Protein 7X2U (pdb70)

B-factor: mean 47.55, std 25.53, range [16.91, 123.84]

CATH classification: 1.20.1530.20

Foldseek 3Di:
DPDDPDDDDCVVVPVVVVLVVLLVVLVVLVVVQPPDPVRVLFAQVLLVLLVVLQVVLVVCVVVPNLVVDADACCCCLQALPLLQLLLLLQPQPLQLCQQCVVLLCCCAQVVLCLQLVQQLVVLVVVVVVQLLHDDPFDSLLSSLLSLLLSLFQLQSLQSHQLVQDFFVNLNNSNSSNNNRNLLLSVLSNVLSLVVLVCNPPSQDPVSVVVSVVSSVCQLVVLLVLLLVLLLVLLQVLQPCPPVQPCNLVSLSVSLSVSLVVSVVVVHRSSNSSSSSNNSNNPRSVVSHDPVSVVVNNVVSLVSLVSSQSVLSSNLSNLQPPPVLDDDRPCSQVVSLVSSLVSQLVSLVVSLVVVQVQAPDRCDVLSSLSRSLRRLSGRSSLSSLSNRDCVSGVSSSNSNNSSSVNNCCSNPVSSNCVNVVSNVVPDVCVPVVVVQVVLQVVLVVCPVVPSSGVRVVVVVVVVCCLPPVCVRSHHPVSNVVVVVVCVVCVLLVNVVSVVPDQHHPRRFSDHDRSNDDDPRPSVVVVVVVVVVVVVVSCVVVD/DPDDPDDDDCVVVPVVVVLVVLLVVLVVLVVVQPPDPVRVLFAQVLLVLLVVLQVVLVVCVVVPNLVVDADACCCCLQQLPLLQLLLLLQPQPLQLCQQCVVLLCCCAQVVLCLQLVQQLVVLVVVVVVQLLHDDPFDSLLSSLLSLLLSLFQLQSLQSHQLVQDFFVNLNNSNSSNNNRNLLLSVLSNVLSLVVLVCNPPSQDPVSVVVSVVSSVCQLVVLLVLLLVLLLVLLQVLQPCPPVQPCNLVSLSVSLSVSLVVSVVVVHRSSNSSSSSNNSNNPRSVVSHDPVSVVVNNVVSLVSLVSSQSVLSSSLSSLQPPPVLQDDRPCSQVVSLVSSLVSQLVSLVVSLVVVQVQAPDRCDVLSSLSRSLRRLSGRSSLSSLSNRDCVSGVSSSNSNNSSSVNNCCSNPVSSSCVNVVSNVVPDVQVPVVVVQVVLQVVLVVCPVVPSSGVRVVVVVVVVCCLPPVCVRSHHPVSNVVVVVVCVVPVLWNVVSVVPDQHHPRRFSDHDRSNDDDPRPSVVVVVVVVVVVVVVTCVVVD/DVVLVVLCVLQVDDSVLLVVVVVVQCVLCVVRPQWHFLVSQVVPPCLVVDLLSSLLSVLLDDPPDGIGHSSSNSLSVSLQAFDDPVVCVPDPDDPNHCVDLLNLLVSVVCSLVVVVPLKHALVSQLVSLCSHDDPVDDSVVSSVVSQVVLVVQCPDDPRINGSVSSCVVCVPPPSSPVRHDDRDD/DVVLVVLCVLQVDDSVLLVVVVVVQCVLCVVRPQWHFLVSQVVPPCLVVDLLSSLLSVLLDDPPDGIGHSSSNSLSVSLQAFDDPVVCVPDPDDPNHCVDLLNLLVSVVCSLVVVVPLKHALVSQLVSLCSHDDPVDDSVVSSVVSQVVLVVQCPDDPRINGSVSSCVVCVPPPSSPVRHDDRDD

Organism: Homo sapiens (NCBI:txid9606)

InterPro domains:
  IPR004709 Na+/H+ exchanger [PR01084] (114-125)
  IPR004709 Na+/H+ exchanger [PR01084] (128-142)
  IPR004709 Na+/H+ exchanger [PR01084] (143-151)
  IPR004709 Na+/H+ exchanger [PR01084] (185-195)
  IPR004709 Na+/H+ exchanger [TIGR00840] (48-646)
  IPR006153 Cation/H+ exchanger, transmembrane domain [PF00999] (62-462)
  IPR018410 Na+/H+ exchanger, isoforms 3/5 [PR01087] (53-59)
  IPR018410 Na+/H+ exchanger, isoforms 3/5 [PR01087] (74-81)
  IPR018410 Na+/H+ exchanger, isoforms 3/5 [PR01087] (106-112)
  IPR018410 Na+/H+ exchanger, isoforms 3/5 [PR01087] (164-174)
  IPR018410 Na+/H+ exchanger, isoforms 3/5 [PR01087] (240-249)
  IPR018410 Na+/H+ exchanger, isoforms 3/5 [PR01087] (268-275)
  IPR018410 Na+/H+ exchanger, isoforms 3/5 [PR01087] (309-321)
  IPR018410 Na+/H+ exchanger, isoforms 3/5 [PR01087] (469-479)
  IPR018410 Na+/H+ exchanger, isoforms 3/5 [PR01087] (481-490)
  IPR018410 Na+/H+ exchanger, isoforms 3/5 [PR01087] (523-538)
  IPR018410 Na+/H+ exchanger, isoforms 3/5 [PR01087] (539-557)
  IPR018410 Na+/H+ exchanger, isoforms 3/5 [PR01087] (559-572)
  IPR018410 Na+/H+ exchanger, isoforms 3/5 [PR01087] (617-638)
  IPR018422 Cation/H+ exchanger, CPA1 family [PTHR10110] (48-657)

GO terms:
  GO:0015385 sodium:proton antiporter activity (F, IDA)
  GO:0055038 recycling endosome membrane (C, IDA)
  GO:0005769 early endosome (C, IDA)
  GO:0005886 plasma membrane (C, IDA)
  GO:0035091 phosphatidylinositol binding (F, IDA)
  GO:0042802 identical protein binding (F, IDA)
  GO:0051453 regulation of intracellular pH (P, IDA)
  GO:0098719 sodium ion import across plasma membrane (P, IDA)
  GO:0031901 early endosome membrane (C, EXP)
  GO:0005886 plasma membrane (C, EXP)
  GO:0016324 apical plasma membrane (C, EXP)
  GO:0005515 protein binding (F, IPI)
  GO:0015385 sodium:proton antiporter activity (F, TAS)
  GO:0035725 sodium ion transmembrane transport (P, TAS)
  GO:0005886 plasma membrane (C, TAS)
  GO:0006883 intracellular sodium ion homeostasis (P, IDA)
  GO:0070062 extracellular exosome (C, IDA)
  GO:0070062 extracellular exosome (C, HDA)

Secondary structure (DSSP, 8-state):
----S----TTTSSHHHHHHHHHHHHHHHHHHHTT-HHHHTTS-HHHHHHHHHHHHHHHHHHTT-GGG----HHHIIIIIHHHHHHHHHHSS-HHHHHHTHHHHHIIIIIHHHHHHHHHHHHHHHHHHTTSS-S----HHHHHHHHHHHT---GGGGHHHHTTT---HHHHHHHHHHHHHHHHHHHHHHHHHHHHHHH-TTT--HHHHHHHHHHHHHHHHHHHHHHHHHHHHHHHHGGG-SS--TTHHHHHHHHHHHHHHHHHHTTS-HHHHHHHHHHTTTTTTTTSS-HHHHHHHHHHHHHHHHHHHHHHHHHHHHHHH-TTT----HHHHHHHHHHHHHHHHHHHHHHHHHHHTT-SS---HHHHHHHHS-----HHHHHHHHTS-TTTSTTHHHHHHHHHHHHHIIIIIIHHHHHHHHHHHT--HHHHHHHHHHHHHHHHHHHHTT-SS-HHHHHHHHHHIIIIIHHHHS-HHHHHHHHHHHHHHHTT--HHHHHHBPPPGGG------SSS----TTHHHHHHHHHHHHHHHTTTT-/----S----TTTSSHHHHHHHHHHHHHHHHHHHTT-HHHHTTS-HHHHHHHHHHHHHHHHHHTT-GGG----HHHIIIIIHHHHHHHHHHSS-HHHHHHTHHHHHIIIIIHHHHHHHHHHHHHHHHHHTTSS-S----HHHHHHHHHHHT---GGGGHHHHTTT---HHHHHHHHHHHHHHHHHHHHHHHHHHHHHHH-TTT--HHHHHHHHHHHHHHHHHHHHHHHHHHHHHHHHGGG-SS--TTHHHHHHHHHHHHHHHHHHTTS-HHHHHHHHHHTTTTTTTTSS-HHHHHHHHHHHHHHHHHHHHHHHHHHHHHHS-TTT----HHHHHHHHHHHHHHHHHHHHHHHHHHHTT-SS---HHHHHHHHT-----HHHHHHHHTS-TTTSTTHHHHHHHHHHHHHIIIIIIHHHHHHHHHHHT--HHHHHHHHHHHHHHHHHHHHTT-SS-HHHHHHHHHHIIIIIHHHHS-HHHHHHHHHHHHHHH---HHHHHHBPPPGGG------SSS----TTHHHHHHHHHHHHHHHTTTT-/--HHHHHHHHH---HHHHHHHHHHHHHH-TT--SSB-HHHHHTSTTTSSSTTHHHHHHHHSPSS-S-B-HHHHHHHHGGGSPPPHHHHTTS-S-S--TTSHHHHHHHHHHHH-TT--SEE-HHHHHHHHHHTB-TTS-HHHHHHHHHHHHHHH--SSSSSEEHHHHHHHGGGS-HHHHT------/--HHHHHHHHH---HHHHHHHHHHHHHH-TT--SSB-HHHHHTSTTTSSSTTHHHHHHHHSPSS-S-B-HHHHHHHHGGGSPPPHHHHTTS-S-S--TTSHHHHHHHHHHHH-TT--SEE-HHHHHHHHHHTB-TTS-HHHHHHHHHHHHHHH--SSSSSEEHHHHHHHGGGS-HHHHT------

Sequence (1451 aa):
GGFQVVTFEWAHVQDPYVIALWILVASLAKIGFHLSHKVTSVVPESALLIVLGLVLGGIVWAADHIASFTLTPTVFFFYLLPPIVLDAGYFMPNRLFFGNLGTILLYAVVGTVWNAATTGLSLYGVFLSGLMGDLQIGLLDFLLFGSLMAAVDPVAVLAVFEEVHVNEVLFIIVFGESLLNDAVTVVLYNVFESFVALGGDNVTGVDCVKGIVSFFVVSLGGTLVGVVFAFLLSLVTRFTKHVRIIEPGFVFIISYLSYLTSEMLSLSAILAITFCGICCQKYVKANISEQSATTVRYTMKMLASSAETIIFMFLGISAVNPFIWTWNTAFVLLTLVFISVYRAIGVVLQTWLLNRYRMVQLEPIDQVVLSYGGLRGAVAFALVVLLDGDKVKEKNLFVSTTIIVVFFTVIFQGLTIKPLVQWLKVRLNEKLHGRAFDHILSAIEDISGQIGHNYLRDKWSHFDRKFLSRVLMRRSAQKSRDRILNVFHELNHHTLQQYLYKPRQEYKHLYSRHELTPTEDEKQDREIFHRTMRKRLESFKGGFQVVTFEWAHVQDPYVIALWILVASLAKIGFHLSHKVTSVVPESALLIVLGLVLGGIVWAADHIASFTLTPTVFFFYLLPPIVLDAGYFMPNRLFFGNLGTILLYAVVGTVWNAATTGLSLYGVFLSGLMGDLQIGLLDFLLFGSLMAAVDPVAVLAVFEEVHVNEVLFIIVFGESLLNDAVTVVLYNVFESFVALGGDNVTGVDCVKGIVSFFVVSLGGTLVGVVFAFLLSLVTRFTKHVRIIEPGFVFIISYLSYLTSEMLSLSAILAITFCGICCQKYVKANISEQSATTVRYTMKMLASSAETIIFMFLGISAVNPFIWTWNTAFVLLTLVFISVYRAIGVVLQTWLLNRYRMVQLEPIDQVVLSYGGLRGAVAFALVVLLDGDKVKEKNLFVSTTIIVVFFTVIFQGLTIKPLVQWLKVRLNEKLHGRAFDHILSAIEDISGQIGHNYLRDKWSHFDRKFLSRVLMRRSAQKSRDRILNVFHELHHTLQQYLYKPRQEYKHLYSRHELTPTEDEKQDREIFHRTMRKRLESFKDEELEEIKKETGFSHSQITRLYSRFTSLDKGENGTLSREDFQRIPELAINPLGDRIINAFFPEGEDQVNFRGFMRTLAHFRPIEDNEKSKDVNGPEPLNSRSNKLHFAFRLYDLDKDEKISRDELLQVLRMMVGVNISDEQLGSIADRTIQEADQDGDSIASFTEFVKVLEKVDVEQKMSIRFLHDEELEEIKKETGFSHSQITRLYSRFTSLDKGENGTLSREDFQRIPELAINPLGDRIINAFFPEGEDQVNFRGFMRTLAHFRPIEDNEKSKDVNGPEPLNSRSNKLHFAFRLYDLDKDEKISRDELLQVLRMMVGVNISDEQLGSIADRTIQEADQDGDSIASFTEFVKVLEKVDVEQKMSIRFLH

Structure (mmCIF, N/CA/C/O backbone):
data_7X2U
#
_entry.id   7X2U
#
_cell.length_a   1.00
_cell.length_b   1.00
_cell.length_c   1.00
_cell.angle_alpha   90.00
_cell.angle_beta   90.00
_cell.angle_gamma   90.00
#
_symmetry.space_group_name_H-M   'P 1'
#
loop_
_entity.id
_entity.type
_entity.pdbx_description
1 polymer 'Sodium/hydrogen exchanger 3'
2 polymer 'Calcineurin B homologous protein 1'
3 non-polymer '[(2~{R})-2-hexadecanoyloxy-3-[oxidanyl-[(2~{S},3~{S},5~{R},6~{S})-2,3,4,5,6-pentakis(oxidanyl)cyclohexyl]oxy-phosphoryl]oxy-propyl] hexadecanoate'
4 non-polymer '(1S)-2-{[{[(2R)-2,3-DIHYDROXYPROPYL]OXY}(HYDROXY)PHOSPHORYL]OXY}-1-[(PALMITOYLOXY)METHYL]ETHYL STEARATE'
#
loop_
_atom_site.group_PDB
_atom_site.id
_atom_site.type_symbol
_atom_site.label_atom_id
_atom_site.label_alt_id
_atom_site.label_comp_id
_atom_site.label_asym_id
_atom_site.label_entity_id
_atom_site.label_seq_id
_atom_site.pdbx_PDB_ins_code
_atom_site.Cartn_x
_atom_site.Cartn_y
_atom_site.Cartn_z
_atom_site.occupancy
_atom_site.B_iso_or_equiv
_atom_site.auth_seq_id
_atom_site.auth_comp_id
_atom_site.auth_asym_id
_atom_site.auth_atom_id
_atom_site.pdbx_PDB_model_num
ATOM 1 N N . GLY A 1 1 ? 107.506 105.710 101.543 1.00 55.91 40 GLY A N 1
ATOM 2 C CA . GLY A 1 1 ? 107.649 106.872 100.685 1.00 55.91 40 GLY A CA 1
ATOM 3 C C . GLY A 1 1 ? 106.701 107.999 101.040 1.00 55.91 40 GLY A C 1
ATOM 4 O O . GLY A 1 1 ? 106.754 109.074 100.446 1.00 55.91 40 GLY A O 1
ATOM 5 N N . GLY A 1 2 ? 105.832 107.751 102.017 1.00 52.90 41 GLY A N 1
ATOM 6 C CA . GLY A 1 2 ? 104.867 108.745 102.444 1.00 52.90 41 GLY A CA 1
ATOM 7 C C . GLY A 1 2 ? 105.300 109.500 103.681 1.00 52.90 41 GLY A C 1
ATOM 8 O O . GLY A 1 2 ? 106.297 110.226 103.655 1.00 52.90 41 GLY A O 1
ATOM 9 N N . PHE A 1 3 ? 104.554 109.341 104.770 1.00 44.42 42 PHE A N 1
ATOM 10 C CA . PHE A 1 3 ? 104.886 109.954 106.048 1.00 44.42 42 PHE A CA 1
ATOM 11 C C . PHE A 1 3 ? 105.525 108.896 106.931 1.00 44.42 42 PHE A C 1
ATOM 12 O O . PHE A 1 3 ? 104.935 107.837 107.156 1.00 44.42 42 PHE A O 1
ATOM 20 N N . GLN A 1 4 ? 106.721 109.183 107.428 1.00 45.50 43 GLN A N 1
ATOM 21 C CA . GLN A 1 4 ? 107.479 108.235 108.228 1.00 45.50 43 GLN A CA 1
ATOM 22 C C . GLN A 1 4 ? 107.236 108.503 109.703 1.00 45.50 43 GLN A C 1
ATOM 23 O O . GLN A 1 4 ? 107.369 109.640 110.162 1.00 45.50 43 GLN A O 1
ATOM 29 N N . VAL A 1 5 ? 106.882 107.452 110.440 1.00 38.29 44 VAL A N 1
ATOM 30 C CA . VAL A 1 5 ? 106.624 107.597 111.868 1.00 38.29 44 VAL A CA 1
ATOM 31 C C . VAL A 1 5 ? 107.885 108.049 112.593 1.00 38.29 44 VAL A C 1
ATOM 32 O O . VAL A 1 5 ? 107.870 109.024 113.353 1.00 38.29 44 VAL A O 1
ATOM 36 N N . VAL A 1 6 ? 108.994 107.354 112.366 1.00 35.76 45 VAL A N 1
ATOM 37 C CA . VAL A 1 6 ? 110.281 107.695 112.959 1.00 35.76 45 VAL A CA 1
ATOM 38 C C . VAL A 1 6 ? 111.366 107.523 111.910 1.00 35.76 45 VAL A C 1
ATOM 39 O O . VAL A 1 6 ? 111.340 106.574 111.122 1.00 35.76 45 VAL A O 1
ATOM 43 N N . THR A 1 7 ? 112.317 108.451 111.893 1.00 32.09 46 THR A N 1
ATOM 44 C CA . THR A 1 7 ? 113.432 108.416 110.959 1.00 32.09 46 THR A CA 1
ATOM 45 C C . THR A 1 7 ? 114.720 108.603 111.736 1.00 32.09 46 THR A C 1
ATOM 46 O O . THR A 1 7 ? 114.897 109.626 112.399 1.00 32.09 46 THR A O 1
ATOM 50 N N . PHE A 1 8 ? 115.621 107.637 111.649 1.00 29.49 47 PHE A N 1
ATOM 51 C CA . PHE A 1 8 ? 116.931 107.817 112.252 1.00 29.49 47 PHE A CA 1
ATOM 52 C C . PHE A 1 8 ? 117.691 108.868 111.464 1.00 29.49 47 PHE A C 1
ATOM 53 O O . PHE A 1 8 ? 117.996 108.669 110.286 1.00 29.49 47 PHE A O 1
ATOM 61 N N . GLU A 1 9 ? 117.992 109.988 112.106 1.00 30.27 48 GLU A N 1
ATOM 62 C CA . GLU A 1 9 ? 118.592 111.140 111.442 1.00 30.27 48 GLU A CA 1
ATOM 63 C C . GLU A 1 9 ? 119.842 111.531 112.217 1.00 30.27 48 GLU A C 1
ATOM 64 O O . GLU A 1 9 ? 119.810 112.414 113.072 1.00 30.27 48 GLU A O 1
ATOM 70 N N . TRP A 1 10 ? 120.953 110.873 111.901 1.00 25.92 49 TRP A N 1
ATOM 71 C CA . TRP A 1 10 ? 122.217 111.163 112.557 1.00 25.92 49 TRP A CA 1
ATOM 72 C C . TRP A 1 10 ? 122.958 112.319 111.915 1.00 25.92 49 TRP A C 1
ATOM 73 O O . TRP A 1 10 ? 123.702 113.017 112.603 1.00 25.92 49 TRP A O 1
ATOM 84 N N . ALA A 1 11 ? 122.785 112.543 110.615 1.00 26.19 50 ALA A N 1
ATOM 85 C CA . ALA A 1 11 ? 123.469 113.661 109.984 1.00 26.19 50 ALA A CA 1
ATOM 86 C C . ALA A 1 11 ? 122.982 114.986 110.540 1.00 26.19 50 ALA A C 1
ATOM 87 O O . ALA A 1 11 ? 123.724 115.972 110.538 1.00 26.19 50 ALA A O 1
ATOM 89 N N . HIS A 1 12 ? 121.742 115.027 111.013 1.00 27.52 51 HIS A N 1
ATOM 90 C CA . HIS A 1 12 ? 121.168 116.200 111.653 1.00 27.52 51 HIS A CA 1
ATOM 91 C C . HIS A 1 12 ? 121.925 116.563 112.921 1.00 27.52 51 HIS A C 1
ATOM 92 O O . HIS A 1 12 ? 122.552 117.622 113.000 1.00 27.52 51 HIS A O 1
ATOM 99 N N . VAL A 1 13 ? 121.867 115.685 113.917 1.00 24.15 52 VAL A N 1
ATOM 100 C CA . VAL A 1 13 ? 122.561 115.908 115.191 1.00 24.15 52 VAL A CA 1
ATOM 101 C C . VAL A 1 13 ? 123.925 115.249 115.047 1.00 24.15 52 VAL A C 1
ATOM 102 O O . VAL A 1 13 ? 124.176 114.137 115.507 1.00 24.15 52 VAL A O 1
ATOM 106 N N . GLN A 1 14 ? 124.816 115.942 114.423 1.00 25.59 53 GLN A N 1
ATOM 107 C CA . GLN A 1 14 ? 126.106 115.308 114.203 1.00 25.59 53 GLN A CA 1
ATOM 108 C C . GLN A 1 14 ? 127.261 116.173 114.652 1.00 25.59 53 GLN A C 1
ATOM 109 O O . GLN A 1 14 ? 128.226 115.655 115.208 1.00 25.59 53 GLN A O 1
ATOM 115 N N . ASP A 1 15 ? 127.187 117.467 114.434 1.00 25.44 54 ASP A N 1
ATOM 116 C CA . ASP A 1 15 ? 128.224 118.342 114.943 1.00 25.44 54 ASP A CA 1
ATOM 117 C C . ASP A 1 15 ? 128.042 118.509 116.446 1.00 25.44 54 ASP A C 1
ATOM 118 O O . ASP A 1 15 ? 128.967 118.186 117.203 1.00 25.44 54 ASP A O 1
ATOM 123 N N . PRO A 1 16 ? 126.891 118.990 116.934 1.00 21.59 55 PRO A N 1
ATOM 124 C CA . PRO A 1 16 ? 126.749 119.127 118.384 1.00 21.59 55 PRO A CA 1
ATOM 125 C C . PRO A 1 16 ? 126.850 117.811 119.108 1.00 21.59 55 PRO A C 1
ATOM 126 O O . PRO A 1 16 ? 127.365 117.770 120.227 1.00 21.59 55 PRO A O 1
ATOM 130 N N . TYR A 1 17 ? 126.393 116.723 118.497 1.00 20.87 56 TYR A N 1
ATOM 131 C CA . TYR A 1 17 ? 126.459 115.432 119.160 1.00 20.87 56 TYR A CA 1
ATOM 132 C C . TYR A 1 17 ? 127.897 115.003 119.376 1.00 20.87 56 TYR A C 1
ATOM 133 O O . TYR A 1 17 ? 128.258 114.539 120.457 1.00 20.87 56 TYR A O 1
ATOM 142 N N . VAL A 1 18 ? 128.738 115.152 118.360 1.00 20.99 57 VAL A N 1
ATOM 143 C CA . VAL A 1 18 ? 130.123 114.730 118.505 1.00 20.99 57 VAL A CA 1
ATOM 144 C C . VAL A 1 18 ? 130.876 115.666 119.435 1.00 20.99 57 VAL A C 1
ATOM 145 O O . VAL A 1 18 ? 131.730 115.228 120.204 1.00 20.99 57 VAL A O 1
ATOM 149 N N . ILE A 1 19 ? 130.574 116.962 119.399 1.00 19.98 58 ILE A N 1
ATOM 150 C CA . ILE A 1 19 ? 131.239 117.883 120.318 1.00 19.98 58 ILE A CA 1
ATOM 151 C C . ILE A 1 19 ? 130.870 117.558 121.760 1.00 19.98 58 ILE A C 1
ATOM 152 O O . ILE A 1 19 ? 131.730 117.503 122.649 1.00 19.98 58 ILE A O 1
ATOM 157 N N . ALA A 1 20 ? 129.584 117.328 122.015 1.00 18.88 59 ALA A N 1
ATOM 158 C CA . ALA A 1 20 ? 129.156 116.955 123.353 1.00 18.88 59 ALA A CA 1
ATOM 159 C C . ALA A 1 20 ? 129.713 115.604 123.765 1.00 18.88 59 ALA A C 1
ATOM 160 O O . ALA A 1 20 ? 130.023 115.403 124.937 1.00 18.88 59 ALA A O 1
ATOM 162 N N . LEU A 1 21 ? 129.849 114.666 122.830 1.00 19.49 60 LEU A N 1
ATOM 163 C CA . LEU A 1 21 ? 130.482 113.394 123.150 1.00 19.49 60 LEU A CA 1
ATOM 164 C C . LEU A 1 21 ? 131.941 113.582 123.516 1.00 19.49 60 LEU A C 1
ATOM 165 O O . LEU A 1 21 ? 132.446 112.922 124.422 1.00 19.49 60 LEU A O 1
ATOM 170 N N . TRP A 1 22 ? 132.643 114.457 122.801 1.00 20.27 61 TRP A N 1
ATOM 171 C CA . TRP A 1 22 ? 134.014 114.785 123.164 1.00 20.27 61 TRP A CA 1
ATOM 172 C C . TRP A 1 22 ? 134.090 115.264 124.598 1.00 20.27 61 TRP A C 1
ATOM 173 O O . TRP A 1 22 ? 134.887 114.760 125.394 1.00 20.27 61 TRP A O 1
ATOM 184 N N . ILE A 1 23 ? 133.264 116.248 124.940 1.00 17.57 62 ILE A N 1
ATOM 185 C CA . ILE A 1 23 ? 133.314 116.808 126.284 1.00 17.57 62 ILE A CA 1
ATOM 186 C C . ILE A 1 23 ? 132.947 115.757 127.323 1.00 17.57 62 ILE A C 1
ATOM 187 O O . ILE A 1 23 ? 133.586 115.655 128.375 1.00 17.57 62 ILE A O 1
ATOM 192 N N . LEU A 1 24 ? 131.927 114.948 127.046 1.00 18.16 63 LEU A N 1
ATOM 193 C CA . LEU A 1 24 ? 131.510 113.934 128.005 1.00 18.16 63 LEU A CA 1
ATOM 194 C C . LEU A 1 24 ? 132.589 112.887 128.215 1.00 18.16 63 LEU A C 1
ATOM 195 O O . LEU A 1 24 ? 132.864 112.487 129.347 1.00 18.16 63 LEU A O 1
ATOM 200 N N . VAL A 1 25 ? 133.199 112.414 127.132 1.00 18.84 64 VAL A N 1
ATOM 201 C CA . VAL A 1 25 ? 134.216 111.381 127.248 1.00 18.84 64 VAL A CA 1
ATOM 202 C C . VAL A 1 25 ? 135.437 111.925 127.961 1.00 18.84 64 VAL A C 1
ATOM 203 O O . VAL A 1 25 ? 136.069 111.224 128.754 1.00 18.84 64 VAL A O 1
ATOM 207 N N . ALA A 1 26 ? 135.781 113.187 127.717 1.00 18.70 65 ALA A N 1
ATOM 208 C CA . ALA A 1 26 ? 136.880 113.782 128.462 1.00 18.70 65 ALA A CA 1
ATOM 209 C C . ALA A 1 26 ? 136.550 113.890 129.941 1.00 18.70 65 ALA A C 1
ATOM 210 O O . ALA A 1 26 ? 137.416 113.670 130.790 1.00 18.70 65 ALA A O 1
ATOM 212 N N . SER A 1 27 ? 135.306 114.224 130.275 1.00 18.77 66 SER A N 1
ATOM 213 C CA . SER A 1 27 ? 134.921 114.302 131.679 1.00 18.77 66 SER A CA 1
ATOM 214 C C . SER A 1 27 ? 134.958 112.933 132.349 1.00 18.77 66 SER A C 1
ATOM 215 O O . SER A 1 27 ? 135.376 112.812 133.504 1.00 18.77 66 SER A O 1
ATOM 218 N N . LEU A 1 28 ? 134.524 111.889 131.649 1.00 18.37 67 LEU A N 1
ATOM 219 C CA . LEU A 1 28 ? 134.625 110.541 132.203 1.00 18.37 67 LEU A CA 1
ATOM 220 C C . LEU A 1 28 ? 136.080 110.128 132.382 1.00 18.37 67 LEU A C 1
ATOM 221 O O . LEU A 1 28 ? 136.447 109.497 133.383 1.00 18.37 67 LEU A O 1
ATOM 226 N N . ALA A 1 29 ? 136.927 110.464 131.414 1.00 20.27 68 ALA A N 1
ATOM 227 C CA . ALA A 1 29 ? 138.343 110.184 131.567 1.00 20.27 68 ALA A CA 1
ATOM 228 C C . ALA A 1 29 ? 138.944 110.978 132.711 1.00 20.27 68 ALA A C 1
ATOM 229 O O . ALA A 1 29 ? 139.944 110.559 133.287 1.00 20.27 68 ALA A O 1
ATOM 231 N N . LYS A 1 30 ? 138.367 112.130 133.043 1.00 21.30 69 LYS A N 1
ATOM 232 C CA . LYS A 1 30 ? 138.812 112.856 134.226 1.00 21.30 69 LYS A CA 1
ATOM 233 C C . LYS A 1 30 ? 138.324 112.193 135.499 1.00 21.30 69 LYS A C 1
ATOM 234 O O . LYS A 1 30 ? 138.976 112.297 136.538 1.00 21.30 69 LYS A O 1
ATOM 240 N N . ILE A 1 31 ? 137.162 111.547 135.449 1.00 22.00 70 ILE A N 1
ATOM 241 C CA . ILE A 1 31 ? 136.711 110.750 136.587 1.00 22.00 70 ILE A CA 1
ATOM 242 C C . ILE A 1 31 ? 137.713 109.645 136.867 1.00 22.00 70 ILE A C 1
ATOM 243 O O . ILE A 1 31 ? 138.088 109.389 138.015 1.00 22.00 70 ILE A O 1
ATOM 248 N N . GLY A 1 32 ? 138.155 108.969 135.810 1.00 23.93 71 GLY A N 1
ATOM 249 C CA . GLY A 1 32 ? 139.174 107.942 135.973 1.00 23.93 71 GLY A CA 1
ATOM 250 C C . GLY A 1 32 ? 140.527 108.502 136.368 1.00 23.93 71 GLY A C 1
ATOM 251 O O . GLY A 1 32 ? 141.221 107.934 137.210 1.00 23.93 71 GLY A O 1
ATOM 252 N N . PHE A 1 33 ? 140.913 109.627 135.773 1.00 24.85 72 PHE A N 1
ATOM 253 C CA . PHE A 1 33 ? 142.251 110.176 135.955 1.00 24.85 72 PHE A CA 1
ATOM 254 C C . PHE A 1 33 ? 142.497 110.584 137.397 1.00 24.85 72 PHE A C 1
ATOM 255 O O . PHE A 1 33 ? 143.478 110.162 138.014 1.00 24.85 72 PHE A O 1
ATOM 263 N N . HIS A 1 34 ? 141.609 111.396 137.957 1.00 26.91 73 HIS A N 1
ATOM 264 C CA . HIS A 1 34 ? 141.790 111.943 139.293 1.00 26.91 73 HIS A CA 1
ATOM 265 C C . HIS A 1 34 ? 141.441 110.963 140.385 1.00 26.91 73 HIS A C 1
ATOM 266 O O . HIS A 1 34 ? 141.458 111.339 141.558 1.00 26.91 73 HIS A O 1
ATOM 273 N N . LEU A 1 35 ? 141.126 109.723 140.026 1.00 28.84 74 LEU A N 1
ATOM 274 C CA . LEU A 1 35 ? 140.746 108.738 141.026 1.00 28.84 74 LEU A CA 1
ATOM 275 C C . LEU A 1 35 ? 141.885 108.464 141.990 1.00 28.84 74 LEU A C 1
ATOM 276 O O . LEU A 1 35 ? 141.672 108.378 143.202 1.00 28.84 74 LEU A O 1
ATOM 281 N N . SER A 1 36 ? 143.101 108.338 141.477 1.00 33.40 75 SER A N 1
ATOM 282 C CA . SER A 1 36 ? 144.257 107.992 142.286 1.00 33.40 75 SER A CA 1
ATOM 283 C C . SER A 1 36 ? 145.279 109.112 142.232 1.00 33.40 75 SER A C 1
ATOM 284 O O . SER A 1 36 ? 145.657 109.564 141.149 1.00 33.40 75 SER A O 1
ATOM 287 N N . HIS A 1 37 ? 145.731 109.549 143.404 1.00 37.39 76 HIS A N 1
ATOM 288 C CA . HIS A 1 37 ? 146.784 110.551 143.477 1.00 37.39 76 HIS A CA 1
ATOM 289 C C . HIS A 1 37 ? 148.097 110.026 142.911 1.00 37.39 76 HIS A C 1
ATOM 290 O O . HIS A 1 37 ? 148.949 110.821 142.512 1.00 37.39 76 HIS A O 1
ATOM 297 N N . LYS A 1 38 ? 148.264 108.706 142.826 1.00 36.30 77 LYS A N 1
ATOM 298 C CA . LYS A 1 38 ? 149.458 108.143 142.211 1.00 36.30 77 LYS A CA 1
ATOM 299 C C . LYS A 1 38 ? 149.550 108.443 140.723 1.00 36.30 77 LYS A C 1
ATOM 300 O O . LYS A 1 38 ? 150.613 108.231 140.137 1.00 36.30 77 LYS A O 1
ATOM 306 N N . VAL A 1 39 ? 148.475 108.912 140.102 1.00 32.27 78 VAL A N 1
ATOM 307 C CA . VAL A 1 39 ? 148.474 109.267 138.689 1.00 32.27 78 VAL A CA 1
ATOM 308 C C . VAL A 1 39 ? 148.564 110.769 138.492 1.00 32.27 78 VAL A C 1
ATOM 309 O O . VAL A 1 39 ? 149.411 111.254 137.747 1.00 32.27 78 VAL A O 1
ATOM 313 N N . THR A 1 40 ? 147.696 111.525 139.162 1.00 31.87 79 THR A N 1
ATOM 314 C CA . THR A 1 40 ? 147.666 112.967 138.973 1.00 31.87 79 THR A CA 1
ATOM 315 C C . THR A 1 40 ? 148.930 113.644 139.473 1.00 31.87 79 THR A C 1
ATOM 316 O O . THR A 1 40 ? 149.193 114.789 139.099 1.00 31.87 79 THR A O 1
ATOM 320 N N . SER A 1 41 ? 149.711 112.972 140.310 1.00 33.72 80 SER A N 1
ATOM 321 C CA . SER A 1 41 ? 150.997 113.489 140.743 1.00 33.72 80 SER A CA 1
ATOM 322 C C . SER A 1 41 ? 152.129 113.135 139.796 1.00 33.72 80 SER A C 1
ATOM 323 O O . SER A 1 41 ? 153.260 113.562 140.027 1.00 33.72 80 SER A O 1
ATOM 326 N N . VAL A 1 42 ? 151.858 112.359 138.749 1.00 29.94 81 VAL A N 1
ATOM 327 C CA . VAL A 1 42 ? 152.880 111.895 137.825 1.00 29.94 81 VAL A CA 1
ATOM 328 C C . VAL A 1 42 ? 152.592 112.340 136.395 1.00 29.94 81 VAL A C 1
ATOM 329 O O . VAL A 1 42 ? 153.503 112.768 135.682 1.00 29.94 81 VAL A O 1
ATOM 333 N N . VAL A 1 43 ? 151.346 112.254 135.970 1.00 27.81 82 VAL A N 1
ATOM 334 C CA . VAL A 1 43 ? 150.947 112.573 134.600 1.00 27.81 82 VAL A CA 1
ATOM 335 C C . VAL A 1 43 ? 150.334 113.965 134.590 1.00 27.81 82 VAL A C 1
ATOM 336 O O . VAL A 1 43 ? 149.392 114.218 135.351 1.00 27.81 82 VAL A O 1
ATOM 340 N N . PRO A 1 44 ? 150.843 114.896 133.781 1.00 27.55 83 PRO A N 1
ATOM 341 C CA . PRO A 1 44 ? 150.112 116.144 133.559 1.00 27.55 83 PRO A CA 1
ATOM 342 C C . PRO A 1 44 ? 148.798 115.865 132.853 1.00 27.55 83 PRO A C 1
ATOM 343 O O . PRO A 1 44 ? 148.717 115.004 131.977 1.00 27.55 83 PRO A O 1
ATOM 347 N N . GLU A 1 45 ? 147.764 116.611 133.230 1.00 27.60 84 GLU A N 1
ATOM 348 C CA . GLU A 1 45 ? 146.442 116.328 132.691 1.00 27.60 84 GLU A CA 1
ATOM 349 C C . GLU A 1 45 ? 146.368 116.636 131.203 1.00 27.60 84 GLU A C 1
ATOM 350 O O . GLU A 1 45 ? 145.553 116.048 130.478 1.00 27.60 84 GLU A O 1
ATOM 356 N N . SER A 1 46 ? 147.228 117.534 130.727 1.00 25.41 85 SER A N 1
ATOM 357 C CA . SER A 1 46 ? 147.336 117.764 129.295 1.00 25.41 85 SER A CA 1
ATOM 358 C C . SER A 1 46 ? 147.700 116.483 128.563 1.00 25.41 85 SER A C 1
ATOM 359 O O . SER A 1 46 ? 147.228 116.243 127.449 1.00 25.41 85 SER A O 1
ATOM 362 N N . ALA A 1 47 ? 148.541 115.648 129.174 1.00 24.63 86 ALA A N 1
ATOM 363 C CA . ALA A 1 47 ? 148.877 114.366 128.569 1.00 24.63 86 ALA A CA 1
ATOM 364 C C . ALA A 1 47 ? 147.658 113.465 128.480 1.00 24.63 86 ALA A C 1
ATOM 365 O O . ALA A 1 47 ? 147.473 112.756 127.487 1.00 24.63 86 ALA A O 1
ATOM 367 N N . LEU A 1 48 ? 146.822 113.463 129.515 1.00 23.67 87 LEU A N 1
ATOM 368 C CA . LEU A 1 48 ? 145.579 112.710 129.435 1.00 23.67 87 LEU A CA 1
ATOM 369 C C . LEU A 1 48 ? 144.736 113.180 128.268 1.00 23.67 87 LEU A C 1
ATOM 370 O O . LEU A 1 48 ? 144.216 112.365 127.504 1.00 23.67 87 LEU A O 1
ATOM 375 N N . LEU A 1 49 ? 144.577 114.491 128.120 1.00 24.31 88 LEU A N 1
ATOM 376 C CA . LEU A 1 49 ? 143.735 114.989 127.041 1.00 24.31 88 LEU A CA 1
ATOM 377 C C . LEU A 1 49 ? 144.321 114.662 125.679 1.00 24.31 88 LEU A C 1
ATOM 378 O O . LEU A 1 49 ? 143.582 114.371 124.741 1.00 24.31 88 LEU A O 1
ATOM 383 N N . ILE A 1 50 ? 145.642 114.710 125.544 1.00 24.16 89 ILE A N 1
ATOM 384 C CA . ILE A 1 50 ? 146.258 114.398 124.260 1.00 24.16 89 ILE A CA 1
ATOM 385 C C . ILE A 1 50 ? 146.125 112.919 123.919 1.00 24.16 89 ILE A C 1
ATOM 386 O O . ILE A 1 50 ? 145.804 112.563 122.780 1.00 24.16 89 ILE A O 1
ATOM 391 N N . VAL A 1 51 ? 146.347 112.033 124.888 1.00 24.46 90 VAL A N 1
ATOM 392 C CA . VAL A 1 51 ? 146.153 110.608 124.632 1.00 24.46 90 VAL A CA 1
ATOM 393 C C . VAL A 1 51 ? 144.695 110.314 124.307 1.00 24.46 90 VAL A C 1
ATOM 394 O O . VAL A 1 51 ? 144.387 109.523 123.406 1.00 24.46 90 VAL A O 1
ATOM 398 N N . LEU A 1 52 ? 143.775 110.932 125.039 1.00 23.50 91 LEU A N 1
ATOM 399 C CA . LEU A 1 52 ? 142.360 110.718 124.779 1.00 23.50 91 LEU A CA 1
ATOM 400 C C . LEU A 1 52 ? 141.962 111.251 123.416 1.00 23.50 91 LEU A C 1
ATOM 401 O O . LEU A 1 52 ? 141.142 110.644 122.724 1.00 23.50 91 LEU A O 1
ATOM 406 N N . GLY A 1 53 ? 142.513 112.392 123.020 1.00 23.93 92 GLY A N 1
ATOM 407 C CA . GLY A 1 53 ? 142.261 112.894 121.687 1.00 23.93 92 GLY A CA 1
ATOM 408 C C . GLY A 1 53 ? 142.789 111.962 120.622 1.00 23.93 92 GLY A C 1
ATOM 409 O O . GLY A 1 53 ? 142.166 111.790 119.581 1.00 23.93 92 GLY A O 1
ATOM 410 N N . LEU A 1 54 ? 143.940 111.343 120.873 1.00 23.81 93 LEU A N 1
ATOM 411 C CA . LEU A 1 54 ? 144.448 110.334 119.952 1.00 23.81 93 LEU A CA 1
ATOM 412 C C . LEU A 1 54 ? 143.485 109.167 119.830 1.00 23.81 93 LEU A C 1
ATOM 413 O O . LEU A 1 54 ? 143.213 108.689 118.729 1.00 23.81 93 LEU A O 1
ATOM 418 N N . VAL A 1 55 ? 142.977 108.677 120.958 1.00 25.04 94 VAL A N 1
ATOM 419 C CA . VAL A 1 55 ? 142.091 107.515 120.925 1.00 25.04 94 VAL A CA 1
ATOM 420 C C . VAL A 1 55 ? 140.798 107.849 120.188 1.00 25.04 94 VAL A C 1
ATOM 421 O O . VAL A 1 55 ? 140.328 107.087 119.333 1.00 25.04 94 VAL A O 1
ATOM 425 N N . LEU A 1 56 ? 140.210 109.004 120.495 1.00 25.74 95 LEU A N 1
ATOM 426 C CA . LEU A 1 56 ? 138.979 109.401 119.821 1.00 25.74 95 LEU A CA 1
ATOM 427 C C . LEU A 1 56 ? 139.217 109.718 118.351 1.00 25.74 95 LEU A C 1
ATOM 428 O O . LEU A 1 56 ? 138.340 109.475 117.518 1.00 25.74 95 LEU A O 1
ATOM 433 N N . GLY A 1 57 ? 140.388 110.247 118.003 1.00 26.48 96 GLY A N 1
ATOM 434 C CA . GLY A 1 57 ? 140.734 110.398 116.606 1.00 26.48 96 GLY A CA 1
ATOM 435 C C . GLY A 1 57 ? 140.928 109.074 115.910 1.00 26.48 96 GLY A C 1
ATOM 436 O O . GLY A 1 57 ? 140.648 108.951 114.721 1.00 26.48 96 GLY A O 1
ATOM 437 N N . GLY A 1 58 ? 141.423 108.071 116.627 1.00 27.26 97 GLY A N 1
ATOM 438 C CA . GLY A 1 58 ? 141.487 106.739 116.057 1.00 27.26 97 GLY A CA 1
ATOM 439 C C . GLY A 1 58 ? 140.107 106.196 115.772 1.00 27.26 97 GLY A C 1
ATOM 440 O O . GLY A 1 58 ? 139.883 105.539 114.756 1.00 27.26 97 GLY A O 1
ATOM 441 N N . ILE A 1 59 ? 139.159 106.478 116.659 1.00 26.37 98 ILE A N 1
ATOM 442 C CA . ILE A 1 59 ? 137.773 106.104 116.395 1.00 26.37 98 ILE A CA 1
ATOM 443 C C . ILE A 1 59 ? 137.244 106.839 115.170 1.00 26.37 98 ILE A C 1
ATOM 444 O O . ILE A 1 59 ? 136.564 106.253 114.322 1.00 26.37 98 ILE A O 1
ATOM 449 N N . VAL A 1 60 ? 137.548 108.132 115.057 1.00 28.33 99 VAL A N 1
ATOM 450 C CA . VAL A 1 60 ? 137.089 108.919 113.912 1.00 28.33 99 VAL A CA 1
ATOM 451 C C . VAL A 1 60 ? 137.680 108.383 112.616 1.00 28.33 99 VAL A C 1
ATOM 452 O O . VAL A 1 60 ? 136.999 108.308 111.589 1.00 28.33 99 VAL A O 1
ATOM 456 N N . TRP A 1 61 ? 138.960 108.026 112.637 1.00 29.15 100 TRP A N 1
ATOM 457 C CA . TRP A 1 61 ? 139.601 107.451 111.464 1.00 29.15 100 TRP A CA 1
ATOM 458 C C . TRP A 1 61 ? 138.996 106.100 111.112 1.00 29.15 100 TRP A C 1
ATOM 459 O O . TRP A 1 61 ? 138.804 105.790 109.932 1.00 29.15 100 TRP A O 1
ATOM 470 N N . ALA A 1 62 ? 138.687 105.282 112.119 1.00 29.12 101 ALA A N 1
ATOM 471 C CA . ALA A 1 62 ? 138.017 104.013 111.859 1.00 29.12 101 ALA A CA 1
ATOM 472 C C . ALA A 1 62 ? 136.660 104.233 111.210 1.00 29.12 101 ALA A C 1
ATOM 473 O O . ALA A 1 62 ? 136.299 103.535 110.258 1.00 29.12 101 ALA A O 1
ATOM 475 N N . ALA A 1 63 ? 135.897 105.205 111.704 1.00 30.65 102 ALA A N 1
ATOM 476 C CA . ALA A 1 63 ? 134.625 105.554 111.094 1.00 30.65 102 ALA A CA 1
ATOM 477 C C . ALA A 1 63 ? 134.795 106.290 109.775 1.00 30.65 102 ALA A C 1
ATOM 478 O O . ALA A 1 63 ? 133.796 106.542 109.095 1.00 30.65 102 ALA A O 1
ATOM 480 N N . ASP A 1 64 ? 136.026 106.649 109.412 1.00 33.88 103 ASP A N 1
ATOM 481 C CA . ASP A 1 64 ? 136.327 107.326 108.153 1.00 33.88 103 ASP A CA 1
ATOM 482 C C . ASP A 1 64 ? 135.605 108.665 108.056 1.00 33.88 103 ASP A C 1
ATOM 483 O O . ASP A 1 64 ? 134.940 108.971 107.067 1.00 33.88 103 ASP A O 1
ATOM 488 N N . HIS A 1 65 ? 135.750 109.474 109.095 1.00 33.75 104 HIS A N 1
ATOM 489 C CA . HIS A 1 65 ? 135.165 110.802 109.133 1.00 33.75 104 HIS A CA 1
ATOM 490 C C . HIS A 1 65 ? 136.216 111.840 109.472 1.00 33.75 104 HIS A C 1
ATOM 491 O O . HIS A 1 65 ? 135.949 112.803 110.190 1.00 33.75 104 HIS A O 1
ATOM 498 N N . ILE A 1 66 ? 137.434 111.659 108.969 1.00 31.10 105 ILE A N 1
ATOM 499 C CA . ILE A 1 66 ? 138.489 112.622 109.254 1.00 31.10 105 ILE A CA 1
ATOM 500 C C . ILE A 1 66 ? 138.196 113.951 108.576 1.00 31.10 105 ILE A C 1
ATOM 501 O O . ILE A 1 66 ? 138.422 115.020 109.151 1.00 31.10 105 ILE A O 1
ATOM 506 N N . ALA A 1 67 ? 137.693 113.911 107.344 1.00 32.05 106 ALA A N 1
ATOM 507 C CA . ALA A 1 67 ? 137.463 115.140 106.602 1.00 32.05 106 ALA A CA 1
ATOM 508 C C . ALA A 1 67 ? 136.267 115.921 107.116 1.00 32.05 106 ALA A C 1
ATOM 509 O O . ALA A 1 67 ? 136.065 117.062 106.693 1.00 32.05 106 ALA A O 1
ATOM 511 N N . SER A 1 68 ? 135.469 115.337 108.003 1.00 31.24 107 SER A N 1
ATOM 512 C CA . SER A 1 68 ? 134.352 116.044 108.603 1.00 31.24 107 SER A CA 1
ATOM 513 C C . SER A 1 68 ? 134.790 117.027 109.671 1.00 31.24 107 SER A C 1
ATOM 514 O O . SER A 1 68 ? 134.001 117.898 110.042 1.00 31.24 107 SER A O 1
ATOM 517 N N . PHE A 1 69 ? 136.013 116.908 110.175 1.00 28.74 108 PHE A N 1
ATOM 518 C CA . PHE A 1 69 ? 136.508 117.726 111.274 1.00 28.74 108 PHE A CA 1
ATOM 519 C C . PHE A 1 69 ? 137.528 118.712 110.738 1.00 28.74 108 PHE A C 1
ATOM 520 O O . PHE A 1 69 ? 138.595 118.313 110.266 1.00 28.74 108 PHE A O 1
ATOM 528 N N . THR A 1 70 ? 137.216 119.991 110.834 1.00 28.44 109 THR A N 1
ATOM 529 C CA . THR A 1 70 ? 138.174 121.041 110.548 1.00 28.44 109 THR A CA 1
ATOM 530 C C . THR A 1 70 ? 138.061 122.103 111.625 1.00 28.44 109 THR A C 1
ATOM 531 O O . THR A 1 70 ? 136.957 122.477 112.023 1.00 28.44 109 THR A O 1
ATOM 535 N N . LEU A 1 71 ? 139.201 122.562 112.121 1.00 24.87 110 LEU A N 1
ATOM 536 C CA . LEU A 1 71 ? 139.235 123.655 113.081 1.00 24.87 110 LEU A CA 1
ATOM 537 C C . LEU A 1 71 ? 139.341 124.955 112.300 1.00 24.87 110 LEU A C 1
ATOM 538 O O . LEU A 1 71 ? 140.321 125.174 111.583 1.00 24.87 110 LEU A O 1
ATOM 543 N N . THR A 1 72 ? 138.366 125.759 112.402 1.00 23.81 111 THR A N 1
ATOM 544 C CA . THR A 1 72 ? 138.413 126.949 111.579 1.00 23.81 111 THR A CA 1
ATOM 545 C C . THR A 1 72 ? 138.812 128.160 112.410 1.00 23.81 111 THR A C 1
ATOM 546 O O . THR A 1 72 ? 138.558 128.202 113.614 1.00 23.81 111 THR A O 1
ATOM 550 N N . PRO A 1 73 ? 139.459 129.154 111.800 1.00 22.96 112 PRO A N 1
ATOM 551 C CA . PRO A 1 73 ? 139.931 130.299 112.591 1.00 22.96 112 PRO A CA 1
ATOM 552 C C . PRO A 1 73 ? 138.832 131.024 113.339 1.00 22.96 112 PRO A C 1
ATOM 553 O O . PRO A 1 73 ? 139.062 131.484 114.460 1.00 22.96 112 PRO A O 1
ATOM 557 N N . THR A 1 74 ? 137.640 131.149 112.761 1.00 22.59 113 THR A N 1
ATOM 558 C CA . THR A 1 74 ? 136.575 131.838 113.471 1.00 22.59 113 THR A CA 1
ATOM 559 C C . THR A 1 74 ? 136.076 131.045 114.658 1.00 22.59 113 THR A C 1
ATOM 560 O O . THR A 1 74 ? 135.389 131.607 115.510 1.00 22.59 113 THR A O 1
ATOM 564 N N . VAL A 1 75 ? 136.385 129.759 114.735 1.00 21.94 114 VAL A N 1
ATOM 565 C CA . VAL A 1 75 ? 135.965 128.964 115.878 1.00 21.94 114 VAL A CA 1
ATOM 566 C C . VAL A 1 75 ? 137.013 128.983 116.970 1.00 21.94 114 VAL A C 1
ATOM 567 O O . VAL A 1 75 ? 136.698 129.176 118.143 1.00 21.94 114 VAL A O 1
ATOM 571 N N . PHE A 1 76 ? 138.277 128.779 116.616 1.00 19.65 115 PHE A N 1
ATOM 572 C CA . PHE A 1 76 ? 139.316 128.829 117.630 1.00 19.65 115 PHE A CA 1
ATOM 573 C C . PHE A 1 76 ? 139.435 130.227 118.214 1.00 19.65 115 PHE A C 1
ATOM 574 O O . PHE A 1 76 ? 139.466 130.404 119.433 1.00 19.65 115 PHE A O 1
ATOM 582 N N . PHE A 1 77 ? 139.468 131.236 117.361 1.00 20.16 116 PHE A N 1
ATOM 583 C CA . PHE A 1 77 ? 139.772 132.572 117.838 1.00 20.16 116 PHE A CA 1
ATOM 584 C C . PHE A 1 77 ? 138.596 133.261 118.500 1.00 20.16 116 PHE A C 1
ATOM 585 O O . PHE A 1 77 ? 138.801 134.282 119.152 1.00 20.16 116 PHE A O 1
ATOM 593 N N . PHE A 1 78 ? 137.382 132.745 118.360 1.00 20.59 117 PHE A N 1
ATOM 594 C CA . PHE A 1 78 ? 136.221 133.388 118.945 1.00 20.59 117 PHE A CA 1
ATOM 595 C C . PHE A 1 78 ? 135.520 132.565 120.003 1.00 20.59 117 PHE A C 1
ATOM 596 O O . PHE A 1 78 ? 134.797 133.141 120.813 1.00 20.59 117 PHE A O 1
ATOM 604 N N . TYR A 1 79 ? 135.681 131.249 120.010 1.00 20.23 118 TYR A N 1
ATOM 605 C CA . TYR A 1 79 ? 134.915 130.427 120.930 1.00 20.23 118 TYR A CA 1
ATOM 606 C C . TYR A 1 79 ? 135.802 129.488 121.727 1.00 20.23 118 TYR A C 1
ATOM 607 O O . TYR A 1 79 ? 135.480 129.154 122.866 1.00 20.23 118 TYR A O 1
ATOM 616 N N . LEU A 1 80 ? 136.916 129.056 121.158 1.00 17.49 119 LEU A N 1
ATOM 617 C CA . LEU A 1 80 ? 137.769 128.108 121.856 1.00 17.49 119 LEU A CA 1
ATOM 618 C C . LEU A 1 80 ? 138.886 128.778 122.632 1.00 17.49 119 LEU A C 1
ATOM 619 O O . LEU A 1 80 ? 139.290 128.271 123.678 1.00 17.49 119 LEU A O 1
ATOM 624 N N . LEU A 1 81 ? 139.408 129.878 122.145 1.00 17.69 120 LEU A N 1
ATOM 625 C CA . LEU A 1 81 ? 140.490 130.558 122.837 1.00 17.69 120 LEU A CA 1
ATOM 626 C C . LEU A 1 81 ? 140.026 131.469 123.971 1.00 17.69 120 LEU A C 1
ATOM 627 O O . LEU A 1 81 ? 140.690 131.503 125.010 1.00 17.69 120 LEU A O 1
ATOM 632 N N . PRO A 1 82 ? 138.956 132.248 123.826 1.00 17.74 121 PRO A N 1
ATOM 633 C CA . PRO A 1 82 ? 138.569 133.162 124.896 1.00 17.74 121 PRO A CA 1
ATOM 634 C C . PRO A 1 82 ? 138.360 132.469 126.232 1.00 17.74 121 PRO A C 1
ATOM 635 O O . PRO A 1 82 ? 138.823 132.991 127.250 1.00 17.74 121 PRO A O 1
ATOM 639 N N . PRO A 1 83 ? 137.657 131.329 126.308 1.00 18.51 122 PRO A N 1
ATOM 640 C CA . PRO A 1 83 ? 137.484 130.711 127.630 1.00 18.51 122 PRO A CA 1
ATOM 641 C C . PRO A 1 83 ? 138.786 130.333 128.300 1.00 18.51 122 PRO A C 1
ATOM 642 O O . PRO A 1 83 ? 138.933 130.541 129.507 1.00 18.51 122 PRO A O 1
ATOM 646 N N . ILE A 1 84 ? 139.744 129.799 127.544 1.00 18.89 123 ILE A N 1
ATOM 647 C CA . ILE A 1 84 ? 141.018 129.381 128.119 1.00 18.89 123 ILE A CA 1
ATOM 648 C C . ILE A 1 84 ? 141.752 130.574 128.710 1.00 18.89 123 ILE A C 1
ATOM 649 O O . ILE A 1 84 ? 142.240 130.537 129.847 1.00 18.89 123 ILE A O 1
ATOM 654 N N . VAL A 1 85 ? 141.828 131.657 127.946 1.00 18.38 124 VAL A N 1
ATOM 655 C CA . VAL A 1 85 ? 142.563 132.831 128.386 1.00 18.38 124 VAL A CA 1
ATOM 656 C C . VAL A 1 85 ? 141.847 133.517 129.536 1.00 18.38 124 VAL A C 1
ATOM 657 O O . VAL A 1 85 ? 142.482 134.016 130.466 1.00 18.38 124 VAL A O 1
ATOM 661 N N . LEU A 1 86 ? 140.520 133.573 129.492 1.00 19.00 125 LEU A N 1
ATOM 662 C CA . LEU A 1 86 ? 139.786 134.185 130.589 1.00 19.00 125 LEU A CA 1
ATOM 663 C C . LEU A 1 86 ? 139.955 133.389 131.869 1.00 19.00 125 LEU A C 1
ATOM 664 O O . LEU A 1 86 ? 140.104 133.964 132.949 1.00 19.00 125 LEU A O 1
ATOM 669 N N . ASP A 1 87 ? 139.934 132.065 131.773 1.00 21.43 126 ASP A N 1
ATOM 670 C CA . ASP A 1 87 ? 140.175 131.240 132.943 1.00 21.43 126 ASP A CA 1
ATOM 671 C C . ASP A 1 87 ? 141.559 131.488 133.510 1.00 21.43 126 ASP A C 1
ATOM 672 O O . ASP A 1 87 ? 141.728 131.626 134.724 1.00 21.43 126 ASP A O 1
ATOM 677 N N . ALA A 1 88 ? 142.570 131.539 132.646 1.00 22.05 127 ALA A N 1
ATOM 678 C CA . ALA A 1 88 ? 143.921 131.777 133.136 1.00 22.05 127 ALA A CA 1
ATOM 679 C C . ALA A 1 88 ? 144.036 133.140 133.793 1.00 22.05 127 ALA A C 1
ATOM 680 O O . ALA A 1 88 ? 144.620 133.269 134.871 1.00 22.05 127 ALA A O 1
ATOM 682 N N . GLY A 1 89 ? 143.472 134.171 133.169 1.00 20.86 128 GLY A N 1
ATOM 683 C CA . GLY A 1 89 ? 143.597 135.512 133.698 1.00 20.86 128 GLY A CA 1
ATOM 684 C C . GLY A 1 89 ? 142.744 135.798 134.906 1.00 20.86 128 GLY A C 1
ATOM 685 O O . GLY A 1 89 ? 143.039 136.739 135.644 1.00 20.86 128 GLY A O 1
ATOM 686 N N . TYR A 1 90 ? 141.694 135.024 135.128 1.00 21.34 129 TYR A N 1
ATOM 687 C CA . TYR A 1 90 ? 140.816 135.252 136.264 1.00 21.34 129 TYR A CA 1
ATOM 688 C C . TYR A 1 90 ? 141.285 134.558 137.526 1.00 21.34 129 TYR A C 1
ATOM 689 O O . TYR A 1 90 ? 140.865 134.945 138.615 1.00 21.34 129 TYR A O 1
ATOM 698 N N . PHE A 1 91 ? 142.136 133.546 137.410 1.00 22.65 130 PHE A N 1
ATOM 699 C CA . PHE A 1 91 ? 142.704 132.872 138.565 1.00 22.65 130 PHE A CA 1
ATOM 700 C C . PHE A 1 91 ? 144.149 133.264 138.805 1.00 22.65 130 PHE A C 1
ATOM 701 O O . PHE A 1 91 ? 144.844 132.598 139.573 1.00 22.65 130 PHE A O 1
ATOM 709 N N . MET A 1 92 ? 144.610 134.321 138.174 1.00 26.51 131 MET A N 1
ATOM 710 C CA . MET A 1 92 ? 145.961 134.803 138.376 1.00 26.51 131 MET A CA 1
ATOM 711 C C . MET A 1 92 ? 146.070 135.473 139.734 1.00 26.51 131 MET A C 1
ATOM 712 O O . MET A 1 92 ? 145.341 136.436 139.992 1.00 26.51 131 MET A O 1
ATOM 717 N N . PRO A 1 93 ? 146.943 135.014 140.624 1.00 26.99 132 PRO A N 1
ATOM 718 C CA . PRO A 1 93 ? 147.148 135.739 141.880 1.00 26.99 132 PRO A CA 1
ATOM 719 C C . PRO A 1 93 ? 147.680 137.128 141.604 1.00 26.99 132 PRO A C 1
ATOM 720 O O . PRO A 1 93 ? 148.811 137.279 141.143 1.00 26.99 132 PRO A O 1
ATOM 724 N N . ASN A 1 94 ? 146.871 138.148 141.875 1.00 26.38 133 ASN A N 1
ATOM 725 C CA . ASN A 1 94 ? 147.205 139.487 141.409 1.00 26.38 133 ASN A CA 1
ATOM 726 C C . ASN A 1 94 ? 148.464 140.015 142.070 1.00 26.38 133 ASN A C 1
ATOM 727 O O . ASN A 1 94 ? 149.284 140.663 141.415 1.00 26.38 133 ASN A O 1
ATOM 732 N N . ARG A 1 95 ? 148.633 139.765 143.366 1.00 30.17 134 ARG A N 1
ATOM 733 C CA . ARG A 1 95 ? 149.795 140.300 144.062 1.00 30.17 134 ARG A CA 1
ATOM 734 C C . ARG A 1 95 ? 151.083 139.727 143.502 1.00 30.17 134 ARG A C 1
ATOM 735 O O . ARG A 1 95 ? 152.056 140.457 143.295 1.00 30.17 134 ARG A O 1
ATOM 743 N N . LEU A 1 96 ? 151.111 138.421 143.250 1.00 28.51 135 LEU A N 1
ATOM 744 C CA . LEU A 1 96 ? 152.297 137.812 142.665 1.00 28.51 135 LEU A CA 1
ATOM 745 C C . LEU A 1 96 ? 152.488 138.250 141.223 1.00 28.51 135 LEU A C 1
ATOM 746 O O . LEU A 1 96 ? 153.618 138.470 140.783 1.00 28.51 135 LEU A O 1
ATOM 751 N N . PHE A 1 97 ? 151.399 138.364 140.468 1.00 26.04 136 PHE A N 1
ATOM 752 C CA . PHE A 1 97 ? 151.518 138.735 139.066 1.00 26.04 136 PHE A CA 1
ATOM 753 C C . PHE A 1 97 ? 152.099 140.126 138.919 1.00 26.04 136 PHE A C 1
ATOM 754 O O . PHE A 1 97 ? 152.989 140.356 138.099 1.00 26.04 136 PHE A O 1
ATOM 762 N N . PHE A 1 98 ? 151.613 141.070 139.710 1.00 25.81 137 PHE A N 1
ATOM 763 C CA . PHE A 1 98 ? 152.056 142.444 139.572 1.00 25.81 137 PHE A CA 1
ATOM 764 C C . PHE A 1 98 ? 153.331 142.732 140.336 1.00 25.81 137 PHE A C 1
ATOM 765 O O . PHE A 1 98 ? 154.068 143.646 139.964 1.00 25.81 137 PHE A O 1
ATOM 773 N N . GLY A 1 99 ? 153.621 141.978 141.388 1.00 33.32 138 GLY A N 1
ATOM 774 C CA . GLY A 1 99 ? 154.916 142.113 142.003 1.00 33.32 138 GLY A CA 1
ATOM 775 C C . GLY A 1 99 ? 156.036 141.518 141.196 1.00 33.32 138 GLY A C 1
ATOM 776 O O . GLY A 1 99 ? 157.202 141.789 141.492 1.00 33.32 138 GLY A O 1
ATOM 777 N N . ASN A 1 100 ? 155.713 140.716 140.189 1.00 32.15 139 ASN A N 1
ATOM 778 C CA . ASN A 1 100 ? 156.694 140.124 139.295 1.00 32.15 139 ASN A CA 1
ATOM 779 C C . ASN A 1 100 ? 156.339 140.412 137.850 1.00 32.15 139 ASN A C 1
ATOM 780 O O . ASN A 1 100 ? 156.578 139.587 136.975 1.00 32.15 139 ASN A O 1
ATOM 785 N N . LEU A 1 101 ? 155.749 141.573 137.588 1.00 28.04 140 LEU A N 1
ATOM 786 C CA . LEU A 1 101 ? 155.287 141.870 136.241 1.00 28.04 140 LEU A CA 1
ATOM 787 C C . LEU A 1 101 ? 156.441 141.910 135.257 1.00 28.04 140 LEU A C 1
ATOM 788 O O . LEU A 1 101 ? 156.336 141.377 134.153 1.00 28.04 140 LEU A O 1
ATOM 793 N N . GLY A 1 102 ? 157.550 142.536 135.632 1.00 31.18 141 GLY A N 1
ATOM 794 C CA . GLY A 1 102 ? 158.664 142.641 134.708 1.00 31.18 141 GLY A CA 1
ATOM 795 C C . GLY A 1 102 ? 159.297 141.302 134.391 1.00 31.18 141 GLY A C 1
ATOM 796 O O . GLY A 1 102 ? 159.668 141.040 133.249 1.00 31.18 141 GLY A O 1
ATOM 797 N N . THR A 1 103 ? 159.443 140.442 135.398 1.00 29.99 142 THR A N 1
ATOM 798 C CA . THR A 1 103 ? 160.012 139.120 135.167 1.00 29.99 142 THR A CA 1
ATOM 799 C C . THR A 1 103 ? 159.122 138.292 134.254 1.00 29.99 142 THR A C 1
ATOM 800 O O . THR A 1 103 ? 159.605 137.629 133.329 1.00 29.99 142 THR A O 1
ATOM 804 N N . ILE A 1 104 ? 157.813 138.331 134.491 1.00 27.41 143 ILE A N 1
ATOM 805 C CA . ILE A 1 104 ? 156.874 137.623 133.632 1.00 27.41 143 ILE A CA 1
ATOM 806 C C . ILE A 1 104 ? 156.927 138.174 132.217 1.00 27.41 143 ILE A C 1
ATOM 807 O O . ILE A 1 104 ? 156.914 137.417 131.245 1.00 27.41 143 ILE A O 1
ATOM 812 N N . LEU A 1 105 ? 156.980 139.497 132.075 1.00 27.39 144 LEU A N 1
ATOM 813 C CA . LEU A 1 105 ? 157.055 140.097 130.750 1.00 27.39 144 LEU A CA 1
ATOM 814 C C . LEU A 1 105 ? 158.330 139.690 130.031 1.00 27.39 144 LEU A C 1
ATOM 815 O O . LEU A 1 105 ? 158.309 139.412 128.831 1.00 27.39 144 LEU A O 1
ATOM 820 N N . LEU A 1 106 ? 159.452 139.656 130.741 1.00 28.54 145 LEU A N 1
ATOM 821 C CA . LEU A 1 106 ? 160.700 139.261 130.104 1.00 28.54 145 LEU A CA 1
ATOM 822 C C . LEU A 1 106 ? 160.659 137.808 129.660 1.00 28.54 145 LEU A C 1
ATOM 823 O O . LEU A 1 106 ? 161.109 137.479 128.560 1.00 28.54 145 LEU A O 1
ATOM 828 N N . TYR A 1 107 ? 160.124 136.923 130.495 1.00 27.65 146 TYR A N 1
ATOM 829 C CA . TYR A 1 107 ? 160.034 135.524 130.104 1.00 27.65 146 TYR A CA 1
ATOM 830 C C . TYR A 1 107 ? 158.964 135.274 129.056 1.00 27.65 146 TYR A C 1
ATOM 831 O O . TYR A 1 107 ? 159.005 134.242 128.385 1.00 27.65 146 TYR A O 1
ATOM 840 N N . ALA A 1 108 ? 158.009 136.183 128.903 1.00 26.05 147 ALA A N 1
ATOM 841 C CA . ALA A 1 108 ? 156.846 135.943 128.068 1.00 26.05 147 ALA A CA 1
ATOM 842 C C . ALA A 1 108 ? 156.864 136.717 126.768 1.00 26.05 147 ALA A C 1
ATOM 843 O O . ALA A 1 108 ? 156.275 136.261 125.790 1.00 26.05 147 ALA A O 1
ATOM 845 N N . VAL A 1 109 ? 157.511 137.873 126.728 1.00 27.49 148 VAL A N 1
ATOM 846 C CA . VAL A 1 109 ? 157.614 138.663 125.515 1.00 27.49 148 VAL A CA 1
ATOM 847 C C . VAL A 1 109 ? 158.982 138.520 124.879 1.00 27.49 148 VAL A C 1
ATOM 848 O O . VAL A 1 109 ? 159.094 138.173 123.706 1.00 27.49 148 VAL A O 1
ATOM 852 N N . VAL A 1 110 ? 160.040 138.790 125.637 1.00 29.20 149 VAL A N 1
ATOM 853 C CA . VAL A 1 110 ? 161.380 138.557 125.119 1.00 29.20 149 VAL A CA 1
ATOM 854 C C . VAL A 1 110 ? 161.636 137.067 124.982 1.00 29.20 149 VAL A C 1
ATOM 855 O O . VAL A 1 110 ? 162.253 136.618 124.015 1.00 29.20 149 VAL A O 1
ATOM 859 N N . GLY A 1 111 ? 161.164 136.276 125.937 1.00 28.29 150 GLY A N 1
ATOM 860 C CA . GLY A 1 111 ? 161.328 134.839 125.832 1.00 28.29 150 GLY A CA 1
ATOM 861 C C . GLY A 1 111 ? 160.612 134.256 124.633 1.00 28.29 150 GLY A C 1
ATOM 862 O O . GLY A 1 111 ? 161.105 133.323 124.000 1.00 28.29 150 GLY A O 1
ATOM 863 N N . THR A 1 112 ? 159.431 134.779 124.317 1.00 27.73 151 THR A N 1
ATOM 864 C CA . THR A 1 112 ? 158.721 134.313 123.134 1.00 27.73 151 THR A CA 1
ATOM 865 C C . THR A 1 112 ? 159.369 134.825 121.862 1.00 27.73 151 THR A C 1
ATOM 866 O O . THR A 1 112 ? 159.546 134.069 120.905 1.00 27.73 151 THR A O 1
ATOM 870 N N . VAL A 1 113 ? 159.724 136.106 121.824 1.00 27.32 152 VAL A N 1
ATOM 871 C CA . VAL A 1 113 ? 160.372 136.645 120.638 1.00 27.32 152 VAL A CA 1
ATOM 872 C C . VAL A 1 113 ? 161.734 136.002 120.444 1.00 27.32 152 VAL A C 1
ATOM 873 O O . VAL A 1 113 ? 162.147 135.725 119.316 1.00 27.32 152 VAL A O 1
ATOM 877 N N . TRP A 1 114 ? 162.450 135.735 121.533 1.00 27.97 153 TRP A N 1
ATOM 878 C CA . TRP A 1 114 ? 163.707 135.013 121.401 1.00 27.97 153 TRP A CA 1
ATOM 879 C C . TRP A 1 114 ? 163.473 133.624 120.835 1.00 27.97 153 TRP A C 1
ATOM 880 O O . TRP A 1 114 ? 164.095 133.238 119.846 1.00 27.97 153 TRP A O 1
ATOM 891 N N . ASN A 1 115 ? 162.567 132.860 121.446 1.00 28.16 154 ASN A N 1
ATOM 892 C CA . ASN A 1 115 ? 162.305 131.507 120.972 1.00 28.16 154 ASN A CA 1
ATOM 893 C C . ASN A 1 115 ? 161.831 131.520 119.531 1.00 28.16 154 ASN A C 1
ATOM 894 O O . ASN A 1 115 ? 162.333 130.764 118.696 1.00 28.16 154 ASN A O 1
ATOM 899 N N . ALA A 1 116 ? 160.875 132.390 119.217 1.00 28.81 155 ALA A N 1
ATOM 900 C CA . ALA A 1 116 ? 160.326 132.436 117.870 1.00 28.81 155 ALA A CA 1
ATOM 901 C C . ALA A 1 116 ? 161.393 132.805 116.856 1.00 28.81 155 ALA A C 1
ATOM 902 O O . ALA A 1 116 ? 161.594 132.097 115.867 1.00 28.81 155 ALA A O 1
ATOM 904 N N . ALA A 1 117 ? 162.101 133.906 117.094 1.00 28.38 156 ALA A N 1
ATOM 905 C CA . ALA A 1 117 ? 163.103 134.362 116.142 1.00 28.38 156 ALA A CA 1
ATOM 906 C C . ALA A 1 117 ? 164.217 133.347 115.981 1.00 28.38 156 ALA A C 1
ATOM 907 O O . ALA A 1 117 ? 164.636 133.066 114.859 1.00 28.38 156 ALA A O 1
ATOM 909 N N . THR A 1 118 ? 164.708 132.775 117.081 1.00 29.09 157 THR A N 1
ATOM 910 C CA . THR A 1 118 ? 165.825 131.847 116.982 1.00 29.09 157 THR A CA 1
ATOM 911 C C . THR A 1 118 ? 165.414 130.554 116.301 1.00 29.09 157 THR A C 1
ATOM 912 O O . THR A 1 118 ? 166.129 130.059 115.434 1.00 29.09 157 THR A O 1
ATOM 916 N N . THR A 1 119 ? 164.273 129.979 116.678 1.00 29.86 158 THR A N 1
ATOM 917 C CA . THR A 1 119 ? 163.847 128.753 116.019 1.00 29.86 158 THR A CA 1
ATOM 918 C C . THR A 1 119 ? 163.570 128.994 114.545 1.00 29.86 158 THR A C 1
ATOM 919 O O . THR A 1 119 ? 164.011 128.216 113.695 1.00 29.86 158 THR A O 1
ATOM 923 N N . GLY A 1 120 ? 162.870 130.078 114.214 1.00 29.67 159 GLY A N 1
ATOM 924 C CA . GLY A 1 120 ? 162.590 130.355 112.818 1.00 29.67 159 GLY A CA 1
ATOM 925 C C . GLY A 1 120 ? 163.848 130.583 112.011 1.00 29.67 159 GLY A C 1
ATOM 926 O O . GLY A 1 120 ? 164.031 129.996 110.947 1.00 29.67 159 GLY A O 1
ATOM 927 N N . LEU A 1 121 ? 164.753 131.411 112.523 1.00 29.94 160 LEU A N 1
ATOM 928 C CA . LEU A 1 121 ? 165.969 131.715 111.787 1.00 29.94 160 LEU A CA 1
ATOM 929 C C . LEU A 1 121 ? 166.906 130.523 111.722 1.00 29.94 160 LEU A C 1
ATOM 930 O O . LEU A 1 121 ? 167.596 130.345 110.720 1.00 29.94 160 LEU A O 1
ATOM 935 N N . SER A 1 122 ? 166.954 129.698 112.764 1.00 31.16 161 SER A N 1
ATOM 936 C CA . SER A 1 122 ? 167.822 128.533 112.736 1.00 31.16 161 SER A CA 1
ATOM 937 C C . SER A 1 122 ? 167.296 127.484 111.776 1.00 31.16 161 SER A C 1
ATOM 938 O O . SER A 1 122 ? 168.071 126.858 111.050 1.00 31.16 161 SER A O 1
ATOM 941 N N . LEU A 1 123 ? 165.980 127.281 111.750 1.00 32.65 162 LEU A N 1
ATOM 942 C CA . LEU A 1 123 ? 165.400 126.396 110.754 1.00 32.65 162 LEU A CA 1
ATOM 943 C C . LEU A 1 123 ? 165.635 126.931 109.355 1.00 32.65 162 LEU A C 1
ATOM 944 O O . LEU A 1 123 ? 165.929 126.166 108.437 1.00 32.65 162 LEU A O 1
ATOM 949 N N . TYR A 1 124 ? 165.519 128.245 109.169 1.00 34.29 163 TYR A N 1
ATOM 950 C CA . TYR A 1 124 ? 165.769 128.825 107.854 1.00 34.29 163 TYR A CA 1
ATOM 951 C C . TYR A 1 124 ? 167.222 128.662 107.443 1.00 34.29 163 TYR A C 1
ATOM 952 O O . TYR A 1 124 ? 167.512 128.365 106.282 1.00 34.29 163 TYR A O 1
ATOM 961 N N . GLY A 1 125 ? 168.148 128.860 108.376 1.00 34.67 164 GLY A N 1
ATOM 962 C CA . GLY A 1 125 ? 169.551 128.667 108.064 1.00 34.67 164 GLY A CA 1
ATOM 963 C C . GLY A 1 125 ? 169.873 127.226 107.739 1.00 34.67 164 GLY A C 1
ATOM 964 O O . GLY A 1 125 ? 170.700 126.947 106.872 1.00 34.67 164 GLY A O 1
ATOM 965 N N . VAL A 1 126 ? 169.233 126.291 108.438 1.00 34.92 165 VAL A N 1
ATOM 966 C CA . VAL A 1 126 ? 169.377 124.885 108.089 1.00 34.92 165 VAL A CA 1
ATOM 967 C C . VAL A 1 126 ? 168.833 124.632 106.693 1.00 34.92 165 VAL A C 1
ATOM 968 O O . VAL A 1 126 ? 169.443 123.917 105.891 1.00 34.92 165 VAL A O 1
ATOM 972 N N . PHE A 1 127 ? 167.681 125.224 106.380 1.00 37.25 166 PHE A N 1
ATOM 973 C CA . PHE A 1 127 ? 167.054 125.020 105.080 1.00 37.25 166 PHE A CA 1
ATOM 974 C C . PHE A 1 127 ? 167.932 125.545 103.957 1.00 37.25 166 PHE A C 1
ATOM 975 O O . PHE A 1 127 ? 168.040 124.916 102.901 1.00 37.25 166 PHE A O 1
ATOM 983 N N . LEU A 1 128 ? 168.564 126.698 104.166 1.00 36.84 167 LEU A N 1
ATOM 984 C CA . LEU A 1 128 ? 169.461 127.250 103.160 1.00 36.84 167 LEU A CA 1
ATOM 985 C C . LEU A 1 128 ? 170.659 126.351 102.903 1.00 36.84 167 LEU A C 1
ATOM 986 O O . LEU A 1 128 ? 171.245 126.411 101.818 1.00 36.84 167 LEU A O 1
ATOM 991 N N . SER A 1 129 ? 171.035 125.521 103.867 1.00 39.04 168 SER A N 1
ATOM 992 C CA . SER A 1 129 ? 172.157 124.614 103.697 1.00 39.04 168 SER A CA 1
ATOM 993 C C . SER A 1 129 ? 171.775 123.343 102.962 1.00 39.04 168 SER A C 1
ATOM 994 O O . SER A 1 129 ? 172.642 122.494 102.736 1.00 39.04 168 SER A O 1
ATOM 997 N N . GLY A 1 130 ? 170.508 123.181 102.602 1.00 41.09 169 GLY A N 1
ATOM 998 C CA . GLY A 1 130 ? 170.077 122.036 101.837 1.00 41.09 169 GLY A CA 1
ATOM 999 C C . GLY A 1 130 ? 169.819 120.783 102.637 1.00 41.09 169 GLY A C 1
ATOM 1000 O O . GLY A 1 130 ? 169.482 119.755 102.042 1.00 41.09 169 GLY A O 1
ATOM 1001 N N . LEU A 1 131 ? 169.972 120.823 103.961 1.00 41.26 170 LEU A N 1
ATOM 1002 C CA . LEU A 1 131 ? 169.737 119.622 104.752 1.00 41.26 170 LEU A CA 1
ATOM 1003 C C . LEU A 1 131 ? 168.292 119.168 104.645 1.00 41.26 170 LEU A C 1
ATOM 1004 O O . LEU A 1 131 ? 168.022 117.973 104.491 1.00 41.26 170 LEU A O 1
ATOM 1009 N N . MET A 1 132 ? 167.348 120.101 104.739 1.00 42.36 171 MET A N 1
ATOM 1010 C CA . MET A 1 132 ? 165.946 119.730 104.614 1.00 42.36 171 MET A CA 1
ATOM 1011 C C . MET A 1 132 ? 165.633 119.268 103.200 1.00 42.36 171 MET A C 1
ATOM 1012 O O . MET A 1 132 ? 165.055 118.195 102.998 1.00 42.36 171 MET A O 1
ATOM 1017 N N . GLY A 1 133 ? 166.004 120.067 102.211 1.00 44.50 172 GLY A N 1
ATOM 1018 C CA . GLY A 1 133 ? 165.971 119.625 100.837 1.00 44.50 172 GLY A CA 1
ATOM 1019 C C . GLY A 1 133 ? 164.639 119.810 100.148 1.00 44.50 172 GLY A C 1
ATOM 1020 O O . GLY A 1 133 ? 163.633 119.233 100.565 1.00 44.50 172 GLY A O 1
ATOM 1021 N N . ASP A 1 134 ? 164.639 120.606 99.081 1.00 50.01 173 ASP A N 1
ATOM 1022 C CA . ASP A 1 134 ? 163.521 120.712 98.148 1.00 50.01 173 ASP A CA 1
ATOM 1023 C C . ASP A 1 134 ? 162.203 120.974 98.869 1.00 50.01 173 ASP A C 1
ATOM 1024 O O . ASP A 1 134 ? 161.190 120.315 98.633 1.00 50.01 173 ASP A O 1
ATOM 1029 N N . LEU A 1 135 ? 162.227 121.945 99.769 1.00 45.09 174 LEU A N 1
ATOM 1030 C CA . LEU A 1 135 ? 161.022 122.466 100.392 1.00 45.09 174 LEU A CA 1
ATOM 1031 C C . LEU A 1 135 ? 160.683 123.785 99.723 1.00 45.09 174 LEU A C 1
ATOM 1032 O O . LEU A 1 135 ? 161.537 124.671 99.633 1.00 45.09 174 LEU A O 1
ATOM 1037 N N . GLN A 1 136 ? 159.456 123.910 99.237 1.00 46.62 175 GLN A N 1
ATOM 1038 C CA . GLN A 1 136 ? 159.017 125.185 98.683 1.00 46.62 175 GLN A CA 1
ATOM 1039 C C . GLN A 1 136 ? 158.566 126.032 99.863 1.00 46.62 175 GLN A C 1
ATOM 1040 O O . GLN A 1 136 ? 157.408 126.010 100.275 1.00 46.62 175 GLN A O 1
ATOM 1046 N N . ILE A 1 137 ? 159.516 126.779 100.424 1.00 40.59 176 ILE A N 1
ATOM 1047 C CA . ILE A 1 137 ? 159.331 127.478 101.687 1.00 40.59 176 ILE A CA 1
ATOM 1048 C C . ILE A 1 137 ? 160.193 128.730 101.671 1.00 40.59 176 ILE A C 1
ATOM 1049 O O . ILE A 1 137 ? 161.195 128.809 100.961 1.00 40.59 176 ILE A O 1
ATOM 1054 N N . GLY A 1 138 ? 159.790 129.722 102.454 1.00 38.17 177 GLY A N 1
ATOM 1055 C CA . GLY A 1 138 ? 160.514 130.975 102.493 1.00 38.17 177 GLY A CA 1
ATOM 1056 C C . GLY A 1 138 ? 160.894 131.389 103.894 1.00 38.17 177 GLY A C 1
ATOM 1057 O O . GLY A 1 138 ? 160.718 130.620 104.838 1.00 38.17 177 GLY A O 1
ATOM 1058 N N . LEU A 1 139 ? 161.430 132.597 104.047 1.00 35.70 178 LEU A N 1
ATOM 1059 C CA . LEU A 1 139 ? 161.774 133.074 105.380 1.00 35.70 178 LEU A CA 1
ATOM 1060 C C . LEU A 1 139 ? 160.533 133.345 106.212 1.00 35.70 178 LEU A C 1
ATOM 1061 O O . LEU A 1 139 ? 160.502 133.029 107.403 1.00 35.70 178 LEU A O 1
ATOM 1066 N N . LEU A 1 140 ? 159.506 133.937 105.612 1.00 36.03 179 LEU A N 1
ATOM 1067 C CA . LEU A 1 140 ? 158.330 134.284 106.394 1.00 36.03 179 LEU A CA 1
ATOM 1068 C C . LEU A 1 140 ? 157.591 133.049 106.872 1.00 36.03 179 LEU A C 1
ATOM 1069 O O . LEU A 1 140 ? 157.010 133.068 107.958 1.00 36.03 179 LEU A O 1
ATOM 1074 N N . ASP A 1 141 ? 157.600 131.968 106.091 1.00 36.97 180 ASP A N 1
ATOM 1075 C CA . ASP A 1 141 ? 157.000 130.726 106.563 1.00 36.97 180 ASP A CA 1
ATOM 1076 C C . ASP A 1 141 ? 157.741 130.189 107.777 1.00 36.97 180 ASP A C 1
ATOM 1077 O O . ASP A 1 141 ? 157.123 129.720 108.737 1.00 36.97 180 ASP A O 1
ATOM 1082 N N . PHE A 1 142 ? 159.069 130.252 107.754 1.00 34.20 181 PHE A N 1
ATOM 1083 C CA . PHE A 1 142 ? 159.848 129.794 108.896 1.00 34.20 181 PHE A CA 1
ATOM 1084 C C . PHE A 1 142 ? 159.608 130.668 110.112 1.00 34.20 181 PHE A C 1
ATOM 1085 O O . PHE A 1 142 ? 159.549 130.171 111.236 1.00 34.20 181 PHE A O 1
ATOM 1093 N N . LEU A 1 143 ? 159.489 131.976 109.912 1.00 31.73 182 LEU A N 1
ATOM 1094 C CA . LEU A 1 143 ? 159.220 132.863 111.034 1.00 31.73 182 LEU A CA 1
ATOM 1095 C C . LEU A 1 143 ? 157.831 132.627 111.592 1.00 31.73 182 LEU A C 1
ATOM 1096 O O . LEU A 1 143 ? 157.626 132.702 112.803 1.00 31.73 182 LEU A O 1
ATOM 1101 N N . LEU A 1 144 ? 156.865 132.341 110.724 1.00 30.99 183 LEU A N 1
ATOM 1102 C CA . LEU A 1 144 ? 155.526 131.994 111.179 1.00 30.99 183 LEU A CA 1
ATOM 1103 C C . LEU A 1 144 ? 155.544 130.714 111.996 1.00 30.99 183 LEU A C 1
ATOM 1104 O O . LEU A 1 144 ? 154.908 130.629 113.052 1.00 30.99 183 LEU A O 1
ATOM 1109 N N . PHE A 1 145 ? 156.282 129.709 111.529 1.00 29.56 184 PHE A N 1
ATOM 1110 C CA . PHE A 1 145 ? 156.420 128.478 112.292 1.00 29.56 184 PHE A CA 1
ATOM 1111 C C . PHE A 1 145 ? 157.071 128.740 113.640 1.00 29.56 184 PHE A C 1
ATOM 1112 O O . PHE A 1 145 ? 156.581 128.289 114.676 1.00 29.56 184 PHE A O 1
ATOM 1120 N N . GLY A 1 146 ? 158.172 129.482 113.648 1.00 29.34 185 GLY A N 1
ATOM 1121 C CA . GLY A 1 146 ? 158.826 129.791 114.903 1.00 29.34 185 GLY A CA 1
ATOM 1122 C C . GLY A 1 146 ? 157.916 130.538 115.853 1.00 29.34 185 GLY A C 1
ATOM 1123 O O . GLY A 1 146 ? 157.933 130.301 117.060 1.00 29.34 185 GLY A O 1
ATOM 1124 N N . SER A 1 147 ? 157.101 131.445 115.321 1.00 28.35 186 SER A N 1
ATOM 1125 C CA . SER A 1 147 ? 156.199 132.217 116.161 1.00 28.35 186 SER A CA 1
ATOM 1126 C C . SER A 1 147 ? 155.138 131.331 116.785 1.00 28.35 186 SER A C 1
ATOM 1127 O O . SER A 1 147 ? 154.922 131.371 117.998 1.00 28.35 186 SER A O 1
ATOM 1130 N N . LEU A 1 148 ? 154.465 130.513 115.977 1.00 28.03 187 LEU A N 1
ATOM 1131 C CA . LEU A 1 148 ? 153.482 129.608 116.560 1.00 28.03 187 LEU A CA 1
ATOM 1132 C C . LEU A 1 148 ? 154.131 128.571 117.459 1.00 28.03 187 LEU A C 1
ATOM 1133 O O . LEU A 1 148 ? 153.477 128.049 118.362 1.00 28.03 187 LEU A O 1
ATOM 1138 N N . MET A 1 149 ? 155.405 128.272 117.243 1.00 29.21 188 MET A N 1
ATOM 1139 C CA . MET A 1 149 ? 156.083 127.213 117.969 1.00 29.21 188 MET A CA 1
ATOM 1140 C C . MET A 1 149 ? 156.599 127.689 119.313 1.00 29.21 188 MET A C 1
ATOM 1141 O O . MET A 1 149 ? 157.094 126.883 120.101 1.00 29.21 188 MET A O 1
ATOM 1146 N N . ALA A 1 150 ? 156.513 128.985 119.580 1.00 27.83 189 ALA A N 1
ATOM 1147 C CA . ALA A 1 150 ? 156.925 129.556 120.848 1.00 27.83 189 ALA A CA 1
ATOM 1148 C C . ALA A 1 150 ? 155.789 129.590 121.849 1.00 27.83 189 ALA A C 1
ATOM 1149 O O . ALA A 1 150 ? 155.952 130.145 122.935 1.00 27.83 189 ALA A O 1
ATOM 1151 N N . ALA A 1 151 ? 154.641 129.015 121.504 1.00 26.32 190 ALA A N 1
ATOM 1152 C CA . ALA A 1 151 ? 153.462 129.047 122.359 1.00 26.32 190 ALA A CA 1
ATOM 1153 C C . ALA A 1 151 ? 153.547 127.909 123.368 1.00 26.32 190 ALA A C 1
ATOM 1154 O O . ALA A 1 151 ? 152.768 126.958 123.354 1.00 26.32 190 ALA A O 1
ATOM 1156 N N . VAL A 1 152 ? 154.518 128.028 124.267 1.00 26.16 191 VAL A N 1
ATOM 1157 C CA . VAL A 1 152 ? 154.718 127.027 125.298 1.00 26.16 191 VAL A CA 1
ATOM 1158 C C . VAL A 1 152 ? 153.632 127.157 126.356 1.00 26.16 191 VAL A C 1
ATOM 1159 O O . VAL A 1 152 ? 153.002 128.202 126.519 1.00 26.16 191 VAL A O 1
ATOM 1163 N N . ASP A 1 153 ? 153.403 126.067 127.079 1.00 26.81 192 ASP A N 1
ATOM 1164 C CA . ASP A 1 153 ? 152.413 126.019 128.154 1.00 26.81 192 ASP A CA 1
ATOM 1165 C C . ASP A 1 153 ? 153.029 125.362 129.377 1.00 26.81 192 ASP A C 1
ATOM 1166 O O . ASP A 1 153 ? 152.641 124.255 129.763 1.00 26.81 192 ASP A O 1
ATOM 1171 N N . PRO A 1 154 ? 153.995 126.020 130.020 1.00 25.53 193 PRO A N 1
ATOM 1172 C CA . PRO A 1 154 ? 154.639 125.405 131.181 1.00 25.53 193 PRO A CA 1
ATOM 1173 C C . PRO A 1 154 ? 153.729 125.231 132.375 1.00 25.53 193 PRO A C 1
ATOM 1174 O O . PRO A 1 154 ? 154.074 124.463 133.276 1.00 25.53 193 PRO A O 1
ATOM 1178 N N . VAL A 1 155 ? 152.589 125.919 132.434 1.00 26.04 194 VAL A N 1
ATOM 1179 C CA . VAL A 1 155 ? 151.676 125.724 133.554 1.00 26.04 194 VAL A CA 1
ATOM 1180 C C . VAL A 1 155 ? 150.952 124.396 133.457 1.00 26.04 194 VAL A C 1
ATOM 1181 O O . VAL A 1 155 ? 150.343 123.953 134.435 1.00 26.04 194 VAL A O 1
ATOM 1185 N N . ALA A 1 156 ? 151.000 123.750 132.293 1.00 26.21 195 ALA A N 1
ATOM 1186 C CA . ALA A 1 156 ? 150.396 122.439 132.142 1.00 26.21 195 ALA A CA 1
ATOM 1187 C C . ALA A 1 156 ? 151.133 121.394 132.945 1.00 26.21 195 ALA A C 1
ATOM 1188 O O . ALA A 1 156 ? 150.554 120.365 133.297 1.00 26.21 195 ALA A O 1
ATOM 1190 N N . VAL A 1 157 ? 152.402 121.641 133.246 1.00 27.23 196 VAL A N 1
ATOM 1191 C CA . VAL A 1 157 ? 153.223 120.695 133.972 1.00 27.23 196 VAL A CA 1
ATOM 1192 C C . VAL A 1 157 ? 153.444 121.160 135.402 1.00 27.23 196 VAL A C 1
ATOM 1193 O O . VAL A 1 157 ? 154.280 120.605 136.115 1.00 27.23 196 VAL A O 1
ATOM 1197 N N . LEU A 1 158 ? 152.690 122.167 135.841 1.00 30.34 197 LEU A N 1
ATOM 1198 C CA . LEU A 1 158 ? 152.896 122.776 137.150 1.00 30.34 197 LEU A CA 1
ATOM 1199 C C . LEU A 1 158 ? 152.505 121.835 138.276 1.00 30.34 197 LEU A C 1
ATOM 1200 O O . LEU A 1 158 ? 153.210 121.725 139.281 1.00 30.34 197 LEU A O 1
ATOM 1205 N N . ALA A 1 159 ? 151.373 121.155 138.132 1.00 32.29 198 ALA A N 1
ATOM 1206 C CA . ALA A 1 159 ? 150.875 120.321 139.215 1.00 32.29 198 ALA A CA 1
ATOM 1207 C C . ALA A 1 159 ? 151.786 119.139 139.494 1.00 32.29 198 ALA A C 1
ATOM 1208 O O . ALA A 1 159 ? 151.682 118.515 140.553 1.00 32.29 198 ALA A O 1
ATOM 1210 N N . VAL A 1 160 ? 152.678 118.808 138.564 1.00 31.64 199 VAL A N 1
ATOM 1211 C CA . VAL A 1 160 ? 153.515 117.632 138.747 1.00 31.64 199 VAL A CA 1
ATOM 1212 C C . VAL A 1 160 ? 154.924 118.019 139.182 1.00 31.64 199 VAL A C 1
ATOM 1213 O O . VAL A 1 160 ? 155.525 117.334 140.012 1.00 31.64 199 VAL A O 1
ATOM 1217 N N . PHE A 1 161 ? 155.474 119.122 138.666 1.00 32.89 200 PHE A N 1
ATOM 1218 C CA . PHE A 1 161 ? 156.806 119.472 139.143 1.00 32.89 200 PHE A CA 1
ATOM 1219 C C . PHE A 1 161 ? 156.754 120.149 140.501 1.00 32.89 200 PHE A C 1
ATOM 1220 O O . PHE A 1 161 ? 157.798 120.316 141.134 1.00 32.89 200 PHE A O 1
ATOM 1228 N N . GLU A 1 162 ? 155.578 120.553 140.962 1.00 36.74 201 GLU A N 1
ATOM 1229 C CA . GLU A 1 162 ? 155.457 121.116 142.296 1.00 36.74 201 GLU A CA 1
ATOM 1230 C C . GLU A 1 162 ? 155.221 120.063 143.356 1.00 36.74 201 GLU A C 1
ATOM 1231 O O . GLU A 1 162 ? 155.055 120.409 144.527 1.00 36.74 201 GLU A O 1
ATOM 1237 N N . GLU A 1 163 ? 155.187 118.791 142.979 1.00 38.30 202 GLU A N 1
ATOM 1238 C CA . GLU A 1 163 ? 155.324 117.741 143.972 1.00 38.30 202 GLU A CA 1
ATOM 1239 C C . GLU A 1 163 ? 156.728 117.704 144.547 1.00 38.30 202 GLU A C 1
ATOM 1240 O O . GLU A 1 163 ? 156.908 117.261 145.685 1.00 38.30 202 GLU A O 1
ATOM 1246 N N . VAL A 1 164 ? 157.716 118.183 143.795 1.00 35.86 203 VAL A N 1
ATOM 1247 C CA . VAL A 1 164 ? 159.112 118.071 144.191 1.00 35.86 203 VAL A CA 1
ATOM 1248 C C . VAL A 1 164 ? 159.814 119.412 144.317 1.00 35.86 203 VAL A C 1
ATOM 1249 O O . VAL A 1 164 ? 160.912 119.459 144.891 1.00 35.86 203 VAL A O 1
ATOM 1253 N N . HIS A 1 165 ? 159.248 120.501 143.810 1.00 35.97 204 HIS A N 1
ATOM 1254 C CA . HIS A 1 165 ? 159.896 121.806 143.908 1.00 35.97 204 HIS A CA 1
ATOM 1255 C C . HIS A 1 165 ? 158.829 122.885 143.901 1.00 35.97 204 HIS A C 1
ATOM 1256 O O . HIS A 1 165 ? 158.244 123.165 142.855 1.00 35.97 204 HIS A O 1
ATOM 1263 N N . VAL A 1 166 ? 158.602 123.517 145.046 1.00 39.08 205 VAL A N 1
ATOM 1264 C CA . VAL A 1 166 ? 157.604 124.568 145.179 1.00 39.08 205 VAL A CA 1
ATOM 1265 C C . VAL A 1 166 ? 158.321 125.893 145.371 1.00 39.08 205 VAL A C 1
ATOM 1266 O O . VAL A 1 166 ? 159.216 126.005 146.215 1.00 39.08 205 VAL A O 1
ATOM 1270 N N . ASN A 1 167 ? 157.933 126.888 144.582 1.00 35.80 206 ASN A N 1
ATOM 1271 C CA . ASN A 1 167 ? 158.472 128.238 144.701 1.00 35.80 206 ASN A CA 1
ATOM 1272 C C . ASN A 1 167 ? 157.449 129.181 144.096 1.00 35.80 206 ASN A C 1
ATOM 1273 O O . ASN A 1 167 ? 157.223 129.140 142.887 1.00 35.80 206 ASN A O 1
ATOM 1278 N N . GLU A 1 168 ? 156.839 130.026 144.923 1.00 38.30 207 GLU A N 1
ATOM 1279 C CA . GLU A 1 168 ? 155.681 130.780 144.466 1.00 38.30 207 GLU A CA 1
ATOM 1280 C C . GLU A 1 168 ? 156.035 131.855 143.450 1.00 38.30 207 GLU A C 1
ATOM 1281 O O . GLU A 1 168 ? 155.138 132.356 142.769 1.00 38.30 207 GLU A O 1
ATOM 1287 N N . VAL A 1 169 ? 157.302 132.241 143.334 1.00 31.78 208 VAL A N 1
ATOM 1288 C CA . VAL A 1 169 ? 157.682 133.150 142.260 1.00 31.78 208 VAL A CA 1
ATOM 1289 C C . VAL A 1 169 ? 157.861 132.391 140.960 1.00 31.78 208 VAL A C 1
ATOM 1290 O O . VAL A 1 169 ? 157.446 132.851 139.894 1.00 31.78 208 VAL A O 1
ATOM 1294 N N . LEU A 1 170 ? 158.479 131.220 141.021 1.00 30.42 209 LEU A N 1
ATOM 1295 C CA . LEU A 1 170 ? 158.559 130.381 139.837 1.00 30.42 209 LEU A CA 1
ATOM 1296 C C . LEU A 1 170 ? 157.177 129.966 139.369 1.00 30.42 209 LEU A C 1
ATOM 1297 O O . LEU A 1 170 ? 156.940 129.833 138.166 1.00 30.42 209 LEU A O 1
ATOM 1302 N N . PHE A 1 171 ? 156.244 129.773 140.297 1.00 29.86 210 PHE A N 1
ATOM 1303 C CA . PHE A 1 171 ? 154.878 129.478 139.894 1.00 29.86 210 PHE A CA 1
ATOM 1304 C C . PHE A 1 171 ? 154.290 130.616 139.084 1.00 29.86 210 PHE A C 1
ATOM 1305 O O . PHE A 1 171 ? 153.598 130.385 138.094 1.00 29.86 210 PHE A O 1
ATOM 1313 N N . ILE A 1 172 ? 154.526 131.855 139.501 1.00 27.53 211 ILE A N 1
ATOM 1314 C CA . ILE A 1 172 ? 153.917 132.965 138.785 1.00 27.53 211 ILE A CA 1
ATOM 1315 C C . ILE A 1 172 ? 154.637 133.224 137.477 1.00 27.53 211 ILE A C 1
ATOM 1316 O O . ILE A 1 172 ? 154.039 133.742 136.533 1.00 27.53 211 ILE A O 1
ATOM 1321 N N . ILE A 1 173 ? 155.919 132.880 137.386 1.00 27.45 212 ILE A N 1
ATOM 1322 C CA . ILE A 1 173 ? 156.613 132.973 136.109 1.00 27.45 212 ILE A CA 1
ATOM 1323 C C . ILE A 1 173 ? 156.051 131.954 135.136 1.00 27.45 212 ILE A C 1
ATOM 1324 O O . ILE A 1 173 ? 155.720 132.278 133.994 1.00 27.45 212 ILE A O 1
ATOM 1329 N N . VAL A 1 174 ? 155.921 130.709 135.583 1.00 27.05 213 VAL A N 1
ATOM 1330 C CA . VAL A 1 174 ? 155.378 129.649 134.741 1.00 27.05 213 VAL A CA 1
ATOM 1331 C C . VAL A 1 174 ? 153.942 129.953 134.343 1.00 27.05 213 VAL A C 1
ATOM 1332 O O . VAL A 1 174 ? 153.543 129.761 133.192 1.00 27.05 213 VAL A O 1
ATOM 1336 N N . PHE A 1 175 ? 153.143 130.421 135.293 1.00 26.00 214 PHE A N 1
ATOM 1337 C CA . PHE A 1 175 ? 151.741 130.701 135.026 1.00 26.00 214 PHE A CA 1
ATOM 1338 C C . PHE A 1 175 ? 151.582 131.989 134.238 1.00 26.00 214 PHE A C 1
ATOM 1339 O O . PHE A 1 175 ? 150.739 132.078 133.342 1.00 26.00 214 PHE A O 1
ATOM 1347 N N . GLY A 1 176 ? 152.383 133.001 134.550 1.00 25.53 215 GLY A N 1
ATOM 1348 C CA . GLY A 1 176 ? 152.333 134.223 133.769 1.00 25.53 215 GLY A CA 1
ATOM 1349 C C . GLY A 1 176 ? 152.817 134.018 132.350 1.00 25.53 215 GLY A C 1
ATOM 1350 O O . GLY A 1 176 ? 152.217 134.523 131.404 1.00 25.53 215 GLY A O 1
ATOM 1351 N N . GLU A 1 177 ? 153.907 133.277 132.182 1.00 27.04 216 GLU A N 1
ATOM 1352 C CA . GLU A 1 177 ? 154.445 133.047 130.849 1.00 27.04 216 GLU A CA 1
ATOM 1353 C C . GLU A 1 177 ? 153.510 132.192 130.011 1.00 27.04 216 GLU A C 1
ATOM 1354 O O . GLU A 1 177 ? 153.370 132.418 128.809 1.00 27.04 216 GLU A O 1
ATOM 1360 N N . SER A 1 178 ? 152.878 131.195 130.619 1.00 25.75 217 SER A N 1
ATOM 1361 C CA . SER A 1 178 ? 151.909 130.376 129.910 1.00 25.75 217 SER A CA 1
ATOM 1362 C C . SER A 1 178 ? 150.804 131.217 129.309 1.00 25.75 217 SER A C 1
ATOM 1363 O O . SER A 1 178 ? 150.318 130.918 128.216 1.00 25.75 217 SER A O 1
ATOM 1366 N N . LEU A 1 179 ? 150.402 132.264 130.015 1.00 24.51 218 LEU A N 1
ATOM 1367 C CA . LEU A 1 179 ? 149.249 133.065 129.646 1.00 24.51 218 LEU A CA 1
ATOM 1368 C C . LEU A 1 179 ? 149.636 134.235 128.755 1.00 24.51 218 LEU A C 1
ATOM 1369 O O . LEU A 1 179 ? 148.975 134.500 127.750 1.00 24.51 218 LEU A O 1
ATOM 1374 N N . LEU A 1 180 ? 150.701 134.943 129.110 1.00 24.12 219 LEU A N 1
ATOM 1375 C CA . LEU A 1 180 ? 151.095 136.109 128.342 1.00 24.12 219 LEU A CA 1
ATOM 1376 C C . LEU A 1 180 ? 151.808 135.761 127.050 1.00 24.12 219 LEU A C 1
ATOM 1377 O O . LEU A 1 180 ? 151.907 136.624 126.180 1.00 24.12 219 LEU A O 1
ATOM 1382 N N . ASN A 1 181 ? 152.326 134.548 126.890 1.00 25.18 220 ASN A N 1
ATOM 1383 C CA . ASN A 1 181 ? 152.933 134.254 125.604 1.00 25.18 220 ASN A CA 1
ATOM 1384 C C . ASN A 1 181 ? 151.932 133.684 124.618 1.00 25.18 220 ASN A C 1
ATOM 1385 O O . ASN A 1 181 ? 152.217 133.648 123.422 1.00 25.18 220 ASN A O 1
ATOM 1390 N N . ASP A 1 182 ? 150.778 133.212 125.086 1.00 26.11 221 ASP A N 1
ATOM 1391 C CA . ASP A 1 182 ? 149.679 132.983 124.161 1.00 26.11 221 ASP A CA 1
ATOM 1392 C C . ASP A 1 182 ? 149.336 134.275 123.448 1.00 26.11 221 ASP A C 1
ATOM 1393 O O . ASP A 1 182 ? 149.120 134.293 122.235 1.00 26.11 221 ASP A O 1
ATOM 1398 N N . ALA A 1 183 ? 149.304 135.377 124.192 1.00 23.07 222 ALA A N 1
ATOM 1399 C CA . ALA A 1 183 ? 149.079 136.681 123.591 1.00 23.07 222 ALA A CA 1
ATOM 1400 C C . ALA A 1 183 ? 150.197 137.040 122.629 1.00 23.07 222 ALA A C 1
ATOM 1401 O O . ALA A 1 183 ? 149.948 137.419 121.484 1.00 23.07 222 ALA A O 1
ATOM 1403 N N . VAL A 1 184 ? 151.441 136.927 123.082 1.00 24.17 223 VAL A N 1
ATOM 1404 C CA . VAL A 1 184 ? 152.572 137.355 122.270 1.00 24.17 223 VAL A CA 1
ATOM 1405 C C . VAL A 1 184 ? 152.750 136.442 121.068 1.00 24.17 223 VAL A C 1
ATOM 1406 O O . VAL A 1 184 ? 153.135 136.890 119.985 1.00 24.17 223 VAL A O 1
ATOM 1410 N N . THR A 1 185 ? 152.497 135.148 121.234 1.00 25.37 224 THR A N 1
ATOM 1411 C CA . THR A 1 185 ? 152.563 134.245 120.093 1.00 25.37 224 THR A CA 1
ATOM 1412 C C . THR A 1 185 ? 151.484 134.568 119.075 1.00 25.37 224 THR A C 1
ATOM 1413 O O . THR A 1 185 ? 151.743 134.582 117.870 1.00 25.37 224 THR A O 1
ATOM 1417 N N . VAL A 1 186 ? 150.264 134.831 119.536 1.00 24.05 225 VAL A N 1
ATOM 1418 C CA . VAL A 1 186 ? 149.193 135.155 118.605 1.00 24.05 225 VAL A CA 1
ATOM 1419 C C . VAL A 1 186 ? 149.454 136.498 117.944 1.00 24.05 225 VAL A C 1
ATOM 1420 O O . VAL A 1 186 ? 149.113 136.700 116.776 1.00 24.05 225 VAL A O 1
ATOM 1424 N N . VAL A 1 187 ? 150.078 137.431 118.659 1.00 24.84 226 VAL A N 1
ATOM 1425 C CA . VAL A 1 187 ? 150.465 138.694 118.040 1.00 24.84 226 VAL A CA 1
ATOM 1426 C C . VAL A 1 187 ? 151.487 138.454 116.943 1.00 24.84 226 VAL A C 1
ATOM 1427 O O . VAL A 1 187 ? 151.340 138.936 115.816 1.00 24.84 226 VAL A O 1
ATOM 1431 N N . LEU A 1 188 ? 152.540 137.702 117.258 1.00 26.61 227 LEU A N 1
ATOM 1432 C CA . LEU A 1 188 ? 153.542 137.370 116.254 1.00 26.61 227 LEU A CA 1
ATOM 1433 C C . LEU A 1 188 ? 152.938 136.545 115.134 1.00 26.61 227 LEU A C 1
ATOM 1434 O O . LEU A 1 188 ? 153.299 136.710 113.966 1.00 26.61 227 LEU A O 1
ATOM 1439 N N . TYR A 1 189 ? 152.038 135.630 115.477 1.00 26.60 228 TYR A N 1
ATOM 1440 C CA . TYR A 1 189 ? 151.368 134.828 114.466 1.00 26.60 228 TYR A CA 1
ATOM 1441 C C . TYR A 1 189 ? 150.621 135.712 113.483 1.00 26.60 228 TYR A C 1
ATOM 1442 O O . TYR A 1 189 ? 150.742 135.546 112.269 1.00 26.60 228 TYR A O 1
ATOM 1451 N N . ASN A 1 190 ? 149.858 136.675 113.992 1.00 27.66 229 ASN A N 1
ATOM 1452 C CA . ASN A 1 190 ? 149.108 137.565 113.118 1.00 27.66 229 ASN A CA 1
ATOM 1453 C C . ASN A 1 190 ? 150.034 138.434 112.283 1.00 27.66 229 ASN A C 1
ATOM 1454 O O . ASN A 1 190 ? 149.788 138.648 111.093 1.00 27.66 229 ASN A O 1
ATOM 1459 N N . VAL A 1 191 ? 151.109 138.943 112.882 1.00 30.04 230 VAL A N 1
ATOM 1460 C CA . VAL A 1 191 ? 152.032 139.793 112.135 1.00 30.04 230 VAL A CA 1
ATOM 1461 C C . VAL A 1 191 ? 152.662 139.016 110.989 1.00 30.04 230 VAL A C 1
ATOM 1462 O O . VAL A 1 191 ? 152.641 139.450 109.833 1.00 30.04 230 VAL A O 1
ATOM 1466 N N . PHE A 1 192 ? 153.209 137.845 111.282 1.00 32.07 231 PHE A N 1
ATOM 1467 C CA . PHE A 1 192 ? 153.868 137.089 110.232 1.00 32.07 231 PHE A CA 1
ATOM 1468 C C . PHE A 1 192 ? 152.884 136.471 109.260 1.00 32.07 231 PHE A C 1
ATOM 1469 O O . PHE A 1 192 ? 153.257 136.201 108.122 1.00 32.07 231 PHE A O 1
ATOM 1477 N N . GLU A 1 193 ? 151.629 136.282 109.648 1.00 34.93 232 GLU A N 1
ATOM 1478 C CA . GLU A 1 193 ? 150.652 135.805 108.683 1.00 34.93 232 GLU A CA 1
ATOM 1479 C C . GLU A 1 193 ? 150.216 136.921 107.745 1.00 34.93 232 GLU A C 1
ATOM 1480 O O . GLU A 1 193 ? 149.955 136.672 106.562 1.00 34.93 232 GLU A O 1
ATOM 1486 N N . SER A 1 194 ? 150.152 138.156 108.243 1.00 36.61 233 SER A N 1
ATOM 1487 C CA . SER A 1 194 ? 149.977 139.295 107.356 1.00 36.61 233 SER A CA 1
ATOM 1488 C C . SER A 1 194 ? 151.152 139.429 106.403 1.00 36.61 233 SER A C 1
ATOM 1489 O O . SER A 1 194 ? 150.965 139.747 105.226 1.00 36.61 233 SER A O 1
ATOM 1492 N N . PHE A 1 195 ? 152.369 139.201 106.892 1.00 39.02 234 PHE A N 1
ATOM 1493 C CA . PHE A 1 195 ? 153.527 139.229 106.003 1.00 39.02 234 PHE A CA 1
ATOM 1494 C C . PHE A 1 195 ? 153.443 138.131 104.954 1.00 39.02 234 PHE A C 1
ATOM 1495 O O . PHE A 1 195 ? 153.784 138.352 103.789 1.00 39.02 234 PHE A O 1
ATOM 1503 N N . VAL A 1 196 ? 153.009 136.937 105.351 1.00 39.67 235 VAL A N 1
ATOM 1504 C CA . VAL A 1 196 ? 152.861 135.843 104.399 1.00 39.67 235 VAL A CA 1
ATOM 1505 C C . VAL A 1 196 ? 151.808 136.183 103.357 1.00 39.67 235 VAL A C 1
ATOM 1506 O O . VAL A 1 196 ? 151.908 135.764 102.199 1.00 39.67 235 VAL A O 1
ATOM 1510 N N . ALA A 1 197 ? 150.787 136.949 103.740 1.00 42.99 236 ALA A N 1
ATOM 1511 C CA . ALA A 1 197 ? 149.830 137.433 102.751 1.00 42.99 236 ALA A CA 1
ATOM 1512 C C . ALA A 1 197 ? 150.515 138.306 101.704 1.00 42.99 236 ALA A C 1
ATOM 1513 O O . ALA A 1 197 ? 150.285 138.148 100.500 1.00 42.99 236 ALA A O 1
ATOM 1515 N N . LEU A 1 198 ? 151.371 139.228 102.143 1.00 46.92 237 LEU A N 1
ATOM 1516 C CA . LEU A 1 198 ? 152.070 140.100 101.206 1.00 46.92 237 LEU A CA 1
ATOM 1517 C C . LEU A 1 198 ? 153.093 139.323 100.388 1.00 46.92 237 LEU A C 1
ATOM 1518 O O . LEU A 1 198 ? 153.144 139.443 99.160 1.00 46.92 237 LEU A O 1
ATOM 1523 N N . GLY A 1 199 ? 153.922 138.528 101.050 1.00 50.40 238 GLY A N 1
ATOM 1524 C CA . GLY A 1 199 ? 154.930 137.750 100.363 1.00 50.40 238 GLY A CA 1
ATOM 1525 C C . GLY A 1 199 ? 156.336 138.239 100.660 1.00 50.40 238 GLY A C 1
ATOM 1526 O O . GLY A 1 199 ? 156.554 139.367 101.104 1.00 50.40 238 GLY A O 1
ATOM 1527 N N . GLY A 1 200 ? 157.309 137.369 100.389 1.00 55.50 239 GLY A N 1
ATOM 1528 C CA . GLY A 1 200 ? 158.699 137.657 100.699 1.00 55.50 239 GLY A CA 1
ATOM 1529 C C . GLY A 1 200 ? 159.308 138.778 99.886 1.00 55.50 239 GLY A C 1
ATOM 1530 O O . GLY A 1 200 ? 160.407 139.237 100.211 1.00 55.50 239 GLY A O 1
ATOM 1531 N N . ASP A 1 201 ? 158.632 139.218 98.832 1.00 57.15 240 ASP A N 1
ATOM 1532 C CA . ASP A 1 201 ? 159.077 140.355 98.044 1.00 57.15 240 ASP A CA 1
ATOM 1533 C C . ASP A 1 201 ? 158.261 141.611 98.289 1.00 57.15 240 ASP A C 1
ATOM 1534 O O . ASP A 1 201 ? 158.787 142.716 98.134 1.00 57.15 240 ASP A O 1
ATOM 1539 N N . ASN A 1 202 ? 156.994 141.473 98.672 1.00 55.11 241 ASN A N 1
ATOM 1540 C CA . ASN A 1 202 ? 156.174 142.642 98.945 1.00 55.11 241 ASN A CA 1
ATOM 1541 C C . ASN A 1 202 ? 156.543 143.311 100.259 1.00 55.11 241 ASN A C 1
ATOM 1542 O O . ASN A 1 202 ? 156.292 144.509 100.426 1.00 55.11 241 ASN A O 1
ATOM 1547 N N . VAL A 1 203 ? 157.127 142.571 101.198 1.00 53.67 242 VAL A N 1
ATOM 1548 C CA . VAL A 1 203 ? 157.487 143.160 102.480 1.00 53.67 242 VAL A CA 1
ATOM 1549 C C . VAL A 1 203 ? 158.698 144.060 102.288 1.00 53.67 242 VAL A C 1
ATOM 1550 O O . VAL A 1 203 ? 159.767 143.612 101.861 1.00 53.67 242 VAL A O 1
ATOM 1554 N N . THR A 1 204 ? 158.529 145.340 102.582 1.00 53.50 243 THR A N 1
ATOM 1555 C CA . THR A 1 204 ? 159.597 146.314 102.473 1.00 53.50 243 THR A CA 1
ATOM 1556 C C . THR A 1 204 ? 160.119 146.646 103.866 1.00 53.50 243 THR A C 1
ATOM 1557 O O . THR A 1 204 ? 159.702 146.063 104.867 1.00 53.50 243 THR A O 1
ATOM 1561 N N . GLY A 1 205 ? 161.054 147.590 103.936 1.00 52.45 244 GLY A N 1
ATOM 1562 C CA . GLY A 1 205 ? 161.551 148.012 105.233 1.00 52.45 244 GLY A CA 1
ATOM 1563 C C . GLY A 1 205 ? 160.484 148.688 106.067 1.00 52.45 244 GLY A C 1
ATOM 1564 O O . GLY A 1 205 ? 160.378 148.447 107.272 1.00 52.45 244 GLY A O 1
ATOM 1565 N N . VAL A 1 206 ? 159.675 149.542 105.440 1.00 50.88 245 VAL A N 1
ATOM 1566 C CA . VAL A 1 206 ? 158.611 150.206 106.181 1.00 50.88 245 VAL A CA 1
ATOM 1567 C C . VAL A 1 206 ? 157.549 149.204 106.600 1.00 50.88 245 VAL A C 1
ATOM 1568 O O . VAL A 1 206 ? 156.902 149.379 107.636 1.00 50.88 245 VAL A O 1
ATOM 1572 N N . ASP A 1 207 ? 157.359 148.132 105.829 1.00 51.68 246 ASP A N 1
ATOM 1573 C CA . ASP A 1 207 ? 156.433 147.090 106.255 1.00 51.68 246 ASP A CA 1
ATOM 1574 C C . ASP A 1 207 ? 156.924 146.409 107.523 1.00 51.68 246 ASP A C 1
ATOM 1575 O O . ASP A 1 207 ? 156.135 146.128 108.426 1.00 51.68 246 ASP A O 1
ATOM 1580 N N . CYS A 1 208 ? 158.228 146.154 107.625 1.00 48.57 247 CYS A N 1
ATOM 1581 C CA . CYS A 1 208 ? 158.757 145.539 108.838 1.00 48.57 247 CYS A CA 1
ATOM 1582 C C . CYS A 1 208 ? 158.726 146.507 110.015 1.00 48.57 247 CYS A C 1
ATOM 1583 O O . CYS A 1 208 ? 158.481 146.100 111.157 1.00 48.57 247 CYS A O 1
ATOM 1586 N N . VAL A 1 209 ? 158.987 147.790 109.767 1.00 43.99 248 VAL A N 1
ATOM 1587 C CA . VAL A 1 209 ? 158.897 148.768 110.846 1.00 43.99 248 VAL A CA 1
ATOM 1588 C C . VAL A 1 209 ? 157.465 148.873 111.346 1.00 43.99 248 VAL A C 1
ATOM 1589 O O . VAL A 1 209 ? 157.219 148.980 112.552 1.00 43.99 248 VAL A O 1
ATOM 1593 N N . LYS A 1 210 ? 156.498 148.849 110.432 1.00 43.15 249 LYS A N 1
ATOM 1594 C CA . LYS A 1 210 ? 155.107 148.787 110.847 1.00 43.15 249 LYS A CA 1
ATOM 1595 C C . LYS A 1 210 ? 154.794 147.477 111.540 1.00 43.15 249 LYS A C 1
ATOM 1596 O O . LYS A 1 210 ? 153.913 147.438 112.389 1.00 43.15 249 LYS A O 1
ATOM 1602 N N . GLY A 1 211 ? 155.495 146.400 111.202 1.00 39.69 250 GLY A N 1
ATOM 1603 C CA . GLY A 1 211 ? 155.313 145.164 111.942 1.00 39.69 250 GLY A CA 1
ATOM 1604 C C . GLY A 1 211 ? 155.724 145.301 113.393 1.00 39.69 250 GLY A C 1
ATOM 1605 O O . GLY A 1 211 ? 155.016 144.861 114.299 1.00 39.69 250 GLY A O 1
ATOM 1606 N N . ILE A 1 212 ? 156.875 145.922 113.632 1.00 36.65 251 ILE A N 1
ATOM 1607 C CA . ILE A 1 212 ? 157.333 146.134 115.004 1.00 36.65 251 ILE A CA 1
ATOM 1608 C C . ILE A 1 212 ? 156.392 147.078 115.747 1.00 36.65 251 ILE A C 1
ATOM 1609 O O . ILE A 1 212 ? 155.992 146.822 116.894 1.00 36.65 251 ILE A O 1
ATOM 1614 N N . VAL A 1 213 ? 156.022 148.183 115.101 1.00 35.58 252 VAL A N 1
ATOM 1615 C CA . VAL A 1 213 ? 155.084 149.123 115.704 1.00 35.58 252 VAL A CA 1
ATOM 1616 C C . VAL A 1 213 ? 153.761 148.434 115.993 1.00 35.58 252 VAL A C 1
ATOM 1617 O O . VAL A 1 213 ? 153.123 148.691 117.016 1.00 35.58 252 VAL A O 1
ATOM 1621 N N . SER A 1 214 ? 153.330 147.550 115.094 1.00 34.16 253 SER A N 1
ATOM 1622 C CA . SER A 1 214 ? 152.093 146.810 115.281 1.00 34.16 253 SER A CA 1
ATOM 1623 C C . SER A 1 214 ? 152.184 145.869 116.460 1.00 34.16 253 SER A C 1
ATOM 1624 O O . SER A 1 214 ? 151.220 145.721 117.205 1.00 34.16 253 SER A O 1
ATOM 1627 N N . PHE A 1 215 ? 153.327 145.216 116.642 1.00 31.55 254 PHE A N 1
ATOM 1628 C CA . PHE A 1 215 ? 153.504 144.376 117.817 1.00 31.55 254 PHE A CA 1
ATOM 1629 C C . PHE A 1 215 ? 153.198 145.167 119.079 1.00 31.55 254 PHE A C 1
ATOM 1630 O O . PHE A 1 215 ? 152.343 144.781 119.889 1.00 31.55 254 PHE A O 1
ATOM 1638 N N . PHE A 1 216 ? 153.841 146.322 119.226 1.00 31.82 255 PHE A N 1
ATOM 1639 C CA . PHE A 1 216 ? 153.682 147.074 120.467 1.00 31.82 255 PHE A CA 1
ATOM 1640 C C . PHE A 1 216 ? 152.296 147.695 120.580 1.00 31.82 255 PHE A C 1
ATOM 1641 O O . PHE A 1 216 ? 151.679 147.658 121.650 1.00 31.82 255 PHE A O 1
ATOM 1649 N N . VAL A 1 217 ? 151.788 148.267 119.491 1.00 28.36 256 VAL A N 1
ATOM 1650 C CA . VAL A 1 217 ? 150.473 148.898 119.518 1.00 28.36 256 VAL A CA 1
ATOM 1651 C C . VAL A 1 217 ? 149.402 147.871 119.833 1.00 28.36 256 VAL A C 1
ATOM 1652 O O . VAL A 1 217 ? 148.516 148.110 120.652 1.00 28.36 256 VAL A O 1
ATOM 1656 N N . VAL A 1 218 ? 149.474 146.704 119.196 1.00 26.22 257 VAL A N 1
ATOM 1657 C CA . VAL A 1 218 ? 148.491 145.652 119.416 1.00 26.22 257 VAL A CA 1
ATOM 1658 C C . VAL A 1 218 ? 148.532 145.180 120.861 1.00 26.22 257 VAL A C 1
ATOM 1659 O O . VAL A 1 218 ? 147.499 145.107 121.535 1.00 26.22 257 VAL A O 1
ATOM 1663 N N . SER A 1 219 ? 149.728 144.883 121.373 1.00 26.06 258 SER A N 1
ATOM 1664 C CA . SER A 1 219 ? 149.828 144.395 122.745 1.00 26.06 258 SER A CA 1
ATOM 1665 C C . SER A 1 219 ? 149.294 145.418 123.738 1.00 26.06 258 SER A C 1
ATOM 1666 O O . SER A 1 219 ? 148.441 145.105 124.578 1.00 26.06 258 SER A O 1
ATOM 1669 N N . LEU A 1 220 ? 149.768 146.659 123.644 1.00 25.00 259 LEU A N 1
ATOM 1670 C CA . LEU A 1 220 ? 149.386 147.663 124.627 1.00 25.00 259 LEU A CA 1
ATOM 1671 C C . LEU A 1 220 ? 147.926 148.063 124.486 1.00 25.00 259 LEU A C 1
ATOM 1672 O O . LEU A 1 220 ? 147.246 148.293 125.488 1.00 25.00 259 LEU A O 1
ATOM 1677 N N . GLY A 1 221 ? 147.419 148.153 123.259 1.00 22.44 260 GLY A N 1
ATOM 1678 C CA . GLY A 1 221 ? 146.022 148.487 123.074 1.00 22.44 260 GLY A CA 1
ATOM 1679 C C . GLY A 1 221 ? 145.098 147.402 123.575 1.00 22.44 260 GLY A C 1
ATOM 1680 O O . GLY A 1 221 ? 144.042 147.690 124.136 1.00 22.44 260 GLY A O 1
ATOM 1681 N N . GLY A 1 222 ? 145.472 146.140 123.376 1.00 20.89 261 GLY A N 1
ATOM 1682 C CA . GLY A 1 222 ? 144.690 145.066 123.951 1.00 20.89 261 GLY A CA 1
ATOM 1683 C C . GLY A 1 222 ? 144.686 145.119 125.462 1.00 20.89 261 GLY A C 1
ATOM 1684 O O . GLY A 1 222 ? 143.649 144.934 126.096 1.00 20.89 261 GLY A O 1
ATOM 1685 N N . THR A 1 223 ? 145.844 145.386 126.061 1.00 19.67 262 THR A N 1
ATOM 1686 C CA . THR A 1 223 ? 145.888 145.503 127.513 1.00 19.67 262 THR A CA 1
ATOM 1687 C C . THR A 1 223 ? 145.002 146.642 127.998 1.00 19.67 262 THR A C 1
ATOM 1688 O O . THR A 1 223 ? 144.292 146.512 128.998 1.00 19.67 262 THR A O 1
ATOM 1692 N N . LEU A 1 224 ? 145.029 147.770 127.295 1.00 19.41 263 LEU A N 1
ATOM 1693 C CA . LEU A 1 224 ? 144.238 148.919 127.712 1.00 19.41 263 LEU A CA 1
ATOM 1694 C C . LEU A 1 224 ? 142.747 148.652 127.558 1.00 19.41 263 LEU A C 1
ATOM 1695 O O . LEU A 1 224 ? 141.950 149.042 128.418 1.00 19.41 263 LEU A O 1
ATOM 1700 N N . VAL A 1 225 ? 142.347 147.998 126.467 1.00 18.28 264 VAL A N 1
ATOM 1701 C CA . VAL A 1 225 ? 140.947 147.618 126.304 1.00 18.28 264 VAL A CA 1
ATOM 1702 C C . VAL A 1 225 ? 140.529 146.687 127.425 1.00 18.28 264 VAL A C 1
ATOM 1703 O O . VAL A 1 225 ? 139.426 146.793 127.968 1.00 18.28 264 VAL A O 1
ATOM 1707 N N . GLY A 1 226 ? 141.406 145.756 127.787 1.00 18.87 265 GLY A N 1
ATOM 1708 C CA . GLY A 1 226 ? 141.091 144.854 128.875 1.00 18.87 265 GLY A CA 1
ATOM 1709 C C . GLY A 1 226 ? 140.912 145.576 130.190 1.00 18.87 265 GLY A C 1
ATOM 1710 O O . GLY A 1 226 ? 140.028 145.244 130.972 1.00 18.87 265 GLY A O 1
ATOM 1711 N N . VAL A 1 227 ? 141.754 146.570 130.455 1.00 17.85 266 VAL A N 1
ATOM 1712 C CA . VAL A 1 227 ? 141.634 147.319 131.702 1.00 17.85 266 VAL A CA 1
ATOM 1713 C C . VAL A 1 227 ? 140.350 148.138 131.718 1.00 17.85 266 VAL A C 1
ATOM 1714 O O . VAL A 1 227 ? 139.661 148.218 132.741 1.00 17.85 266 VAL A O 1
ATOM 1718 N N . VAL A 1 228 ? 139.997 148.746 130.586 1.00 17.37 267 VAL A N 1
ATOM 1719 C CA . VAL A 1 228 ? 138.747 149.495 130.502 1.00 17.37 267 VAL A CA 1
ATOM 1720 C C . VAL A 1 228 ? 137.557 148.579 130.751 1.00 17.37 267 VAL A C 1
ATOM 1721 O O . VAL A 1 228 ? 136.631 148.919 131.497 1.00 17.37 267 VAL A O 1
ATOM 1725 N N . PHE A 1 229 ? 137.564 147.398 130.141 1.00 16.92 268 PHE A N 1
ATOM 1726 C CA . PHE A 1 229 ? 136.437 146.496 130.317 1.00 16.92 268 PHE A CA 1
ATOM 1727 C C . PHE A 1 229 ? 136.426 145.843 131.685 1.00 16.92 268 PHE A C 1
ATOM 1728 O O . PHE A 1 229 ? 135.363 145.456 132.161 1.00 16.92 268 PHE A O 1
ATOM 1736 N N . ALA A 1 230 ? 137.577 145.715 132.335 1.00 18.12 269 ALA A N 1
ATOM 1737 C CA . ALA A 1 230 ? 137.580 145.255 133.715 1.00 18.12 269 ALA A CA 1
ATOM 1738 C C . ALA A 1 230 ? 137.024 146.319 134.639 1.00 18.12 269 ALA A C 1
ATOM 1739 O O . ALA A 1 230 ? 136.374 145.999 135.637 1.00 18.12 269 ALA A O 1
ATOM 1741 N N . PHE A 1 231 ? 137.271 147.587 134.328 1.00 19.78 270 PHE A N 1
ATOM 1742 C CA . PHE A 1 231 ? 136.593 148.652 135.051 1.00 19.78 270 PHE A CA 1
ATOM 1743 C C . PHE A 1 231 ? 135.089 148.566 134.858 1.00 19.78 270 PHE A C 1
ATOM 1744 O O . PHE A 1 231 ? 134.323 148.690 135.816 1.00 19.78 270 PHE A O 1
ATOM 1752 N N . LEU A 1 232 ? 134.649 148.365 133.618 1.00 18.48 271 LEU A N 1
ATOM 1753 C CA . LEU A 1 232 ? 133.217 148.307 133.343 1.00 18.48 271 LEU A CA 1
ATOM 1754 C C . LEU A 1 232 ? 132.567 147.098 134.001 1.00 18.48 271 LEU A C 1
ATOM 1755 O O . LEU A 1 232 ? 131.438 147.181 134.489 1.00 18.48 271 LEU A O 1
ATOM 1760 N N . LEU A 1 233 ? 133.256 145.963 134.006 1.00 19.19 272 LEU A N 1
ATOM 1761 C CA . LEU A 1 233 ? 132.729 144.761 134.636 1.00 19.19 272 LEU A CA 1
ATOM 1762 C C . LEU A 1 233 ? 132.693 144.898 136.147 1.00 19.19 272 LEU A C 1
ATOM 1763 O O . LEU A 1 233 ? 131.742 144.454 136.792 1.00 19.19 272 LEU A O 1
ATOM 1768 N N . SER A 1 234 ? 133.733 145.489 136.736 1.00 22.33 273 SER A N 1
ATOM 1769 C CA . SER A 1 234 ? 133.710 145.752 138.169 1.00 22.33 273 SER A CA 1
ATOM 1770 C C . SER A 1 234 ? 132.605 146.726 138.524 1.00 22.33 273 SER A C 1
ATOM 1771 O O . SER A 1 234 ? 132.015 146.638 139.603 1.00 22.33 273 SER A O 1
ATOM 1774 N N . LEU A 1 235 ? 132.323 147.671 137.634 1.00 21.69 274 LEU A N 1
ATOM 1775 C CA . LEU A 1 235 ? 131.299 148.667 137.899 1.00 21.69 274 LEU A CA 1
ATOM 1776 C C . LEU A 1 235 ? 129.902 148.077 137.818 1.00 21.69 274 LEU A C 1
ATOM 1777 O O . LEU A 1 235 ? 129.050 148.390 138.650 1.00 21.69 274 LEU A O 1
ATOM 1782 N N . VAL A 1 236 ? 129.642 147.227 136.827 1.00 21.27 275 VAL A N 1
ATOM 1783 C CA . VAL A 1 236 ? 128.291 146.721 136.638 1.00 21.27 275 VAL A CA 1
ATOM 1784 C C . VAL A 1 236 ? 127.904 145.748 137.742 1.00 21.27 275 VAL A C 1
ATOM 1785 O O . VAL A 1 236 ? 126.727 145.645 138.093 1.00 21.27 275 VAL A O 1
ATOM 1789 N N . THR A 1 237 ? 128.863 145.026 138.315 1.00 23.62 276 THR A N 1
ATOM 1790 C CA . THR A 1 237 ? 128.549 144.147 139.430 1.00 23.62 276 THR A CA 1
ATOM 1791 C C . THR A 1 237 ? 128.291 144.914 140.710 1.00 23.62 276 THR A C 1
ATOM 1792 O O . THR A 1 237 ? 127.783 144.334 141.672 1.00 23.62 276 THR A O 1
ATOM 1796 N N . ARG A 1 238 ? 128.638 146.195 140.748 1.00 30.35 277 ARG A N 1
ATOM 1797 C CA . ARG A 1 238 ? 128.312 147.016 141.900 1.00 30.35 277 ARG A CA 1
ATOM 1798 C C . ARG A 1 238 ? 126.813 147.171 142.056 1.00 30.35 277 ARG A C 1
ATOM 1799 O O . ARG A 1 238 ? 126.318 147.335 143.173 1.00 30.35 277 ARG A O 1
ATOM 1807 N N . PHE A 1 239 ? 126.075 147.089 140.955 1.00 26.56 278 PHE A N 1
ATOM 1808 C CA . PHE A 1 239 ? 124.652 147.380 140.923 1.00 26.56 278 PHE A CA 1
ATOM 1809 C C . PHE A 1 239 ? 123.796 146.125 140.887 1.00 26.56 278 PHE A C 1
ATOM 1810 O O . PHE A 1 239 ? 122.599 146.206 140.617 1.00 26.56 278 PHE A O 1
ATOM 1818 N N . THR A 1 240 ? 124.379 144.970 141.165 1.00 26.26 279 THR A N 1
ATOM 1819 C CA . THR A 1 240 ? 123.655 143.708 141.127 1.00 26.26 279 THR A CA 1
ATOM 1820 C C . THR A 1 240 ? 123.461 143.137 142.522 1.00 26.26 279 THR A C 1
ATOM 1821 O O . THR A 1 240 ? 123.521 141.926 142.714 1.00 26.26 279 THR A O 1
ATOM 1825 N N . LYS A 1 241 ? 123.251 143.990 143.518 1.00 28.60 280 LYS A N 1
ATOM 1826 C CA . LYS A 1 241 ? 122.982 143.473 144.853 1.00 28.60 280 LYS A CA 1
ATOM 1827 C C . LYS A 1 241 ? 121.649 142.750 144.903 1.00 28.60 280 LYS A C 1
ATOM 1828 O O . LYS A 1 241 ? 121.498 141.781 145.651 1.00 28.60 280 LYS A O 1
ATOM 1834 N N . HIS A 1 242 ? 120.679 143.200 144.117 1.00 26.65 281 HIS A N 1
ATOM 1835 C CA . HIS A 1 242 ? 119.355 142.600 144.098 1.00 26.65 281 HIS A CA 1
ATOM 1836 C C . HIS A 1 242 ? 119.256 141.473 143.079 1.00 26.65 281 HIS A C 1
ATOM 1837 O O . HIS A 1 242 ? 118.874 140.353 143.424 1.00 26.65 281 HIS A O 1
ATOM 1844 N N . VAL A 1 243 ? 119.599 141.746 141.827 1.00 25.63 282 VAL A N 1
ATOM 1845 C CA . VAL A 1 243 ? 119.524 140.731 140.781 1.00 25.63 282 VAL A CA 1
ATOM 1846 C C . VAL A 1 243 ? 120.876 140.031 140.755 1.00 25.63 282 VAL A C 1
ATOM 1847 O O . VAL A 1 243 ? 121.766 140.337 139.962 1.00 25.63 282 VAL A O 1
ATOM 1851 N N . ARG A 1 244 ? 121.031 139.060 141.644 1.00 24.86 283 ARG A N 1
ATOM 1852 C CA . ARG A 1 244 ? 122.291 138.362 141.824 1.00 24.86 283 ARG A CA 1
ATOM 1853 C C . ARG A 1 244 ? 122.479 137.217 140.847 1.00 24.86 283 ARG A C 1
ATOM 1854 O O . ARG A 1 244 ? 123.566 136.641 140.791 1.00 24.86 283 ARG A O 1
ATOM 1862 N N . ILE A 1 245 ? 121.453 136.870 140.080 1.00 22.88 284 ILE A N 1
ATOM 1863 C CA . ILE A 1 245 ? 121.545 135.712 139.202 1.00 22.88 284 ILE A CA 1
ATOM 1864 C C . ILE A 1 245 ? 122.332 136.032 137.944 1.00 22.88 284 ILE A C 1
ATOM 1865 O O . ILE A 1 245 ? 122.931 135.138 137.343 1.00 22.88 284 ILE A O 1
ATOM 1870 N N . ILE A 1 246 ? 122.360 137.298 137.528 1.00 21.23 285 ILE A N 1
ATOM 1871 C CA . ILE A 1 246 ? 123.000 137.666 136.274 1.00 21.23 285 ILE A CA 1
ATOM 1872 C C . ILE A 1 246 ? 124.463 138.011 136.445 1.00 21.23 285 ILE A C 1
ATOM 1873 O O . ILE A 1 246 ? 125.119 138.381 135.465 1.00 21.23 285 ILE A O 1
ATOM 1878 N N . GLU A 1 247 ? 124.992 137.921 137.656 1.00 23.16 286 GLU A N 1
ATOM 1879 C CA . GLU A 1 247 ? 126.389 138.273 137.886 1.00 23.16 286 GLU A CA 1
ATOM 1880 C C . GLU A 1 247 ? 127.360 137.342 137.179 1.00 23.16 286 GLU A C 1
ATOM 1881 O O . GLU A 1 247 ? 128.303 137.839 136.549 1.00 23.16 286 GLU A O 1
ATOM 1887 N N . PRO A 1 248 ? 127.230 136.017 137.261 1.00 20.62 287 PRO A N 1
ATOM 1888 C CA . PRO A 1 248 ? 128.121 135.185 136.451 1.00 20.62 287 PRO A CA 1
ATOM 1889 C C . PRO A 1 248 ? 127.956 135.439 134.973 1.00 20.62 287 PRO A C 1
ATOM 1890 O O . PRO A 1 248 ? 128.924 135.323 134.225 1.00 20.62 287 PRO A O 1
ATOM 1894 N N . GLY A 1 249 ? 126.757 135.801 134.525 1.00 19.84 288 GLY A N 1
ATOM 1895 C CA . GLY A 1 249 ? 126.580 136.152 133.130 1.00 19.84 288 GLY A CA 1
ATOM 1896 C C . GLY A 1 249 ? 127.338 137.400 132.738 1.00 19.84 288 GLY A C 1
ATOM 1897 O O . GLY A 1 249 ? 127.794 137.523 131.604 1.00 19.84 288 GLY A O 1
ATOM 1898 N N . PHE A 1 250 ? 127.467 138.349 133.661 1.00 18.68 289 PHE A N 1
ATOM 1899 C CA . PHE A 1 250 ? 128.202 139.573 133.374 1.00 18.68 289 PHE A CA 1
ATOM 1900 C C . PHE A 1 250 ? 129.690 139.310 133.253 1.00 18.68 289 PHE A C 1
ATOM 1901 O O . PHE A 1 250 ? 130.362 139.883 132.394 1.00 18.68 289 PHE A O 1
ATOM 1909 N N . VAL A 1 251 ? 130.228 138.460 134.121 1.00 18.00 290 VAL A N 1
ATOM 1910 C CA . VAL A 1 251 ? 131.663 138.217 134.133 1.00 18.00 290 VAL A CA 1
ATOM 1911 C C . VAL A 1 251 ? 132.109 137.607 132.820 1.00 18.00 290 VAL A C 1
ATOM 1912 O O . VAL A 1 251 ? 133.210 137.884 132.335 1.00 18.00 290 VAL A O 1
ATOM 1916 N N . PHE A 1 252 ? 131.262 136.785 132.213 1.00 19.27 291 PHE A N 1
ATOM 1917 C CA . PHE A 1 252 ? 131.619 136.119 130.972 1.00 19.27 291 PHE A CA 1
ATOM 1918 C C . PHE A 1 252 ? 131.242 136.933 129.752 1.00 19.27 291 PHE A C 1
ATOM 1919 O O . PHE A 1 252 ? 131.960 136.911 128.755 1.00 19.27 291 PHE A O 1
ATOM 1927 N N . ILE A 1 253 ? 130.113 137.633 129.798 1.00 18.10 292 ILE A N 1
ATOM 1928 C CA . ILE A 1 253 ? 129.697 138.423 128.648 1.00 18.10 292 ILE A CA 1
ATOM 1929 C C . ILE A 1 253 ? 130.586 139.644 128.486 1.00 18.10 292 ILE A C 1
ATOM 1930 O O . ILE A 1 253 ? 130.954 140.008 127.370 1.00 18.10 292 ILE A O 1
ATOM 1935 N N . ILE A 1 254 ? 130.949 140.300 129.583 1.00 17.27 293 ILE A N 1
ATOM 1936 C CA . ILE A 1 254 ? 131.741 141.517 129.448 1.00 17.27 293 ILE A CA 1
ATOM 1937 C C . ILE A 1 254 ? 133.202 141.192 129.168 1.00 17.27 293 ILE A C 1
ATOM 1938 O O . ILE A 1 254 ? 133.871 141.910 128.420 1.00 17.27 293 ILE A O 1
ATOM 1943 N N . SER A 1 255 ? 133.718 140.100 129.727 1.00 17.34 294 SER A N 1
ATOM 1944 C CA . SER A 1 255 ? 135.046 139.645 129.338 1.00 17.34 294 SER A CA 1
ATOM 1945 C C . SER A 1 255 ? 135.081 139.274 127.866 1.00 17.34 294 SER A C 1
ATOM 1946 O O . SER A 1 255 ? 136.021 139.624 127.144 1.00 17.34 294 SER A O 1
ATOM 1949 N N . TYR A 1 256 ? 134.049 138.576 127.399 1.00 17.39 295 TYR A N 1
ATOM 1950 C CA . TYR A 1 256 ? 133.957 138.243 125.986 1.00 17.39 295 TYR A CA 1
ATOM 1951 C C . TYR A 1 256 ? 133.867 139.493 125.131 1.00 17.39 295 TYR A C 1
ATOM 1952 O O . TYR A 1 256 ? 134.438 139.550 124.040 1.00 17.39 295 TYR A O 1
ATOM 1961 N N . LEU A 1 257 ? 133.136 140.495 125.596 1.00 17.07 296 LEU A N 1
ATOM 1962 C CA . LEU A 1 257 ? 133.022 141.731 124.844 1.00 17.07 296 LEU A CA 1
ATOM 1963 C C . LEU A 1 257 ? 134.344 142.473 124.787 1.00 17.07 296 LEU A C 1
ATOM 1964 O O . LEU A 1 257 ? 134.633 143.121 123.786 1.00 17.07 296 LEU A O 1
ATOM 1969 N N . SER A 1 258 ? 135.150 142.405 125.844 1.00 17.02 297 SER A N 1
ATOM 1970 C CA . SER A 1 258 ? 136.502 142.949 125.770 1.00 17.02 297 SER A CA 1
ATOM 1971 C C . SER A 1 258 ? 137.327 142.209 124.734 1.00 17.02 297 SER A C 1
ATOM 1972 O O . SER A 1 258 ? 138.050 142.822 123.937 1.00 17.02 297 SER A O 1
ATOM 1975 N N . TYR A 1 259 ? 137.230 140.884 124.733 1.00 17.47 298 TYR A N 1
ATOM 1976 C CA . TYR A 1 259 ? 137.941 140.095 123.739 1.00 17.47 298 TYR A CA 1
ATOM 1977 C C . TYR A 1 259 ? 137.563 140.522 122.332 1.00 17.47 298 TYR A C 1
ATOM 1978 O O . TYR A 1 259 ? 138.428 140.782 121.493 1.00 17.47 298 TYR A O 1
ATOM 1987 N N . LEU A 1 260 ? 136.269 140.611 122.058 1.00 18.47 299 LEU A N 1
ATOM 1988 C CA . LEU A 1 260 ? 135.820 140.922 120.710 1.00 18.47 299 LEU A CA 1
ATOM 1989 C C . LEU A 1 260 ? 136.052 142.378 120.350 1.00 18.47 299 LEU A C 1
ATOM 1990 O O . LEU A 1 260 ? 136.238 142.696 119.176 1.00 18.47 299 LEU A O 1
ATOM 1995 N N . THR A 1 261 ? 136.023 143.276 121.329 1.00 19.57 300 THR A N 1
ATOM 1996 C CA . THR A 1 261 ? 136.315 144.673 121.060 1.00 19.57 300 THR A CA 1
ATOM 1997 C C . THR A 1 261 ? 137.764 144.856 120.658 1.00 19.57 300 THR A C 1
ATOM 1998 O O . THR A 1 261 ? 138.066 145.650 119.766 1.00 19.57 300 THR A O 1
ATOM 2002 N N . SER A 1 262 ? 138.681 144.139 121.303 1.00 19.91 301 SER A N 1
ATOM 2003 C CA . SER A 1 262 ? 140.053 144.163 120.816 1.00 19.91 301 SER A CA 1
ATOM 2004 C C . SER A 1 262 ? 140.171 143.490 119.461 1.00 19.91 301 SER A C 1
ATOM 2005 O O . SER A 1 262 ? 140.872 143.987 118.578 1.00 19.91 301 SER A O 1
ATOM 2008 N N . GLU A 1 263 ? 139.493 142.363 119.268 1.00 22.42 302 GLU A N 1
ATOM 2009 C CA . GLU A 1 263 ? 139.517 141.740 117.951 1.00 22.42 302 GLU A CA 1
ATOM 2010 C C . GLU A 1 263 ? 138.884 142.645 116.905 1.00 22.42 302 GLU A C 1
ATOM 2011 O O . GLU A 1 263 ? 139.215 142.556 115.720 1.00 22.42 302 GLU A O 1
ATOM 2017 N N . MET A 1 264 ? 137.971 143.521 117.324 1.00 24.03 303 MET A N 1
ATOM 2018 C CA . MET A 1 264 ? 137.360 144.476 116.407 1.00 24.03 303 MET A CA 1
ATOM 2019 C C . MET A 1 264 ? 138.325 145.597 116.056 1.00 24.03 303 MET A C 1
ATOM 2020 O O . MET A 1 264 ? 138.430 145.994 114.894 1.00 24.03 303 MET A O 1
ATOM 2025 N N . LEU A 1 265 ? 139.050 146.109 117.043 1.00 22.10 304 LEU A N 1
ATOM 2026 C CA . LEU A 1 265 ? 140.050 147.139 116.818 1.00 22.10 304 LEU A CA 1
ATOM 2027 C C . LEU A 1 265 ? 141.381 146.572 116.355 1.00 22.10 304 LEU A C 1
ATOM 2028 O O . LEU A 1 265 ? 142.360 147.317 116.282 1.00 22.10 304 LEU A O 1
ATOM 2033 N N . SER A 1 266 ? 141.438 145.279 116.054 1.00 23.95 305 SER A N 1
ATOM 2034 C CA . SER A 1 266 ? 142.647 144.602 115.596 1.00 23.95 305 SER A CA 1
ATOM 2035 C C . SER A 1 266 ? 143.747 144.616 116.646 1.00 23.95 305 SER A C 1
ATOM 2036 O O . SER A 1 266 ? 144.925 144.455 116.332 1.00 23.95 305 SER A O 1
ATOM 2039 N N . LEU A 1 267 ? 143.370 144.799 117.898 1.00 21.68 306 LEU A N 1
ATOM 2040 C CA . LEU A 1 267 ? 144.322 144.788 118.993 1.00 21.68 306 LEU A CA 1
ATOM 2041 C C . LEU A 1 267 ? 144.499 143.356 119.475 1.00 21.68 306 LEU A C 1
ATOM 2042 O O . LEU A 1 267 ? 143.957 142.412 118.900 1.00 21.68 306 LEU A O 1
ATOM 2047 N N . SER A 1 268 ? 145.268 143.182 120.540 1.00 20.85 307 SER A N 1
ATOM 2048 C CA . SER A 1 268 ? 145.466 141.859 121.114 1.00 20.85 307 SER A CA 1
ATOM 2049 C C . SER A 1 268 ? 144.206 141.474 121.863 1.00 20.85 307 SER A C 1
ATOM 2050 O O . SER A 1 268 ? 143.951 141.969 122.959 1.00 20.85 307 SER A O 1
ATOM 2053 N N . ALA A 1 269 ? 143.403 140.599 121.271 1.00 19.20 308 ALA A N 1
ATOM 2054 C CA . ALA A 1 269 ? 142.195 140.161 121.946 1.00 19.20 308 ALA A CA 1
ATOM 2055 C C . ALA A 1 269 ? 142.520 139.321 123.166 1.00 19.20 308 ALA A C 1
ATOM 2056 O O . ALA A 1 269 ? 141.786 139.351 124.154 1.00 19.20 308 ALA A O 1
ATOM 2058 N N . ILE A 1 270 ? 143.607 138.558 123.112 1.00 18.55 309 ILE A N 1
ATOM 2059 C CA . ILE A 1 270 ? 143.990 137.717 124.239 1.00 18.55 309 ILE A CA 1
ATOM 2060 C C . ILE A 1 270 ? 144.378 138.569 125.435 1.00 18.55 309 ILE A C 1
ATOM 2061 O O . ILE A 1 270 ? 143.990 138.284 126.570 1.00 18.55 309 ILE A O 1
ATOM 2066 N N . LEU A 1 271 ? 145.153 139.625 125.205 1.00 18.96 310 LEU A N 1
ATOM 2067 C CA . LEU A 1 271 ? 145.551 140.489 126.306 1.00 18.96 310 LEU A CA 1
ATOM 2068 C C . LEU A 1 271 ? 144.369 141.243 126.883 1.00 18.96 310 LEU A C 1
ATOM 2069 O O . LEU A 1 271 ? 144.376 141.585 128.067 1.00 18.96 310 LEU A O 1
ATOM 2074 N N . ALA A 1 272 ? 143.352 141.518 126.074 1.00 17.89 311 ALA A N 1
ATOM 2075 C CA . ALA A 1 272 ? 142.169 142.191 126.587 1.00 17.89 311 ALA A CA 1
ATOM 2076 C C . ALA A 1 272 ? 141.424 141.313 127.574 1.00 17.89 311 ALA A C 1
ATOM 2077 O O . ALA A 1 272 ? 141.096 141.744 128.680 1.00 17.89 311 ALA A O 1
ATOM 2079 N N . ILE A 1 273 ? 141.140 140.072 127.193 1.00 17.62 312 ILE A N 1
ATOM 2080 C CA . ILE A 1 273 ? 140.428 139.190 128.102 1.00 17.62 312 ILE A CA 1
ATOM 2081 C C . ILE A 1 273 ? 141.351 138.641 129.178 1.00 17.62 312 ILE A C 1
ATOM 2082 O O . ILE A 1 273 ? 140.873 138.201 130.226 1.00 17.62 312 ILE A O 1
ATOM 2087 N N . THR A 1 274 ? 142.666 138.664 128.958 1.00 18.88 313 THR A N 1
ATOM 2088 C CA . THR A 1 274 ? 143.596 138.383 130.045 1.00 18.88 313 THR A CA 1
ATOM 2089 C C . THR A 1 274 ? 143.471 139.426 131.136 1.00 18.88 313 THR A C 1
ATOM 2090 O O . THR A 1 274 ? 143.304 139.095 132.310 1.00 18.88 313 THR A O 1
ATOM 2094 N N . PHE A 1 275 ? 143.548 140.699 130.766 1.00 18.80 314 PHE A N 1
ATOM 2095 C CA . PHE A 1 275 ? 143.510 141.757 131.760 1.00 18.80 314 PHE A CA 1
ATOM 2096 C C . PHE A 1 275 ? 142.102 142.141 132.161 1.00 18.80 314 PHE A C 1
ATOM 2097 O O . PHE A 1 275 ? 141.929 142.800 133.186 1.00 18.80 314 PHE A O 1
ATOM 2105 N N . CYS A 1 276 ? 141.092 141.747 131.396 1.00 20.15 315 CYS A N 1
ATOM 2106 C CA . CYS A 1 276 ? 139.740 141.855 131.909 1.00 20.15 315 CYS A CA 1
ATOM 2107 C C . CYS A 1 276 ? 139.499 140.883 133.043 1.00 20.15 315 CYS A C 1
ATOM 2108 O O . CYS A 1 276 ? 138.536 141.055 133.787 1.00 20.15 315 CYS A O 1
ATOM 2111 N N . GLY A 1 277 ? 140.343 139.871 133.190 1.00 20.02 316 GLY A N 1
ATOM 2112 C CA . GLY A 1 277 ? 140.207 138.930 134.275 1.00 20.02 316 GLY A CA 1
ATOM 2113 C C . GLY A 1 277 ? 141.172 139.240 135.390 1.00 20.02 316 GLY A C 1
ATOM 2114 O O . GLY A 1 277 ? 140.836 139.103 136.565 1.00 20.02 316 GLY A O 1
ATOM 2115 N N . ILE A 1 278 ? 142.381 139.659 135.034 1.00 20.64 317 ILE A N 1
ATOM 2116 C CA . ILE A 1 278 ? 143.367 140.022 136.042 1.00 20.64 317 ILE A CA 1
ATOM 2117 C C . ILE A 1 278 ? 142.900 141.235 136.828 1.00 20.64 317 ILE A C 1
ATOM 2118 O O . ILE A 1 278 ? 143.026 141.287 138.054 1.00 20.64 317 ILE A O 1
ATOM 2123 N N . CYS A 1 279 ? 142.350 142.227 136.139 1.00 21.53 318 CYS A N 1
ATOM 2124 C CA . CYS A 1 279 ? 141.990 143.468 136.804 1.00 21.53 318 CYS A CA 1
ATOM 2125 C C . CYS A 1 279 ? 140.604 143.423 137.432 1.00 21.53 318 CYS A C 1
ATOM 2126 O O . CYS A 1 279 ? 140.384 144.065 138.461 1.00 21.53 318 CYS A O 1
ATOM 2129 N N . CYS A 1 280 ? 139.659 142.683 136.851 1.00 23.18 319 CYS A N 1
ATOM 2130 C CA . CYS A 1 280 ? 138.340 142.599 137.463 1.00 23.18 319 CYS A CA 1
ATOM 2131 C C . CYS A 1 280 ? 138.356 141.778 138.732 1.00 23.18 319 CYS A C 1
ATOM 2132 O O . CYS A 1 280 ? 137.354 141.741 139.442 1.00 23.18 319 CYS A O 1
ATOM 2135 N N . GLN A 1 281 ? 139.468 141.116 139.020 1.00 23.73 320 GLN A N 1
ATOM 2136 C CA . GLN A 1 281 ? 139.496 140.091 140.047 1.00 23.73 320 GLN A CA 1
ATOM 2137 C C . GLN A 1 281 ? 139.142 140.645 141.415 1.00 23.73 320 GLN A C 1
ATOM 2138 O O . GLN A 1 281 ? 138.439 139.989 142.184 1.00 23.73 320 GLN A O 1
ATOM 2144 N N . LYS A 1 282 ? 139.625 141.838 141.746 1.00 25.98 321 LYS A N 1
ATOM 2145 C CA . LYS A 1 282 ? 139.439 142.351 143.097 1.00 25.98 321 LYS A CA 1
ATOM 2146 C C . LYS A 1 282 ? 138.002 142.773 143.348 1.00 25.98 321 LYS A C 1
ATOM 2147 O O . LYS A 1 282 ? 137.434 142.472 144.400 1.00 25.98 321 LYS A O 1
ATOM 2153 N N . TYR A 1 283 ? 137.400 143.489 142.403 1.00 28.25 322 TYR A N 1
ATOM 2154 C CA . TYR A 1 283 ? 136.123 144.131 142.673 1.00 28.25 322 TYR A CA 1
ATOM 2155 C C . TYR A 1 283 ? 134.950 143.257 142.268 1.00 28.25 322 TYR A C 1
ATOM 2156 O O . TYR A 1 283 ? 133.986 143.124 143.022 1.00 28.25 322 TYR A O 1
ATOM 2165 N N . VAL A 1 284 ? 135.003 142.656 141.088 1.00 24.36 323 VAL A N 1
ATOM 2166 C CA . VAL A 1 284 ? 134.242 141.439 140.885 1.00 24.36 323 VAL A CA 1
ATOM 2167 C C . VAL A 1 284 ? 134.693 140.484 141.973 1.00 24.36 323 VAL A C 1
ATOM 2168 O O . VAL A 1 284 ? 135.837 140.554 142.425 1.00 24.36 323 VAL A O 1
ATOM 2172 N N . LYS A 1 285 ? 133.786 139.646 142.455 1.00 25.35 324 LYS A N 1
ATOM 2173 C CA . LYS A 1 285 ? 134.019 138.722 143.560 1.00 25.35 324 LYS A CA 1
ATOM 2174 C C . LYS A 1 285 ? 134.215 139.462 144.874 1.00 25.35 324 LYS A C 1
ATOM 2175 O O . LYS A 1 285 ? 134.410 138.832 145.914 1.00 25.35 324 LYS A O 1
ATOM 2181 N N . ALA A 1 286 ? 134.132 140.785 144.862 1.00 26.14 325 ALA A N 1
ATOM 2182 C CA . ALA A 1 286 ? 133.815 141.544 146.061 1.00 26.14 325 ALA A CA 1
ATOM 2183 C C . ALA A 1 286 ? 132.380 142.025 146.046 1.00 26.14 325 ALA A C 1
ATOM 2184 O O . ALA A 1 286 ? 131.725 142.046 147.088 1.00 26.14 325 ALA A O 1
ATOM 2186 N N . ASN A 1 287 ? 131.880 142.402 144.875 1.00 26.36 326 ASN A N 1
ATOM 2187 C CA . ASN A 1 287 ? 130.489 142.772 144.682 1.00 26.36 326 ASN A CA 1
ATOM 2188 C C . ASN A 1 287 ? 129.594 141.569 144.428 1.00 26.36 326 ASN A C 1
ATOM 2189 O O . ASN A 1 287 ? 128.447 141.553 144.881 1.00 26.36 326 ASN A O 1
ATOM 2194 N N . ILE A 1 288 ? 130.089 140.572 143.701 1.00 23.77 327 ILE A N 1
ATOM 2195 C CA . ILE A 1 288 ? 129.368 139.327 143.502 1.00 23.77 327 ILE A CA 1
ATOM 2196 C C . ILE A 1 288 ? 129.158 138.612 144.826 1.00 23.77 327 ILE A C 1
ATOM 2197 O O . ILE A 1 288 ? 129.990 138.686 145.735 1.00 23.77 327 ILE A O 1
ATOM 2202 N N . SER A 1 289 ? 128.029 137.919 144.938 1.00 24.01 328 SER A N 1
ATOM 2203 C CA . SER A 1 289 ? 127.744 137.126 146.117 1.00 24.01 328 SER A CA 1
ATOM 2204 C C . SER A 1 289 ? 128.645 135.906 146.174 1.00 24.01 328 SER A C 1
ATOM 2205 O O . SER A 1 289 ? 129.285 135.527 145.197 1.00 24.01 328 SER A O 1
ATOM 2208 N N . GLU A 1 290 ? 128.690 135.289 147.350 1.00 24.74 329 GLU A N 1
ATOM 2209 C CA . GLU A 1 290 ? 129.446 134.056 147.503 1.00 24.74 329 GLU A CA 1
ATOM 2210 C C . GLU A 1 290 ? 128.893 132.971 146.598 1.00 24.74 329 GLU A C 1
ATOM 2211 O O . GLU A 1 290 ? 129.651 132.240 145.959 1.00 24.74 329 GLU A O 1
ATOM 2217 N N . GLN A 1 291 ? 127.570 132.866 146.512 1.00 23.65 330 GLN A N 1
ATOM 2218 C CA . GLN A 1 291 ? 126.951 131.832 145.692 1.00 23.65 330 GLN A CA 1
ATOM 2219 C C . GLN A 1 291 ? 127.162 132.081 144.213 1.00 23.65 330 GLN A C 1
ATOM 2220 O O . GLN A 1 291 ? 127.249 131.134 143.430 1.00 23.65 330 GLN A O 1
ATOM 2226 N N . SER A 1 292 ? 127.217 133.338 143.810 1.00 21.70 331 SER A N 1
ATOM 2227 C CA . SER A 1 292 ? 127.408 133.679 142.412 1.00 21.70 331 SER A CA 1
ATOM 2228 C C . SER A 1 292 ? 128.869 133.715 142.015 1.00 21.70 331 SER A C 1
ATOM 2229 O O . SER A 1 292 ? 129.172 133.827 140.829 1.00 21.70 331 SER A O 1
ATOM 2232 N N . ALA A 1 293 ? 129.782 133.655 142.980 1.00 20.37 332 ALA A N 1
ATOM 2233 C CA . ALA A 1 293 ? 131.199 133.616 142.661 1.00 20.37 332 ALA A CA 1
ATOM 2234 C C . ALA A 1 293 ? 131.695 132.199 142.464 1.00 20.37 332 ALA A C 1
ATOM 2235 O O . ALA A 1 293 ? 132.696 131.993 141.779 1.00 20.37 332 ALA A O 1
ATOM 2237 N N . THR A 1 294 ? 131.029 131.213 143.065 1.00 20.76 333 THR A N 1
ATOM 2238 C CA . THR A 1 294 ? 131.358 129.827 142.760 1.00 20.76 333 THR A CA 1
ATOM 2239 C C . THR A 1 294 ? 130.888 129.455 141.368 1.00 20.76 333 THR A C 1
ATOM 2240 O O . THR A 1 294 ? 131.521 128.639 140.696 1.00 20.76 333 THR A O 1
ATOM 2244 N N . THR A 1 295 ? 129.775 130.029 140.924 1.00 19.40 334 THR A N 1
ATOM 2245 C CA . THR A 1 295 ? 129.344 129.826 139.551 1.00 19.40 334 THR A CA 1
ATOM 2246 C C . THR A 1 295 ? 130.354 130.395 138.575 1.00 19.40 334 THR A C 1
ATOM 2247 O O . THR A 1 295 ? 130.645 129.785 137.546 1.00 19.40 334 THR A O 1
ATOM 2251 N N . VAL A 1 296 ? 130.902 131.569 138.881 1.00 19.24 335 VAL A N 1
ATOM 2252 C CA . VAL A 1 296 ? 131.851 132.206 137.978 1.00 19.24 335 VAL A CA 1
ATOM 2253 C C . VAL A 1 296 ? 133.094 131.352 137.831 1.00 19.24 335 VAL A C 1
ATOM 2254 O O . VAL A 1 296 ? 133.694 131.290 136.755 1.00 19.24 335 VAL A O 1
ATOM 2258 N N . ARG A 1 297 ? 133.502 130.676 138.900 1.00 19.68 336 ARG A N 1
ATOM 2259 C CA . ARG A 1 297 ? 134.759 129.951 138.844 1.00 19.68 336 ARG A CA 1
ATOM 2260 C C . ARG A 1 297 ? 134.570 128.471 138.564 1.00 19.68 336 ARG A C 1
ATOM 2261 O O . ARG A 1 297 ? 135.510 127.813 138.117 1.00 19.68 336 ARG A O 1
ATOM 2269 N N . TYR A 1 298 ? 133.384 127.921 138.813 1.00 20.76 337 TYR A N 1
ATOM 2270 C CA . TYR A 1 298 ? 133.097 126.592 138.288 1.00 20.76 337 TYR A CA 1
ATOM 2271 C C . TYR A 1 298 ? 132.851 126.639 136.794 1.00 20.76 337 TYR A C 1
ATOM 2272 O O . TYR A 1 298 ? 133.179 125.690 136.083 1.00 20.76 337 TYR A O 1
ATOM 2281 N N . THR A 1 299 ? 132.250 127.719 136.308 1.00 21.20 338 THR A N 1
ATOM 2282 C CA . THR A 1 299 ? 131.989 127.853 134.885 1.00 21.20 338 THR A CA 1
ATOM 2283 C C . THR A 1 299 ? 133.247 128.179 134.106 1.00 21.20 338 THR A C 1
ATOM 2284 O O . THR A 1 299 ? 133.329 127.865 132.920 1.00 21.20 338 THR A O 1
ATOM 2288 N N . MET A 1 300 ? 134.233 128.797 134.741 1.00 21.52 339 MET A N 1
ATOM 2289 C CA . MET A 1 300 ? 135.462 129.109 134.031 1.00 21.52 339 MET A CA 1
ATOM 2290 C C . MET A 1 300 ? 136.302 127.869 133.800 1.00 21.52 339 MET A C 1
ATOM 2291 O O . MET A 1 300 ? 136.898 127.711 132.734 1.00 21.52 339 MET A O 1
ATOM 2296 N N . LYS A 1 301 ? 136.377 126.982 134.787 1.00 21.87 340 LYS A N 1
ATOM 2297 C CA . LYS A 1 301 ? 137.000 125.694 134.538 1.00 21.87 340 LYS A CA 1
ATOM 2298 C C . LYS A 1 301 ? 136.126 124.835 133.644 1.00 21.87 340 LYS A C 1
ATOM 2299 O O . LYS A 1 301 ? 136.632 123.975 132.928 1.00 21.87 340 LYS A O 1
ATOM 2305 N N . MET A 1 302 ? 134.820 125.059 133.668 1.00 23.50 341 MET A N 1
ATOM 2306 C CA . MET A 1 302 ? 133.909 124.361 132.773 1.00 23.50 341 MET A CA 1
ATOM 2307 C C . MET A 1 302 ? 134.148 124.756 131.326 1.00 23.50 341 MET A C 1
ATOM 2308 O O . MET A 1 302 ? 134.143 123.908 130.433 1.00 23.50 341 MET A O 1
ATOM 2313 N N . LEU A 1 303 ? 134.333 126.048 131.071 1.00 20.84 342 LEU A N 1
ATOM 2314 C CA . LEU A 1 303 ? 134.516 126.516 129.706 1.00 20.84 342 LEU A CA 1
ATOM 2315 C C . LEU A 1 303 ? 135.944 126.326 129.231 1.00 20.84 342 LEU A C 1
ATOM 2316 O O . LEU A 1 303 ? 136.171 126.071 128.047 1.00 20.84 342 LEU A O 1
ATOM 2321 N N . ALA A 1 304 ? 136.921 126.473 130.122 1.00 20.59 343 ALA A N 1
ATOM 2322 C CA . ALA A 1 304 ? 138.311 126.316 129.717 1.00 20.59 343 ALA A CA 1
ATOM 2323 C C . ALA A 1 304 ? 138.679 124.857 129.513 1.00 20.59 343 ALA A C 1
ATOM 2324 O O . ALA A 1 304 ? 139.385 124.522 128.561 1.00 20.59 343 ALA A O 1
ATOM 2326 N N . SER A 1 305 ? 138.237 123.979 130.407 1.00 21.08 344 SER A N 1
ATOM 2327 C CA . SER A 1 305 ? 138.531 122.565 130.240 1.00 21.08 344 SER A CA 1
ATOM 2328 C C . SER A 1 305 ? 137.851 122.013 129.002 1.00 21.08 344 SER A C 1
ATOM 2329 O O . SER A 1 305 ? 138.405 121.154 128.311 1.00 21.08 344 SER A O 1
ATOM 2332 N N . SER A 1 306 ? 136.644 122.488 128.706 1.00 20.79 345 SER A N 1
ATOM 2333 C CA . SER A 1 306 ? 135.949 122.033 127.510 1.00 20.79 345 SER A CA 1
ATOM 2334 C C . SER A 1 306 ? 136.614 122.550 126.249 1.00 20.79 345 SER A C 1
ATOM 2335 O O . SER A 1 306 ? 136.746 121.814 125.272 1.00 20.79 345 SER A O 1
ATOM 2338 N N . ALA A 1 307 ? 137.028 123.813 126.238 1.00 19.47 346 ALA A N 1
ATOM 2339 C CA . ALA A 1 307 ? 137.681 124.360 125.056 1.00 19.47 346 ALA A CA 1
ATOM 2340 C C . ALA A 1 307 ? 139.012 123.674 124.797 1.00 19.47 346 ALA A C 1
ATOM 2341 O O . ALA A 1 307 ? 139.345 123.346 123.652 1.00 19.47 346 ALA A O 1
ATOM 2343 N N . GLU A 1 308 ? 139.794 123.452 125.850 1.00 23.37 347 GLU A N 1
ATOM 2344 C CA . GLU A 1 308 ? 141.058 122.750 125.688 1.00 23.37 347 GLU A CA 1
ATOM 2345 C C . GLU A 1 308 ? 140.833 121.311 125.268 1.00 23.37 347 GLU A C 1
ATOM 2346 O O . GLU A 1 308 ? 141.573 120.781 124.435 1.00 23.37 347 GLU A O 1
ATOM 2352 N N . THR A 1 309 ? 139.821 120.662 125.832 1.00 21.18 348 THR A N 1
ATOM 2353 C CA . THR A 1 309 ? 139.430 119.335 125.381 1.00 21.18 348 THR A CA 1
ATOM 2354 C C . THR A 1 309 ? 139.114 119.320 123.897 1.00 21.18 348 THR A C 1
ATOM 2355 O O . THR A 1 309 ? 139.565 118.446 123.156 1.00 21.18 348 THR A O 1
ATOM 2359 N N . ILE A 1 310 ? 138.263 120.276 123.448 1.00 30.00 349 ILE A N 1
ATOM 2360 C CA . ILE A 1 310 ? 137.899 120.315 122.036 1.00 30.00 349 ILE A CA 1
ATOM 2361 C C . ILE A 1 310 ? 139.124 120.549 121.158 1.00 30.00 349 ILE A C 1
ATOM 2362 O O . ILE A 1 310 ? 139.270 120.108 120.077 1.00 30.00 349 ILE A O 1
ATOM 2367 N N . ILE A 1 311 ? 140.184 121.470 121.495 1.00 20.96 350 ILE A N 1
ATOM 2368 C CA . ILE A 1 311 ? 141.401 121.668 120.712 1.00 20.96 350 ILE A CA 1
ATOM 2369 C C . ILE A 1 311 ? 142.230 120.396 120.705 1.00 20.96 350 ILE A C 1
ATOM 2370 O O . ILE A 1 311 ? 142.842 120.042 119.697 1.00 20.96 350 ILE A O 1
ATOM 2375 N N . PHE A 1 312 ? 142.243 119.673 121.818 1.00 22.91 351 PHE A N 1
ATOM 2376 C CA . PHE A 1 312 ? 143.020 118.445 121.870 1.00 22.91 351 PHE A CA 1
ATOM 2377 C C . PHE A 1 312 ? 142.359 117.309 121.106 1.00 22.91 351 PHE A C 1
ATOM 2378 O O . PHE A 1 312 ? 143.054 116.437 120.584 1.00 22.91 351 PHE A O 1
ATOM 2386 N N . MET A 1 313 ? 141.034 117.303 121.010 1.00 22.59 352 MET A N 1
ATOM 2387 C CA . MET A 1 313 ? 140.371 116.339 120.143 1.00 22.59 352 MET A CA 1
ATOM 2388 C C . MET A 1 313 ? 140.691 116.613 118.686 1.00 22.59 352 MET A C 1
ATOM 2389 O O . MET A 1 313 ? 140.853 115.683 117.893 1.00 22.59 352 MET A O 1
ATOM 2394 N N . PHE A 1 314 ? 140.788 117.883 118.317 1.00 22.71 353 PHE A N 1
ATOM 2395 C CA . PHE A 1 314 ? 141.219 118.208 116.966 1.00 22.71 353 PHE A CA 1
ATOM 2396 C C . PHE A 1 314 ? 142.673 117.831 116.740 1.00 22.71 353 PHE A C 1
ATOM 2397 O O . PHE A 1 314 ? 143.040 117.423 115.637 1.00 22.71 353 PHE A O 1
ATOM 2405 N N . LEU A 1 315 ? 143.511 117.960 117.766 1.00 24.14 354 LEU A N 1
ATOM 2406 C CA . LEU A 1 315 ? 144.882 117.473 117.665 1.00 24.14 354 LEU A CA 1
ATOM 2407 C C . LEU A 1 315 ? 144.912 115.979 117.417 1.00 24.14 354 LEU A C 1
ATOM 2408 O O . LEU A 1 315 ? 145.682 115.492 116.586 1.00 24.14 354 LEU A O 1
ATOM 2413 N N . GLY A 1 316 ? 144.082 115.233 118.137 1.00 24.79 355 GLY A N 1
ATOM 2414 C CA . GLY A 1 316 ? 144.015 113.802 117.915 1.00 24.79 355 GLY A CA 1
ATOM 2415 C C . GLY A 1 316 ? 143.545 113.448 116.521 1.00 24.79 355 GLY A C 1
ATOM 2416 O O . GLY A 1 316 ? 144.077 112.536 115.891 1.00 24.79 355 GLY A O 1
ATOM 2417 N N . ILE A 1 317 ? 142.538 114.158 116.022 1.00 25.47 356 ILE A N 1
ATOM 2418 C CA . ILE A 1 317 ? 142.033 113.880 114.682 1.00 25.47 356 ILE A CA 1
ATOM 2419 C C . ILE A 1 317 ? 143.083 114.200 113.631 1.00 25.47 356 ILE A C 1
ATOM 2420 O O . ILE A 1 317 ? 143.284 113.434 112.686 1.00 25.47 356 ILE A O 1
ATOM 2425 N N . SER A 1 318 ? 143.756 115.340 113.762 1.00 25.60 357 SER A N 1
ATOM 2426 C CA . SER A 1 318 ? 144.801 115.680 112.808 1.00 25.60 357 SER A CA 1
ATOM 2427 C C . SER A 1 318 ? 146.006 114.766 112.914 1.00 25.60 357 SER A C 1
ATOM 2428 O O . SER A 1 318 ? 146.733 114.613 111.933 1.00 25.60 357 SER A O 1
ATOM 2431 N N . ALA A 1 319 ? 146.241 114.167 114.074 1.00 26.77 358 ALA A N 1
ATOM 2432 C CA . ALA A 1 319 ? 147.395 113.304 114.255 1.00 26.77 358 ALA A CA 1
ATOM 2433 C C . ALA A 1 319 ? 147.205 111.937 113.636 1.00 26.77 358 ALA A C 1
ATOM 2434 O O . ALA A 1 319 ? 148.190 111.235 113.408 1.00 26.77 358 ALA A O 1
ATOM 2436 N N . VAL A 1 320 ? 145.956 111.561 113.362 1.00 27.53 359 VAL A N 1
ATOM 2437 C CA . VAL A 1 320 ? 145.673 110.229 112.749 1.00 27.53 359 VAL A CA 1
ATOM 2438 C C . VAL A 1 320 ? 145.333 110.427 111.269 1.00 27.53 359 VAL A C 1
ATOM 2439 O O . VAL A 1 320 ? 145.113 109.414 110.585 1.00 27.53 359 VAL A O 1
ATOM 2443 N N . ASN A 1 321 ? 145.296 111.678 110.802 1.00 32.75 360 ASN A N 1
ATOM 2444 C CA . ASN A 1 321 ? 145.031 111.961 109.367 1.00 32.75 360 ASN A CA 1
ATOM 2445 C C . ASN A 1 321 ? 146.270 111.570 108.560 1.00 32.75 360 ASN A C 1
ATOM 2446 O O . ASN A 1 321 ? 147.312 112.225 108.736 1.00 32.75 360 ASN A O 1
ATOM 2451 N N . PRO A 1 322 ? 146.207 110.552 107.674 1.00 36.53 361 PRO A N 1
ATOM 2452 C CA . PRO A 1 322 ? 147.393 110.097 106.944 1.00 36.53 361 PRO A CA 1
ATOM 2453 C C . PRO A 1 322 ? 147.746 110.994 105.749 1.00 36.53 361 PRO A C 1
ATOM 2454 O O . PRO A 1 322 ? 148.755 110.746 105.120 1.00 36.53 361 PRO A O 1
ATOM 2458 N N . PHE A 1 323 ? 146.925 112.010 105.474 1.00 37.60 362 PHE A N 1
ATOM 2459 C CA . PHE A 1 323 ? 147.161 112.896 104.306 1.00 37.60 362 PHE A CA 1
ATOM 2460 C C . PHE A 1 323 ? 147.847 114.179 104.777 1.00 37.60 362 PHE A C 1
ATOM 2461 O O . PHE A 1 323 ? 148.322 114.947 103.922 1.00 37.60 362 PHE A O 1
ATOM 2469 N N . ILE A 1 324 ? 147.899 114.400 106.093 1.00 35.38 363 ILE A N 1
ATOM 2470 C CA . ILE A 1 324 ? 148.625 115.586 106.635 1.00 35.38 363 ILE A CA 1
ATOM 2471 C C . ILE A 1 324 ? 150.036 115.137 107.016 1.00 35.38 363 ILE A C 1
ATOM 2472 O O . ILE A 1 324 ? 150.918 116.009 107.139 1.00 35.38 363 ILE A O 1
ATOM 2477 N N . TRP A 1 325 ? 150.254 113.825 107.133 1.00 34.36 364 TRP A N 1
ATOM 2478 C CA . TRP A 1 325 ? 151.571 113.323 107.603 1.00 34.36 364 TRP A CA 1
ATOM 2479 C C . TRP A 1 325 ? 152.684 113.617 106.598 1.00 34.36 364 TRP A C 1
ATOM 2480 O O . TRP A 1 325 ? 152.716 112.953 105.546 1.00 34.36 364 TRP A O 1
ATOM 2491 N N . THR A 1 326 ? 153.556 114.575 106.916 1.00 35.98 365 THR A N 1
ATOM 2492 C CA . THR A 1 326 ? 154.727 114.875 106.054 1.00 35.98 365 THR A CA 1
ATOM 2493 C C . THR A 1 326 ? 155.954 114.848 106.964 1.00 35.98 365 THR A C 1
ATOM 2494 O O . THR A 1 326 ? 156.062 115.740 107.819 1.00 35.98 365 THR A O 1
ATOM 2498 N N . TRP A 1 327 ? 156.826 113.849 106.814 1.00 38.02 366 TRP A N 1
ATOM 2499 C CA . TRP A 1 327 ? 157.961 113.734 107.766 1.00 38.02 366 TRP A CA 1
ATOM 2500 C C . TRP A 1 327 ? 159.291 114.116 107.116 1.00 38.02 366 TRP A C 1
ATOM 2501 O O . TRP A 1 327 ? 159.856 113.271 106.401 1.00 38.02 366 TRP A O 1
ATOM 2512 N N . ASN A 1 328 ? 159.771 115.335 107.366 1.00 37.07 367 ASN A N 1
ATOM 2513 C CA . ASN A 1 328 ? 161.118 115.727 106.875 1.00 37.07 367 ASN A CA 1
ATOM 2514 C C . ASN A 1 328 ? 162.083 115.481 108.034 1.00 37.07 367 ASN A C 1
ATOM 2515 O O . ASN A 1 328 ? 161.944 116.171 109.054 1.00 37.07 367 ASN A O 1
ATOM 2520 N N . THR A 1 329 ? 162.993 114.518 107.888 1.00 36.91 368 THR A N 1
ATOM 2521 C CA . THR A 1 329 ? 163.932 114.165 108.985 1.00 36.91 368 THR A CA 1
ATOM 2522 C C . THR A 1 329 ? 164.563 115.427 109.571 1.00 36.91 368 THR A C 1
ATOM 2523 O O . THR A 1 329 ? 164.447 115.619 110.792 1.00 36.91 368 THR A O 1
ATOM 2527 N N . ALA A 1 330 ? 165.189 116.258 108.733 1.00 35.41 369 ALA A N 1
ATOM 2528 C CA . ALA A 1 330 ? 165.899 117.419 109.247 1.00 35.41 369 ALA A CA 1
ATOM 2529 C C . ALA A 1 330 ? 164.946 118.374 109.938 1.00 35.41 369 ALA A C 1
ATOM 2530 O O . ALA A 1 330 ? 165.217 118.838 111.046 1.00 35.41 369 ALA A O 1
ATOM 2532 N N . PHE A 1 331 ? 163.802 118.650 109.314 1.00 32.06 370 PHE A N 1
ATOM 2533 C CA . PHE A 1 331 ? 162.876 119.625 109.876 1.00 32.06 370 PHE A CA 1
ATOM 2534 C C . PHE A 1 331 ? 162.392 119.190 111.247 1.00 32.06 370 PHE A C 1
ATOM 2535 O O . PHE A 1 331 ? 162.438 119.962 112.204 1.00 32.06 370 PHE A O 1
ATOM 2543 N N . VAL A 1 332 ? 161.945 117.944 111.369 1.00 32.16 371 VAL A N 1
ATOM 2544 C CA . VAL A 1 332 ? 161.373 117.485 112.630 1.00 32.16 371 VAL A CA 1
ATOM 2545 C C . VAL A 1 332 ? 162.448 117.382 113.703 1.00 32.16 371 VAL A C 1
ATOM 2546 O O . VAL A 1 332 ? 162.297 117.907 114.814 1.00 32.16 371 VAL A O 1
ATOM 2550 N N . LEU A 1 333 ? 163.562 116.721 113.385 1.00 33.50 372 LEU A N 1
ATOM 2551 C CA . LEU A 1 333 ? 164.569 116.487 114.411 1.00 33.50 372 LEU A CA 1
ATOM 2552 C C . LEU A 1 333 ? 165.357 117.740 114.743 1.00 33.50 372 LEU A C 1
ATOM 2553 O O . LEU A 1 333 ? 166.077 117.763 115.744 1.00 33.50 372 LEU A O 1
ATOM 2558 N N . LEU A 1 334 ? 165.247 118.786 113.935 1.00 31.75 373 LEU A N 1
ATOM 2559 C CA . LEU A 1 334 ? 165.883 120.033 114.308 1.00 31.75 373 LEU A CA 1
ATOM 2560 C C . LEU A 1 334 ? 164.907 120.991 114.954 1.00 31.75 373 LEU A C 1
ATOM 2561 O O . LEU A 1 334 ? 165.318 121.823 115.764 1.00 31.75 373 LEU A O 1
ATOM 2566 N N . THR A 1 335 ? 163.621 120.891 114.634 1.00 28.91 374 THR A N 1
ATOM 2567 C CA . THR A 1 335 ? 162.639 121.615 115.416 1.00 28.91 374 THR A CA 1
ATOM 2568 C C . THR A 1 335 ? 162.657 121.134 116.852 1.00 28.91 374 THR A C 1
ATOM 2569 O O . THR A 1 335 ? 162.627 121.939 117.782 1.00 28.91 374 THR A O 1
ATOM 2573 N N . LEU A 1 336 ? 162.749 119.822 117.057 1.00 28.77 375 LEU A N 1
ATOM 2574 C CA . LEU A 1 336 ? 162.837 119.314 118.420 1.00 28.77 375 LEU A CA 1
ATOM 2575 C C . LEU A 1 336 ? 164.099 119.804 119.111 1.00 28.77 375 LEU A C 1
ATOM 2576 O O . LEU A 1 336 ? 164.069 120.162 120.292 1.00 28.77 375 LEU A O 1
ATOM 2581 N N . VAL A 1 337 ? 165.221 119.822 118.396 1.00 28.68 376 VAL A N 1
ATOM 2582 C CA . VAL A 1 337 ? 166.478 120.262 118.993 1.00 28.68 376 VAL A CA 1
ATOM 2583 C C . VAL A 1 337 ? 166.479 121.767 119.220 1.00 28.68 376 VAL A C 1
ATOM 2584 O O . VAL A 1 337 ? 166.892 122.245 120.278 1.00 28.68 376 VAL A O 1
ATOM 2588 N N . PHE A 1 338 ? 166.014 122.537 118.238 1.00 28.54 377 PHE A N 1
ATOM 2589 C CA . PHE A 1 338 ? 166.105 123.990 118.340 1.00 28.54 377 PHE A CA 1
ATOM 2590 C C . PHE A 1 338 ? 165.179 124.535 119.414 1.00 28.54 377 PHE A C 1
ATOM 2591 O O . PHE A 1 338 ? 165.586 125.364 120.230 1.00 28.54 377 PHE A O 1
ATOM 2599 N N . ILE A 1 339 ? 163.924 124.089 119.433 1.00 27.59 378 ILE A N 1
ATOM 2600 C CA . ILE A 1 339 ? 163.003 124.597 120.434 1.00 27.59 378 ILE A CA 1
ATOM 2601 C C . ILE A 1 339 ? 163.421 124.198 121.834 1.00 27.59 378 ILE A C 1
ATOM 2602 O O . ILE A 1 339 ? 162.935 124.775 122.807 1.00 27.59 378 ILE A O 1
ATOM 2607 N N . SER A 1 340 ? 164.291 123.206 121.971 1.00 27.71 379 SER A N 1
ATOM 2608 C CA . SER A 1 340 ? 164.738 122.779 123.285 1.00 27.71 379 SER A CA 1
ATOM 2609 C C . SER A 1 340 ? 166.040 123.442 123.688 1.00 27.71 379 SER A C 1
ATOM 2610 O O . SER A 1 340 ? 166.206 123.823 124.847 1.00 27.71 379 SER A O 1
ATOM 2613 N N . VAL A 1 341 ? 166.970 123.579 122.751 1.00 27.42 380 VAL A N 1
ATOM 2614 C CA . VAL A 1 341 ? 168.228 124.247 123.045 1.00 27.42 380 VAL A CA 1
ATOM 2615 C C . VAL A 1 341 ? 168.012 125.740 123.215 1.00 27.42 380 VAL A C 1
ATOM 2616 O O . VAL A 1 341 ? 168.515 126.351 124.161 1.00 27.42 380 VAL A O 1
ATOM 2620 N N . TYR A 1 342 ? 167.258 126.353 122.306 1.00 28.31 381 TYR A N 1
ATOM 2621 C CA . TYR A 1 342 ? 167.069 127.796 122.369 1.00 28.31 381 TYR A CA 1
ATOM 2622 C C . TYR A 1 342 ? 166.195 128.196 123.543 1.00 28.31 381 TYR A C 1
ATOM 2623 O O . TYR A 1 342 ? 166.379 129.273 124.115 1.00 28.31 381 TYR A O 1
ATOM 2632 N N . ARG A 1 343 ? 165.229 127.357 123.902 1.00 27.46 382 ARG A N 1
ATOM 2633 C CA . ARG A 1 343 ? 164.467 127.586 125.120 1.00 27.46 382 ARG A CA 1
ATOM 2634 C C . ARG A 1 343 ? 165.373 127.537 126.335 1.00 27.46 382 ARG A C 1
ATOM 2635 O O . ARG A 1 343 ? 165.245 128.352 127.251 1.00 27.46 382 ARG A O 1
ATOM 2643 N N . ALA A 1 344 ? 166.301 126.583 126.356 1.00 26.60 383 ALA A N 1
ATOM 2644 C CA . ALA A 1 344 ? 167.195 126.436 127.495 1.00 26.60 383 ALA A CA 1
ATOM 2645 C C . ALA A 1 344 ? 168.116 127.634 127.636 1.00 26.60 383 ALA A C 1
ATOM 2646 O O . ALA A 1 344 ? 168.263 128.183 128.729 1.00 26.60 383 ALA A O 1
ATOM 2648 N N . ILE A 1 345 ? 168.756 128.055 126.547 1.00 27.21 384 ILE A N 1
ATOM 2649 C CA . ILE A 1 345 ? 169.689 129.166 126.667 1.00 27.21 384 ILE A CA 1
ATOM 2650 C C . ILE A 1 345 ? 168.962 130.498 126.671 1.00 27.21 384 ILE A C 1
ATOM 2651 O O . ILE A 1 345 ? 169.518 131.500 127.125 1.00 27.21 384 ILE A O 1
ATOM 2656 N N . GLY A 1 346 ? 167.729 130.546 126.181 1.00 27.07 385 GLY A N 1
ATOM 2657 C CA . GLY A 1 346 ? 166.932 131.744 126.366 1.00 27.07 385 GLY A CA 1
ATOM 2658 C C . GLY A 1 346 ? 166.572 131.971 127.819 1.00 27.07 385 GLY A C 1
ATOM 2659 O O . GLY A 1 346 ? 166.620 133.096 128.314 1.00 27.07 385 GLY A O 1
ATOM 2660 N N . VAL A 1 347 ? 166.199 130.903 128.519 1.00 27.60 386 VAL A N 1
ATOM 2661 C CA . VAL A 1 347 ? 165.909 131.007 129.943 1.00 27.60 386 VAL A CA 1
ATOM 2662 C C . VAL A 1 347 ? 167.177 131.312 130.722 1.00 27.60 386 VAL A C 1
ATOM 2663 O O . VAL A 1 347 ? 167.175 132.138 131.639 1.00 27.60 386 VAL A O 1
ATOM 2667 N N . VAL A 1 348 ? 168.281 130.656 130.368 1.00 27.23 387 VAL A N 1
ATOM 2668 C CA . VAL A 1 348 ? 169.540 130.875 131.073 1.00 27.23 387 VAL A CA 1
ATOM 2669 C C . VAL A 1 348 ? 169.986 132.322 130.931 1.00 27.23 387 VAL A C 1
ATOM 2670 O O . VAL A 1 348 ? 170.476 132.934 131.885 1.00 27.23 387 VAL A O 1
ATOM 2674 N N . LEU A 1 349 ? 169.829 132.892 129.737 1.00 28.04 388 LEU A N 1
ATOM 2675 C CA . LEU A 1 349 ? 170.249 134.271 129.516 1.00 28.04 388 LEU A CA 1
ATOM 2676 C C . LEU A 1 349 ? 169.320 135.256 130.209 1.00 28.04 388 LEU A C 1
ATOM 2677 O O . LEU A 1 349 ? 169.779 136.208 130.844 1.00 28.04 388 LEU A O 1
ATOM 2682 N N . GLN A 1 350 ? 168.009 135.057 130.087 1.00 29.62 389 GLN A N 1
ATOM 2683 C CA . GLN A 1 350 ? 167.069 135.957 130.747 1.00 29.62 389 GLN A CA 1
ATOM 2684 C C . GLN A 1 350 ? 167.177 135.866 132.257 1.00 29.62 389 GLN A C 1
ATOM 2685 O O . GLN A 1 350 ? 167.090 136.883 132.948 1.00 29.62 389 GLN A O 1
ATOM 2691 N N . THR A 1 351 ? 167.339 134.661 132.794 1.00 31.36 390 THR A N 1
ATOM 2692 C CA . THR A 1 351 ? 167.465 134.529 134.237 1.00 31.36 390 THR A CA 1
ATOM 2693 C C . THR A 1 351 ? 168.738 135.187 134.736 1.00 31.36 390 THR A C 1
ATOM 2694 O O . THR A 1 351 ? 168.758 135.774 135.821 1.00 31.36 390 THR A O 1
ATOM 2698 N N . TRP A 1 352 ? 169.817 135.091 133.966 1.00 34.41 391 TRP A N 1
ATOM 2699 C CA . TRP A 1 352 ? 171.037 135.784 134.348 1.00 34.41 391 TRP A CA 1
ATOM 2700 C C . TRP A 1 352 ? 170.811 137.284 134.385 1.00 34.41 391 TRP A C 1
ATOM 2701 O O . TRP A 1 352 ? 171.306 137.977 135.278 1.00 34.41 391 TRP A O 1
ATOM 2712 N N . LEU A 1 353 ? 170.071 137.804 133.412 1.00 34.72 392 LEU A N 1
ATOM 2713 C CA . LEU A 1 353 ? 169.815 139.235 133.365 1.00 34.72 392 LEU A CA 1
ATOM 2714 C C . LEU A 1 353 ? 168.908 139.676 134.500 1.00 34.72 392 LEU A C 1
ATOM 2715 O O . LEU A 1 353 ? 169.118 140.739 135.090 1.00 34.72 392 LEU A O 1
ATOM 2720 N N . LEU A 1 354 ? 167.882 138.887 134.810 1.00 33.97 393 LEU A N 1
ATOM 2721 C CA . LEU A 1 354 ? 166.980 139.248 135.895 1.00 33.97 393 LEU A CA 1
ATOM 2722 C C . LEU A 1 354 ? 167.678 139.155 137.238 1.00 33.97 393 LEU A C 1
ATOM 2723 O O . LEU A 1 354 ? 167.472 140.002 138.109 1.00 33.97 393 LEU A O 1
ATOM 2728 N N . ASN A 1 355 ? 168.514 138.135 137.421 1.00 37.13 394 ASN A N 1
ATOM 2729 C CA . ASN A 1 355 ? 169.174 137.925 138.701 1.00 37.13 394 ASN A CA 1
ATOM 2730 C C . ASN A 1 355 ? 170.108 139.065 139.063 1.00 37.13 394 ASN A C 1
ATOM 2731 O O . ASN A 1 355 ? 170.475 139.210 140.231 1.00 37.13 394 ASN A O 1
ATOM 2736 N N . ARG A 1 356 ? 170.514 139.872 138.088 1.00 40.25 395 ARG A N 1
ATOM 2737 C CA . ARG A 1 356 ? 171.323 141.046 138.375 1.00 40.25 395 ARG A CA 1
ATOM 2738 C C . ARG A 1 356 ? 170.559 142.113 139.137 1.00 40.25 395 ARG A C 1
ATOM 2739 O O . ARG A 1 356 ? 171.186 143.008 139.707 1.00 40.25 395 ARG A O 1
ATOM 2747 N N . TYR A 1 357 ? 169.233 142.049 139.159 1.00 40.71 396 TYR A N 1
ATOM 2748 C CA . TYR A 1 357 ? 168.413 143.102 139.741 1.00 40.71 396 TYR A CA 1
ATOM 2749 C C . TYR A 1 357 ? 167.332 142.510 140.621 1.00 40.71 396 TYR A C 1
ATOM 2750 O O . TYR A 1 357 ? 166.219 143.035 140.699 1.00 40.71 396 TYR A O 1
ATOM 2759 N N . ARG A 1 358 ? 167.637 141.416 141.305 1.00 39.19 397 ARG A N 1
ATOM 2760 C CA . ARG A 1 358 ? 166.658 140.728 142.127 1.00 39.19 397 ARG A CA 1
ATOM 2761 C C . ARG A 1 358 ? 167.183 140.575 143.541 1.00 39.19 397 ARG A C 1
ATOM 2762 O O . ARG A 1 358 ? 168.391 140.527 143.774 1.00 39.19 397 ARG A O 1
ATOM 2770 N N . MET A 1 359 ? 166.255 140.493 144.483 1.00 46.60 398 MET A N 1
ATOM 2771 C CA . MET A 1 359 ? 166.587 140.197 145.865 1.00 46.60 398 MET A CA 1
ATOM 2772 C C . MET A 1 359 ? 166.579 138.700 146.134 1.00 46.60 398 MET A C 1
ATOM 2773 O O . MET A 1 359 ? 167.405 138.209 146.906 1.00 46.60 398 MET A O 1
ATOM 2778 N N . VAL A 1 360 ? 165.649 137.954 145.512 1.00 42.61 399 VAL A N 1
ATOM 2779 C CA . VAL A 1 360 ? 165.691 136.485 145.578 1.00 42.61 399 VAL A CA 1
ATOM 2780 C C . VAL A 1 360 ? 166.094 136.005 144.199 1.00 42.61 399 VAL A C 1
ATOM 2781 O O . VAL A 1 360 ? 165.346 136.177 143.233 1.00 42.61 399 VAL A O 1
ATOM 2785 N N . GLN A 1 361 ? 167.265 135.397 144.097 1.00 40.90 400 GLN A N 1
ATOM 2786 C CA . GLN A 1 361 ? 167.716 134.904 142.812 1.00 40.90 400 GLN A CA 1
ATOM 2787 C C . GLN A 1 361 ? 166.835 133.753 142.350 1.00 40.90 400 GLN A C 1
ATOM 2788 O O . GLN A 1 361 ? 166.243 133.034 143.153 1.00 40.90 400 GLN A O 1
ATOM 2794 N N . LEU A 1 362 ? 166.734 133.595 141.038 1.00 37.50 401 LEU A N 1
ATOM 2795 C CA . LEU A 1 362 ? 166.103 132.415 140.465 1.00 37.50 401 LEU A CA 1
ATOM 2796 C C . LEU A 1 362 ? 167.165 131.332 140.359 1.00 37.50 401 LEU A C 1
ATOM 2797 O O . LEU A 1 362 ? 168.048 131.394 139.502 1.00 37.50 401 LEU A O 1
ATOM 2802 N N . GLU A 1 363 ? 167.086 130.341 141.235 1.00 38.97 402 GLU A N 1
ATOM 2803 C CA . GLU A 1 363 ? 168.123 129.338 141.325 1.00 38.97 402 GLU A CA 1
ATOM 2804 C C . GLU A 1 363 ? 168.130 128.475 140.069 1.00 38.97 402 GLU A C 1
ATOM 2805 O O . GLU A 1 363 ? 167.151 128.447 139.327 1.00 38.97 402 GLU A O 1
ATOM 2811 N N . PRO A 1 364 ? 169.236 127.780 139.796 1.00 35.73 403 PRO A N 1
ATOM 2812 C CA . PRO A 1 364 ? 169.296 126.969 138.572 1.00 35.73 403 PRO A CA 1
ATOM 2813 C C . PRO A 1 364 ? 168.200 125.930 138.476 1.00 35.73 403 PRO A C 1
ATOM 2814 O O . PRO A 1 364 ? 167.803 125.565 137.365 1.00 35.73 403 PRO A O 1
ATOM 2818 N N . ILE A 1 365 ? 167.660 125.504 139.621 1.00 34.98 404 ILE A N 1
ATOM 2819 C CA . ILE A 1 365 ? 166.538 124.516 139.621 1.00 34.98 404 ILE A CA 1
ATOM 2820 C C . ILE A 1 365 ? 165.291 125.172 139.014 1.00 34.98 404 ILE A C 1
ATOM 2821 O O . ILE A 1 365 ? 164.578 124.489 138.263 1.00 34.98 404 ILE A O 1
ATOM 2826 N N . ASP A 1 366 ? 165.070 126.463 139.276 1.00 34.83 405 ASP A N 1
ATOM 2827 C CA . ASP A 1 366 ? 163.909 127.191 138.700 1.00 34.83 405 ASP A CA 1
ATOM 2828 C C . ASP A 1 366 ? 164.090 127.287 137.186 1.00 34.83 405 ASP A C 1
ATOM 2829 O O . ASP A 1 366 ? 163.116 127.021 136.457 1.00 34.83 405 ASP A O 1
ATOM 2834 N N . GLN A 1 367 ? 165.299 127.640 136.740 1.00 32.87 406 GLN A N 1
ATOM 2835 C CA . GLN A 1 367 ? 165.589 127.754 135.287 1.00 32.87 406 GLN A CA 1
ATOM 2836 C C . GLN A 1 367 ? 165.378 126.396 134.616 1.00 32.87 406 GLN A C 1
ATOM 2837 O O . GLN A 1 367 ? 164.940 126.382 133.461 1.00 32.87 406 GLN A O 1
ATOM 2843 N N . VAL A 1 368 ? 165.683 125.304 135.320 1.00 32.17 407 VAL A N 1
ATOM 2844 C CA . VAL A 1 368 ? 165.502 123.935 134.754 1.00 32.17 407 VAL A CA 1
ATOM 2845 C C . VAL A 1 368 ? 164.021 123.715 134.429 1.00 32.17 407 VAL A C 1
ATOM 2846 O O . VAL A 1 368 ? 163.737 123.300 133.296 1.00 32.17 407 VAL A O 1
ATOM 2850 N N . VAL A 1 369 ? 163.109 124.014 135.362 1.00 29.84 408 VAL A N 1
ATOM 2851 C CA . VAL A 1 369 ? 161.668 123.719 135.098 1.00 29.84 408 VAL A CA 1
ATOM 2852 C C . VAL A 1 369 ? 161.148 124.663 134.009 1.00 29.84 408 VAL A C 1
ATOM 2853 O O . VAL A 1 369 ? 160.182 124.287 133.328 1.00 29.84 408 VAL A O 1
ATOM 2857 N N . LEU A 1 370 ? 161.782 125.826 133.830 1.00 27.85 409 LEU A N 1
ATOM 2858 C CA . LEU A 1 370 ? 161.376 126.748 132.738 1.00 27.85 409 LEU A CA 1
ATOM 2859 C C . LEU A 1 370 ? 161.870 126.183 131.402 1.00 27.85 409 LEU A C 1
ATOM 2860 O O . LEU A 1 370 ? 161.067 126.127 130.461 1.00 27.85 409 LEU A O 1
ATOM 2865 N N . SER A 1 371 ? 163.133 125.756 131.339 1.00 28.43 410 SER A N 1
ATOM 2866 C CA . SER A 1 371 ? 163.718 125.203 130.090 1.00 28.43 410 SER A CA 1
ATOM 2867 C C . SER A 1 371 ? 163.018 123.898 129.698 1.00 28.43 410 SER A C 1
ATOM 2868 O O . SER A 1 371 ? 162.763 123.706 128.495 1.00 28.43 410 SER A O 1
ATOM 2871 N N . TYR A 1 372 ? 162.725 123.034 130.673 1.00 27.92 411 TYR A N 1
ATOM 2872 C CA . TYR A 1 372 ? 162.079 121.726 130.392 1.00 27.92 411 TYR A CA 1
ATOM 2873 C C . TYR A 1 372 ? 160.559 121.901 130.365 1.00 27.92 411 TYR A C 1
ATOM 2874 O O . TYR A 1 372 ? 159.844 120.918 130.101 1.00 27.92 411 TYR A O 1
ATOM 2883 N N . GLY A 1 373 ? 160.082 123.117 130.631 1.00 28.19 412 GLY A N 1
ATOM 2884 C CA . GLY A 1 373 ? 158.635 123.391 130.609 1.00 28.19 412 GLY A CA 1
ATOM 2885 C C . GLY A 1 373 ? 158.184 123.907 129.259 1.00 28.19 412 GLY A C 1
ATOM 2886 O O . GLY A 1 373 ? 157.482 124.925 129.226 1.00 28.19 412 GLY A O 1
ATOM 2887 N N . GLY A 1 374 ? 158.612 123.267 128.171 1.00 27.57 413 GLY A N 1
ATOM 2888 C CA . GLY A 1 374 ? 158.083 123.658 126.854 1.00 27.57 413 GLY A CA 1
ATOM 2889 C C . GLY A 1 374 ? 156.612 123.308 126.826 1.00 27.57 413 GLY A C 1
ATOM 2890 O O . GLY A 1 374 ? 155.794 124.227 126.787 1.00 27.57 413 GLY A O 1
ATOM 2891 N N . LEU A 1 375 ? 156.284 122.018 126.874 1.00 26.18 414 LEU A N 1
ATOM 2892 C CA . LEU A 1 375 ? 154.864 121.582 126.958 1.00 26.18 414 LEU A CA 1
ATOM 2893 C C . LEU A 1 375 ? 154.021 122.324 125.916 1.00 26.18 414 LEU A C 1
ATOM 2894 O O . LEU A 1 375 ? 152.913 122.757 126.274 1.00 26.18 414 LEU A O 1
ATOM 2899 N N . ARG A 1 376 ? 154.516 122.461 124.681 1.00 25.62 415 ARG A N 1
ATOM 2900 C CA . ARG A 1 376 ? 153.717 123.091 123.596 1.00 25.62 415 ARG A CA 1
ATOM 2901 C C . ARG A 1 376 ? 152.424 122.288 123.467 1.00 25.62 415 ARG A C 1
ATOM 2902 O O . ARG A 1 376 ? 152.519 121.052 123.408 1.00 25.62 415 ARG A O 1
ATOM 2910 N N . GLY A 1 377 ? 151.264 122.950 123.438 1.00 26.50 416 GLY A N 1
ATOM 2911 C CA . GLY A 1 377 ? 150.008 122.176 123.435 1.00 26.50 416 GLY A CA 1
ATOM 2912 C C . GLY A 1 377 ? 148.895 122.779 122.602 1.00 26.50 416 GLY A C 1
ATOM 2913 O O . GLY A 1 377 ? 149.110 122.953 121.392 1.00 26.50 416 GLY A O 1
ATOM 2914 N N . ALA A 1 378 ? 147.752 123.082 123.224 1.00 25.30 417 ALA A N 1
ATOM 2915 C CA . ALA A 1 378 ? 146.555 123.577 122.499 1.00 25.30 417 ALA A CA 1
ATOM 2916 C C . ALA A 1 378 ? 146.863 124.747 121.562 1.00 25.30 417 ALA A C 1
ATOM 2917 O O . ALA A 1 378 ? 146.743 124.552 120.345 1.00 25.30 417 ALA A O 1
ATOM 2919 N N . VAL A 1 379 ? 147.200 125.919 122.106 1.00 25.00 418 VAL A N 1
ATOM 2920 C CA . VAL A 1 379 ? 147.412 127.136 121.262 1.00 25.00 418 VAL A CA 1
ATOM 2921 C C . VAL A 1 379 ? 148.393 126.830 120.128 1.00 25.00 418 VAL A C 1
ATOM 2922 O O . VAL A 1 379 ? 148.010 127.041 118.971 1.00 25.00 418 VAL A O 1
ATOM 2926 N N . ALA A 1 380 ? 149.596 126.348 120.453 1.00 25.66 419 ALA A N 1
ATOM 2927 C CA . ALA A 1 380 ? 150.611 126.016 119.424 1.00 25.66 419 ALA A CA 1
ATOM 2928 C C . ALA A 1 380 ? 149.961 125.215 118.296 1.00 25.66 419 ALA A C 1
ATOM 2929 O O . ALA A 1 380 ? 149.996 125.688 117.154 1.00 25.66 419 ALA A O 1
ATOM 2931 N N . PHE A 1 381 ? 149.385 124.055 118.621 1.00 25.21 420 PHE A N 1
ATOM 2932 C CA . PHE A 1 381 ? 148.768 123.186 117.588 1.00 25.21 420 PHE A CA 1
ATOM 2933 C C . PHE A 1 381 ? 147.702 123.954 116.810 1.00 25.21 420 PHE A C 1
ATOM 2934 O O . PHE A 1 381 ? 147.723 123.886 115.570 1.00 25.21 420 PHE A O 1
ATOM 2942 N N . ALA A 1 382 ? 146.787 124.635 117.504 1.00 24.95 421 ALA A N 1
ATOM 2943 C CA . ALA A 1 382 ? 145.680 125.255 116.788 1.00 24.95 421 ALA A CA 1
ATOM 2944 C C . ALA A 1 382 ? 146.183 126.265 115.775 1.00 24.95 421 ALA A C 1
ATOM 2945 O O . ALA A 1 382 ? 145.712 126.298 114.634 1.00 24.95 421 ALA A O 1
ATOM 2947 N N . LEU A 1 383 ? 147.166 127.071 116.158 1.00 25.25 422 LEU A N 1
ATOM 2948 C CA . LEU A 1 383 ? 147.716 128.055 115.244 1.00 25.25 422 LEU A CA 1
ATOM 2949 C C . LEU A 1 383 ? 148.332 127.422 114.011 1.00 25.25 422 LEU A C 1
ATOM 2950 O O . LEU A 1 383 ? 148.512 128.113 113.008 1.00 25.25 422 LEU A O 1
ATOM 2955 N N . VAL A 1 384 ? 148.664 126.136 114.049 1.00 26.99 423 VAL A N 1
ATOM 2956 C CA . VAL A 1 384 ? 149.247 125.513 112.869 1.00 26.99 423 VAL A CA 1
ATOM 2957 C C . VAL A 1 384 ? 148.159 125.044 111.923 1.00 26.99 423 VAL A C 1
ATOM 2958 O O . VAL A 1 384 ? 148.233 125.270 110.714 1.00 26.99 423 VAL A O 1
ATOM 2962 N N . VAL A 1 385 ? 147.136 124.370 112.446 1.00 26.67 424 VAL A N 1
ATOM 2963 C CA . VAL A 1 385 ? 146.065 123.937 111.567 1.00 26.67 424 VAL A CA 1
ATOM 2964 C C . VAL A 1 385 ? 145.265 125.115 111.041 1.00 26.67 424 VAL A C 1
ATOM 2965 O O . VAL A 1 385 ? 144.572 124.982 110.030 1.00 26.67 424 VAL A O 1
ATOM 2969 N N . LEU A 1 386 ? 145.336 126.271 111.686 1.00 26.43 425 LEU A N 1
ATOM 2970 C CA . LEU A 1 386 ? 144.647 127.422 111.126 1.00 26.43 425 LEU A CA 1
ATOM 2971 C C . LEU A 1 386 ? 145.447 128.114 110.039 1.00 26.43 425 LEU A C 1
ATOM 2972 O O . LEU A 1 386 ? 144.957 129.089 109.466 1.00 26.43 425 LEU A O 1
ATOM 2977 N N . LEU A 1 387 ? 146.656 127.648 109.747 1.00 30.56 426 LEU A N 1
ATOM 2978 C CA . LEU A 1 387 ? 147.452 128.254 108.694 1.00 30.56 426 LEU A CA 1
ATOM 2979 C C . LEU A 1 387 ? 146.729 128.149 107.362 1.00 30.56 426 LEU A C 1
ATOM 2980 O O . LEU A 1 387 ? 145.945 127.229 107.126 1.00 30.56 426 LEU A O 1
ATOM 2985 N N . ASP A 1 388 ? 146.990 129.108 106.484 1.00 40.13 427 ASP A N 1
ATOM 2986 C CA . ASP A 1 388 ? 146.433 129.040 105.144 1.00 40.13 427 ASP A CA 1
ATOM 2987 C C . ASP A 1 388 ? 147.190 127.996 104.337 1.00 40.13 427 ASP A C 1
ATOM 2988 O O . ASP A 1 388 ? 148.401 128.114 104.138 1.00 40.13 427 ASP A O 1
ATOM 2993 N N . GLY A 1 389 ? 146.473 126.977 103.866 1.00 41.51 428 GLY A N 1
ATOM 2994 C CA . GLY A 1 389 ? 147.114 125.843 103.227 1.00 41.51 428 GLY A CA 1
ATOM 2995 C C . GLY A 1 389 ? 147.774 126.159 101.905 1.00 41.51 428 GLY A C 1
ATOM 2996 O O . GLY A 1 389 ? 148.648 125.405 101.469 1.00 41.51 428 GLY A O 1
ATOM 2997 N N . ASP A 1 390 ? 147.375 127.247 101.254 1.00 45.10 429 ASP A N 1
ATOM 2998 C CA . ASP A 1 390 ? 147.977 127.651 99.993 1.00 45.10 429 ASP A CA 1
ATOM 2999 C C . ASP A 1 390 ? 148.928 128.825 100.121 1.00 45.10 429 ASP A C 1
ATOM 3000 O O . ASP A 1 390 ? 149.845 128.947 99.310 1.00 45.10 429 ASP A O 1
ATOM 3005 N N . LYS A 1 391 ? 148.741 129.689 101.117 1.00 43.57 430 LYS A N 1
ATOM 3006 C CA . LYS A 1 391 ? 149.717 130.745 101.347 1.00 43.57 430 LYS A CA 1
ATOM 3007 C C . LYS A 1 391 ? 150.981 130.201 101.989 1.00 43.57 430 LYS A C 1
ATOM 3008 O O . LYS A 1 391 ? 152.066 130.751 101.780 1.00 43.57 430 LYS A O 1
ATOM 3014 N N . VAL A 1 392 ? 150.868 129.131 102.763 1.00 40.40 431 VAL A N 1
ATOM 3015 C CA . VAL A 1 392 ? 152.013 128.430 103.330 1.00 40.40 431 VAL A CA 1
ATOM 3016 C C . VAL A 1 392 ? 152.104 127.095 102.606 1.00 40.40 431 VAL A C 1
ATOM 3017 O O . VAL A 1 392 ? 151.315 126.184 102.868 1.00 40.40 431 VAL A O 1
ATOM 3021 N N . LYS A 1 393 ? 153.061 126.973 101.685 1.00 43.69 432 LYS A N 1
ATOM 3022 C CA . LYS A 1 393 ? 153.117 125.790 100.832 1.00 43.69 432 LYS A CA 1
ATOM 3023 C C . LYS A 1 393 ? 153.355 124.531 101.649 1.00 43.69 432 LYS A C 1
ATOM 3024 O O . LYS A 1 393 ? 152.679 123.517 101.456 1.00 43.69 432 LYS A O 1
ATOM 3030 N N . GLU A 1 394 ? 154.306 124.576 102.571 1.00 39.91 433 GLU A N 1
ATOM 3031 C CA . GLU A 1 394 ? 154.613 123.409 103.394 1.00 39.91 433 GLU A CA 1
ATOM 3032 C C . GLU A 1 394 ? 153.843 123.430 104.705 1.00 39.91 433 GLU A C 1
ATOM 3033 O O . GLU A 1 394 ? 154.422 123.301 105.775 1.00 39.91 433 GLU A O 1
ATOM 3039 N N . LYS A 1 395 ? 152.521 123.581 104.632 1.00 33.50 434 LYS A N 1
ATOM 3040 C CA . LYS A 1 395 ? 151.728 123.605 105.855 1.00 33.50 434 LYS A CA 1
ATOM 3041 C C . LYS A 1 395 ? 151.609 122.220 106.469 1.00 33.50 434 LYS A C 1
ATOM 3042 O O . LYS A 1 395 ? 151.598 122.086 107.693 1.00 33.50 434 LYS A O 1
ATOM 3048 N N . ASN A 1 396 ? 151.507 121.178 105.645 1.00 32.99 435 ASN A N 1
ATOM 3049 C CA . ASN A 1 396 ? 151.360 119.836 106.195 1.00 32.99 435 ASN A CA 1
ATOM 3050 C C . ASN A 1 396 ? 152.592 119.431 106.984 1.00 32.99 435 ASN A C 1
ATOM 3051 O O . ASN A 1 396 ? 152.487 118.746 108.006 1.00 32.99 435 ASN A O 1
ATOM 3056 N N . LEU A 1 397 ? 153.770 119.840 106.527 1.00 31.81 436 LEU A N 1
ATOM 3057 C CA . LEU A 1 397 ? 154.981 119.572 107.289 1.00 31.81 436 LEU A CA 1
ATOM 3058 C C . LEU A 1 397 ? 154.976 120.330 108.607 1.00 31.81 436 LEU A C 1
ATOM 3059 O O . LEU A 1 397 ? 155.413 119.803 109.633 1.00 31.81 436 LEU A O 1
ATOM 3064 N N . PHE A 1 398 ? 154.479 121.567 108.602 1.00 30.35 437 PHE A N 1
ATOM 3065 C CA . PHE A 1 398 ? 154.355 122.315 109.846 1.00 30.35 437 PHE A CA 1
ATOM 3066 C C . PHE A 1 398 ? 153.406 121.621 110.808 1.00 30.35 437 PHE A C 1
ATOM 3067 O O . PHE A 1 398 ? 153.688 121.525 112.003 1.00 30.35 437 PHE A O 1
ATOM 3075 N N . VAL A 1 399 ? 152.268 121.144 110.308 1.00 28.39 438 VAL A N 1
ATOM 3076 C CA . VAL A 1 399 ? 151.300 120.479 111.169 1.00 28.39 438 VAL A CA 1
ATOM 3077 C C . VAL A 1 399 ? 151.884 119.198 111.730 1.00 28.39 438 VAL A C 1
ATOM 3078 O O . VAL A 1 399 ? 151.700 118.882 112.908 1.00 28.39 438 VAL A O 1
ATOM 3082 N N . SER A 1 400 ? 152.593 118.438 110.900 1.00 29.37 439 SER A N 1
ATOM 3083 C CA . SER A 1 400 ? 153.189 117.195 111.367 1.00 29.37 439 SER A CA 1
ATOM 3084 C C . SER A 1 400 ? 154.250 117.454 112.422 1.00 29.37 439 SER A C 1
ATOM 3085 O O . SER A 1 400 ? 154.286 116.779 113.455 1.00 29.37 439 SER A O 1
ATOM 3088 N N . THR A 1 401 ? 155.121 118.430 112.185 1.00 28.21 440 THR A N 1
ATOM 3089 C CA . THR A 1 401 ? 156.154 118.743 113.158 1.00 28.21 440 THR A CA 1
ATOM 3090 C C . THR A 1 401 ? 155.556 119.284 114.442 1.00 28.21 440 THR A C 1
ATOM 3091 O O . THR A 1 401 ? 156.040 118.974 115.528 1.00 28.21 440 THR A O 1
ATOM 3095 N N . THR A 1 402 ? 154.512 120.102 114.343 1.00 26.92 441 THR A N 1
ATOM 3096 C CA . THR A 1 402 ? 153.878 120.627 115.542 1.00 26.92 441 THR A CA 1
ATOM 3097 C C . THR A 1 402 ? 153.193 119.529 116.331 1.00 26.92 441 THR A C 1
ATOM 3098 O O . THR A 1 402 ? 153.240 119.532 117.559 1.00 26.92 441 THR A O 1
ATOM 3102 N N . ILE A 1 403 ? 152.546 118.585 115.656 1.00 25.84 442 ILE A N 1
ATOM 3103 C CA . ILE A 1 403 ? 151.959 117.455 116.365 1.00 25.84 442 ILE A CA 1
ATOM 3104 C C . ILE A 1 403 ? 153.048 116.650 117.054 1.00 25.84 442 ILE A C 1
ATOM 3105 O O . ILE A 1 403 ? 152.922 116.274 118.223 1.00 25.84 442 ILE A O 1
ATOM 3110 N N . ILE A 1 404 ? 154.144 116.388 116.345 1.00 25.27 443 ILE A N 1
ATOM 3111 C CA . ILE A 1 404 ? 155.239 115.624 116.928 1.00 25.27 443 ILE A CA 1
ATOM 3112 C C . ILE A 1 404 ? 155.810 116.347 118.135 1.00 25.27 443 ILE A C 1
ATOM 3113 O O . ILE A 1 404 ? 156.120 115.728 119.153 1.00 25.27 443 ILE A O 1
ATOM 3118 N N . VAL A 1 405 ? 155.955 117.666 118.046 1.00 25.01 444 VAL A N 1
ATOM 3119 C CA . VAL A 1 405 ? 156.506 118.435 119.155 1.00 25.01 444 VAL A CA 1
ATOM 3120 C C . VAL A 1 405 ? 155.526 118.511 120.313 1.00 25.01 444 VAL A C 1
ATOM 3121 O O . VAL A 1 405 ? 155.926 118.468 121.475 1.00 25.01 444 VAL A O 1
ATOM 3125 N N . VAL A 1 406 ? 154.235 118.649 120.027 1.00 24.70 445 VAL A N 1
ATOM 3126 C CA . VAL A 1 406 ? 153.240 118.635 121.092 1.00 24.70 445 VAL A CA 1
ATOM 3127 C C . VAL A 1 406 ? 153.322 117.326 121.853 1.00 24.70 445 VAL A C 1
ATOM 3128 O O . VAL A 1 406 ? 153.353 117.305 123.086 1.00 24.70 445 VAL A O 1
ATOM 3132 N N . PHE A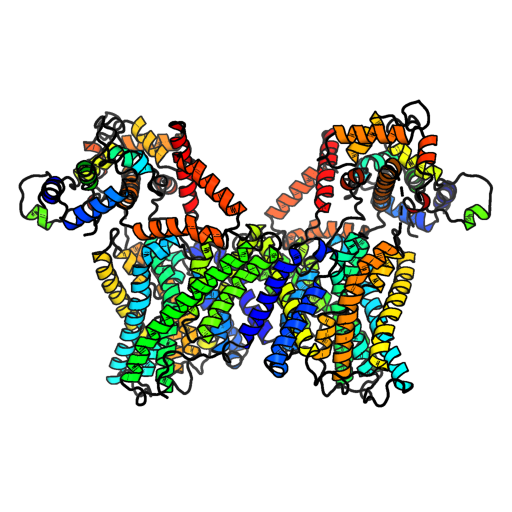 1 407 ? 153.404 116.215 121.129 1.00 24.87 446 PHE A N 1
ATOM 3133 C CA . PHE A 1 407 ? 153.498 114.927 121.799 1.00 24.87 446 PHE A CA 1
ATOM 3134 C C . PHE A 1 407 ? 154.810 114.783 122.548 1.00 24.87 446 PHE A C 1
ATOM 3135 O O . PHE A 1 407 ? 154.818 114.371 123.709 1.00 24.87 446 PHE A O 1
ATOM 3143 N N . PHE A 1 408 ? 155.922 115.163 121.929 1.00 24.99 447 PHE A N 1
ATOM 3144 C CA . PHE A 1 408 ? 157.208 115.031 122.593 1.00 24.99 447 PHE A CA 1
ATOM 3145 C C . PHE A 1 408 ? 157.260 115.864 123.863 1.00 24.99 447 PHE A C 1
ATOM 3146 O O . PHE A 1 408 ? 157.627 115.364 124.926 1.00 24.99 447 PHE A O 1
ATOM 3154 N N . THR A 1 409 ? 156.883 117.135 123.779 1.00 25.71 448 THR A N 1
ATOM 3155 C CA . THR A 1 409 ? 156.933 117.994 124.951 1.00 25.71 448 THR A CA 1
ATOM 3156 C C . THR A 1 409 ? 155.957 117.532 126.021 1.00 25.71 448 THR A C 1
ATOM 3157 O O . THR A 1 409 ? 156.349 117.319 127.170 1.00 25.71 448 THR A O 1
ATOM 3161 N N . VAL A 1 410 ? 154.685 117.341 125.673 1.00 25.99 449 VAL A N 1
ATOM 3162 C CA . VAL A 1 410 ? 153.701 117.073 126.712 1.00 25.99 449 VAL A CA 1
ATOM 3163 C C . VAL A 1 410 ? 153.905 115.695 127.323 1.00 25.99 449 VAL A C 1
ATOM 3164 O O . VAL A 1 410 ? 153.768 115.521 128.537 1.00 25.99 449 VAL A O 1
ATOM 3168 N N . ILE A 1 411 ? 154.230 114.693 126.516 1.00 26.29 450 ILE A N 1
ATOM 3169 C CA . ILE A 1 411 ? 154.323 113.339 127.031 1.00 26.29 450 ILE A CA 1
ATOM 3170 C C . ILE A 1 411 ? 155.726 113.024 127.524 1.00 26.29 450 ILE A C 1
ATOM 3171 O O . ILE A 1 411 ? 155.900 112.500 128.622 1.00 26.29 450 ILE A O 1
ATOM 3176 N N . PHE A 1 412 ? 156.762 113.333 126.753 1.00 25.62 451 PHE A N 1
ATOM 3177 C CA . PHE A 1 412 ? 158.101 113.024 127.230 1.00 25.62 451 PHE A CA 1
ATOM 3178 C C . PHE A 1 412 ? 158.573 114.033 128.266 1.00 25.62 451 PHE A C 1
ATOM 3179 O O . PHE A 1 412 ? 159.021 113.651 129.348 1.00 25.62 451 PHE A O 1
ATOM 3187 N N . GLN A 1 413 ? 158.506 115.322 127.954 1.00 26.22 452 GLN A N 1
ATOM 3188 C CA . GLN A 1 413 ? 158.954 116.306 128.928 1.00 26.22 452 GLN A CA 1
ATOM 3189 C C . GLN A 1 413 ? 157.953 116.490 130.053 1.00 26.22 452 GLN A C 1
ATOM 3190 O O . GLN A 1 413 ? 158.353 116.731 131.192 1.00 26.22 452 GLN A O 1
ATOM 3196 N N . GLY A 1 414 ? 156.661 116.386 129.766 1.00 25.57 453 GLY A N 1
ATOM 3197 C CA . GLY A 1 414 ? 155.676 116.533 130.817 1.00 25.57 453 GLY A CA 1
ATOM 3198 C C . GLY A 1 414 ? 155.721 115.419 131.837 1.00 25.57 453 GLY A C 1
ATOM 3199 O O . GLY A 1 414 ? 155.353 115.622 132.996 1.00 25.57 453 GLY A O 1
ATOM 3200 N N . LEU A 1 415 ? 156.161 114.235 131.433 1.00 26.85 454 LEU A N 1
ATOM 3201 C CA . LEU A 1 415 ? 156.216 113.106 132.348 1.00 26.85 454 LEU A CA 1
ATOM 3202 C C . LEU A 1 415 ? 157.552 112.983 133.051 1.00 26.85 454 LEU A C 1
ATOM 3203 O O . LEU A 1 415 ? 157.601 112.477 134.176 1.00 26.85 454 LEU A O 1
ATOM 3208 N N . THR A 1 416 ? 158.633 113.425 132.420 1.00 26.39 455 THR A N 1
ATOM 3209 C CA . THR A 1 416 ? 159.963 113.285 132.982 1.00 26.39 455 THR A CA 1
ATOM 3210 C C . THR A 1 416 ? 160.484 114.564 133.608 1.00 26.39 455 THR A C 1
ATOM 3211 O O . THR A 1 416 ? 161.667 114.637 133.935 1.00 26.39 455 THR A O 1
ATOM 3215 N N . ILE A 1 417 ? 159.640 115.579 133.780 1.00 28.01 456 ILE A N 1
ATOM 3216 C CA . ILE A 1 417 ? 160.092 116.759 134.499 1.00 28.01 456 ILE A CA 1
ATOM 3217 C C . ILE A 1 417 ? 160.067 116.537 135.998 1.00 28.01 456 ILE A C 1
ATOM 3218 O O . ILE A 1 417 ? 160.801 117.208 136.726 1.00 28.01 456 ILE A O 1
ATOM 3223 N N . LYS A 1 418 ? 159.249 115.620 136.484 1.00 30.24 457 LYS A N 1
ATOM 3224 C CA . LYS A 1 418 ? 159.226 115.347 137.910 1.00 30.24 457 LYS A CA 1
ATOM 3225 C C . LYS A 1 418 ? 160.420 114.482 138.299 1.00 30.24 457 LYS A C 1
ATOM 3226 O O . LYS A 1 418 ? 161.086 114.791 139.290 1.00 30.24 457 LYS A O 1
ATOM 3232 N N . PRO A 1 419 ? 160.722 113.391 137.582 1.00 30.53 458 PRO A N 1
ATOM 3233 C CA . PRO A 1 419 ? 161.971 112.680 137.878 1.00 30.53 458 PRO A CA 1
ATOM 3234 C C . PRO A 1 419 ? 163.204 113.539 137.706 1.00 30.53 458 PRO A C 1
ATOM 3235 O O . PRO A 1 419 ? 164.136 113.441 138.508 1.00 30.53 458 PRO A O 1
ATOM 3239 N N . LEU A 1 420 ? 163.234 114.388 136.681 1.00 31.59 459 LEU A N 1
ATOM 3240 C CA . LEU A 1 420 ? 164.424 115.186 136.418 1.00 31.59 459 LEU A CA 1
ATOM 3241 C C . LEU A 1 420 ? 164.663 116.197 137.525 1.00 31.59 459 LEU A C 1
ATOM 3242 O O . LEU A 1 420 ? 165.766 116.284 138.068 1.00 31.59 459 LEU A O 1
ATOM 3247 N N . VAL A 1 421 ? 163.639 116.969 137.879 1.00 32.62 460 VAL A N 1
ATOM 3248 C CA . VAL A 1 421 ? 163.803 117.962 138.934 1.00 32.62 460 VAL A CA 1
ATOM 3249 C C . VAL A 1 421 ? 164.157 117.279 140.244 1.00 32.62 460 VAL A C 1
ATOM 3250 O O . VAL A 1 421 ? 165.081 117.691 140.950 1.00 32.62 460 VAL A O 1
ATOM 3254 N N . GLN A 1 422 ? 163.445 116.205 140.573 1.00 34.12 461 GLN A N 1
ATOM 3255 C CA . GLN A 1 422 ? 163.741 115.467 141.789 1.00 34.12 461 GLN A CA 1
ATOM 3256 C C . GLN A 1 422 ? 165.128 114.849 141.761 1.00 34.12 461 GLN A C 1
ATOM 3257 O O . GLN A 1 422 ? 165.712 114.617 142.820 1.00 34.12 461 GLN A O 1
ATOM 3263 N N . TRP A 1 423 ? 165.666 114.570 140.578 1.00 35.35 462 TRP A N 1
ATOM 3264 C CA . TRP A 1 423 ? 167.040 114.098 140.490 1.00 35.35 462 TRP A CA 1
ATOM 3265 C C . TRP A 1 423 ? 168.030 115.235 140.679 1.00 35.35 462 TRP A C 1
ATOM 3266 O O . TRP A 1 423 ? 169.094 115.042 141.270 1.00 35.35 462 TRP A O 1
ATOM 3277 N N . LEU A 1 424 ? 167.700 116.426 140.187 1.00 34.28 463 LEU A N 1
ATOM 3278 C CA . LEU A 1 424 ? 168.650 117.526 140.255 1.00 34.28 463 LEU A CA 1
ATOM 3279 C C . LEU A 1 424 ? 168.764 118.090 141.660 1.00 34.28 463 LEU A C 1
ATOM 3280 O O . LEU A 1 424 ? 169.845 118.540 142.052 1.00 34.28 463 LEU A O 1
ATOM 3285 N N . LYS A 1 425 ? 167.678 118.099 142.424 1.00 36.34 464 LYS A N 1
ATOM 3286 C CA . LYS A 1 425 ? 167.765 118.508 143.824 1.00 36.34 464 LYS A CA 1
ATOM 3287 C C . LYS A 1 425 ? 167.953 117.307 144.744 1.00 36.34 464 LYS A C 1
ATOM 3288 O O . LYS A 1 425 ? 167.225 117.107 145.713 1.00 36.34 464 LYS A O 1
ATOM 3294 N N . VAL A 1 426 ? 168.957 116.499 144.428 1.00 38.36 465 VAL A N 1
ATOM 3295 C CA . VAL A 1 426 ? 169.418 115.416 145.283 1.00 38.36 465 VAL A CA 1
ATOM 3296 C C . VAL A 1 426 ? 170.933 115.342 145.200 1.00 38.36 465 VAL A C 1
ATOM 3297 O O . VAL A 1 426 ? 171.506 115.429 144.114 1.00 38.36 465 VAL A O 1
ATOM 3301 N N . ARG A 1 435 ? 169.099 115.439 162.478 1.00 86.24 474 ARG A N 1
ATOM 3302 C CA . ARG A 1 435 ? 168.414 115.978 161.312 1.00 86.24 474 ARG A CA 1
ATOM 3303 C C . ARG A 1 435 ? 167.165 116.739 161.737 1.00 86.24 474 ARG A C 1
ATOM 3304 O O . ARG A 1 435 ? 166.710 117.638 161.033 1.00 86.24 474 ARG A O 1
ATOM 3312 N N . LEU A 1 436 ? 166.611 116.372 162.894 1.00 85.73 475 LEU A N 1
ATOM 3313 C CA . LEU A 1 436 ? 165.462 117.098 163.428 1.00 85.73 475 LEU A CA 1
ATOM 3314 C C . LEU A 1 436 ? 165.814 118.553 163.701 1.00 85.73 475 LEU A C 1
ATOM 3315 O O . LEU A 1 436 ? 165.103 119.472 163.274 1.00 85.73 475 LEU A O 1
ATOM 3320 N N . ASN A 1 437 ? 166.921 118.783 164.403 1.00 84.48 476 ASN A N 1
ATOM 3321 C CA . ASN A 1 437 ? 167.370 120.149 164.633 1.00 84.48 476 ASN A CA 1
ATOM 3322 C C . ASN A 1 437 ? 167.731 120.829 163.324 1.00 84.48 476 ASN A C 1
ATOM 3323 O O . ASN A 1 437 ? 167.479 122.026 163.145 1.00 84.48 476 ASN A O 1
ATOM 3328 N N . GLU A 1 438 ? 168.331 120.080 162.400 1.00 83.36 477 GLU A N 1
ATOM 3329 C CA . GLU A 1 438 ? 168.637 120.620 161.083 1.00 83.36 477 GLU A CA 1
ATOM 3330 C C . GLU A 1 438 ? 167.392 121.208 160.437 1.00 83.36 477 GLU A C 1
ATOM 3331 O O . GLU A 1 438 ? 167.393 122.358 159.991 1.00 83.36 477 GLU A O 1
ATOM 3337 N N . LYS A 1 439 ? 166.300 120.444 160.420 1.00 79.27 478 LYS A N 1
ATOM 3338 C CA . LYS A 1 439 ? 165.099 120.910 159.739 1.00 79.27 478 LYS A CA 1
ATOM 3339 C C . LYS A 1 439 ? 164.422 122.040 160.502 1.00 79.27 478 LYS A C 1
ATOM 3340 O O . LYS A 1 439 ? 163.939 123.000 159.892 1.00 79.27 478 LYS A O 1
ATOM 3346 N N . LEU A 1 440 ? 164.363 121.946 161.832 1.00 77.85 479 LEU A N 1
ATOM 3347 C CA . LEU A 1 440 ? 163.726 123.012 162.603 1.00 77.85 479 LEU A CA 1
ATOM 3348 C C . LEU A 1 440 ? 164.456 124.336 162.414 1.00 77.85 479 LEU A C 1
ATOM 3349 O O . LEU A 1 440 ? 163.835 125.375 162.158 1.00 77.85 479 LEU A O 1
ATOM 3354 N N . HIS A 1 441 ? 165.779 124.321 162.518 1.00 77.96 480 HIS A N 1
ATOM 3355 C CA . HIS A 1 441 ? 166.515 125.561 162.360 1.00 77.96 480 HIS A CA 1
ATOM 3356 C C . HIS A 1 441 ? 166.580 126.015 160.913 1.00 77.96 480 HIS A C 1
ATOM 3357 O O . HIS A 1 441 ? 166.675 127.216 160.669 1.00 77.96 480 HIS A O 1
ATOM 3364 N N . GLY A 1 442 ? 166.497 125.101 159.948 1.00 74.10 481 GLY A N 1
ATOM 3365 C CA . GLY A 1 442 ? 166.371 125.527 158.568 1.00 74.10 481 GLY A CA 1
ATOM 3366 C C . GLY A 1 442 ? 165.066 126.250 158.306 1.00 74.10 481 GLY A C 1
ATOM 3367 O O . GLY A 1 442 ? 165.034 127.261 157.600 1.00 74.10 481 GLY A O 1
ATOM 3368 N N . ARG A 1 443 ? 163.972 125.748 158.874 1.00 69.28 482 ARG A N 1
ATOM 3369 C CA . ARG A 1 443 ? 162.703 126.450 158.734 1.00 69.28 482 ARG A CA 1
ATOM 3370 C C . ARG A 1 443 ? 162.742 127.793 159.444 1.00 69.28 482 ARG A C 1
ATOM 3371 O O . ARG A 1 443 ? 162.174 128.775 158.956 1.00 69.28 482 ARG A O 1
ATOM 3379 N N . ALA A 1 444 ? 163.409 127.860 160.597 1.00 70.44 483 ALA A N 1
ATOM 3380 C CA . ALA A 1 444 ? 163.587 129.149 161.257 1.00 70.44 483 ALA A CA 1
ATOM 3381 C C . ALA A 1 444 ? 164.383 130.110 160.384 1.00 70.44 483 ALA A C 1
ATOM 3382 O O . ALA A 1 444 ? 164.047 131.293 160.294 1.00 70.44 483 ALA A O 1
ATOM 3384 N N . PHE A 1 445 ? 165.443 129.623 159.735 1.00 71.31 484 PHE A N 1
ATOM 3385 C CA . PHE A 1 445 ? 166.214 130.482 158.843 1.00 71.31 484 PHE A CA 1
ATOM 3386 C C . PHE A 1 445 ? 165.345 130.991 157.707 1.00 71.31 484 PHE A C 1
ATOM 3387 O O . PHE A 1 445 ? 165.421 132.165 157.332 1.00 71.31 484 PHE A O 1
ATOM 3395 N N . ASP A 1 446 ? 164.517 130.114 157.141 1.00 67.74 485 ASP A N 1
ATOM 3396 C CA . ASP A 1 446 ? 163.632 130.526 156.060 1.00 67.74 485 ASP A CA 1
ATOM 3397 C C . ASP A 1 446 ? 162.648 131.584 156.528 1.00 67.74 485 ASP A C 1
ATOM 3398 O O . ASP A 1 446 ? 162.373 132.547 155.807 1.00 67.74 485 ASP A O 1
ATOM 3403 N N . HIS A 1 447 ? 162.106 131.425 157.733 1.00 64.04 486 HIS A N 1
ATOM 3404 C CA . HIS A 1 447 ? 161.158 132.408 158.241 1.00 64.04 486 HIS A CA 1
ATOM 3405 C C . HIS A 1 447 ? 161.832 133.731 158.565 1.00 64.04 486 HIS A C 1
ATOM 3406 O O . HIS A 1 447 ? 161.211 134.787 158.432 1.00 64.04 486 HIS A O 1
ATOM 3413 N N . ILE A 1 448 ? 163.084 133.696 159.013 1.00 66.16 487 ILE A N 1
ATOM 3414 C CA . ILE A 1 448 ? 163.825 134.929 159.240 1.00 66.16 487 ILE A CA 1
ATOM 3415 C C . ILE A 1 448 ? 164.037 135.662 157.929 1.00 66.16 487 ILE A C 1
ATOM 3416 O O . ILE A 1 448 ? 163.846 136.878 157.840 1.00 66.16 487 ILE A O 1
ATOM 3421 N N . LEU A 1 449 ? 164.442 134.934 156.892 1.00 62.47 488 LEU A N 1
ATOM 3422 C CA . LEU A 1 449 ? 164.728 135.575 155.618 1.00 62.47 488 LEU A CA 1
ATOM 3423 C C . LEU A 1 449 ? 163.484 136.220 155.034 1.00 62.47 488 LEU A C 1
ATOM 3424 O O . LEU A 1 449 ? 163.524 137.372 154.595 1.00 62.47 488 LEU A O 1
ATOM 3429 N N . SER A 1 450 ? 162.359 135.510 155.046 1.00 60.84 489 SER A N 1
ATOM 3430 C CA . SER A 1 450 ? 161.142 136.073 154.485 1.00 60.84 489 SER A CA 1
ATOM 3431 C C . SER A 1 450 ? 160.633 137.256 155.286 1.00 60.84 489 SER A C 1
ATOM 3432 O O . SER A 1 450 ? 159.712 137.937 154.832 1.00 60.84 489 SER A O 1
ATOM 3435 N N . ALA A 1 451 ? 161.184 137.497 156.470 1.00 60.72 490 ALA A N 1
ATOM 3436 C CA . ALA A 1 451 ? 160.925 138.731 157.190 1.00 60.72 490 ALA A CA 1
ATOM 3437 C C . ALA A 1 451 ? 161.895 139.827 156.785 1.00 60.72 490 ALA A C 1
ATOM 3438 O O . ALA A 1 451 ? 161.489 140.977 156.599 1.00 60.72 490 ALA A O 1
ATOM 3440 N N . ILE A 1 452 ? 163.174 139.489 156.627 1.00 59.68 491 ILE A N 1
ATOM 3441 C CA . ILE A 1 452 ? 164.157 140.481 156.209 1.00 59.68 491 ILE A CA 1
ATOM 3442 C C . ILE A 1 452 ? 163.906 140.911 154.774 1.00 59.68 491 ILE A C 1
ATOM 3443 O O . ILE A 1 452 ? 163.990 142.098 154.444 1.00 59.68 491 ILE A O 1
ATOM 3448 N N . GLU A 1 453 ? 163.603 139.957 153.897 1.00 59.48 492 GLU A N 1
ATOM 3449 C CA . GLU A 1 453 ? 163.183 140.293 152.545 1.00 59.48 492 GLU A CA 1
ATOM 3450 C C . GLU A 1 453 ? 161.935 141.159 152.543 1.00 59.48 492 GLU A C 1
ATOM 3451 O O . GLU A 1 453 ? 161.714 141.906 151.589 1.00 59.48 492 GLU A O 1
ATOM 3457 N N . ASP A 1 454 ? 161.124 141.079 153.592 1.00 62.45 493 ASP A N 1
ATOM 3458 C CA . ASP A 1 454 ? 159.896 141.850 153.727 1.00 62.45 493 ASP A CA 1
ATOM 3459 C C . ASP A 1 454 ? 160.131 143.214 154.366 1.00 62.45 493 ASP A C 1
ATOM 3460 O O . ASP A 1 454 ? 159.577 144.218 153.913 1.00 62.45 493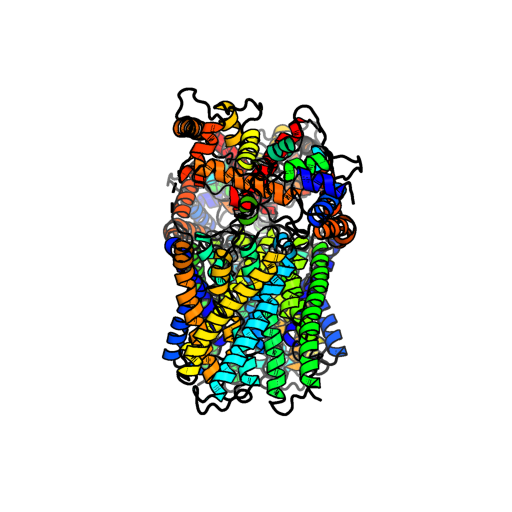 ASP A O 1
ATOM 3465 N N . ILE A 1 455 ? 160.928 143.261 155.433 1.00 61.23 494 ILE A N 1
ATOM 3466 C CA . ILE A 1 455 ? 161.210 144.529 156.096 1.00 61.23 494 ILE A CA 1
ATOM 3467 C C . ILE A 1 455 ? 161.863 145.495 155.126 1.00 61.23 494 ILE A C 1
ATOM 3468 O O . ILE A 1 455 ? 161.449 146.651 154.996 1.00 61.23 494 ILE A O 1
ATOM 3473 N N . SER A 1 456 ? 162.880 145.023 154.411 1.00 57.29 495 SER A N 1
ATOM 3474 C CA . SER A 1 456 ? 163.588 145.861 153.458 1.00 57.29 495 SER A CA 1
ATOM 3475 C C . SER A 1 456 ? 162.725 146.253 152.274 1.00 57.29 495 SER A C 1
ATOM 3476 O O . SER A 1 456 ? 163.076 147.191 151.556 1.00 57.29 495 SER A O 1
ATOM 3479 N N . GLY A 1 457 ? 161.625 145.547 152.044 1.00 56.62 496 GLY A N 1
ATOM 3480 C CA . GLY A 1 457 ? 160.643 145.985 151.067 1.00 56.62 496 GLY A CA 1
ATOM 3481 C C . GLY A 1 457 ? 161.183 146.125 149.665 1.00 56.62 496 GLY A C 1
ATOM 3482 O O . GLY A 1 457 ? 160.810 147.060 148.949 1.00 56.62 496 GLY A O 1
ATOM 3483 N N . GLN A 1 458 ? 162.064 145.219 149.258 1.00 53.01 497 GLN A N 1
ATOM 3484 C CA . GLN A 1 458 ? 162.567 145.198 147.896 1.00 53.01 497 GLN A CA 1
ATOM 3485 C C . GLN A 1 458 ? 162.068 143.995 147.116 1.00 53.01 497 GLN A C 1
ATOM 3486 O O . GLN A 1 458 ? 162.508 143.784 145.985 1.00 53.01 497 GLN A O 1
ATOM 3492 N N . ILE A 1 459 ? 161.167 143.199 147.686 1.00 48.10 498 ILE A N 1
ATOM 3493 C CA . ILE A 1 459 ? 160.705 142.007 146.992 1.00 48.10 498 ILE A CA 1
ATOM 3494 C C . ILE A 1 459 ? 159.627 142.388 145.997 1.00 48.10 498 ILE A C 1
ATOM 3495 O O . ILE A 1 459 ? 159.848 142.351 144.789 1.00 48.10 498 ILE A O 1
ATOM 3500 N N . GLY A 1 460 ? 158.478 142.828 146.478 1.00 47.39 499 GLY A N 1
ATOM 3501 C CA . GLY A 1 460 ? 157.439 143.165 145.540 1.00 47.39 499 GLY A CA 1
ATOM 3502 C C . GLY A 1 460 ? 157.777 144.454 144.826 1.00 47.39 499 GLY A C 1
ATOM 3503 O O . GLY A 1 460 ? 158.897 144.964 144.867 1.00 47.39 499 GLY A O 1
ATOM 3504 N N . HIS A 1 461 ? 156.780 144.980 144.131 1.00 42.21 500 HIS A N 1
ATOM 3505 C CA . HIS A 1 461 ? 156.809 146.385 143.756 1.00 42.21 500 HIS A CA 1
ATOM 3506 C C . HIS A 1 461 ? 156.127 147.164 144.875 1.00 42.21 500 HIS A C 1
ATOM 3507 O O . HIS A 1 461 ? 155.009 147.661 144.754 1.00 42.21 500 HIS A O 1
ATOM 3514 N N . ASN A 1 462 ? 156.835 147.229 146.001 1.00 47.99 501 ASN A N 1
ATOM 3515 C CA . ASN A 1 462 ? 156.227 147.692 147.241 1.00 47.99 501 ASN A CA 1
ATOM 3516 C C . ASN A 1 462 ? 155.808 149.151 147.148 1.00 47.99 501 ASN A C 1
ATOM 3517 O O . ASN A 1 462 ? 154.739 149.526 147.637 1.00 47.99 501 ASN A O 1
ATOM 3522 N N . TYR A 1 463 ? 156.640 149.990 146.535 1.00 48.29 502 TYR A N 1
ATOM 3523 C CA . TYR A 1 463 ? 156.284 151.393 146.384 1.00 48.29 502 TYR A CA 1
ATOM 3524 C C . TYR A 1 463 ? 155.041 151.553 145.523 1.00 48.29 502 TYR A C 1
ATOM 3525 O O . TYR A 1 463 ? 154.167 152.367 145.830 1.00 48.29 502 TYR A O 1
ATOM 3534 N N . LEU A 1 464 ? 154.944 150.786 144.442 1.00 44.10 503 LEU A N 1
ATOM 3535 C CA . LEU A 1 464 ? 153.767 150.858 143.589 1.00 44.10 503 LEU A CA 1
ATOM 3536 C C . LEU A 1 464 ? 152.574 150.129 144.188 1.00 44.10 503 LEU A C 1
ATOM 3537 O O . LEU A 1 464 ? 151.433 150.515 143.933 1.00 44.10 503 LEU A O 1
ATOM 3542 N N . ARG A 1 465 ? 152.806 149.068 144.959 1.00 45.31 504 ARG A N 1
ATOM 3543 C CA . ARG A 1 465 ? 151.718 148.457 145.711 1.00 45.31 504 ARG A CA 1
ATOM 3544 C C . ARG A 1 465 ? 151.155 149.423 146.739 1.00 45.31 504 ARG A C 1
ATOM 3545 O O . ARG A 1 465 ? 149.939 149.496 146.936 1.00 45.31 504 ARG A O 1
ATOM 3553 N N . ASP A 1 466 ? 152.030 150.153 147.425 1.00 47.56 505 ASP A N 1
ATOM 3554 C CA . ASP A 1 466 ? 151.573 151.170 148.361 1.00 47.56 505 ASP A CA 1
ATOM 3555 C C . ASP A 1 466 ? 150.801 152.256 147.624 1.00 47.56 505 ASP A C 1
ATOM 3556 O O . ASP A 1 466 ? 149.701 152.639 148.033 1.00 47.56 505 ASP A O 1
ATOM 3561 N N . LYS A 1 467 ? 151.351 152.745 146.513 1.00 46.08 506 LYS A N 1
ATOM 3562 C CA . LYS A 1 467 ? 150.677 153.800 145.768 1.00 46.08 506 LYS A CA 1
ATOM 3563 C C . LYS A 1 467 ? 149.326 153.331 145.258 1.00 46.08 506 LYS A C 1
ATOM 3564 O O . LYS A 1 467 ? 148.341 154.071 145.321 1.00 46.08 506 LYS A O 1
ATOM 3570 N N . TRP A 1 468 ? 149.256 152.103 144.749 1.00 42.42 507 TRP A N 1
ATOM 3571 C CA . TRP A 1 468 ? 147.983 151.579 144.277 1.00 42.42 507 TRP A CA 1
ATOM 3572 C C . TRP A 1 468 ? 146.992 151.439 145.419 1.00 42.42 507 TRP A C 1
ATOM 3573 O O . TRP A 1 468 ? 145.835 151.849 145.301 1.00 42.42 507 TRP A O 1
ATOM 3584 N N . SER A 1 469 ? 147.432 150.872 146.541 1.00 44.59 508 SER A N 1
ATOM 3585 C CA . SER A 1 469 ? 146.524 150.649 147.659 1.00 44.59 508 SER A CA 1
ATOM 3586 C C . SER A 1 469 ? 145.958 151.960 148.176 1.00 44.59 508 SER A C 1
ATOM 3587 O O . SER A 1 469 ? 144.789 152.027 148.564 1.00 44.59 508 SER A O 1
ATOM 3590 N N . HIS A 1 470 ? 146.775 153.010 148.205 1.00 46.28 509 HIS A N 1
ATOM 3591 C CA . HIS A 1 470 ? 146.250 154.339 148.490 1.00 46.28 509 HIS A CA 1
ATOM 3592 C C . HIS A 1 470 ? 145.218 154.756 147.456 1.00 46.28 509 HIS A C 1
ATOM 3593 O O . HIS A 1 470 ? 144.131 155.224 147.802 1.00 46.28 509 HIS A O 1
ATOM 3600 N N . PHE A 1 471 ? 145.545 154.603 146.176 1.00 41.70 510 PHE A N 1
ATOM 3601 C CA . PHE A 1 471 ? 144.606 155.000 145.139 1.00 41.70 510 PHE A CA 1
ATOM 3602 C C . PHE A 1 471 ? 143.392 154.091 145.108 1.00 41.70 510 PHE A C 1
ATOM 3603 O O . PHE A 1 471 ? 142.285 154.547 144.820 1.00 41.70 510 PHE A O 1
ATOM 3611 N N . ASP A 1 472 ? 143.576 152.807 145.390 1.00 42.51 511 ASP A N 1
ATOM 3612 C CA . ASP A 1 472 ? 142.451 151.886 145.382 1.00 42.51 511 ASP A CA 1
ATOM 3613 C C . ASP A 1 472 ? 141.480 152.194 146.512 1.00 42.51 511 ASP A C 1
ATOM 3614 O O . ASP A 1 472 ? 140.265 152.235 146.303 1.00 42.51 511 ASP A O 1
ATOM 3619 N N . ARG A 1 473 ? 141.994 152.417 147.717 1.00 47.16 512 ARG A N 1
ATOM 3620 C CA . ARG A 1 473 ? 141.121 152.592 148.868 1.00 47.16 512 ARG A CA 1
ATOM 3621 C C . ARG A 1 473 ? 140.447 153.953 148.889 1.00 47.16 512 ARG A C 1
ATOM 3622 O O . ARG A 1 473 ? 139.348 154.084 149.435 1.00 47.16 512 ARG A O 1
ATOM 3630 N N . LYS A 1 474 ? 141.079 154.972 148.325 1.00 43.82 513 LYS A N 1
ATOM 3631 C CA . LYS A 1 474 ? 140.519 156.310 148.417 1.00 43.82 513 LYS A CA 1
ATOM 3632 C C . LYS A 1 474 ? 139.676 156.676 147.208 1.00 43.82 513 LYS A C 1
ATOM 3633 O O . LYS A 1 474 ? 138.650 157.345 147.355 1.00 43.82 513 LYS A O 1
ATOM 3639 N N . PHE A 1 475 ? 140.075 156.252 146.013 1.00 41.80 514 PHE A N 1
ATOM 3640 C CA . PHE A 1 475 ? 139.401 156.666 144.793 1.00 41.80 514 PHE A CA 1
ATOM 3641 C C . PHE A 1 475 ? 138.694 155.516 144.090 1.00 41.80 514 PHE A C 1
ATOM 3642 O O . PHE A 1 475 ? 137.492 155.597 143.840 1.00 41.80 514 PHE A O 1
ATOM 3650 N N . LEU A 1 476 ? 139.407 154.445 143.758 1.00 37.72 515 LEU A N 1
ATOM 3651 C CA . LEU A 1 476 ? 138.805 153.399 142.943 1.00 37.72 515 LEU A CA 1
ATOM 3652 C C . LEU A 1 476 ? 137.685 152.687 143.681 1.00 37.72 515 LEU A C 1
ATOM 3653 O O . LEU A 1 476 ? 136.645 152.387 143.092 1.00 37.72 515 LEU A O 1
ATOM 3658 N N . SER A 1 477 ? 137.873 152.404 144.965 1.00 40.05 516 SER A N 1
ATOM 3659 C CA . SER A 1 477 ? 136.839 151.705 145.711 1.00 40.05 516 SER A CA 1
ATOM 3660 C C . SER A 1 477 ? 135.585 152.543 145.872 1.00 40.05 516 SER A C 1
ATOM 3661 O O . SER A 1 477 ? 134.520 151.990 146.150 1.00 40.05 516 SER A O 1
ATOM 3664 N N . ARG A 1 478 ? 135.684 153.859 145.715 1.00 39.39 517 ARG A N 1
ATOM 3665 C CA . ARG A 1 478 ? 134.505 154.701 145.827 1.00 39.39 517 ARG A CA 1
ATOM 3666 C C . ARG A 1 478 ? 133.558 154.522 144.656 1.00 39.39 517 ARG A C 1
ATOM 3667 O O . ARG A 1 478 ? 132.365 154.799 144.796 1.00 39.39 517 ARG A O 1
ATOM 3675 N N . VAL A 1 479 ? 134.050 154.061 143.513 1.00 32.60 518 VAL A N 1
ATOM 3676 C CA . VAL A 1 479 ? 133.211 153.908 142.336 1.00 32.60 518 VAL A CA 1
ATOM 3677 C C . VAL A 1 479 ? 132.970 152.456 141.961 1.00 32.60 518 VAL A C 1
ATOM 3678 O O . VAL A 1 479 ? 131.984 152.175 141.266 1.00 32.60 518 VAL A O 1
ATOM 3682 N N . LEU A 1 480 ? 133.815 151.528 142.393 1.00 30.29 519 LEU A N 1
ATOM 3683 C CA . LEU A 1 480 ? 133.686 150.138 141.997 1.00 30.29 519 LEU A CA 1
ATOM 3684 C C . LEU A 1 480 ? 133.127 149.249 143.089 1.00 30.29 519 LEU A C 1
ATOM 3685 O O . LEU A 1 480 ? 132.795 148.095 142.811 1.00 30.29 519 LEU A O 1
ATOM 3690 N N . MET A 1 481 ? 132.999 149.749 144.307 1.00 40.43 520 MET A N 1
ATOM 3691 C CA . MET A 1 481 ? 132.473 148.983 145.420 1.00 40.43 520 MET A CA 1
ATOM 3692 C C . MET A 1 481 ? 131.238 149.679 145.968 1.00 40.43 520 MET A C 1
ATOM 3693 O O . MET A 1 481 ? 131.152 150.907 145.960 1.00 40.43 520 MET A O 1
ATOM 3698 N N . ARG A 1 482 ? 130.283 148.889 146.445 1.00 39.22 521 ARG A N 1
ATOM 3699 C CA . ARG A 1 482 ? 129.027 149.445 146.924 1.00 39.22 521 ARG A CA 1
ATOM 3700 C C . ARG A 1 482 ? 129.249 150.316 148.154 1.00 39.22 521 ARG A C 1
ATOM 3701 O O . ARG A 1 482 ? 130.205 150.127 148.908 1.00 39.22 521 ARG A O 1
ATOM 3709 N N . ARG A 1 483 ? 128.349 151.287 148.350 1.00 50.61 522 ARG A N 1
ATOM 3710 C CA . ARG A 1 483 ? 128.502 152.235 149.452 1.00 50.61 522 ARG A CA 1
ATOM 3711 C C . ARG A 1 483 ? 128.588 151.513 150.787 1.00 50.61 522 ARG A C 1
ATOM 3712 O O . ARG A 1 483 ? 129.527 151.723 151.561 1.00 50.61 522 ARG A O 1
ATOM 3720 N N . SER A 1 484 ? 127.613 150.648 151.070 1.00 54.73 523 SER A N 1
ATOM 3721 C CA . SER A 1 484 ? 127.630 149.902 152.321 1.00 54.73 523 SER A CA 1
ATOM 3722 C C . SER A 1 484 ? 128.860 149.021 152.420 1.00 54.73 523 SER A C 1
ATOM 3723 O O . SER A 1 484 ? 129.375 148.796 153.520 1.00 54.73 523 SER A O 1
ATOM 3726 N N . ALA A 1 485 ? 129.341 148.510 151.289 1.00 52.26 524 ALA A N 1
ATOM 3727 C CA . ALA A 1 485 ? 130.600 147.782 151.298 1.00 52.26 524 ALA A CA 1
ATOM 3728 C C . ALA A 1 485 ? 131.760 148.711 151.620 1.00 52.26 524 ALA A C 1
ATOM 3729 O O . ALA A 1 485 ? 132.688 148.320 152.330 1.00 52.26 524 ALA A O 1
ATOM 3731 N N . GLN A 1 486 ? 131.727 149.946 151.113 1.00 52.10 525 GLN A N 1
ATOM 3732 C CA . GLN A 1 486 ? 132.762 150.910 151.477 1.00 52.10 525 GLN A CA 1
ATOM 3733 C C . GLN A 1 486 ? 132.728 151.213 152.967 1.00 52.10 525 GLN A C 1
ATOM 3734 O O . GLN A 1 486 ? 133.777 151.286 153.616 1.00 52.10 525 GLN A O 1
ATOM 3740 N N . LYS A 1 487 ? 131.530 151.403 153.525 1.00 58.69 526 LYS A N 1
ATOM 3741 C CA . LYS A 1 487 ? 131.414 151.673 154.954 1.00 58.69 526 LYS A CA 1
ATOM 3742 C C . LYS A 1 487 ? 131.917 150.498 155.781 1.00 58.69 526 LYS A C 1
ATOM 3743 O O . LYS A 1 487 ? 132.653 150.687 156.756 1.00 58.69 526 LYS A O 1
ATOM 3749 N N . SER A 1 488 ? 131.539 149.274 155.403 1.00 61.83 527 SER A N 1
ATOM 3750 C CA . SER A 1 488 ? 132.021 148.098 156.119 1.00 61.83 527 SER A CA 1
ATOM 3751 C C . SER A 1 488 ? 133.532 147.959 155.999 1.00 61.83 527 SER A C 1
ATOM 3752 O O . SER A 1 488 ? 134.212 147.629 156.976 1.00 61.83 527 SER A O 1
ATOM 3755 N N . ARG A 1 489 ? 134.075 148.206 154.806 1.00 62.20 528 ARG A N 1
ATOM 3756 C CA . ARG A 1 489 ? 135.512 148.096 154.598 1.00 62.20 528 ARG A CA 1
ATOM 3757 C C . ARG A 1 489 ? 136.266 149.109 155.441 1.00 62.20 528 ARG A C 1
ATOM 3758 O O . ARG A 1 489 ? 137.282 148.778 156.060 1.00 62.20 528 ARG A O 1
ATOM 3766 N N . ASP A 1 490 ? 135.781 150.347 155.489 1.00 66.63 529 ASP A N 1
ATOM 3767 C CA . ASP A 1 490 ? 136.463 151.354 156.288 1.00 66.63 529 ASP A CA 1
ATOM 3768 C C . ASP A 1 490 ? 136.298 151.094 157.779 1.00 66.63 529 ASP A C 1
ATOM 3769 O O . ASP A 1 490 ? 137.215 151.376 158.554 1.00 66.63 529 ASP A O 1
ATOM 3774 N N . ARG A 1 491 ? 135.164 150.536 158.205 1.00 70.52 530 ARG A N 1
ATOM 3775 C CA . ARG A 1 491 ? 135.036 150.152 159.607 1.00 70.52 530 ARG A CA 1
ATOM 3776 C C . ARG A 1 491 ? 136.024 149.050 159.968 1.00 70.52 530 ARG A C 1
ATOM 3777 O O . ARG A 1 491 ? 136.643 149.086 161.038 1.00 70.52 530 ARG A O 1
ATOM 3785 N N . ILE A 1 492 ? 136.181 148.058 159.089 1.00 70.09 531 ILE A N 1
ATOM 3786 C CA . ILE A 1 492 ? 137.136 146.982 159.340 1.00 70.09 531 ILE A CA 1
ATOM 3787 C C . ILE A 1 492 ? 138.555 147.530 159.384 1.00 70.09 531 ILE A C 1
ATOM 3788 O O . ILE A 1 492 ? 139.354 147.162 160.253 1.00 70.09 531 ILE A O 1
ATOM 3793 N N . LEU A 1 493 ? 138.890 148.419 158.447 1.00 70.90 532 LEU A N 1
ATOM 3794 C CA . LEU A 1 493 ? 140.216 149.026 158.446 1.00 70.90 532 LEU A CA 1
ATOM 3795 C C . LEU A 1 493 ? 140.449 149.866 159.693 1.00 70.90 532 LEU A C 1
ATOM 3796 O O . LEU A 1 493 ? 141.574 149.920 160.197 1.00 70.90 532 LEU A O 1
ATOM 3801 N N . ASN A 1 494 ? 139.408 150.526 160.203 1.00 75.04 533 ASN A N 1
ATOM 3802 C CA . ASN A 1 494 ? 139.549 151.301 161.431 1.00 75.04 533 ASN A CA 1
ATOM 3803 C C . ASN A 1 494 ? 139.779 150.400 162.636 1.00 75.04 533 ASN A C 1
ATOM 3804 O O . ASN A 1 494 ? 140.645 150.685 163.471 1.00 75.04 533 ASN A O 1
ATOM 3809 N N . VAL A 1 495 ? 139.012 149.314 162.754 1.00 76.74 534 VAL A N 1
ATOM 3810 C CA . VAL A 1 495 ? 139.188 148.432 163.902 1.00 76.74 534 VAL A CA 1
ATOM 3811 C C . VAL A 1 495 ? 140.486 147.647 163.816 1.00 76.74 534 VAL A C 1
ATOM 3812 O O . VAL A 1 495 ? 140.986 147.175 164.842 1.00 76.74 534 VAL A O 1
ATOM 3816 N N . PHE A 1 496 ? 141.045 147.473 162.621 1.00 79.52 535 PHE A N 1
ATOM 3817 C CA . PHE A 1 496 ? 142.334 146.808 162.504 1.00 79.52 535 PHE A CA 1
ATOM 3818 C C . PHE A 1 496 ? 143.497 147.784 162.463 1.00 79.52 535 PHE A C 1
ATOM 3819 O O . PHE A 1 496 ? 144.652 147.348 162.491 1.00 79.52 535 PHE A O 1
ATOM 3827 N N . HIS A 1 497 ? 143.223 149.086 162.398 1.00 81.45 536 HIS A N 1
ATOM 3828 C CA . HIS A 1 497 ? 144.287 150.079 162.423 1.00 81.45 536 HIS A CA 1
ATOM 3829 C C . HIS A 1 497 ? 144.839 150.268 163.826 1.00 81.45 536 HIS A C 1
ATOM 3830 O O . HIS A 1 497 ? 146.036 150.520 163.995 1.00 81.45 536 HIS A O 1
ATOM 3837 N N . GLU A 1 498 ? 143.984 150.164 164.843 1.00 83.68 537 GLU A N 1
ATOM 3838 C CA . GLU A 1 498 ? 144.482 150.215 166.211 1.00 83.68 537 GLU A CA 1
ATOM 3839 C C . GLU A 1 498 ? 145.455 149.076 166.477 1.00 83.68 537 GLU A C 1
ATOM 3840 O O . GLU A 1 498 ? 146.410 149.240 167.244 1.00 83.68 537 GLU A O 1
ATOM 3846 N N . LEU A 1 499 ? 145.237 147.930 165.845 1.00 82.87 538 LEU A N 1
ATOM 3847 C CA . LEU A 1 499 ? 146.151 146.797 165.920 1.00 82.87 538 LEU A CA 1
ATOM 3848 C C . LEU A 1 499 ? 147.117 146.820 164.744 1.00 82.87 538 LEU A C 1
ATOM 3849 O O . LEU A 1 499 ? 147.262 145.828 164.033 1.00 82.87 538 LEU A O 1
ATOM 3854 N N . ASN A 1 500 ? 147.775 147.948 164.503 1.00 82.06 539 ASN A N 1
ATOM 3855 C CA . ASN A 1 500 ? 148.543 148.117 163.272 1.00 82.06 539 ASN A CA 1
ATOM 3856 C C . ASN A 1 500 ? 149.694 147.123 163.178 1.00 82.06 53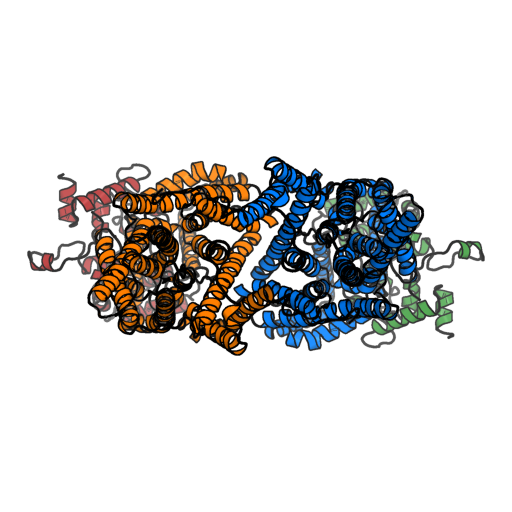9 ASN A C 1
ATOM 3857 O O . ASN A 1 500 ? 150.004 146.429 164.144 1.00 82.06 539 ASN A O 1
ATOM 3862 N N . HIS A 1 578 ? 161.199 112.505 161.662 1.00 90.48 617 HIS A N 1
ATOM 3863 C CA . HIS A 1 578 ? 161.700 113.636 160.888 1.00 90.48 617 HIS A CA 1
ATOM 3864 C C . HIS A 1 578 ? 160.636 114.152 159.928 1.00 90.48 617 HIS A C 1
ATOM 3865 O O . HIS A 1 578 ? 160.331 115.342 159.918 1.00 90.48 617 HIS A O 1
ATOM 3872 N N . HIS A 1 579 ? 160.072 113.254 159.117 1.00 90.79 618 HIS A N 1
ATOM 3873 C CA . HIS A 1 579 ? 159.017 113.667 158.197 1.00 90.79 618 HIS A CA 1
ATOM 3874 C C . HIS A 1 579 ? 157.782 114.152 158.939 1.00 90.79 618 HIS A C 1
ATOM 3875 O O . HIS A 1 579 ? 157.039 114.993 158.420 1.00 90.79 618 HIS A O 1
ATOM 3882 N N . THR A 1 580 ? 157.538 113.632 160.142 1.00 88.68 619 THR A N 1
ATOM 3883 C CA . THR A 1 580 ? 156.456 114.158 160.966 1.00 88.68 619 THR A CA 1
ATOM 3884 C C . THR A 1 580 ? 156.643 115.650 161.207 1.00 88.68 619 THR A C 1
ATOM 3885 O O . THR A 1 580 ? 155.746 116.461 160.936 1.00 88.68 619 THR A O 1
ATOM 3889 N N . LEU A 1 581 ? 157.834 116.028 161.676 1.00 86.55 620 LEU A N 1
ATOM 3890 C CA . LEU A 1 581 ? 158.187 117.434 161.835 1.00 86.55 620 LEU A CA 1
ATOM 3891 C C . LEU A 1 581 ? 157.965 118.209 160.543 1.00 86.55 620 LEU A C 1
ATOM 3892 O O . LEU A 1 581 ? 157.424 119.317 160.556 1.00 86.55 620 LEU A O 1
ATOM 3897 N N . GLN A 1 582 ? 158.368 117.630 159.412 1.00 86.20 621 GLN A N 1
ATOM 3898 C CA . GLN A 1 582 ? 158.164 118.302 158.135 1.00 86.20 621 GLN A CA 1
ATOM 3899 C C . GLN A 1 582 ? 156.693 118.601 157.895 1.00 86.20 621 GLN A C 1
ATOM 3900 O O . GLN A 1 582 ? 156.345 119.706 157.467 1.00 86.20 621 GLN A O 1
ATOM 3906 N N . GLN A 1 583 ? 155.816 117.636 158.156 1.00 85.23 622 GLN A N 1
ATOM 3907 C CA . GLN A 1 583 ? 154.397 117.888 157.960 1.00 85.23 622 GLN A CA 1
ATOM 3908 C C . GLN A 1 583 ? 153.811 118.801 159.028 1.00 85.23 622 GLN A C 1
ATOM 3909 O O . GLN A 1 583 ? 152.677 119.262 158.864 1.00 85.23 622 GLN A O 1
ATOM 3915 N N . TYR A 1 584 ? 154.545 119.072 160.108 1.00 85.60 623 TYR A N 1
ATOM 3916 C CA . TYR A 1 584 ? 154.016 119.943 161.154 1.00 85.60 623 TYR A CA 1
ATOM 3917 C C . TYR A 1 584 ? 154.389 121.414 160.981 1.00 85.60 623 TYR A C 1
ATOM 3918 O O . TYR A 1 584 ? 153.572 122.286 161.296 1.00 85.60 623 TYR A O 1
ATOM 3927 N N . LEU A 1 585 ? 155.590 121.716 160.493 1.00 76.85 624 LEU A N 1
ATOM 3928 C CA . LEU A 1 585 ? 156.060 123.096 160.448 1.00 76.85 624 LEU A CA 1
ATOM 3929 C C . LEU A 1 585 ? 155.248 123.958 159.495 1.00 76.85 624 LEU A C 1
ATOM 3930 O O . LEU A 1 585 ? 154.696 123.486 158.500 1.00 76.85 624 LEU A O 1
ATOM 3935 N N . TYR A 1 586 ? 155.188 125.244 159.823 1.00 68.88 625 TYR A N 1
ATOM 3936 C CA . TYR A 1 586 ? 154.614 126.230 158.924 1.00 68.88 625 TYR A CA 1
ATOM 3937 C C . TYR A 1 586 ? 155.455 126.330 157.663 1.00 68.88 625 TYR A C 1
ATOM 3938 O O . TYR A 1 586 ? 156.680 126.209 157.704 1.00 68.88 625 TYR A O 1
ATOM 3947 N N . LYS A 1 587 ? 154.825 126.540 156.593 1.00 60.40 626 LYS A N 1
ATOM 3948 C CA . LYS A 1 587 ? 155.719 126.700 155.462 1.00 60.40 626 LYS A CA 1
ATOM 3949 C C . LYS A 1 587 ? 156.039 128.172 155.257 1.00 60.40 626 LYS A C 1
ATOM 3950 O O . LYS A 1 587 ? 155.207 129.037 155.538 1.00 60.40 626 LYS A O 1
ATOM 3956 N N . PRO A 1 588 ? 157.240 128.493 154.793 1.00 58.44 627 PRO A N 1
ATOM 3957 C CA . PRO A 1 588 ? 157.559 129.892 154.516 1.00 58.44 627 PRO A CA 1
ATOM 3958 C C . PRO A 1 588 ? 156.726 130.407 153.360 1.00 58.44 627 PRO A C 1
ATOM 3959 O O . PRO A 1 588 ? 156.329 129.655 152.472 1.00 58.44 627 PRO A O 1
ATOM 3963 N N . ARG A 1 589 ? 156.462 131.713 153.385 1.00 55.98 628 ARG A N 1
ATOM 3964 C CA . ARG A 1 589 ? 155.600 132.322 152.380 1.00 55.98 628 ARG A CA 1
ATOM 3965 C C . ARG A 1 589 ? 156.096 132.046 150.971 1.00 55.98 628 ARG A C 1
ATOM 3966 O O . ARG A 1 589 ? 155.298 131.965 150.035 1.00 55.98 628 ARG A O 1
ATOM 3974 N N . GLN A 1 590 ? 157.405 131.879 150.807 1.00 53.78 629 GLN A N 1
ATOM 3975 C CA . GLN A 1 590 ? 157.993 131.651 149.496 1.00 53.78 629 GLN A CA 1
ATOM 3976 C C . GLN A 1 590 ? 157.676 130.273 148.944 1.00 53.78 629 GLN A C 1
ATOM 3977 O O . GLN A 1 590 ? 157.879 130.038 147.752 1.00 53.78 629 GLN A O 1
ATOM 3983 N N . GLU A 1 591 ? 157.199 129.354 149.779 1.00 53.11 630 GLU A N 1
ATOM 3984 C CA . GLU A 1 591 ? 157.053 127.957 149.399 1.00 53.11 630 GLU A CA 1
ATOM 3985 C C . GLU A 1 591 ? 155.606 127.503 149.370 1.00 53.11 630 GLU A C 1
ATOM 3986 O O . GLU A 1 591 ? 155.341 126.305 149.461 1.00 53.11 630 GLU A O 1
ATOM 3992 N N . TYR A 1 592 ? 154.665 128.428 149.252 1.00 54.13 631 TYR A N 1
ATOM 3993 C CA . TYR A 1 592 ? 153.271 128.039 149.141 1.00 54.13 631 TYR A CA 1
ATOM 3994 C C . TYR A 1 592 ? 153.033 127.310 147.829 1.00 54.13 631 TYR A C 1
ATOM 3995 O O . TYR A 1 592 ? 153.531 127.710 146.775 1.00 54.13 631 TYR A O 1
ATOM 4004 N N . LYS A 1 593 ? 152.259 126.233 147.899 1.00 44.04 632 LYS A N 1
ATOM 4005 C CA . LYS A 1 593 ? 152.006 125.382 146.744 1.00 44.04 632 LYS A CA 1
ATOM 4006 C C . LYS A 1 593 ? 150.792 125.925 146.005 1.00 44.04 632 LYS A C 1
ATOM 4007 O O . LYS A 1 593 ? 149.660 125.482 146.186 1.00 44.04 632 LYS A O 1
ATOM 4013 N N . HIS A 1 594 ? 151.042 126.927 145.173 1.00 39.13 633 HIS A N 1
ATOM 4014 C CA . HIS A 1 594 ? 150.017 127.444 144.283 1.00 39.13 633 HIS A CA 1
ATOM 4015 C C . HIS A 1 594 ? 149.826 126.492 143.117 1.00 39.13 633 HIS A C 1
ATOM 4016 O O . HIS A 1 594 ? 150.792 125.948 142.585 1.00 39.13 633 HIS A O 1
ATOM 4023 N N . LEU A 1 595 ? 148.580 126.295 142.710 1.00 33.82 634 LEU A N 1
ATOM 4024 C CA . LEU A 1 595 ? 148.309 125.455 141.557 1.00 33.82 634 LEU A CA 1
ATOM 4025 C C . LEU A 1 595 ? 147.295 126.135 140.660 1.00 33.82 634 LEU A C 1
ATOM 4026 O O . LEU A 1 595 ? 146.362 126.778 141.141 1.00 33.82 634 LEU A O 1
ATOM 4031 N N . TYR A 1 596 ? 147.494 125.993 139.357 1.00 26.15 635 TYR A N 1
ATOM 4032 C CA . TYR A 1 596 ? 146.500 126.338 138.357 1.00 26.15 635 TYR A CA 1
ATOM 4033 C C . TYR A 1 596 ? 146.374 125.151 137.423 1.00 26.15 635 TYR A C 1
ATOM 4034 O O . TYR A 1 596 ? 147.381 124.659 136.910 1.00 26.15 635 TYR A O 1
ATOM 4043 N N . SER A 1 597 ? 145.150 124.685 137.202 1.00 28.77 636 SER A N 1
ATOM 4044 C CA . SER A 1 597 ? 144.962 123.455 136.454 1.00 28.77 636 SER A CA 1
ATOM 4045 C C . SER A 1 597 ? 144.236 123.624 135.136 1.00 28.77 636 SER A C 1
ATOM 4046 O O . SER A 1 597 ? 144.529 122.878 134.204 1.00 28.77 636 SER A O 1
ATOM 4049 N N . ARG A 1 598 ? 143.288 124.554 135.044 1.00 25.65 637 ARG A N 1
ATOM 4050 C CA . ARG A 1 598 ? 142.432 124.742 133.874 1.00 25.65 637 ARG A CA 1
ATOM 4051 C C . ARG A 1 598 ? 141.410 123.621 133.771 1.00 25.65 637 ARG A C 1
ATOM 4052 O O . ARG A 1 598 ? 140.461 123.704 132.992 1.00 25.65 637 ARG A O 1
ATOM 4060 N N . HIS A 1 599 ? 141.563 122.593 134.593 1.00 26.43 638 HIS A N 1
ATOM 4061 C CA . HIS A 1 599 ? 140.666 121.456 134.580 1.00 26.43 638 HIS A CA 1
ATOM 4062 C C . HIS A 1 599 ? 140.076 121.149 135.936 1.00 26.43 638 HIS A C 1
ATOM 4063 O O . HIS A 1 599 ? 139.145 120.344 136.011 1.00 26.43 638 HIS A O 1
ATOM 4070 N N . GLU A 1 600 ? 140.591 121.743 137.003 1.00 29.71 639 GLU A N 1
ATOM 4071 C CA . GLU A 1 600 ? 140.004 121.588 138.316 1.00 29.71 639 GLU A CA 1
ATOM 4072 C C . GLU A 1 600 ? 140.294 122.835 139.124 1.00 29.71 639 GLU A C 1
ATOM 4073 O O . GLU A 1 600 ? 141.229 123.579 138.839 1.00 29.71 639 GLU A O 1
ATOM 4079 N N . LEU A 1 601 ? 139.470 123.060 140.135 1.00 29.49 640 LEU A N 1
ATOM 4080 C CA . LEU A 1 601 ? 139.677 124.178 141.037 1.00 29.49 640 LEU A CA 1
ATOM 4081 C C . LEU A 1 601 ? 140.699 123.771 142.081 1.00 29.49 640 LEU A C 1
ATOM 4082 O O . LEU A 1 601 ? 140.523 122.762 142.770 1.00 29.49 640 LEU A O 1
ATOM 4087 N N . THR A 1 602 ? 141.768 124.548 142.195 1.00 38.36 641 THR A N 1
ATOM 4088 C CA . THR A 1 602 ? 142.879 124.246 143.091 1.00 38.36 641 THR A CA 1
ATOM 4089 C C . THR A 1 602 ? 143.121 125.462 143.964 1.00 38.36 641 THR A C 1
ATOM 4090 O O . THR A 1 602 ? 144.047 126.244 143.717 1.00 38.36 641 THR A O 1
ATOM 4094 N N . PRO A 1 603 ? 142.298 125.667 144.986 1.00 48.51 642 PRO A N 1
ATOM 4095 C CA . PRO A 1 603 ? 142.561 126.765 145.915 1.00 48.51 642 PRO A CA 1
ATOM 4096 C C . PRO A 1 603 ? 143.822 126.485 146.708 1.00 48.51 642 PRO A C 1
ATOM 4097 O O . PRO A 1 603 ? 144.045 125.367 147.177 1.00 48.51 642 PRO A O 1
ATOM 4101 N N . THR A 1 604 ? 144.659 127.512 146.839 1.00 56.24 643 THR A N 1
ATOM 4102 C CA . THR A 1 604 ? 145.894 127.389 147.597 1.00 56.24 643 THR A CA 1
ATOM 4103 C C . THR A 1 604 ? 145.567 126.991 149.026 1.00 56.24 643 THR A C 1
ATOM 4104 O O . THR A 1 604 ? 144.986 127.779 149.774 1.00 56.24 643 THR A O 1
ATOM 4108 N N . GLU A 1 605 ? 145.926 125.773 149.412 1.00 63.27 644 GLU A N 1
ATOM 4109 C CA . GLU A 1 605 ? 145.603 125.298 150.747 1.00 63.27 644 GLU A CA 1
ATOM 4110 C C . GLU A 1 605 ? 146.609 125.753 151.789 1.00 63.27 644 GLU A C 1
ATOM 4111 O O . GLU A 1 605 ? 146.446 125.427 152.968 1.00 63.27 644 GLU A O 1
ATOM 4117 N N . ASP A 1 606 ? 147.644 126.482 151.389 1.00 60.81 645 ASP A N 1
ATOM 4118 C CA . ASP A 1 606 ? 148.582 127.054 152.340 1.00 60.81 645 ASP A CA 1
ATOM 4119 C C . ASP A 1 606 ? 148.196 128.454 152.788 1.00 60.81 645 ASP A C 1
ATOM 4120 O O . ASP A 1 606 ? 148.806 128.977 153.722 1.00 60.81 645 ASP A O 1
ATOM 4125 N N . GLU A 1 607 ? 147.202 129.074 152.157 1.00 63.78 646 GLU A N 1
ATOM 4126 C CA . GLU A 1 607 ? 146.696 130.334 152.677 1.00 63.78 646 GLU A CA 1
ATOM 4127 C C . GLU A 1 607 ? 145.989 130.159 154.009 1.00 63.78 646 GLU A C 1
ATOM 4128 O O . GLU A 1 607 ? 145.738 131.153 154.695 1.00 63.78 646 GLU A O 1
ATOM 4134 N N . LYS A 1 608 ? 145.647 128.925 154.379 1.00 66.37 647 LYS A N 1
ATOM 4135 C CA . LYS A 1 608 ? 145.113 128.673 155.710 1.00 66.37 647 LYS A CA 1
ATOM 4136 C C . LYS A 1 608 ? 146.155 128.974 156.775 1.00 66.37 647 LYS A C 1
ATOM 4137 O O . LYS A 1 608 ? 145.828 129.494 157.849 1.00 66.37 647 LYS A O 1
ATOM 4143 N N . GLN A 1 609 ? 147.415 128.650 156.492 1.00 65.38 648 GLN A N 1
ATOM 4144 C CA . GLN A 1 609 ? 148.510 129.035 157.373 1.00 65.38 648 GLN A CA 1
ATOM 4145 C C . GLN A 1 609 ? 148.544 130.538 157.604 1.00 65.38 648 GLN A C 1
ATOM 4146 O O . GLN A 1 609 ? 148.737 130.995 158.738 1.00 65.38 648 GLN A O 1
ATOM 4152 N N . ASP A 1 610 ? 148.371 131.326 156.541 1.00 65.47 649 ASP A N 1
ATOM 4153 C CA . ASP A 1 610 ? 148.425 132.774 156.692 1.00 65.47 649 ASP A CA 1
ATOM 4154 C C . ASP A 1 610 ? 147.368 133.248 157.673 1.00 65.47 649 ASP A C 1
ATOM 4155 O O . ASP A 1 610 ? 147.654 134.037 158.577 1.00 65.47 649 ASP A O 1
ATOM 4160 N N . ARG A 1 611 ? 146.137 132.763 157.514 1.00 69.71 650 ARG A N 1
ATOM 4161 C CA . ARG A 1 611 ? 145.047 133.211 158.373 1.00 69.71 650 ARG A CA 1
ATOM 4162 C C . ARG A 1 611 ? 145.241 132.733 159.804 1.00 69.71 650 ARG A C 1
ATOM 4163 O O . ARG A 1 611 ? 144.957 133.471 160.754 1.00 69.71 650 ARG A O 1
ATOM 4171 N N . GLU A 1 612 ? 145.736 131.508 159.979 1.00 71.63 651 GLU A N 1
ATOM 4172 C CA . GLU A 1 612 ? 145.995 131.001 161.321 1.00 71.63 651 GLU A CA 1
ATOM 4173 C C . GLU A 1 612 ? 147.012 131.868 162.049 1.00 71.63 651 GLU A C 1
ATOM 4174 O O . GLU A 1 612 ? 146.785 132.296 163.188 1.00 71.63 651 GLU A O 1
ATOM 4180 N N . ILE A 1 613 ? 148.141 132.148 161.398 1.00 68.70 652 ILE A N 1
ATOM 4181 C CA . ILE A 1 613 ? 149.165 132.962 162.043 1.00 68.70 652 ILE A CA 1
ATOM 4182 C C . ILE A 1 613 ? 148.689 134.386 162.239 1.00 68.70 652 ILE A C 1
ATOM 4183 O O . ILE A 1 613 ? 149.047 135.034 163.227 1.00 68.70 652 ILE A O 1
ATOM 4188 N N . PHE A 1 614 ? 147.892 134.912 161.310 1.00 72.58 653 PHE A N 1
ATOM 4189 C CA . PHE A 1 614 ? 147.380 136.260 161.486 1.00 72.58 653 PHE A CA 1
ATOM 4190 C C . PHE A 1 614 ? 146.507 136.319 162.727 1.00 72.58 653 PHE A C 1
ATOM 4191 O O . PHE A 1 614 ? 146.598 137.261 163.518 1.00 72.58 653 PHE A O 1
ATOM 4199 N N . HIS A 1 615 ? 145.668 135.305 162.929 1.00 75.71 654 HIS A N 1
ATOM 4200 C CA . HIS A 1 615 ? 144.848 135.285 164.131 1.00 75.71 654 HIS A CA 1
ATOM 4201 C C . HIS A 1 615 ? 145.712 135.178 165.376 1.00 75.71 654 HIS A C 1
ATOM 4202 O O . HIS A 1 615 ? 145.434 135.830 166.385 1.00 75.71 654 HIS A O 1
ATOM 4209 N N . ARG A 1 616 ? 146.763 134.360 165.327 1.00 75.09 655 ARG A N 1
ATOM 4210 C CA . ARG A 1 616 ? 147.623 134.212 166.497 1.00 75.09 655 ARG A CA 1
ATOM 4211 C C . ARG A 1 616 ? 148.325 135.516 166.846 1.00 75.09 655 ARG A C 1
ATOM 4212 O O . ARG A 1 616 ? 148.438 135.873 168.023 1.00 75.09 655 ARG A O 1
ATOM 4220 N N . THR A 1 617 ? 148.804 136.247 165.840 1.00 76.16 656 THR A N 1
ATOM 4221 C CA . THR A 1 617 ? 149.463 137.514 166.135 1.00 76.16 656 THR A CA 1
ATOM 4222 C C . THR A 1 617 ? 148.462 138.576 166.569 1.00 76.16 656 THR A C 1
ATOM 4223 O O . THR A 1 617 ? 148.775 139.391 167.440 1.00 76.16 656 THR A O 1
ATOM 4227 N N . MET A 1 618 ? 147.254 138.576 166.004 1.00 78.76 657 MET A N 1
ATOM 4228 C CA . MET A 1 618 ? 146.250 139.542 166.428 1.00 78.76 657 MET A CA 1
ATOM 4229 C C . MET A 1 618 ? 145.812 139.276 167.863 1.00 78.76 657 MET A C 1
ATOM 4230 O O . MET A 1 618 ? 145.641 140.214 168.648 1.00 78.76 657 MET A O 1
ATOM 4235 N N . ARG A 1 619 ? 145.642 138.004 168.229 1.00 79.74 658 ARG A N 1
ATOM 4236 C CA . ARG A 1 619 ? 145.453 137.655 169.630 1.00 79.74 658 ARG A CA 1
ATOM 4237 C C . ARG A 1 619 ? 146.650 138.079 170.465 1.00 79.74 658 ARG A C 1
ATOM 4238 O O . ARG A 1 619 ? 146.498 138.408 171.645 1.00 79.74 658 ARG A O 1
ATOM 4246 N N . LYS A 1 620 ? 147.848 138.067 169.878 1.00 81.96 659 LYS A N 1
ATOM 4247 C CA . LYS A 1 620 ? 148.994 138.670 170.545 1.00 81.96 659 LYS A CA 1
ATOM 4248 C C . LYS A 1 620 ? 148.958 140.192 170.465 1.00 81.96 659 LYS A C 1
ATOM 4249 O O . LYS A 1 620 ? 149.538 140.865 171.325 1.00 81.96 659 LYS A O 1
ATOM 4255 N N . ARG A 1 621 ? 148.295 140.753 169.449 1.00 80.72 660 ARG A N 1
ATOM 4256 C CA . ARG A 1 621 ? 148.160 142.204 169.376 1.00 80.72 660 ARG A CA 1
ATOM 4257 C C . ARG A 1 621 ? 147.092 142.724 170.321 1.00 80.72 660 ARG A C 1
ATOM 4258 O O . ARG A 1 621 ? 147.041 143.931 170.574 1.00 80.72 660 ARG A O 1
ATOM 4266 N N . LEU A 1 622 ? 146.221 141.851 170.824 1.00 84.52 661 LEU A N 1
ATOM 4267 C CA . LEU A 1 622 ? 145.299 142.250 171.875 1.00 84.52 661 LEU A CA 1
ATOM 4268 C C . LEU A 1 622 ? 145.960 142.269 173.242 1.00 84.52 661 LEU A C 1
ATOM 4269 O O . LEU A 1 622 ? 145.381 142.807 174.188 1.00 84.52 661 LEU A O 1
ATOM 4274 N N . GLU A 1 623 ? 147.158 141.700 173.365 1.00 87.74 662 GLU A N 1
ATOM 4275 C CA . GLU A 1 623 ? 147.852 141.717 174.646 1.00 87.74 662 GLU A CA 1
ATOM 4276 C C . GLU A 1 623 ? 148.176 143.135 175.086 1.00 87.74 662 GLU A C 1
ATOM 4277 O O . GLU A 1 623 ? 148.173 143.428 176.288 1.00 87.74 662 GLU A O 1
ATOM 4283 N N . SER A 1 624 ? 148.456 144.029 174.137 1.00 89.81 663 SER A N 1
ATOM 4284 C CA . SER A 1 624 ? 148.625 145.433 174.481 1.00 89.81 663 SER A CA 1
ATOM 4285 C C . SER A 1 624 ? 147.317 146.073 174.920 1.00 89.81 663 SER A C 1
ATOM 4286 O O . SER A 1 624 ? 147.347 147.131 175.557 1.00 89.81 663 SER A O 1
ATOM 4289 N N . PHE A 1 625 ? 146.181 145.444 174.605 1.00 91.21 664 PHE A N 1
ATOM 4290 C CA . PHE A 1 625 ? 144.850 145.962 174.927 1.00 91.21 664 PHE A CA 1
ATOM 4291 C C . PHE A 1 625 ? 144.582 147.281 174.203 1.00 91.21 664 PHE A C 1
ATOM 4292 O O . PHE A 1 625 ? 144.077 148.245 174.780 1.00 91.21 664 PHE A O 1
ATOM 4300 N N . LYS A 1 626 ? 144.921 147.317 172.919 1.00 89.13 665 LYS A N 1
ATOM 4301 C CA . LYS A 1 626 ? 144.753 148.534 172.135 1.00 89.13 665 LYS A CA 1
ATOM 4302 C C . LYS A 1 626 ? 143.655 148.371 171.090 1.00 89.13 665 LYS A C 1
ATOM 4303 O O . LYS A 1 626 ? 142.476 148.591 171.370 1.00 89.13 665 LYS A O 1
ATOM 4309 N N . GLY B 1 1 ? 148.406 150.367 101.417 1.00 56.62 40 GLY B N 1
ATOM 4310 C CA . GLY B 1 1 ? 148.262 149.205 100.559 1.00 56.62 40 GLY B CA 1
ATOM 4311 C C . GLY B 1 1 ? 149.212 148.079 100.911 1.00 56.62 40 GLY B C 1
ATOM 4312 O O . GLY B 1 1 ? 149.158 147.004 100.316 1.00 56.62 40 GLY B O 1
ATOM 4313 N N . GLY B 1 2 ? 150.083 148.326 101.886 1.00 53.65 41 GLY B N 1
ATOM 4314 C CA . GLY B 1 2 ? 151.049 147.333 102.309 1.00 53.65 41 GLY B CA 1
ATOM 4315 C C . GLY B 1 2 ? 150.621 146.576 103.547 1.00 53.65 41 GLY B C 1
ATOM 4316 O O . GLY B 1 2 ? 149.624 145.849 103.523 1.00 53.65 41 GLY B O 1
ATOM 4317 N N . PHE B 1 3 ? 151.369 146.735 104.634 1.00 45.41 42 PHE B N 1
ATOM 4318 C CA . PHE B 1 3 ? 151.041 146.120 105.912 1.00 45.41 42 PHE B CA 1
ATOM 4319 C C . PHE B 1 3 ? 150.404 147.176 106.798 1.00 45.41 42 PHE B C 1
ATOM 4320 O O . PHE B 1 3 ? 150.993 148.236 107.023 1.00 45.41 42 PHE B O 1
ATOM 4328 N N . GLN B 1 4 ? 149.209 146.889 107.298 1.00 46.20 43 GLN B N 1
ATOM 4329 C CA . GLN B 1 4 ? 148.452 147.835 108.101 1.00 46.20 43 GLN B CA 1
ATOM 4330 C C . GLN B 1 4 ? 148.699 147.566 109.575 1.00 46.20 43 GLN B C 1
ATOM 4331 O O . GLN B 1 4 ? 148.569 146.429 110.033 1.00 46.20 43 GLN B O 1
ATOM 4337 N N . VAL B 1 5 ? 149.054 148.616 110.312 1.00 38.82 44 VAL B N 1
ATOM 4338 C CA . VAL B 1 5 ? 149.316 148.471 111.739 1.00 38.82 44 VAL B CA 1
ATOM 4339 C C . VAL B 1 5 ? 148.058 148.017 112.467 1.00 38.82 44 VAL B C 1
ATOM 4340 O O . VAL B 1 5 ? 148.075 147.042 113.225 1.00 38.82 44 VAL B O 1
ATOM 4344 N N . VAL B 1 6 ? 146.947 148.712 112.243 1.00 36.98 45 VAL B N 1
ATOM 4345 C CA . VAL B 1 6 ? 145.662 148.369 112.840 1.00 36.98 45 VAL B CA 1
ATOM 4346 C C . VAL B 1 6 ? 144.574 148.541 111.793 1.00 36.98 45 VAL B C 1
ATOM 4347 O O . VAL B 1 6 ? 144.598 149.491 111.005 1.00 36.98 45 VAL B O 1
ATOM 4351 N N . THR B 1 7 ? 143.624 147.613 111.777 1.00 33.63 46 THR B N 1
ATOM 4352 C CA . THR B 1 7 ? 142.506 147.648 110.847 1.00 33.63 46 THR B CA 1
ATOM 4353 C C . THR B 1 7 ? 141.221 147.459 111.627 1.00 33.63 46 THR B C 1
ATOM 4354 O O . THR B 1 7 ? 141.046 146.435 112.289 1.00 33.63 46 THR B O 1
ATOM 4358 N N . PHE B 1 8 ? 140.319 148.425 111.543 1.00 30.84 47 PHE B N 1
ATOM 4359 C CA . PHE B 1 8 ? 139.010 148.243 112.149 1.00 30.84 47 PHE B CA 1
ATOM 4360 C C . PHE B 1 8 ? 138.249 147.193 111.362 1.00 30.84 47 PHE B C 1
ATOM 4361 O O . PHE B 1 8 ? 137.941 147.392 110.185 1.00 30.84 47 PHE B O 1
ATOM 4369 N N . GLU B 1 9 ? 137.950 146.072 112.004 1.00 31.43 48 GLU B N 1
ATOM 4370 C CA . GLU B 1 9 ? 137.349 144.920 111.340 1.00 31.43 48 GLU B CA 1
ATOM 4371 C C . GLU B 1 9 ? 136.102 144.527 112.118 1.00 31.43 48 GLU B C 1
ATOM 4372 O O . GLU B 1 9 ? 136.137 143.643 112.972 1.00 31.43 48 GLU B O 1
ATOM 4378 N N . TRP B 1 10 ? 134.990 145.184 111.806 1.00 26.99 49 TRP B N 1
ATOM 4379 C CA . TRP B 1 10 ? 133.728 144.893 112.465 1.00 26.99 49 TRP B CA 1
ATOM 4380 C C . TRP B 1 10 ? 132.986 143.737 111.823 1.00 26.99 49 TRP B C 1
ATOM 4381 O O . TRP B 1 10 ? 132.243 143.038 112.512 1.00 26.99 49 TRP B O 1
ATOM 4392 N N . ALA B 1 11 ? 133.155 143.515 110.523 1.00 27.64 50 ALA B N 1
ATOM 4393 C CA . ALA B 1 11 ? 132.471 142.396 109.892 1.00 27.64 50 ALA B CA 1
ATOM 4394 C C . ALA B 1 11 ? 132.960 141.071 110.446 1.00 27.64 50 ALA B C 1
ATOM 4395 O O . ALA B 1 11 ? 132.218 140.085 110.445 1.00 27.64 50 ALA B O 1
ATOM 4397 N N . HIS B 1 12 ? 134.201 141.031 110.916 1.00 28.55 51 HIS B N 1
ATOM 4398 C CA . HIS B 1 12 ? 134.777 139.858 111.553 1.00 28.55 51 HIS B CA 1
ATOM 4399 C C . HIS B 1 12 ? 134.024 139.493 112.823 1.00 28.55 51 HIS B C 1
ATOM 4400 O O . HIS B 1 12 ? 133.398 138.433 112.902 1.00 28.55 51 HIS B O 1
ATOM 4407 N N . VAL B 1 13 ? 134.084 140.370 113.819 1.00 25.00 52 VAL B N 1
ATOM 4408 C CA . VAL B 1 13 ? 133.393 140.145 115.095 1.00 25.00 52 VAL B CA 1
ATOM 4409 C C . VAL B 1 13 ? 132.029 140.803 114.955 1.00 25.00 52 VAL B C 1
ATOM 4410 O O . VAL B 1 13 ? 131.778 141.915 115.417 1.00 25.00 52 VAL B O 1
ATOM 4414 N N . GLN B 1 14 ? 131.137 140.111 114.333 1.00 26.28 53 GLN B N 1
ATOM 4415 C CA . GLN B 1 14 ? 129.846 140.744 114.116 1.00 26.28 53 GLN B CA 1
ATOM 4416 C C . GLN B 1 14 ? 128.692 139.878 114.568 1.00 26.28 53 GLN B C 1
ATOM 4417 O O . GLN B 1 14 ? 127.728 140.395 115.126 1.00 26.28 53 GLN B O 1
ATOM 4423 N N . ASP B 1 15 ? 128.766 138.584 114.348 1.00 25.85 54 ASP B N 1
ATOM 4424 C CA . ASP B 1 15 ? 127.732 137.708 114.859 1.00 25.85 54 ASP B CA 1
ATOM 4425 C C . ASP B 1 15 ? 127.917 137.540 116.361 1.00 25.85 54 ASP B C 1
ATOM 4426 O O . ASP B 1 15 ? 126.994 137.861 117.121 1.00 25.85 54 ASP B O 1
ATOM 4431 N N . PRO B 1 16 ? 129.070 137.059 116.846 1.00 22.13 55 PRO B N 1
ATOM 4432 C CA . PRO B 1 16 ? 129.216 136.920 118.296 1.00 22.13 55 PRO B CA 1
ATOM 4433 C C . PRO B 1 16 ? 129.115 138.236 119.021 1.00 22.13 55 PRO B C 1
ATOM 4434 O O . PRO B 1 16 ? 128.603 138.275 120.141 1.00 22.13 55 PRO B O 1
ATOM 4438 N N . TYR B 1 17 ? 129.571 139.325 118.409 1.00 21.08 56 TYR B N 1
ATOM 4439 C CA . TYR B 1 17 ? 129.505 140.615 119.074 1.00 21.08 56 TYR B CA 1
ATOM 4440 C C . TYR B 1 17 ? 128.067 141.043 119.294 1.00 21.08 56 TYR B C 1
ATOM 4441 O O . TYR B 1 17 ? 127.709 141.506 120.376 1.00 21.08 56 TYR B O 1
ATOM 4450 N N . VAL B 1 18 ? 127.224 140.894 118.281 1.00 21.48 57 VAL B N 1
ATOM 4451 C CA . VAL B 1 18 ? 125.839 141.316 118.429 1.00 21.48 57 VAL B CA 1
ATOM 4452 C C . VAL B 1 18 ? 125.089 140.378 119.360 1.00 21.48 57 VAL B C 1
ATOM 4453 O O . VAL B 1 18 ? 124.236 140.814 120.132 1.00 21.48 57 VAL B O 1
ATOM 4457 N N . ILE B 1 19 ? 125.392 139.082 119.322 1.00 20.84 58 ILE B N 1
ATOM 4458 C CA . ILE B 1 19 ? 124.729 138.160 120.242 1.00 20.84 58 ILE B CA 1
ATOM 4459 C C . ILE B 1 19 ? 125.103 138.484 121.683 1.00 20.84 58 ILE B C 1
ATOM 4460 O O . ILE B 1 19 ? 124.244 138.537 122.575 1.00 20.84 58 ILE B O 1
ATOM 4465 N N . ALA B 1 20 ? 126.389 138.715 121.936 1.00 19.26 59 ALA B N 1
ATOM 4466 C CA . ALA B 1 20 ? 126.819 139.086 123.273 1.00 19.26 59 ALA B CA 1
ATOM 4467 C C . ALA B 1 20 ? 126.263 140.437 123.687 1.00 19.26 59 ALA B C 1
ATOM 4468 O O . ALA B 1 20 ? 125.956 140.636 124.860 1.00 19.26 59 ALA B O 1
ATOM 4470 N N . LEU B 1 21 ? 126.124 141.375 122.753 1.00 19.45 60 LEU B N 1
ATOM 4471 C CA . LEU B 1 21 ? 125.491 142.647 123.076 1.00 19.45 60 LEU B CA 1
ATOM 4472 C C . LEU B 1 21 ? 124.033 142.457 123.446 1.00 19.45 60 LEU B C 1
ATOM 4473 O O . LEU B 1 21 ? 123.530 143.117 124.354 1.00 19.45 60 LEU B O 1
ATOM 4478 N N . TRP B 1 22 ? 123.330 141.582 122.732 1.00 20.57 61 TRP B N 1
ATOM 4479 C CA . TRP B 1 22 ? 121.960 141.253 123.098 1.00 20.57 61 TRP B CA 1
ATOM 4480 C C . TRP B 1 22 ? 121.888 140.773 124.531 1.00 20.57 61 TRP B C 1
ATOM 4481 O O . TRP B 1 22 ? 121.093 141.276 125.331 1.00 20.57 61 TRP B O 1
ATOM 4492 N N . ILE B 1 23 ? 122.715 139.789 124.871 1.00 17.86 62 ILE B N 1
ATOM 4493 C CA . ILE B 1 23 ? 122.669 139.228 126.215 1.00 17.86 62 ILE B CA 1
ATOM 4494 C C . ILE B 1 23 ? 123.039 140.278 127.253 1.00 17.86 62 ILE B C 1
ATOM 4495 O O . ILE B 1 23 ? 122.401 140.379 128.307 1.00 17.86 62 ILE B O 1
ATOM 4500 N N . LEU B 1 24 ? 124.057 141.088 126.974 1.00 18.13 63 LEU B N 1
ATOM 4501 C CA . LEU B 1 24 ? 124.476 142.102 127.933 1.00 18.13 63 LEU B CA 1
ATOM 4502 C C . LEU B 1 24 ? 123.396 143.147 128.147 1.00 18.13 63 LEU B C 1
ATOM 4503 O O . LEU B 1 24 ? 123.124 143.547 129.281 1.00 18.13 63 LEU B O 1
ATOM 4508 N N . VAL B 1 25 ? 122.784 143.622 127.066 1.00 18.64 64 VAL B N 1
ATOM 4509 C CA . VAL B 1 25 ? 121.766 144.653 127.186 1.00 18.64 64 VAL B CA 1
ATOM 4510 C C . VAL B 1 25 ? 120.547 144.108 127.902 1.00 18.64 64 VAL B C 1
ATOM 4511 O O . VAL B 1 25 ? 119.916 144.808 128.697 1.00 18.64 64 VAL B O 1
ATOM 4515 N N . ALA B 1 26 ? 120.203 142.846 127.657 1.00 18.58 65 ALA B N 1
ATOM 4516 C CA . ALA B 1 26 ? 119.107 142.250 128.405 1.00 18.58 65 ALA B CA 1
ATOM 4517 C C . ALA B 1 26 ? 119.440 142.140 129.883 1.00 18.58 65 ALA B C 1
ATOM 4518 O O . ALA B 1 26 ? 118.577 142.359 130.734 1.00 18.58 65 ALA B O 1
ATOM 4520 N N . SER B 1 27 ? 120.686 141.807 130.213 1.00 18.72 66 SER B N 1
ATOM 4521 C CA . SER B 1 27 ? 121.075 141.727 131.615 1.00 18.72 66 SER B CA 1
ATOM 4522 C C . SER B 1 27 ? 121.039 143.096 132.288 1.00 18.72 66 SER B C 1
ATOM 4523 O O . SER B 1 27 ? 120.623 143.215 133.443 1.00 18.72 66 SER B O 1
ATOM 4526 N N . LEU B 1 28 ? 121.470 144.141 131.587 1.00 18.29 67 LEU B N 1
ATOM 4527 C CA . LEU B 1 28 ? 121.369 145.488 132.143 1.00 18.29 67 LEU B CA 1
ATOM 4528 C C . LEU B 1 28 ? 119.914 145.900 132.326 1.00 18.29 67 LEU B C 1
ATOM 4529 O O . LEU B 1 28 ? 119.550 146.530 133.328 1.00 18.29 67 LEU B O 1
ATOM 4534 N N . ALA B 1 29 ? 119.065 145.564 131.360 1.00 20.42 68 ALA B N 1
ATOM 4535 C CA . ALA B 1 29 ? 117.649 145.844 131.516 1.00 20.42 68 ALA B CA 1
ATOM 4536 C C . ALA B 1 29 ? 117.052 145.048 132.661 1.00 20.42 68 ALA B C 1
ATOM 4537 O O . ALA B 1 29 ? 116.053 145.466 133.240 1.00 20.42 68 ALA B O 1
ATOM 4539 N N . LYS B 1 30 ? 117.630 143.896 132.991 1.00 21.35 69 LYS B N 1
ATOM 4540 C CA . LYS B 1 30 ? 117.189 143.169 134.174 1.00 21.35 69 LYS B CA 1
ATOM 4541 C C . LYS B 1 30 ? 117.680 143.831 135.447 1.00 21.35 69 LYS B C 1
ATOM 4542 O O . LYS B 1 30 ? 117.030 143.726 136.487 1.00 21.35 69 LYS B O 1
ATOM 4548 N N . ILE B 1 31 ? 118.841 144.478 135.394 1.00 21.91 70 ILE B N 1
ATOM 4549 C CA . ILE B 1 31 ? 119.295 145.274 136.531 1.00 21.91 70 ILE B CA 1
ATOM 4550 C C . ILE B 1 31 ? 118.292 146.378 136.815 1.00 21.91 70 ILE B C 1
ATOM 4551 O O . ILE B 1 31 ? 117.921 146.632 137.965 1.00 21.91 70 ILE B O 1
ATOM 4556 N N . GLY B 1 32 ? 117.847 147.055 135.760 1.00 24.14 71 GLY B N 1
ATOM 4557 C CA . GLY B 1 32 ? 116.828 148.081 135.926 1.00 24.14 71 GLY B CA 1
ATOM 4558 C C . GLY B 1 32 ? 115.477 147.519 136.325 1.00 24.14 71 GLY B C 1
ATOM 4559 O O . GLY B 1 32 ? 114.784 148.086 137.169 1.00 24.14 71 GLY B O 1
ATOM 4560 N N . PHE B 1 33 ? 115.090 146.395 135.729 1.00 24.88 72 PHE B N 1
ATOM 4561 C CA . PHE B 1 33 ? 113.753 145.845 135.914 1.00 24.88 72 PHE B CA 1
ATOM 4562 C C . PHE B 1 33 ? 113.511 145.435 137.357 1.00 24.88 72 PHE B C 1
ATOM 4563 O O . PHE B 1 33 ? 112.531 145.856 137.977 1.00 24.88 72 PHE B O 1
ATOM 4571 N N . HIS B 1 34 ? 114.401 144.624 137.914 1.00 26.93 73 HIS B N 1
ATOM 4572 C CA . HIS B 1 34 ? 114.223 144.075 139.249 1.00 26.93 73 HIS B CA 1
ATOM 4573 C C . HIS B 1 34 ? 114.574 145.054 140.341 1.00 26.93 73 HIS B C 1
ATOM 4574 O O . HIS B 1 34 ? 114.560 144.677 141.514 1.00 26.93 73 HIS B O 1
ATOM 4581 N N . LEU B 1 35 ? 114.888 146.295 139.982 1.00 28.95 74 LEU B N 1
ATOM 4582 C CA . LEU B 1 35 ? 115.269 147.279 140.983 1.00 28.95 74 LEU B CA 1
ATOM 4583 C C . LEU B 1 35 ? 114.133 147.551 141.950 1.00 28.95 74 LEU B C 1
ATOM 4584 O O . LEU B 1 35 ? 114.348 147.637 143.162 1.00 28.95 74 LEU B O 1
ATOM 4589 N N . SER B 1 36 ? 112.916 147.677 141.441 1.00 33.51 75 SER B N 1
ATOM 4590 C CA . SER B 1 36 ? 111.761 148.022 142.252 1.00 33.51 75 SER B CA 1
ATOM 4591 C C . SER B 1 36 ? 110.740 146.900 142.200 1.00 33.51 75 SER B C 1
ATOM 4592 O O . SER B 1 36 ? 110.360 146.450 141.118 1.00 33.51 75 SER B O 1
ATOM 4595 N N . HIS B 1 37 ? 110.291 146.463 143.373 1.00 37.55 76 HIS B N 1
ATOM 4596 C CA . HIS B 1 37 ? 109.239 145.460 143.448 1.00 37.55 76 HIS B CA 1
ATOM 4597 C C . HIS B 1 37 ? 107.925 145.984 142.885 1.00 37.55 76 HIS B C 1
ATOM 4598 O O . HIS B 1 37 ? 107.072 145.189 142.487 1.00 37.55 76 HIS B O 1
ATOM 4605 N N . LYS B 1 38 ? 107.756 147.304 142.802 1.00 36.24 77 LYS B N 1
ATOM 4606 C CA . LYS B 1 38 ? 106.560 147.867 142.190 1.00 36.24 77 LYS B CA 1
ATOM 4607 C C . LYS B 1 38 ? 106.465 147.568 140.703 1.00 36.24 77 LYS B C 1
ATOM 4608 O O . LYS B 1 38 ? 105.400 147.780 140.120 1.00 36.24 77 LYS B O 1
ATOM 4614 N N . VAL B 1 39 ? 107.538 147.101 140.078 1.00 32.32 78 VAL B N 1
ATOM 4615 C CA . VAL B 1 39 ? 107.536 146.747 138.665 1.00 32.32 78 VAL B CA 1
ATOM 4616 C C . VAL B 1 39 ? 107.447 145.245 138.467 1.00 32.32 78 VAL B C 1
ATOM 4617 O O . VAL B 1 39 ? 106.598 144.760 137.724 1.00 32.32 78 VAL B O 1
ATOM 4621 N N . THR B 1 40 ? 108.316 144.489 139.134 1.00 31.91 79 THR B N 1
ATOM 4622 C CA . THR B 1 40 ? 108.347 143.047 138.944 1.00 31.91 79 THR B CA 1
ATOM 4623 C C . THR B 1 40 ? 107.085 142.369 139.446 1.00 31.91 79 THR B C 1
ATOM 4624 O O . THR B 1 40 ? 106.822 141.224 139.071 1.00 31.91 79 THR B O 1
ATOM 4628 N N . SER B 1 41 ? 106.306 143.039 140.285 1.00 33.67 80 SER B N 1
ATOM 4629 C CA . SER B 1 41 ? 105.021 142.521 140.722 1.00 33.67 80 SER B CA 1
ATOM 4630 C C . SER B 1 41 ? 103.886 142.876 139.778 1.00 33.67 80 SER B C 1
ATOM 4631 O O . SER B 1 41 ? 102.757 142.448 140.012 1.00 33.67 80 SER B O 1
ATOM 4634 N N . VAL B 1 42 ? 104.154 143.653 138.730 1.00 30.27 81 VAL B N 1
ATOM 4635 C CA . VAL B 1 42 ? 103.129 144.116 137.810 1.00 30.27 81 VAL B CA 1
ATOM 4636 C C . VAL B 1 42 ? 103.414 143.673 136.378 1.00 30.27 81 VAL B C 1
ATOM 4637 O O . VAL B 1 42 ? 102.502 143.245 135.668 1.00 30.27 81 VAL B O 1
ATOM 4641 N N . VAL B 1 43 ? 104.659 143.760 135.950 1.00 27.86 82 VAL B N 1
ATOM 4642 C CA . VAL B 1 43 ? 105.055 143.443 134.579 1.00 27.86 82 VAL B CA 1
ATOM 4643 C C . VAL B 1 43 ? 105.669 142.051 134.566 1.00 27.86 82 VAL B C 1
ATOM 4644 O O . VAL B 1 43 ? 106.613 141.798 135.325 1.00 27.86 82 VAL B O 1
ATOM 4648 N N . PRO B 1 44 ? 105.158 141.121 133.758 1.00 27.60 83 PRO B N 1
ATOM 4649 C CA . PRO B 1 44 ? 105.890 139.874 133.532 1.00 27.60 83 PRO B CA 1
ATOM 4650 C C . PRO B 1 44 ? 107.201 140.154 132.824 1.00 27.60 83 PRO B C 1
ATOM 4651 O O . PRO B 1 44 ? 107.279 141.016 131.948 1.00 27.60 83 PRO B O 1
ATOM 4655 N N . GLU B 1 45 ? 108.237 139.409 133.197 1.00 27.28 84 GLU B N 1
ATOM 4656 C CA . GLU B 1 45 ? 109.557 139.693 132.656 1.00 27.28 84 GLU B CA 1
ATOM 4657 C C . GLU B 1 45 ? 109.627 139.386 131.167 1.00 27.28 84 GLU B C 1
ATOM 4658 O O . GLU B 1 45 ? 110.440 139.975 130.441 1.00 27.28 84 GLU B O 1
ATOM 4664 N N . SER B 1 46 ? 108.767 138.488 130.692 1.00 25.33 85 SER B N 1
ATOM 4665 C CA . SER B 1 46 ? 108.655 138.260 129.260 1.00 25.33 85 SER B CA 1
ATOM 4666 C C . SER B 1 46 ? 108.289 139.541 128.530 1.00 25.33 85 SER B C 1
ATOM 4667 O O . SER B 1 46 ? 108.758 139.782 127.415 1.00 25.33 85 SER B O 1
ATOM 4670 N N . ALA B 1 47 ? 107.449 140.375 129.144 1.00 24.58 86 ALA B N 1
ATOM 4671 C CA . ALA B 1 47 ? 107.111 141.657 128.541 1.00 24.58 86 ALA B CA 1
ATOM 4672 C C . ALA B 1 47 ? 108.329 142.559 128.450 1.00 24.58 86 ALA B C 1
ATOM 4673 O O . ALA B 1 47 ? 108.511 143.269 127.457 1.00 24.58 86 ALA B O 1
ATOM 4675 N N . LEU B 1 48 ? 109.168 142.561 129.483 1.00 23.73 87 LEU B N 1
ATOM 4676 C CA . LEU B 1 48 ? 110.409 143.315 129.400 1.00 23.73 87 LEU B CA 1
ATOM 4677 C C . LEU B 1 48 ? 111.250 142.846 128.231 1.00 23.73 87 LEU B C 1
ATOM 4678 O O . LEU B 1 48 ? 111.768 143.662 127.466 1.00 23.73 87 LEU B O 1
ATOM 4683 N N . LEU B 1 49 ? 111.409 141.536 128.081 1.00 24.21 88 LEU B N 1
ATOM 4684 C CA . LEU B 1 49 ? 112.249 141.039 127.000 1.00 24.21 88 LEU B CA 1
ATOM 4685 C C . LEU B 1 49 ? 111.659 141.367 125.640 1.00 24.21 88 LEU B C 1
ATOM 4686 O O . LEU B 1 49 ? 112.395 141.660 124.700 1.00 24.21 88 LEU B O 1
ATOM 4691 N N . ILE B 1 50 ? 110.338 141.318 125.508 1.00 24.31 89 ILE B N 1
ATOM 4692 C CA . ILE B 1 50 ? 109.718 141.631 124.226 1.00 24.31 89 ILE B CA 1
ATOM 4693 C C . ILE B 1 50 ? 109.850 143.111 123.885 1.00 24.31 89 ILE B C 1
ATOM 4694 O O . ILE B 1 50 ? 110.168 143.467 122.746 1.00 24.31 89 ILE B O 1
ATOM 4699 N N . VAL B 1 51 ? 109.630 143.996 124.856 1.00 24.65 90 VAL B N 1
ATOM 4700 C CA . VAL B 1 51 ? 109.822 145.421 124.601 1.00 24.65 90 VAL B CA 1
ATOM 4701 C C . VAL B 1 51 ? 111.279 145.716 124.273 1.00 24.65 90 VAL B C 1
ATOM 4702 O O . VAL B 1 51 ? 111.584 146.507 123.372 1.00 24.65 90 VAL B O 1
ATOM 4706 N N . LEU B 1 52 ? 112.201 145.098 125.002 1.00 23.66 91 LEU B N 1
ATOM 4707 C CA . LEU B 1 52 ? 113.615 145.313 124.738 1.00 23.66 91 LEU B CA 1
ATOM 4708 C C . LEU B 1 52 ? 114.010 144.781 123.373 1.00 23.66 91 LEU B C 1
ATOM 4709 O O . LEU B 1 52 ? 114.828 145.390 122.680 1.00 23.66 91 LEU B O 1
ATOM 4714 N N . GLY B 1 53 ? 113.459 143.640 122.978 1.00 24.02 92 GLY B N 1
ATOM 4715 C CA . GLY B 1 53 ? 113.708 143.140 121.644 1.00 24.02 92 GLY B CA 1
ATOM 4716 C C . GLY B 1 53 ? 113.177 144.072 120.581 1.00 24.02 92 GLY B C 1
ATOM 4717 O O . GLY B 1 53 ? 113.796 144.246 119.538 1.00 24.02 92 GLY B O 1
ATOM 4718 N N . LEU B 1 54 ? 112.025 144.691 120.836 1.00 24.12 93 LEU B N 1
ATOM 4719 C CA . LEU B 1 54 ? 111.514 145.701 119.917 1.00 24.12 93 LEU B CA 1
ATOM 4720 C C . LEU B 1 54 ? 112.477 146.867 119.793 1.00 24.12 93 LEU B C 1
ATOM 4721 O O . LEU B 1 54 ? 112.745 147.348 118.693 1.00 24.12 93 LEU B O 1
ATOM 4726 N N . VAL B 1 55 ? 112.987 147.357 120.920 1.00 25.01 94 VAL B N 1
ATOM 4727 C CA . VAL B 1 55 ? 113.872 148.520 120.886 1.00 25.01 94 VAL B CA 1
ATOM 4728 C C . VAL B 1 55 ? 115.164 148.188 120.146 1.00 25.01 94 VAL B C 1
ATOM 4729 O O . VAL B 1 55 ? 115.631 148.950 119.291 1.00 25.01 94 VAL B O 1
ATOM 4733 N N . LEU B 1 56 ? 115.754 147.033 120.450 1.00 25.52 95 LEU B N 1
ATOM 4734 C CA . LEU B 1 56 ? 116.982 146.637 119.773 1.00 25.52 95 LEU B CA 1
ATOM 4735 C C . LEU B 1 56 ? 116.741 146.321 118.303 1.00 25.52 95 LEU B C 1
ATOM 4736 O O . LEU B 1 56 ? 117.616 146.565 117.468 1.00 25.52 95 LEU B O 1
ATOM 4741 N N . GLY B 1 57 ? 115.570 145.791 117.958 1.00 26.44 96 GLY B N 1
ATOM 4742 C CA . GLY B 1 57 ? 115.221 145.642 116.561 1.00 26.44 96 GLY B CA 1
ATOM 4743 C C . GLY B 1 57 ? 115.023 146.966 115.867 1.00 26.44 96 GLY B C 1
ATOM 4744 O O . GLY B 1 57 ? 115.300 147.090 114.678 1.00 26.44 96 GLY B O 1
ATOM 4745 N N . GLY B 1 58 ? 114.530 147.969 116.587 1.00 27.33 97 GLY B N 1
ATOM 4746 C CA . GLY B 1 58 ? 114.463 149.301 116.018 1.00 27.33 97 GLY B CA 1
ATOM 4747 C C . GLY B 1 58 ? 115.842 149.845 115.729 1.00 27.33 97 GLY B C 1
ATOM 4748 O O . GLY B 1 58 ? 116.063 150.503 114.714 1.00 27.33 97 GLY B O 1
ATOM 4749 N N . ILE B 1 59 ? 116.792 149.563 116.614 1.00 25.91 98 ILE B N 1
ATOM 4750 C CA . ILE B 1 59 ? 118.178 149.938 116.347 1.00 25.91 98 ILE B CA 1
ATOM 4751 C C . ILE B 1 59 ? 118.704 149.204 115.119 1.00 25.91 98 ILE B C 1
ATOM 4752 O O . ILE B 1 59 ? 119.381 149.791 114.271 1.00 25.91 98 ILE B O 1
ATOM 4757 N N . VAL B 1 60 ? 118.401 147.911 115.006 1.00 28.01 99 VAL B N 1
ATOM 4758 C CA . VAL B 1 60 ? 118.857 147.126 113.860 1.00 28.01 99 VAL B CA 1
ATOM 4759 C C . VAL B 1 60 ? 118.262 147.662 112.566 1.00 28.01 99 VAL B C 1
ATOM 4760 O O . VAL B 1 60 ? 118.941 147.738 111.537 1.00 28.01 99 VAL B O 1
ATOM 4764 N N . TRP B 1 61 ? 116.983 148.018 112.590 1.00 29.03 100 TRP B N 1
ATOM 4765 C CA . TRP B 1 61 ? 116.338 148.594 111.419 1.00 29.03 100 TRP B CA 1
ATOM 4766 C C . TRP B 1 61 ? 116.941 149.946 111.066 1.00 29.03 100 TRP B C 1
ATOM 4767 O O . TRP B 1 61 ? 117.130 150.257 109.886 1.00 29.03 100 TRP B O 1
ATOM 4778 N N . ALA B 1 62 ? 117.252 150.764 112.074 1.00 28.92 101 ALA B N 1
ATOM 4779 C CA . ALA B 1 62 ? 117.921 152.033 111.814 1.00 28.92 101 ALA B CA 1
ATOM 4780 C C . ALA B 1 62 ? 119.276 151.814 111.161 1.00 28.92 101 ALA B C 1
ATOM 4781 O O . ALA B 1 62 ? 119.635 152.513 110.208 1.00 28.92 101 ALA B O 1
ATOM 4783 N N . ALA B 1 63 ? 120.041 150.842 111.652 1.00 30.46 102 ALA B N 1
ATOM 4784 C CA . ALA B 1 63 ? 121.312 150.495 111.038 1.00 30.46 102 ALA B CA 1
ATOM 4785 C C . ALA B 1 63 ? 121.139 149.760 109.719 1.00 30.46 102 ALA B C 1
ATOM 4786 O O . ALA B 1 63 ? 122.136 149.510 109.036 1.00 30.46 102 ALA B O 1
ATOM 4788 N N . ASP B 1 64 ? 119.907 149.401 109.359 1.00 33.63 103 ASP B N 1
ATOM 4789 C CA . ASP B 1 64 ? 119.604 148.725 108.100 1.00 33.63 103 ASP B CA 1
ATOM 4790 C C . ASP B 1 64 ? 120.326 147.386 108.000 1.00 33.63 103 ASP B C 1
ATOM 4791 O O . ASP B 1 64 ? 120.989 147.082 107.009 1.00 33.63 103 ASP B O 1
ATOM 4796 N N . HIS B 1 65 ? 120.184 146.576 109.039 1.00 33.98 104 HIS B N 1
ATOM 4797 C CA . HIS B 1 65 ? 120.770 145.248 109.074 1.00 33.98 104 HIS B CA 1
ATOM 4798 C C . HIS B 1 65 ? 119.721 144.209 109.414 1.00 33.98 104 HIS B C 1
ATOM 4799 O O . HIS B 1 65 ? 119.990 143.246 110.131 1.00 33.98 104 HIS B O 1
ATOM 4806 N N . ILE B 1 66 ? 118.501 144.390 108.915 1.00 31.41 105 ILE B N 1
ATOM 4807 C CA . ILE B 1 66 ? 117.448 143.426 109.202 1.00 31.41 105 ILE B CA 1
ATOM 4808 C C . ILE B 1 66 ? 117.740 142.098 108.521 1.00 31.41 105 ILE B C 1
ATOM 4809 O O . ILE B 1 66 ? 117.517 141.029 109.096 1.00 31.41 105 ILE B O 1
ATOM 4814 N N . ALA B 1 67 ? 118.240 142.139 107.289 1.00 32.86 106 ALA B N 1
ATOM 4815 C CA . ALA B 1 67 ? 118.469 140.911 106.544 1.00 32.86 106 ALA B CA 1
ATOM 4816 C C . ALA B 1 67 ? 119.667 140.130 107.055 1.00 32.86 106 ALA B C 1
ATOM 4817 O O . ALA B 1 67 ? 119.869 138.990 106.630 1.00 32.86 106 ALA B O 1
ATOM 4819 N N . SER B 1 68 ? 120.466 140.714 107.940 1.00 31.74 107 SER B N 1
ATOM 4820 C CA . SER B 1 68 ? 121.585 140.008 108.537 1.00 31.74 107 SER B CA 1
ATOM 4821 C C . SER B 1 68 ? 121.151 139.023 109.605 1.00 31.74 107 SER B C 1
ATOM 4822 O O . SER B 1 68 ? 121.941 138.152 109.973 1.00 31.74 107 SER B O 1
ATOM 4825 N N . PHE B 1 69 ? 119.930 139.141 110.112 1.00 29.10 108 PHE B N 1
ATOM 4826 C CA . PHE B 1 69 ? 119.437 138.322 111.212 1.00 29.10 108 PHE B CA 1
ATOM 4827 C C . PHE B 1 69 ? 118.417 137.335 110.678 1.00 29.10 108 PHE B C 1
ATOM 4828 O O . PHE B 1 69 ? 117.348 137.734 110.209 1.00 29.10 108 PHE B O 1
ATOM 4836 N N . THR B 1 70 ? 118.730 136.056 110.772 1.00 28.47 109 THR B N 1
ATOM 4837 C CA . THR B 1 70 ? 117.772 135.006 110.487 1.00 28.47 109 THR B CA 1
ATOM 4838 C C . THR B 1 70 ? 117.889 133.943 111.563 1.00 28.47 109 THR B C 1
ATOM 4839 O O . THR B 1 70 ? 118.994 133.569 111.958 1.00 28.47 109 THR B O 1
ATOM 4843 N N . LEU B 1 71 ? 116.750 133.483 112.061 1.00 25.37 110 LEU B N 1
ATOM 4844 C CA . LEU B 1 71 ? 116.719 132.389 113.020 1.00 25.37 110 LEU B CA 1
ATOM 4845 C C . LEU B 1 71 ? 116.612 131.089 112.238 1.00 25.37 110 LEU B C 1
ATOM 4846 O O . LEU B 1 71 ? 115.631 130.871 111.524 1.00 25.37 110 LEU B O 1
ATOM 4851 N N . THR B 1 72 ? 117.588 130.286 112.337 1.00 24.49 111 THR B N 1
ATOM 4852 C CA . THR B 1 72 ? 117.540 129.097 111.513 1.00 24.49 111 THR B CA 1
ATOM 4853 C C . THR B 1 72 ? 117.143 127.885 112.344 1.00 24.49 111 THR B C 1
ATOM 4854 O O . THR B 1 72 ? 117.401 127.842 113.547 1.00 24.49 111 THR B O 1
ATOM 4858 N N . PRO B 1 73 ? 116.496 126.891 111.735 1.00 23.73 112 PRO B N 1
ATOM 4859 C CA . PRO B 1 73 ? 116.027 125.745 112.526 1.00 23.73 112 PRO B CA 1
ATOM 4860 C C . PRO B 1 73 ? 117.128 125.020 113.270 1.00 23.73 112 PRO B C 1
ATOM 4861 O O . PRO B 1 73 ? 116.901 124.559 114.392 1.00 23.73 112 PRO B O 1
ATOM 4865 N N . THR B 1 74 ? 118.318 124.897 112.689 1.00 23.64 113 THR B N 1
ATOM 4866 C CA . THR B 1 74 ? 119.386 124.207 113.395 1.00 23.64 113 THR B CA 1
ATOM 4867 C C . THR B 1 74 ? 119.888 124.999 114.583 1.00 23.64 113 THR B C 1
ATOM 4868 O O . THR B 1 74 ? 120.577 124.438 115.432 1.00 23.64 113 THR B O 1
ATOM 4872 N N . VAL B 1 75 ? 119.578 126.285 114.661 1.00 22.67 114 VAL B N 1
ATOM 4873 C CA . VAL B 1 75 ? 120.000 127.080 115.804 1.00 22.67 114 VAL B CA 1
ATOM 4874 C C . VAL B 1 75 ? 118.954 127.059 116.898 1.00 22.67 114 VAL B C 1
ATOM 4875 O O . VAL B 1 75 ? 119.272 126.865 118.071 1.00 22.67 114 VAL B O 1
ATOM 4879 N N . PHE B 1 76 ? 117.690 127.262 116.548 1.00 20.32 115 PHE B N 1
ATOM 4880 C CA . PHE B 1 76 ? 116.653 127.211 117.565 1.00 20.32 115 PHE B CA 1
ATOM 4881 C C . PHE B 1 76 ? 116.537 125.812 118.147 1.00 20.32 115 PHE B C 1
ATOM 4882 O O . PHE B 1 76 ? 116.509 125.634 119.367 1.00 20.32 115 PHE B O 1
ATOM 4890 N N . PHE B 1 77 ? 116.503 124.804 117.294 1.00 20.82 116 PHE B N 1
ATOM 4891 C CA . PHE B 1 77 ? 116.200 123.468 117.770 1.00 20.82 116 PHE B CA 1
ATOM 4892 C C . PHE B 1 77 ? 117.379 122.779 118.428 1.00 20.82 116 PHE B C 1
ATOM 4893 O O . PHE B 1 77 ? 117.177 121.757 119.080 1.00 20.82 116 PHE B O 1
ATOM 4901 N N . PHE B 1 78 ? 118.592 123.296 118.286 1.00 21.05 117 PHE B N 1
ATOM 4902 C CA . PHE B 1 78 ? 119.755 122.653 118.868 1.00 21.05 117 PHE B CA 1
ATOM 4903 C C . PHE B 1 78 ? 120.458 123.475 119.925 1.00 21.05 117 PHE B C 1
ATOM 4904 O O . PHE B 1 78 ? 121.184 122.899 120.732 1.00 21.05 117 PHE B O 1
ATOM 4912 N N . TYR B 1 79 ? 120.296 124.791 119.934 1.00 21.51 118 TYR B N 1
ATOM 4913 C CA . TYR B 1 79 ? 121.064 125.613 120.852 1.00 21.51 118 TYR B CA 1
ATOM 4914 C C . TYR B 1 79 ? 120.179 126.551 121.652 1.00 21.51 118 TYR B C 1
ATOM 4915 O O . TYR B 1 79 ? 120.503 126.883 122.791 1.00 21.51 118 TYR B O 1
ATOM 4924 N N . LEU B 1 80 ? 119.063 126.982 121.086 1.00 18.73 119 LEU B N 1
ATOM 4925 C CA . LEU B 1 80 ? 118.211 127.928 121.787 1.00 18.73 119 LEU B CA 1
ATOM 4926 C C . LEU B 1 80 ? 117.096 127.257 122.566 1.00 18.73 119 LEU B C 1
ATOM 4927 O O . LEU B 1 80 ? 116.695 127.763 123.613 1.00 18.73 119 LEU B O 1
ATOM 4932 N N . LEU B 1 81 ? 116.574 126.157 122.079 1.00 18.30 120 LEU B N 1
ATOM 4933 C CA . LEU B 1 81 ? 115.494 125.476 122.773 1.00 18.30 120 LEU B CA 1
ATOM 4934 C C . LEU B 1 81 ? 115.961 124.564 123.905 1.00 18.30 120 LEU B C 1
ATOM 4935 O O . LEU B 1 81 ? 115.300 124.529 124.946 1.00 18.30 120 LEU B O 1
ATOM 4940 N N . PRO B 1 82 ? 117.032 123.786 123.757 1.00 18.12 121 PRO B N 1
ATOM 4941 C CA . PRO B 1 82 ? 117.422 122.871 124.825 1.00 18.12 121 PRO B CA 1
ATOM 4942 C C . PRO B 1 82 ? 117.634 123.563 126.161 1.00 18.12 121 PRO B C 1
ATOM 4943 O O . PRO B 1 82 ? 117.173 123.040 127.179 1.00 18.12 121 PRO B O 1
ATOM 4947 N N . PRO B 1 83 ? 118.336 124.704 126.236 1.00 19.11 122 PRO B N 1
ATOM 4948 C CA . PRO B 1 83 ? 118.512 125.321 127.559 1.00 19.11 122 PRO B CA 1
ATOM 4949 C C . PRO B 1 83 ? 117.212 125.697 128.232 1.00 19.11 122 PRO B C 1
ATOM 4950 O O . PRO B 1 83 ? 117.068 125.488 129.439 1.00 19.11 122 PRO B O 1
ATOM 4954 N N . ILE B 1 84 ? 116.251 126.232 127.479 1.00 19.15 123 ILE B N 1
ATOM 4955 C CA . ILE B 1 84 ? 114.978 126.648 128.058 1.00 19.15 123 ILE B CA 1
ATOM 4956 C C . ILE B 1 84 ? 114.247 125.454 128.649 1.00 19.15 123 ILE B C 1
ATOM 4957 O O . ILE B 1 84 ? 113.761 125.489 129.787 1.00 19.15 123 ILE B O 1
ATOM 4962 N N . VAL B 1 85 ? 114.170 124.372 127.884 1.00 18.59 124 VAL B N 1
ATOM 4963 C CA . VAL B 1 85 ? 113.437 123.197 128.325 1.00 18.59 124 VAL B CA 1
ATOM 4964 C C . VAL B 1 85 ? 114.157 122.510 129.473 1.00 18.59 124 VAL B C 1
ATOM 4965 O O . VAL B 1 85 ? 113.524 122.010 130.404 1.00 18.59 124 VAL B O 1
ATOM 4969 N N . LEU B 1 86 ? 115.483 122.455 129.425 1.00 19.07 125 LEU B N 1
ATOM 4970 C CA . LEU B 1 86 ? 116.220 121.843 130.520 1.00 19.07 125 LEU B CA 1
ATOM 4971 C C . LEU B 1 86 ? 116.054 122.637 131.801 1.00 19.07 125 LEU B C 1
ATOM 4972 O O . LEU B 1 86 ? 115.908 122.061 132.881 1.00 19.07 125 LEU B O 1
ATOM 4977 N N . ASP B 1 87 ? 116.074 123.961 131.706 1.00 21.41 126 ASP B N 1
ATOM 4978 C CA . ASP B 1 87 ? 115.836 124.785 132.878 1.00 21.41 126 ASP B CA 1
ATOM 4979 C C . ASP B 1 87 ? 114.453 124.535 133.448 1.00 21.41 126 ASP B C 1
ATOM 4980 O O . ASP B 1 87 ? 114.287 124.397 134.662 1.00 21.41 126 ASP B O 1
ATOM 4985 N N . ALA B 1 88 ? 113.439 124.485 132.586 1.00 21.97 127 ALA B N 1
ATOM 4986 C CA . ALA B 1 88 ? 112.090 124.245 133.080 1.00 21.97 127 ALA B CA 1
ATOM 4987 C C . ALA B 1 88 ? 111.978 122.882 133.736 1.00 21.97 127 ALA B C 1
ATOM 4988 O O . ALA B 1 88 ? 111.396 122.751 134.815 1.00 21.97 127 ALA B O 1
ATOM 4990 N N . GLY B 1 89 ? 112.541 121.852 133.110 1.00 20.93 128 GLY B N 1
ATOM 4991 C CA . GLY B 1 89 ? 112.418 120.510 133.637 1.00 20.93 128 GLY B CA 1
ATOM 4992 C C . GLY B 1 89 ? 113.274 120.223 134.843 1.00 20.93 128 GLY B C 1
ATOM 4993 O O . GLY B 1 89 ? 112.982 119.282 135.581 1.00 20.93 128 GLY B O 1
ATOM 4994 N N . TYR B 1 90 ? 114.325 120.998 135.063 1.00 21.69 129 TYR B N 1
ATOM 4995 C CA . TYR B 1 90 ? 115.205 120.770 136.196 1.00 21.69 129 TYR B CA 1
ATOM 4996 C C . TYR B 1 90 ? 114.739 121.462 137.460 1.00 21.69 129 TYR B C 1
ATOM 4997 O O . TYR B 1 90 ? 115.163 121.074 138.548 1.00 21.69 129 TYR B O 1
ATOM 5006 N N . PHE B 1 91 ? 113.887 122.473 137.347 1.00 22.63 130 PHE B N 1
ATOM 5007 C CA . PHE B 1 91 ? 113.322 123.146 138.504 1.00 22.63 130 PHE B CA 1
ATOM 5008 C C . PHE B 1 91 ? 111.878 122.753 138.748 1.00 22.63 130 PHE B C 1
ATOM 5009 O O . PHE B 1 91 ? 111.185 123.418 139.518 1.00 22.63 130 PHE B O 1
ATOM 5017 N N . MET B 1 92 ? 111.416 121.696 138.117 1.00 26.13 131 MET B N 1
ATOM 5018 C CA . MET B 1 92 ? 110.065 121.213 138.322 1.00 26.13 131 MET B CA 1
ATOM 5019 C C . MET B 1 92 ? 109.960 120.541 139.680 1.00 26.13 131 MET B C 1
ATOM 5020 O O . MET B 1 92 ? 110.691 119.578 139.935 1.00 26.13 131 MET B O 1
ATOM 5025 N N . PRO B 1 93 ? 109.089 120.999 140.573 1.00 27.10 132 PRO B N 1
ATOM 5026 C CA . PRO B 1 93 ? 108.888 120.273 141.828 1.00 27.10 132 PRO B CA 1
ATOM 5027 C C . PRO B 1 93 ? 108.357 118.884 141.552 1.00 27.10 132 PRO B C 1
ATOM 5028 O O . PRO B 1 93 ? 107.225 118.733 141.094 1.00 27.10 132 PRO B O 1
ATOM 5032 N N . ASN B 1 94 ? 109.166 117.864 141.820 1.00 26.73 133 ASN B N 1
ATOM 5033 C CA . ASN B 1 94 ? 108.833 116.525 141.354 1.00 26.73 133 ASN B CA 1
ATOM 5034 C C . ASN B 1 94 ? 107.575 115.996 142.017 1.00 26.73 133 ASN B C 1
ATOM 5035 O O . ASN B 1 94 ? 106.754 115.348 141.364 1.00 26.73 133 ASN B O 1
ATOM 5040 N N . ARG B 1 95 ? 107.409 116.245 143.314 1.00 30.40 134 ARG B N 1
ATOM 5041 C CA . ARG B 1 95 ? 106.250 115.708 144.013 1.00 30.40 134 ARG B CA 1
ATOM 5042 C C . ARG B 1 95 ? 104.960 116.281 143.456 1.00 30.40 134 ARG B C 1
ATOM 5043 O O . ARG B 1 95 ? 103.987 115.551 143.251 1.00 30.40 134 ARG B O 1
ATOM 5051 N N . LEU B 1 96 ? 104.930 117.587 143.206 1.00 28.78 135 LEU B N 1
ATOM 5052 C CA . LEU B 1 96 ? 103.742 118.195 142.624 1.00 28.78 135 LEU B CA 1
ATOM 5053 C C . LEU B 1 96 ? 103.548 117.759 141.183 1.00 28.78 135 LEU B C 1
ATOM 5054 O O . LEU B 1 96 ? 102.417 117.539 140.745 1.00 28.78 135 LEU B O 1
ATOM 5059 N N . PHE B 1 97 ? 104.635 117.646 140.425 1.00 26.28 136 PHE B N 1
ATOM 5060 C CA . PHE B 1 97 ? 104.513 117.277 139.022 1.00 26.28 136 PHE B CA 1
ATOM 5061 C C . PHE B 1 97 ? 103.933 115.885 138.875 1.00 26.28 136 PHE B C 1
ATOM 5062 O O . PHE B 1 97 ? 103.040 115.656 138.058 1.00 26.28 136 PHE B O 1
ATOM 5070 N N . PHE B 1 98 ? 104.422 114.941 139.665 1.00 26.36 137 PHE B N 1
ATOM 5071 C CA . PHE B 1 98 ? 103.979 113.567 139.527 1.00 26.36 137 PHE B CA 1
ATOM 5072 C C . PHE B 1 98 ? 102.706 113.277 140.294 1.00 26.36 137 PHE B C 1
ATOM 5073 O O . PHE B 1 98 ? 101.969 112.363 139.923 1.00 26.36 137 PHE B O 1
ATOM 5081 N N . GLY B 1 99 ? 102.418 114.030 141.347 1.00 33.17 138 GLY B N 1
ATOM 5082 C CA . GLY B 1 99 ? 101.124 113.893 141.965 1.00 33.17 138 GLY B CA 1
ATOM 5083 C C . GLY B 1 99 ? 100.002 114.489 141.161 1.00 33.17 138 GLY B C 1
ATOM 5084 O O . GLY B 1 99 ? 98.838 114.216 141.460 1.00 33.17 138 GLY B O 1
ATOM 5085 N N . ASN B 1 100 ? 100.322 115.292 140.154 1.00 31.95 139 ASN B N 1
ATOM 5086 C CA . ASN B 1 100 ? 99.339 115.884 139.263 1.00 31.95 139 ASN B CA 1
ATOM 5087 C C . ASN B 1 100 ? 99.690 115.597 137.817 1.00 31.95 139 ASN B C 1
ATOM 5088 O O . ASN B 1 100 ? 99.449 116.423 136.944 1.00 31.95 139 ASN B O 1
ATOM 5093 N N . LEU B 1 101 ? 100.280 114.437 137.553 1.00 28.10 140 LEU B N 1
ATOM 5094 C CA . LEU B 1 101 ? 100.739 114.142 136.204 1.00 28.10 140 LEU B CA 1
ATOM 5095 C C . LEU B 1 101 ? 99.582 114.101 135.223 1.00 28.10 140 LEU B C 1
ATOM 5096 O O . LEU B 1 101 ? 99.684 114.636 134.119 1.00 28.10 140 LEU B O 1
ATOM 5101 N N . GLY B 1 102 ? 98.474 113.474 135.600 1.00 31.19 141 GLY B N 1
ATOM 5102 C CA . GLY B 1 102 ? 97.359 113.370 134.679 1.00 31.19 141 GLY B CA 1
ATOM 5103 C C . GLY B 1 102 ? 96.724 114.709 134.365 1.00 31.19 141 GLY B C 1
ATOM 5104 O O . GLY B 1 102 ? 96.349 114.971 133.225 1.00 31.19 141 GLY B O 1
ATOM 5105 N N . THR B 1 103 ? 96.580 115.567 135.373 1.00 30.00 142 THR B N 1
ATOM 5106 C CA . THR B 1 103 ? 96.010 116.889 135.144 1.00 30.00 142 THR B CA 1
ATOM 5107 C C . THR B 1 103 ? 96.897 117.718 134.230 1.00 30.00 142 THR B C 1
ATOM 5108 O O . THR B 1 103 ? 96.411 118.382 133.307 1.00 30.00 142 THR B O 1
ATOM 5112 N N . ILE B 1 104 ? 98.206 117.681 134.464 1.00 27.33 143 ILE B N 1
ATOM 5113 C CA . ILE B 1 104 ? 99.143 118.390 133.603 1.00 27.33 143 ILE B CA 1
ATOM 5114 C C . ILE B 1 104 ? 99.086 117.841 132.188 1.00 27.33 143 ILE B C 1
ATOM 5115 O O . ILE B 1 104 ? 99.096 118.598 131.216 1.00 27.33 143 ILE B O 1
ATOM 5120 N N . LEU B 1 105 ? 99.034 116.518 132.045 1.00 27.40 144 LEU B N 1
ATOM 5121 C CA . LEU B 1 105 ? 98.956 115.918 130.719 1.00 27.40 144 LEU B CA 1
ATOM 5122 C C . LEU B 1 105 ? 97.679 116.325 130.004 1.00 27.40 144 LEU B C 1
ATOM 5123 O O . LEU B 1 105 ? 97.697 116.605 128.804 1.00 27.40 144 LEU B O 1
ATOM 5128 N N . LEU B 1 106 ? 96.558 116.358 130.717 1.00 28.43 145 LEU B N 1
ATOM 5129 C CA . LEU B 1 106 ? 95.309 116.752 130.084 1.00 28.43 145 LEU B CA 1
ATOM 5130 C C . LEU B 1 106 ? 95.347 118.206 129.641 1.00 28.43 145 LEU B C 1
ATOM 5131 O O . LEU B 1 106 ? 94.894 118.535 128.543 1.00 28.43 145 LEU B O 1
ATOM 5136 N N . TYR B 1 107 ? 95.884 119.090 130.475 1.00 27.42 146 TYR B N 1
ATOM 5137 C CA . TYR B 1 107 ? 95.972 120.490 130.085 1.00 27.42 146 TYR B CA 1
ATOM 5138 C C . TYR B 1 107 ? 97.039 120.742 129.034 1.00 27.42 146 TYR B C 1
ATOM 5139 O O . TYR B 1 107 ? 96.996 121.774 128.365 1.00 27.42 146 TYR B O 1
ATOM 5148 N N . ALA B 1 108 ? 97.994 119.834 128.878 1.00 25.90 147 ALA B N 1
ATOM 5149 C CA . ALA B 1 108 ? 99.155 120.075 128.041 1.00 25.90 147 ALA B CA 1
ATOM 5150 C C . ALA B 1 108 ? 99.134 119.302 126.740 1.00 25.90 147 ALA B C 1
ATOM 5151 O O . ALA B 1 108 ? 99.720 119.759 125.761 1.00 25.90 147 ALA B O 1
ATOM 5153 N N . VAL B 1 109 ? 98.488 118.146 126.701 1.00 27.24 148 VAL B N 1
ATOM 5154 C CA . VAL B 1 109 ? 98.382 117.357 125.487 1.00 27.24 148 VAL B CA 1
ATOM 5155 C C . VAL B 1 109 ? 97.013 117.499 124.855 1.00 27.24 148 VAL B C 1
ATOM 5156 O O . VAL B 1 109 ? 96.897 117.847 123.683 1.00 27.24 148 VAL B O 1
ATOM 5160 N N . VAL B 1 110 ? 95.956 117.228 125.615 1.00 28.93 149 VAL B N 1
ATOM 5161 C CA . VAL B 1 110 ? 94.615 117.461 125.101 1.00 28.93 149 VAL B CA 1
ATOM 5162 C C . VAL B 1 110 ? 94.358 118.951 124.966 1.00 28.93 149 VAL B C 1
ATOM 5163 O O . VAL B 1 110 ? 93.738 119.400 124.001 1.00 28.93 149 VAL B O 1
ATOM 5167 N N . GLY B 1 111 ? 94.832 119.741 125.920 1.00 28.11 150 GLY B N 1
ATOM 5168 C CA . GLY B 1 111 ? 94.667 121.178 125.817 1.00 28.11 150 GLY B CA 1
ATOM 5169 C C . GLY B 1 111 ? 95.379 121.763 124.617 1.00 28.11 150 GLY B C 1
ATOM 5170 O O . GLY B 1 111 ? 94.884 122.696 123.986 1.00 28.11 150 GLY B O 1
ATOM 5171 N N . THR B 1 112 ? 96.560 121.241 124.298 1.00 27.71 151 THR B N 1
ATOM 5172 C CA . THR B 1 112 ? 97.266 121.709 123.113 1.00 27.71 151 THR B CA 1
ATOM 5173 C C . THR B 1 112 ? 96.615 121.197 121.842 1.00 27.71 151 THR B C 1
ATOM 5174 O O . THR B 1 112 ? 96.436 121.954 120.886 1.00 27.71 151 THR B O 1
ATOM 5178 N N . VAL B 1 113 ? 96.261 119.915 121.804 1.00 27.22 152 VAL B N 1
ATOM 5179 C CA . VAL B 1 113 ? 95.610 119.378 120.619 1.00 27.22 152 VAL B CA 1
ATOM 5180 C C . VAL B 1 113 ? 94.247 120.020 120.429 1.00 27.22 152 VAL B C 1
ATOM 5181 O O . VAL B 1 113 ? 93.832 120.298 119.303 1.00 27.22 152 VAL B O 1
ATOM 5185 N N . TRP B 1 114 ? 93.534 120.286 121.520 1.00 27.94 153 TRP B N 1
ATOM 5186 C CA . TRP B 1 114 ? 92.276 121.007 121.392 1.00 27.94 153 TRP B CA 1
ATOM 5187 C C . TRP B 1 114 ? 92.508 122.396 120.827 1.00 27.94 153 TRP B C 1
ATOM 5188 O O . TRP B 1 114 ? 91.883 122.783 119.840 1.00 27.94 153 TRP B O 1
ATOM 5199 N N . ASN B 1 115 ? 93.415 123.160 121.436 1.00 28.25 154 ASN B N 1
ATOM 5200 C CA . ASN B 1 115 ? 93.675 124.514 120.963 1.00 28.25 154 ASN B CA 1
ATOM 5201 C C . ASN B 1 115 ? 94.145 124.503 119.521 1.00 28.25 154 ASN B C 1
ATOM 5202 O O . ASN B 1 115 ? 93.641 125.259 118.687 1.00 28.25 154 ASN B O 1
ATOM 5207 N N . ALA B 1 116 ? 95.101 123.633 119.204 1.00 28.75 155 ALA B N 1
ATOM 5208 C CA . ALA B 1 116 ? 95.647 123.589 117.855 1.00 28.75 155 ALA B CA 1
ATOM 5209 C C . ALA B 1 116 ? 94.577 123.220 116.843 1.00 28.75 155 ALA B C 1
ATOM 5210 O O . ALA B 1 116 ? 94.374 123.929 115.855 1.00 28.75 155 ALA B O 1
ATOM 5212 N N . ALA B 1 117 ? 93.870 122.119 117.082 1.00 28.38 156 ALA B N 1
ATOM 5213 C CA . ALA B 1 117 ? 92.866 121.662 116.132 1.00 28.38 156 ALA B CA 1
ATOM 5214 C C . ALA B 1 117 ? 91.751 122.677 115.975 1.00 28.38 156 ALA B C 1
ATOM 5215 O O . ALA B 1 117 ? 91.329 122.959 114.854 1.00 28.38 156 ALA B O 1
ATOM 5217 N N . THR B 1 118 ? 91.263 123.248 117.077 1.00 29.32 157 THR B N 1
ATOM 5218 C CA . THR B 1 118 ? 90.145 124.176 116.982 1.00 29.32 157 THR B CA 1
ATOM 5219 C C . THR B 1 118 ? 90.553 125.469 116.301 1.00 29.32 157 THR B C 1
ATOM 5220 O O . THR B 1 118 ? 89.836 125.964 115.435 1.00 29.32 157 THR B O 1
ATOM 5224 N N . THR B 1 119 ? 91.695 126.044 116.676 1.00 30.22 158 THR B N 1
ATOM 5225 C CA . THR B 1 119 ? 92.119 127.272 116.017 1.00 30.22 158 THR B CA 1
ATOM 5226 C C . THR B 1 119 ? 92.392 127.032 114.541 1.00 30.22 158 THR B C 1
ATOM 5227 O O . THR B 1 119 ? 91.948 127.810 113.693 1.00 30.22 158 THR B O 1
ATOM 5231 N N . GLY B 1 120 ? 93.092 125.948 114.207 1.00 29.70 159 GLY B N 1
ATOM 5232 C CA . GLY B 1 120 ? 93.369 125.674 112.811 1.00 29.70 159 GLY B CA 1
ATOM 5233 C C . GLY B 1 120 ? 92.108 125.445 112.007 1.00 29.70 159 GLY B C 1
ATOM 5234 O O . GLY B 1 120 ? 91.923 126.033 110.944 1.00 29.70 159 GLY B O 1
ATOM 5235 N N . LEU B 1 121 ? 91.205 124.616 112.521 1.00 30.11 160 LEU B N 1
ATOM 5236 C CA . LEU B 1 121 ? 89.988 124.312 111.787 1.00 30.11 160 LEU B CA 1
ATOM 5237 C C . LEU B 1 121 ? 89.049 125.503 111.726 1.00 30.11 160 LEU B C 1
ATOM 5238 O O . LEU B 1 121 ? 88.357 125.682 110.726 1.00 30.11 160 LEU B O 1
ATOM 5243 N N . SER B 1 122 ? 89.004 126.327 112.768 1.00 31.48 161 SER B N 1
ATOM 5244 C CA . SER B 1 122 ? 88.135 127.492 112.744 1.00 31.48 161 SER B CA 1
ATOM 5245 C C . SER B 1 122 ? 88.658 128.542 111.784 1.00 31.48 161 SER B C 1
ATOM 5246 O O . SER B 1 122 ? 87.880 129.168 111.060 1.00 31.48 161 SER B O 1
ATOM 5249 N N . LEU B 1 123 ? 89.974 128.746 111.755 1.00 32.75 162 LEU B N 1
ATOM 5250 C CA . LEU B 1 123 ? 90.550 129.632 110.758 1.00 32.75 162 LEU B CA 1
ATOM 5251 C C . LEU B 1 123 ? 90.312 129.098 109.358 1.00 32.75 162 LEU B C 1
ATOM 5252 O O . LEU B 1 123 ? 90.015 129.864 108.442 1.00 32.75 162 LEU B O 1
ATOM 5257 N N . TYR B 1 124 ? 90.429 127.784 109.171 1.00 34.26 163 TYR B N 1
ATOM 5258 C CA . TYR B 1 124 ? 90.176 127.206 107.856 1.00 34.26 163 TYR B CA 1
ATOM 5259 C C . TYR B 1 124 ? 88.721 127.368 107.449 1.00 34.26 163 TYR B C 1
ATOM 5260 O O . TYR B 1 124 ? 88.428 127.666 106.289 1.00 34.26 163 TYR B O 1
ATOM 5269 N N . GLY B 1 125 ? 87.798 127.168 108.384 1.00 34.74 164 GLY B N 1
ATOM 5270 C CA . GLY B 1 125 ? 86.394 127.361 108.076 1.00 34.74 164 GLY B CA 1
ATOM 5271 C C . GLY B 1 125 ? 86.070 128.802 107.753 1.00 34.74 164 GLY B C 1
ATOM 5272 O O . GLY B 1 125 ? 85.241 129.082 106.889 1.00 34.74 164 GLY B O 1
ATOM 5273 N N . VAL B 1 126 ? 86.711 129.736 108.452 1.00 35.01 165 VAL B N 1
ATOM 5274 C CA . VAL B 1 126 ? 86.565 131.143 108.104 1.00 35.01 165 VAL B CA 1
ATOM 5275 C C . VAL B 1 126 ? 87.106 131.398 106.707 1.00 35.01 165 VAL B C 1
ATOM 5276 O O . VAL B 1 126 ? 86.493 132.113 105.907 1.00 35.01 165 VAL B O 1
ATOM 5280 N N . PHE B 1 127 ? 88.258 130.807 106.390 1.00 37.26 166 PHE B N 1
ATOM 5281 C CA . PHE B 1 127 ? 88.880 131.012 105.089 1.00 37.26 166 PHE B CA 1
ATOM 5282 C C . PHE B 1 127 ? 88.001 130.488 103.968 1.00 37.26 166 PHE B C 1
ATOM 5283 O O . PHE B 1 127 ? 87.889 131.118 102.912 1.00 37.26 166 PHE B O 1
ATOM 5291 N N . LEU B 1 128 ? 87.369 129.334 104.177 1.00 36.57 167 LEU B N 1
ATOM 5292 C CA . LEU B 1 128 ? 86.471 128.782 103.173 1.00 36.57 167 LEU B CA 1
ATOM 5293 C C . LEU B 1 128 ? 85.271 129.681 102.920 1.00 36.57 167 LEU B C 1
ATOM 5294 O O . LEU B 1 128 ? 84.683 129.621 101.836 1.00 36.57 167 LEU B O 1
ATOM 5299 N N . SER B 1 129 ? 84.897 130.510 103.886 1.00 38.85 168 SER B N 1
ATOM 5300 C CA . SER B 1 129 ? 83.774 131.416 103.719 1.00 38.85 168 SER B CA 1
ATOM 5301 C C . SER B 1 129 ? 84.153 132.688 102.985 1.00 38.85 168 SER B C 1
ATOM 5302 O O . SER B 1 129 ? 83.285 133.536 102.762 1.00 38.85 168 SER B O 1
ATOM 5305 N N . GLY B 1 130 ? 85.419 132.852 102.622 1.00 40.91 169 GLY B N 1
ATOM 5306 C CA . GLY B 1 130 ? 85.848 133.998 101.856 1.00 40.91 169 GLY B CA 1
ATOM 5307 C C . GLY B 1 130 ? 86.107 135.250 102.657 1.00 40.91 169 GLY B C 1
ATOM 5308 O O . GLY B 1 130 ? 86.441 136.279 102.062 1.00 40.91 169 GLY B O 1
ATOM 5309 N N . LEU B 1 131 ? 85.957 135.208 103.981 1.00 41.44 170 LEU B N 1
ATOM 5310 C CA . LEU B 1 131 ? 86.193 136.408 104.773 1.00 41.44 170 LEU B CA 1
ATOM 5311 C C . LEU B 1 131 ? 87.637 136.864 104.663 1.00 41.44 170 LEU B C 1
ATOM 5312 O O . LEU B 1 131 ? 87.907 138.059 104.509 1.00 41.44 170 LEU B O 1
ATOM 5317 N N . MET B 1 132 ? 88.583 135.931 104.754 1.00 42.73 171 MET B N 1
ATOM 5318 C CA . MET B 1 132 ? 89.985 136.304 104.625 1.00 42.73 171 MET B CA 1
ATOM 5319 C C . MET B 1 132 ? 90.293 136.767 103.211 1.00 42.73 171 MET B C 1
ATOM 5320 O O . MET B 1 132 ? 90.870 137.841 103.008 1.00 42.73 171 MET B O 1
ATOM 5325 N N . GLY B 1 133 ? 89.920 135.969 102.222 1.00 44.88 172 GLY B N 1
ATOM 5326 C CA . GLY B 1 133 ? 89.949 136.412 100.848 1.00 44.88 172 GLY B CA 1
ATOM 5327 C C . GLY B 1 133 ? 91.279 136.228 100.156 1.00 44.88 172 GLY B C 1
ATOM 5328 O O . GLY B 1 133 ? 92.286 136.806 100.571 1.00 44.88 172 GLY B O 1
ATOM 5329 N N . ASP B 1 134 ? 91.277 135.434 99.088 1.00 49.63 173 ASP B N 1
ATOM 5330 C CA . ASP B 1 134 ? 92.393 135.329 98.152 1.00 49.63 173 ASP B CA 1
ATOM 5331 C C . ASP B 1 134 ? 93.713 135.068 98.869 1.00 49.63 173 ASP B C 1
ATOM 5332 O O . ASP B 1 134 ? 94.725 135.727 98.631 1.00 49.63 173 ASP B O 1
ATOM 5337 N N . LEU B 1 135 ? 93.692 134.096 99.768 1.00 45.24 174 LEU B N 1
ATOM 5338 C CA . LEU B 1 135 ? 94.900 133.575 100.388 1.00 45.24 174 LEU B CA 1
ATOM 5339 C C . LEU B 1 135 ? 95.237 132.257 99.717 1.00 45.24 174 LEU B C 1
ATOM 5340 O O . LEU B 1 135 ? 94.384 131.371 99.628 1.00 45.24 174 LEU B O 1
ATOM 5345 N N . GLN B 1 136 ? 96.463 132.133 99.228 1.00 46.44 175 GLN B N 1
ATOM 5346 C CA . GLN B 1 136 ? 96.902 130.859 98.671 1.00 46.44 175 GLN B CA 1
ATOM 5347 C C . GLN B 1 136 ? 97.356 130.011 99.849 1.00 46.44 175 GLN B C 1
ATOM 5348 O O . GLN B 1 136 ? 98.515 130.033 100.259 1.00 46.44 175 GLN B O 1
ATOM 5354 N N . ILE B 1 137 ? 96.408 129.263 100.412 1.00 40.67 176 ILE B N 1
ATOM 5355 C CA . ILE B 1 137 ? 96.597 128.563 101.674 1.00 40.67 176 ILE B CA 1
ATOM 5356 C C . ILE B 1 137 ? 95.735 127.311 101.659 1.00 40.67 176 ILE B C 1
ATOM 5357 O O . ILE B 1 137 ? 94.732 127.231 100.951 1.00 40.67 176 ILE B O 1
ATOM 5362 N N . GLY B 1 138 ? 96.141 126.318 102.440 1.00 37.70 177 GLY B N 1
ATOM 5363 C CA . GLY B 1 138 ? 95.419 125.065 102.479 1.00 37.70 177 GLY B CA 1
ATOM 5364 C C . GLY B 1 138 ? 95.042 124.649 103.882 1.00 37.70 177 GLY B C 1
ATOM 5365 O O . GLY B 1 138 ? 95.220 125.417 104.826 1.00 37.70 177 GLY B O 1
ATOM 5366 N N . LEU B 1 139 ? 94.507 123.440 104.035 1.00 35.77 178 LEU B N 1
ATOM 5367 C CA . LEU B 1 139 ? 94.167 122.961 105.368 1.00 35.77 178 LEU B CA 1
ATOM 5368 C C . LEU B 1 139 ? 95.410 122.691 106.196 1.00 35.77 178 LEU B C 1
ATOM 5369 O O . LEU B 1 139 ? 95.444 123.005 107.388 1.00 35.77 178 LEU B O 1
ATOM 5374 N N . LEU B 1 140 ? 96.437 122.100 105.593 1.00 35.95 179 LEU B N 1
ATOM 5375 C CA . LEU B 1 140 ? 97.614 121.753 106.373 1.00 35.95 179 LEU B CA 1
ATOM 5376 C C . LEU B 1 140 ? 98.354 122.989 106.850 1.00 35.95 179 LEU B C 1
ATOM 5377 O O . LEU B 1 140 ? 98.938 122.969 107.934 1.00 35.95 179 LEU B O 1
ATOM 5382 N N . ASP B 1 141 ? 98.342 124.070 106.070 1.00 36.55 180 ASP B N 1
ATOM 5383 C CA . ASP B 1 141 ? 98.943 125.312 106.541 1.00 36.55 180 ASP B CA 1
ATOM 5384 C C . ASP B 1 141 ? 98.204 125.847 107.757 1.00 36.55 180 ASP B C 1
ATOM 5385 O O . ASP B 1 141 ? 98.824 126.316 108.716 1.00 36.55 180 ASP B O 1
ATOM 5390 N N . PHE B 1 142 ? 96.876 125.783 107.738 1.00 34.19 181 PHE B N 1
ATOM 5391 C CA . PHE B 1 142 ? 96.100 126.240 108.882 1.00 34.19 181 PHE B CA 1
ATOM 5392 C C . PHE B 1 142 ? 96.344 125.365 110.096 1.00 34.19 181 PHE B C 1
ATOM 5393 O O . PHE B 1 142 ? 96.405 125.861 111.221 1.00 34.19 181 PHE B O 1
ATOM 5401 N N . LEU B 1 143 ? 96.463 124.058 109.895 1.00 31.82 182 LEU B N 1
ATOM 5402 C CA . LEU B 1 143 ? 96.735 123.170 111.015 1.00 31.82 182 LEU B CA 1
ATOM 5403 C C . LEU B 1 143 ? 98.126 123.405 111.570 1.00 31.82 182 LEU B C 1
ATOM 5404 O O . LEU B 1 143 ? 98.334 123.330 112.781 1.00 31.82 182 LEU B O 1
ATOM 5409 N N . LEU B 1 144 ? 99.089 123.693 110.700 1.00 31.06 183 LEU B N 1
ATOM 5410 C CA . LEU B 1 144 ? 100.430 124.041 111.152 1.00 31.06 183 LEU B CA 1
ATOM 5411 C C . LEU B 1 144 ? 100.412 125.320 111.970 1.00 31.06 183 LEU B C 1
ATOM 5412 O O . LEU B 1 144 ? 101.051 125.404 113.024 1.00 31.06 183 LEU B O 1
ATOM 5417 N N . PHE B 1 145 ? 99.673 126.324 111.506 1.00 29.79 184 PHE B N 1
ATOM 5418 C CA . PHE B 1 145 ? 99.536 127.555 112.271 1.00 29.79 184 PHE B CA 1
ATOM 5419 C C . PHE B 1 145 ? 98.888 127.291 113.620 1.00 29.79 184 PHE B C 1
ATOM 5420 O O . PHE B 1 145 ? 99.381 127.742 114.655 1.00 29.79 184 PHE B O 1
ATOM 5428 N N . GLY B 1 146 ? 97.788 126.548 113.630 1.00 29.43 185 GLY B N 1
ATOM 5429 C CA . GLY B 1 146 ? 97.137 126.237 114.887 1.00 29.43 185 GLY B CA 1
ATOM 5430 C C . GLY B 1 146 ? 98.050 125.491 115.834 1.00 29.43 185 GLY B C 1
ATOM 5431 O O . GLY B 1 146 ? 98.036 125.727 117.041 1.00 29.43 185 GLY B O 1
ATOM 5432 N N . SER B 1 147 ? 98.864 124.585 115.299 1.00 28.40 186 SER B N 1
ATOM 5433 C CA . SER B 1 147 ? 99.769 123.812 116.136 1.00 28.40 186 SER B CA 1
ATOM 5434 C C . SER B 1 147 ? 100.831 124.699 116.758 1.00 28.40 186 SER B C 1
ATOM 5435 O O . SER B 1 147 ? 101.050 124.658 117.970 1.00 28.40 186 SER B O 1
ATOM 5438 N N . LEU B 1 148 ? 101.502 125.518 115.948 1.00 28.17 187 LEU B N 1
ATOM 5439 C CA . LEU B 1 148 ? 102.485 126.423 116.530 1.00 28.17 187 LEU B CA 1
ATOM 5440 C C . LEU B 1 148 ? 101.838 127.458 117.431 1.00 28.17 187 LEU B C 1
ATOM 5441 O O . LEU B 1 148 ? 102.494 127.980 118.334 1.00 28.17 187 LEU B O 1
ATOM 5446 N N . MET B 1 149 ? 100.563 127.757 117.219 1.00 29.19 188 MET B N 1
ATOM 5447 C CA . MET B 1 149 ? 99.887 128.815 117.948 1.00 29.19 188 MET B CA 1
ATOM 5448 C C . MET B 1 149 ? 99.374 128.337 119.293 1.00 29.19 188 MET B C 1
ATOM 5449 O O . MET B 1 149 ? 98.881 129.143 120.083 1.00 29.19 188 MET B O 1
ATOM 5454 N N . ALA B 1 150 ? 99.462 127.041 119.559 1.00 27.79 189 ALA B N 1
ATOM 5455 C CA . ALA B 1 150 ? 99.054 126.469 120.827 1.00 27.79 189 ALA B CA 1
ATOM 5456 C C . ALA B 1 150 ? 100.192 126.434 121.825 1.00 27.79 189 ALA B C 1
ATOM 5457 O O . ALA B 1 150 ? 100.032 125.878 122.911 1.00 27.79 189 ALA B O 1
ATOM 5459 N N . ALA B 1 151 ? 101.338 127.010 121.477 1.00 26.43 190 ALA B N 1
ATOM 5460 C CA . ALA B 1 151 ? 102.520 126.979 122.330 1.00 26.43 190 ALA B CA 1
ATOM 5461 C C . ALA B 1 151 ? 102.436 128.116 123.340 1.00 26.43 190 ALA B C 1
ATOM 5462 O O . ALA B 1 151 ? 103.215 129.068 123.325 1.00 26.43 190 ALA B O 1
ATOM 5464 N N . VAL B 1 152 ? 101.468 127.995 124.241 1.00 26.20 191 VAL B N 1
ATOM 5465 C CA . VAL B 1 152 ? 101.270 128.996 125.274 1.00 26.20 191 VAL B CA 1
ATOM 5466 C C . VAL B 1 152 ? 102.359 128.865 126.328 1.00 26.20 191 VAL B C 1
ATOM 5467 O O . VAL B 1 152 ? 102.990 127.820 126.489 1.00 26.20 191 VAL B O 1
ATOM 5471 N N . ASP B 1 153 ? 102.589 129.954 127.052 1.00 26.69 192 ASP B N 1
ATOM 5472 C CA . ASP B 1 153 ? 103.581 130.002 128.125 1.00 26.69 192 ASP B CA 1
ATOM 5473 C C . ASP B 1 153 ? 102.968 130.657 129.350 1.00 26.69 192 ASP B C 1
ATOM 5474 O O . ASP B 1 153 ? 103.356 131.765 129.736 1.00 26.69 192 ASP B O 1
ATOM 5479 N N . PRO B 1 154 ? 102.004 129.998 129.995 1.00 25.39 193 PRO B N 1
ATOM 5480 C CA . PRO B 1 154 ? 101.362 130.612 131.157 1.00 25.39 193 PRO B CA 1
ATOM 5481 C C . PRO B 1 154 ? 102.275 130.785 132.350 1.00 25.39 193 PRO B C 1
ATOM 5482 O O . PRO B 1 154 ? 101.933 131.553 133.252 1.00 25.39 193 PRO B O 1
ATOM 5486 N N . VAL B 1 155 ? 103.417 130.098 132.405 1.00 25.83 194 VAL B N 1
ATOM 5487 C CA . VAL B 1 155 ? 104.332 130.292 133.523 1.00 25.83 194 VAL B CA 1
ATOM 5488 C C . VAL B 1 155 ? 105.055 131.621 133.425 1.00 25.83 194 VAL B C 1
ATOM 5489 O O . VAL B 1 155 ? 105.666 132.064 134.402 1.00 25.83 194 VAL B O 1
ATOM 5493 N N . ALA B 1 156 ? 105.004 132.268 132.262 1.00 26.30 195 ALA B N 1
ATOM 5494 C CA . ALA B 1 156 ? 105.606 133.580 132.111 1.00 26.30 195 ALA B CA 1
ATOM 5495 C C . ALA B 1 156 ? 104.870 134.624 132.917 1.00 26.30 195 ALA B C 1
ATOM 5496 O O . ALA B 1 156 ? 105.450 135.653 133.268 1.00 26.30 195 ALA B O 1
ATOM 5498 N N . VAL B 1 157 ? 103.602 134.376 133.221 1.00 27.09 196 VAL B N 1
ATOM 5499 C CA . VAL B 1 157 ? 102.783 135.320 133.950 1.00 27.09 196 VAL B CA 1
ATOM 5500 C C . VAL B 1 157 ? 102.566 134.854 135.380 1.00 27.09 196 VAL B C 1
ATOM 5501 O O . VAL B 1 157 ? 101.731 135.407 136.095 1.00 27.09 196 VAL B O 1
ATOM 5505 N N . LEU B 1 158 ? 103.321 133.847 135.816 1.00 30.16 197 LEU B N 1
ATOM 5506 C CA . LEU B 1 158 ? 103.119 133.237 137.125 1.00 30.16 197 LEU B CA 1
ATOM 5507 C C . LEU B 1 158 ? 103.512 134.177 138.250 1.00 30.16 197 LEU B C 1
ATOM 5508 O O . LEU B 1 158 ? 102.810 134.285 139.258 1.00 30.16 197 LEU B O 1
ATOM 5513 N N . ALA B 1 159 ? 104.643 134.858 138.104 1.00 32.54 198 ALA B N 1
ATOM 5514 C CA . ALA B 1 159 ? 105.144 135.691 139.186 1.00 32.54 198 ALA B CA 1
ATOM 5515 C C . ALA B 1 159 ? 104.233 136.872 139.469 1.00 32.54 198 ALA B C 1
ATOM 5516 O O . ALA B 1 159 ? 104.339 137.495 140.529 1.00 32.54 198 ALA B O 1
ATOM 5518 N N . VAL B 1 160 ? 103.338 137.203 138.542 1.00 31.64 199 VAL B N 1
ATOM 5519 C CA . VAL B 1 160 ? 102.500 138.379 138.728 1.00 31.64 199 VAL B CA 1
ATOM 5520 C C . VAL B 1 160 ? 101.094 137.990 139.166 1.00 31.64 199 VAL B C 1
ATOM 5521 O O . VAL B 1 160 ? 100.494 138.674 139.998 1.00 31.64 199 VAL B O 1
ATOM 5525 N N . PHE B 1 161 ? 100.543 136.887 138.651 1.00 32.93 200 PHE B N 1
ATOM 5526 C CA . PHE B 1 161 ? 99.212 136.536 139.131 1.00 32.93 200 PHE B CA 1
ATOM 5527 C C . PHE B 1 161 ? 99.268 135.857 140.488 1.00 32.93 200 PHE B C 1
ATOM 5528 O O . PHE B 1 161 ? 98.226 135.690 141.123 1.00 32.93 200 PHE B O 1
ATOM 5536 N N . GLU B 1 162 ? 100.446 135.454 140.945 1.00 36.60 201 GLU B N 1
ATOM 5537 C CA . GLU B 1 162 ? 100.571 134.889 142.279 1.00 36.60 201 GLU B CA 1
ATOM 5538 C C . GLU B 1 162 ? 100.808 135.942 143.340 1.00 36.60 201 GLU B C 1
ATOM 5539 O O . GLU B 1 162 ? 100.978 135.595 144.509 1.00 36.60 201 GLU B O 1
ATOM 5545 N N . GLU B 1 163 ? 100.841 137.214 142.963 1.00 38.53 202 GLU B N 1
ATOM 5546 C CA . GLU B 1 163 ? 100.706 138.263 143.957 1.00 38.53 202 GLU B CA 1
ATOM 5547 C C . GLU B 1 163 ? 99.303 138.299 144.536 1.00 38.53 202 GLU B C 1
ATOM 5548 O O . GLU B 1 163 ? 99.125 138.741 145.675 1.00 38.53 202 GLU B O 1
ATOM 5554 N N . VAL B 1 164 ? 98.313 137.820 143.787 1.00 35.89 203 VAL B N 1
ATOM 5555 C CA . VAL B 1 164 ? 96.918 137.931 144.186 1.00 35.89 203 VAL B CA 1
ATOM 5556 C C . VAL B 1 164 ? 96.217 136.589 144.313 1.00 35.89 203 VAL B C 1
ATOM 5557 O O . VAL B 1 164 ? 95.121 136.540 144.889 1.00 35.89 203 VAL B O 1
ATOM 5561 N N . HIS B 1 165 ? 96.783 135.500 143.803 1.00 35.91 204 HIS B N 1
ATOM 5562 C CA . HIS B 1 165 ? 96.136 134.195 143.902 1.00 35.91 204 HIS B CA 1
ATOM 5563 C C . HIS B 1 165 ? 97.204 133.117 143.891 1.00 35.91 204 HIS B C 1
ATOM 5564 O O . HIS B 1 165 ? 97.786 132.838 142.843 1.00 35.91 204 HIS B O 1
ATOM 5571 N N . VAL B 1 166 ? 97.434 132.484 145.035 1.00 38.70 205 VAL B N 1
ATOM 55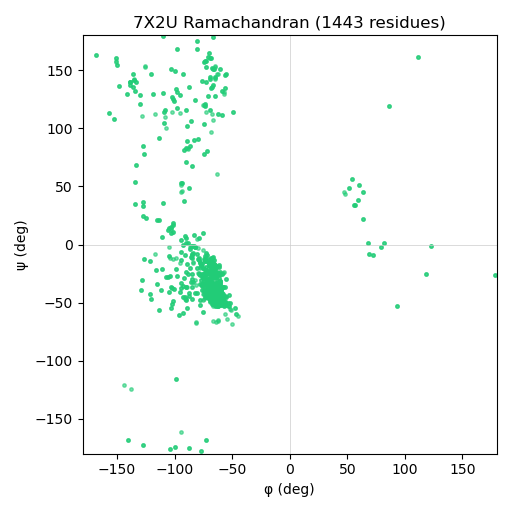72 C CA . VAL B 1 166 ? 98.433 131.434 145.165 1.00 38.70 205 VAL B CA 1
ATOM 5573 C C . VAL B 1 166 ? 97.717 130.108 145.357 1.00 38.70 205 VAL B C 1
ATOM 5574 O O . VAL B 1 166 ? 96.824 129.995 146.203 1.00 38.70 205 VAL B O 1
ATOM 5578 N N . ASN B 1 167 ? 98.104 129.114 144.566 1.00 35.47 206 ASN B N 1
ATOM 5579 C CA . ASN B 1 167 ? 97.566 127.764 144.685 1.00 35.47 206 ASN B CA 1
ATOM 5580 C C . ASN B 1 167 ? 98.588 126.822 144.076 1.00 35.47 206 ASN B C 1
ATOM 5581 O O . ASN B 1 167 ? 98.811 126.865 142.867 1.00 35.47 206 ASN B O 1
ATOM 5586 N N . GLU B 1 168 ? 99.201 125.976 144.901 1.00 38.33 207 GLU B N 1
ATOM 5587 C CA . GLU B 1 168 ? 100.359 125.224 144.440 1.00 38.33 207 GLU B CA 1
ATOM 5588 C C . GLU B 1 168 ? 100.003 124.149 143.424 1.00 38.33 207 GLU B C 1
ATOM 5589 O O . GLU B 1 168 ? 100.898 123.649 142.741 1.00 38.33 207 GLU B O 1
ATOM 5595 N N . VAL B 1 169 ? 98.735 123.763 143.312 1.00 31.74 208 VAL B N 1
ATOM 5596 C CA . VAL B 1 169 ? 98.354 122.854 142.237 1.00 31.74 208 VAL B CA 1
ATOM 5597 C C . VAL B 1 169 ? 98.171 123.615 140.939 1.00 31.74 208 VAL B C 1
ATOM 5598 O O . VAL B 1 169 ? 98.583 123.156 139.871 1.00 31.74 208 VAL B O 1
ATOM 5602 N N . LEU B 1 170 ? 97.552 124.785 141.002 1.00 30.23 209 LEU B N 1
ATOM 5603 C CA . LEU B 1 170 ? 97.468 125.625 139.819 1.00 30.23 209 LEU B CA 1
ATOM 5604 C C . LEU B 1 170 ? 98.849 126.041 139.348 1.00 30.23 209 LEU B C 1
ATOM 5605 O O . LEU B 1 170 ? 99.082 126.175 138.145 1.00 30.23 209 LEU B O 1
ATOM 5610 N N . PHE B 1 171 ? 99.784 126.234 140.273 1.00 29.87 210 PHE B N 1
ATOM 5611 C CA . PHE B 1 171 ? 101.149 126.531 139.868 1.00 29.87 210 PHE B CA 1
ATOM 5612 C C . PHE B 1 171 ? 101.736 125.394 139.055 1.00 29.87 210 PHE B C 1
ATOM 5613 O O . PHE B 1 171 ? 102.425 125.626 138.063 1.00 29.87 210 PHE B O 1
ATOM 5621 N N . ILE B 1 172 ? 101.501 124.154 139.472 1.00 27.70 211 ILE B N 1
ATOM 5622 C CA . ILE B 1 172 ? 102.109 123.046 138.753 1.00 27.70 211 ILE B CA 1
ATOM 5623 C C . ILE B 1 172 ? 101.386 122.786 137.446 1.00 27.70 211 ILE B C 1
ATOM 5624 O O . ILE B 1 172 ? 101.982 122.270 136.500 1.00 27.70 211 ILE B O 1
ATOM 5629 N N . ILE B 1 173 ? 100.104 123.130 137.360 1.00 27.40 212 ILE B N 1
ATOM 5630 C CA . ILE B 1 173 ? 99.407 123.038 136.084 1.00 27.40 212 ILE B CA 1
ATOM 5631 C C . ILE B 1 173 ? 99.965 124.058 135.110 1.00 27.40 212 ILE B C 1
ATOM 5632 O O . ILE B 1 173 ? 100.294 123.736 133.967 1.00 27.40 212 ILE B O 1
ATOM 5637 N N . VAL B 1 174 ? 100.096 125.303 135.558 1.00 26.79 213 VAL B N 1
ATOM 5638 C CA . VAL B 1 174 ? 100.636 126.364 134.715 1.00 26.79 213 VAL B CA 1
ATOM 5639 C C . VAL B 1 174 ? 102.071 126.061 134.314 1.00 26.79 213 VAL B C 1
ATOM 5640 O O . VAL B 1 174 ? 102.467 126.254 133.162 1.00 26.79 213 VAL B O 1
ATOM 5644 N N . PHE B 1 175 ? 102.873 125.593 135.261 1.00 25.78 214 PHE B N 1
ATOM 5645 C CA . PHE B 1 175 ? 104.274 125.314 134.991 1.00 25.78 214 PHE B CA 1
ATOM 5646 C C . PHE B 1 175 ? 104.432 124.027 134.201 1.00 25.78 214 PHE B C 1
ATOM 5647 O O . PHE B 1 175 ? 105.273 123.939 133.303 1.00 25.78 214 PHE B O 1
ATOM 5655 N N . GLY B 1 176 ? 103.633 123.014 134.514 1.00 25.33 215 GLY B N 1
ATOM 5656 C CA . GLY B 1 176 ? 103.681 121.793 133.732 1.00 25.33 215 GLY B CA 1
ATOM 5657 C C . GLY B 1 176 ? 103.194 121.998 132.314 1.00 25.33 215 GLY B C 1
ATOM 5658 O O . GLY B 1 176 ? 103.792 121.495 131.366 1.00 25.33 215 GLY B O 1
ATOM 5659 N N . GLU B 1 177 ? 102.102 122.740 132.150 1.00 26.60 216 GLU B N 1
ATOM 5660 C CA . GLU B 1 177 ? 101.561 122.971 130.818 1.00 26.60 216 GLU B CA 1
ATOM 5661 C C . GLU B 1 177 ? 102.493 123.827 129.978 1.00 26.60 216 GLU B C 1
ATOM 5662 O O . GLU B 1 177 ? 102.631 123.602 128.776 1.00 26.60 216 GLU B O 1
ATOM 5668 N N . SER B 1 178 ? 103.127 124.823 130.586 1.00 25.42 217 SER B N 1
ATOM 5669 C CA . SER B 1 178 ? 104.093 125.644 129.875 1.00 25.42 217 SER B CA 1
ATOM 5670 C C . SER B 1 178 ? 105.197 124.804 129.271 1.00 25.42 217 SER B C 1
ATOM 5671 O O . SER B 1 178 ? 105.680 125.104 128.177 1.00 25.42 217 SER B O 1
ATOM 5674 N N . LEU B 1 179 ? 105.601 123.757 129.975 1.00 24.27 218 LEU B N 1
ATOM 5675 C CA . LEU B 1 179 ? 106.754 122.957 129.602 1.00 24.27 218 LEU B CA 1
ATOM 5676 C C . LEU B 1 179 ? 106.365 121.787 128.711 1.00 24.27 218 LEU B C 1
ATOM 5677 O O . LEU B 1 179 ? 107.024 121.523 127.704 1.00 24.27 218 LEU B O 1
ATOM 5682 N N . LEU B 1 180 ? 105.302 121.078 129.068 1.00 24.32 219 LEU B N 1
ATOM 5683 C CA . LEU B 1 180 ? 104.907 119.912 128.300 1.00 24.32 219 LEU B CA 1
ATOM 5684 C C . LEU B 1 180 ? 104.191 120.261 127.010 1.00 24.32 219 LEU B C 1
ATOM 5685 O O . LEU B 1 180 ? 104.090 119.399 126.139 1.00 24.32 219 LEU B O 1
ATOM 5690 N N . ASN B 1 181 ? 103.671 121.474 126.853 1.00 24.97 220 ASN B N 1
ATOM 5691 C CA . ASN B 1 181 ? 103.061 121.769 125.568 1.00 24.97 220 ASN B CA 1
ATOM 5692 C C . ASN B 1 181 ? 104.058 122.341 124.580 1.00 24.97 220 ASN B C 1
ATOM 5693 O O . ASN B 1 181 ? 103.770 122.378 123.385 1.00 24.97 220 ASN B O 1
ATOM 5698 N N . ASP B 1 182 ? 105.213 122.813 125.045 1.00 25.82 221 ASP B N 1
ATOM 5699 C CA . ASP B 1 182 ? 106.310 123.044 124.118 1.00 25.82 221 ASP B CA 1
ATOM 5700 C C . ASP B 1 182 ? 106.652 121.752 123.403 1.00 25.82 221 ASP B C 1
ATOM 5701 O O . ASP B 1 182 ? 106.865 121.736 122.190 1.00 25.82 221 ASP B O 1
ATOM 5706 N N . ALA B 1 183 ? 106.686 120.650 124.146 1.00 22.74 222 ALA B N 1
ATOM 5707 C CA . ALA B 1 183 ? 106.911 119.347 123.543 1.00 22.74 222 ALA B CA 1
ATOM 5708 C C . ALA B 1 183 ? 105.791 118.988 122.584 1.00 22.74 222 ALA B C 1
ATOM 5709 O O . ALA B 1 183 ? 106.037 118.610 121.437 1.00 22.74 222 ALA B O 1
ATOM 5711 N N . VAL B 1 184 ? 104.548 119.100 123.040 1.00 23.89 223 VAL B N 1
ATOM 5712 C CA . VAL B 1 184 ? 103.415 118.671 122.230 1.00 23.89 223 VAL B CA 1
ATOM 5713 C C . VAL B 1 184 ? 103.234 119.585 121.029 1.00 23.89 223 VAL B C 1
ATOM 5714 O O . VAL B 1 184 ? 102.846 119.138 119.948 1.00 23.89 223 VAL B O 1
ATOM 5718 N N . THR B 1 185 ? 103.486 120.880 121.197 1.00 25.25 224 THR B N 1
ATOM 5719 C CA . THR B 1 185 ? 103.417 121.783 120.056 1.00 25.25 224 THR B CA 1
ATOM 5720 C C . THR B 1 185 ? 104.493 121.462 119.035 1.00 25.25 224 THR B C 1
ATOM 5721 O O . THR B 1 185 ? 104.231 121.449 117.831 1.00 25.25 224 THR B O 1
ATOM 5725 N N . VAL B 1 186 ? 105.715 121.200 119.493 1.00 24.05 225 VAL B N 1
ATOM 5726 C CA . VAL B 1 186 ? 106.783 120.877 118.559 1.00 24.05 225 VAL B CA 1
ATOM 5727 C C . VAL B 1 186 ? 106.521 119.534 117.897 1.00 24.05 225 VAL B C 1
ATOM 5728 O O . VAL B 1 186 ? 106.859 119.334 116.728 1.00 24.05 225 VAL B O 1
ATOM 5732 N N . VAL B 1 187 ? 105.900 118.601 118.613 1.00 24.66 226 VAL B N 1
ATOM 5733 C CA . VAL B 1 187 ? 105.513 117.337 117.994 1.00 24.66 226 VAL B CA 1
ATOM 5734 C C . VAL B 1 187 ? 104.488 117.578 116.900 1.00 24.66 226 VAL B C 1
ATOM 5735 O O . VAL B 1 187 ? 104.632 117.097 115.772 1.00 24.66 226 VAL B O 1
ATOM 5739 N N . LEU B 1 188 ? 103.435 118.329 117.218 1.00 26.48 227 LEU B N 1
ATOM 5740 C CA . LEU B 1 188 ? 102.430 118.661 116.217 1.00 26.48 227 LEU B CA 1
ATOM 5741 C C . LEU B 1 188 ? 103.030 119.488 115.097 1.00 26.48 227 LEU B C 1
ATOM 5742 O O . LEU B 1 188 ? 102.667 119.324 113.929 1.00 26.48 227 LEU B O 1
ATOM 5747 N N . TYR B 1 189 ? 103.931 120.403 115.438 1.00 26.69 228 TYR B N 1
ATOM 5748 C CA . TYR B 1 189 ? 104.597 121.207 114.426 1.00 26.69 228 TYR B CA 1
ATOM 5749 C C . TYR B 1 189 ? 105.343 120.324 113.440 1.00 26.69 228 TYR B C 1
ATOM 5750 O O . TYR B 1 189 ? 105.218 120.491 112.226 1.00 26.69 228 TYR B O 1
ATOM 5759 N N . ASN B 1 190 ? 106.108 119.361 113.946 1.00 27.83 229 ASN B N 1
ATOM 5760 C CA . ASN B 1 190 ? 106.856 118.472 113.069 1.00 27.83 229 ASN B CA 1
ATOM 5761 C C . ASN B 1 190 ? 105.928 117.603 112.236 1.00 27.83 229 ASN B C 1
ATOM 5762 O O . ASN B 1 190 ? 106.172 117.390 111.045 1.00 27.83 229 ASN B O 1
ATOM 5767 N N . VAL B 1 191 ? 104.855 117.093 112.838 1.00 30.00 230 VAL B N 1
ATOM 5768 C CA . VAL B 1 191 ? 103.931 116.243 112.092 1.00 30.00 230 VAL B CA 1
ATOM 5769 C C . VAL B 1 191 ? 103.298 117.020 110.949 1.00 30.00 230 VAL B C 1
ATOM 5770 O O . VAL B 1 191 ? 103.316 116.587 109.791 1.00 30.00 230 VAL B O 1
ATOM 5774 N N . PHE B 1 192 ? 102.751 118.191 111.244 1.00 32.07 231 PHE B N 1
ATOM 5775 C CA . PHE B 1 192 ? 102.089 118.947 110.197 1.00 32.07 231 PHE B CA 1
ATOM 5776 C C . PHE B 1 192 ? 103.069 119.567 109.222 1.00 32.07 231 PHE B C 1
ATOM 5777 O O . PHE B 1 192 ? 102.694 119.838 108.086 1.00 32.07 231 PHE B O 1
ATOM 5785 N N . GLU B 1 193 ? 104.326 119.757 109.607 1.00 35.22 232 GLU B N 1
ATOM 5786 C CA . GLU B 1 193 ? 105.300 120.235 108.640 1.00 35.22 232 GLU B CA 1
ATOM 5787 C C . GLU B 1 193 ? 105.734 119.120 107.699 1.00 35.22 232 GLU B C 1
ATOM 5788 O O . GLU B 1 193 ? 105.992 119.371 106.517 1.00 35.22 232 GLU B O 1
ATOM 5794 N N . SER B 1 194 ? 105.799 117.885 108.197 1.00 36.46 233 SER B N 1
ATOM 5795 C CA . SER B 1 194 ? 105.973 116.747 107.308 1.00 36.46 233 SER B CA 1
ATOM 5796 C C . SER B 1 194 ? 104.796 116.613 106.358 1.00 36.46 233 SER B C 1
ATOM 5797 O O . SER B 1 194 ? 104.980 116.296 105.180 1.00 36.46 233 SER B O 1
ATOM 5800 N N . PHE B 1 195 ? 103.580 116.840 106.851 1.00 38.90 234 PHE B N 1
ATOM 5801 C CA . PHE B 1 195 ? 102.420 116.812 105.965 1.00 38.90 234 PHE B CA 1
ATOM 5802 C C . PHE B 1 195 ? 102.500 117.910 104.916 1.00 38.90 234 PHE B C 1
ATOM 5803 O O . PHE B 1 195 ? 102.157 117.691 103.752 1.00 38.90 234 PHE B O 1
ATOM 5811 N N . VAL B 1 196 ? 102.934 119.104 105.313 1.00 39.63 235 VAL B N 1
ATOM 5812 C CA . VAL B 1 196 ? 103.079 120.200 104.362 1.00 39.63 235 VAL B CA 1
ATOM 5813 C C . VAL B 1 196 ? 104.130 119.862 103.317 1.00 39.63 235 VAL B C 1
ATOM 5814 O O . VAL B 1 196 ? 104.027 120.282 102.159 1.00 39.63 235 VAL B O 1
ATOM 5818 N N . ALA B 1 197 ? 105.152 119.095 103.696 1.00 42.93 236 ALA B N 1
ATOM 5819 C CA . ALA B 1 197 ? 106.107 118.614 102.704 1.00 42.93 236 ALA B CA 1
ATOM 5820 C C . ALA B 1 197 ? 105.421 117.741 101.658 1.00 42.93 236 ALA B C 1
ATOM 5821 O O . ALA B 1 197 ? 105.647 117.900 100.454 1.00 42.93 236 ALA B O 1
ATOM 5823 N N . LEU B 1 198 ? 104.566 116.817 102.099 1.00 47.08 237 LEU B N 1
ATOM 5824 C CA . LEU B 1 198 ? 103.865 115.946 101.162 1.00 47.08 237 LEU B CA 1
ATOM 5825 C C . LEU B 1 198 ? 102.840 116.723 100.348 1.00 47.08 237 LEU B C 1
ATOM 5826 O O . LEU B 1 198 ? 102.786 116.605 99.120 1.00 47.08 237 LEU B O 1
ATOM 5831 N N . GLY B 1 199 ? 102.012 117.517 101.013 1.00 50.84 238 GLY B N 1
ATOM 5832 C CA . GLY B 1 199 ? 101.002 118.295 100.329 1.00 50.84 238 GLY B CA 1
ATOM 5833 C C . GLY B 1 199 ? 99.597 117.805 100.630 1.00 50.84 238 GLY B C 1
ATOM 5834 O O . GLY B 1 199 ? 99.380 116.676 101.073 1.00 50.84 238 GLY B O 1
ATOM 5835 N N . GLY B 1 200 ? 98.622 118.674 100.361 1.00 56.58 239 GLY B N 1
ATOM 5836 C CA . GLY B 1 200 ? 97.233 118.385 100.675 1.00 56.58 239 GLY B CA 1
ATOM 5837 C C . GLY B 1 200 ? 96.623 117.265 99.862 1.00 56.58 239 GLY B C 1
ATOM 5838 O O . GLY B 1 200 ? 95.525 116.805 100.190 1.00 56.58 239 GLY B O 1
ATOM 5839 N N . ASP B 1 201 ? 97.297 116.826 98.806 1.00 58.25 240 ASP B N 1
ATOM 5840 C CA . ASP B 1 201 ? 96.850 115.690 98.019 1.00 58.25 240 ASP B CA 1
ATOM 5841 C C . ASP B 1 201 ? 97.668 114.433 98.260 1.00 58.25 240 ASP B C 1
ATOM 5842 O O . ASP B 1 201 ? 97.142 113.329 98.105 1.00 58.25 240 ASP B O 1
ATOM 5847 N N . ASN B 1 202 ? 98.936 114.572 98.640 1.00 55.76 241 ASN B N 1
ATOM 5848 C CA . ASN B 1 202 ? 99.757 113.403 98.910 1.00 55.76 241 ASN B CA 1
ATOM 5849 C C . ASN B 1 202 ? 99.392 112.733 100.224 1.00 55.76 241 ASN B C 1
ATOM 5850 O O . ASN B 1 202 ? 99.644 111.535 100.390 1.00 55.76 241 ASN B O 1
ATOM 5855 N N . VAL B 1 203 ? 98.810 113.472 101.165 1.00 54.32 242 VAL B N 1
ATOM 5856 C CA . VAL B 1 203 ? 98.454 112.882 102.447 1.00 54.32 242 VAL B CA 1
ATOM 5857 C C . VAL B 1 203 ? 97.242 111.981 102.258 1.00 54.32 242 VAL B C 1
ATOM 5858 O O . VAL B 1 203 ? 96.172 112.428 101.834 1.00 54.32 242 VAL B O 1
ATOM 5862 N N . THR B 1 204 ? 97.413 110.701 102.551 1.00 53.84 243 THR B N 1
ATOM 5863 C CA . THR B 1 204 ? 96.345 109.726 102.443 1.00 53.84 243 THR B CA 1
ATOM 5864 C C . THR B 1 204 ? 95.827 109.392 103.837 1.00 53.84 243 THR B C 1
ATOM 5865 O O . THR B 1 204 ? 96.246 109.975 104.838 1.00 53.84 243 THR B O 1
ATOM 5869 N N . GLY B 1 205 ? 94.894 108.447 103.909 1.00 52.72 244 GLY B N 1
ATOM 5870 C CA . GLY B 1 205 ? 94.400 108.024 105.206 1.00 52.72 244 GLY B CA 1
ATOM 5871 C C . GLY B 1 205 ? 95.470 107.348 106.037 1.00 52.72 244 GLY B C 1
ATOM 5872 O O . GLY B 1 205 ? 95.579 107.588 107.242 1.00 52.72 244 GLY B O 1
ATOM 5873 N N . VAL B 1 206 ? 96.278 106.495 105.407 1.00 50.70 245 VAL B N 1
ATOM 5874 C CA . VAL B 1 206 ? 97.343 105.832 106.145 1.00 50.70 245 VAL B CA 1
ATOM 5875 C C . VAL B 1 206 ? 98.406 106.834 106.562 1.00 50.70 245 VAL B C 1
ATOM 5876 O O . VAL B 1 206 ? 99.056 106.658 107.596 1.00 50.70 245 VAL B O 1
ATOM 5880 N N . ASP B 1 207 ? 98.594 107.906 105.792 1.00 51.40 246 ASP B N 1
ATOM 5881 C CA . ASP B 1 207 ? 99.519 108.949 106.216 1.00 51.40 246 ASP B CA 1
ATOM 5882 C C . ASP B 1 207 ? 99.032 109.628 107.486 1.00 51.40 246 ASP B C 1
ATOM 5883 O O . ASP B 1 207 ? 99.823 109.909 108.387 1.00 51.40 246 ASP B O 1
ATOM 5888 N N . CYS B 1 208 ? 97.728 109.882 107.592 1.00 47.99 247 CYS B N 1
ATOM 5889 C CA . CYS B 1 208 ? 97.202 110.496 108.807 1.00 47.99 247 CYS B CA 1
ATOM 5890 C C . CYS B 1 208 ? 97.236 109.526 109.983 1.00 47.99 247 CYS B C 1
ATOM 5891 O O . CYS B 1 208 ? 97.484 109.933 111.124 1.00 47.99 247 CYS B O 1
ATOM 5894 N N . VAL B 1 209 ? 96.975 108.243 109.734 1.00 43.79 248 VAL B N 1
ATOM 5895 C CA . VAL B 1 209 ? 97.069 107.265 110.813 1.00 43.79 248 VAL B CA 1
ATOM 5896 C C . VAL B 1 209 ? 98.502 107.160 111.309 1.00 43.79 248 VAL B C 1
ATOM 5897 O O . VAL B 1 209 ? 98.751 107.052 112.514 1.00 43.79 248 VAL B O 1
ATOM 5901 N N . LYS B 1 210 ? 99.467 107.186 110.392 1.00 42.88 249 LYS B N 1
ATOM 5902 C CA . LYS B 1 210 ? 100.859 107.248 110.804 1.00 42.88 249 LYS B CA 1
ATOM 5903 C C . LYS B 1 210 ? 101.173 108.558 111.497 1.00 42.88 249 LYS B C 1
ATOM 5904 O O . LYS B 1 210 ? 102.056 108.597 112.344 1.00 42.88 249 LYS B O 1
ATOM 5910 N N . GLY B 1 211 ? 100.470 109.635 111.162 1.00 39.33 250 GLY B N 1
ATOM 5911 C CA . GLY B 1 211 ? 100.653 110.870 111.902 1.00 39.33 250 GLY B CA 1
ATOM 5912 C C . GLY B 1 211 ? 100.245 110.732 113.354 1.00 39.33 250 GLY B C 1
ATOM 5913 O O . GLY B 1 211 ? 100.956 111.171 114.259 1.00 39.33 250 GLY B O 1
ATOM 5914 N N . ILE B 1 212 ? 99.096 110.109 113.596 1.00 36.64 251 ILE B N 1
ATOM 5915 C CA . ILE B 1 212 ? 98.641 109.895 114.968 1.00 36.64 251 ILE B CA 1
ATOM 5916 C C . ILE B 1 212 ? 99.585 108.952 115.708 1.00 36.64 251 ILE B C 1
ATOM 5917 O O . ILE B 1 212 ? 99.987 109.207 116.854 1.00 36.64 251 ILE B O 1
ATOM 5922 N N . VAL B 1 213 ? 99.955 107.847 115.061 1.00 35.59 252 VAL B N 1
ATOM 5923 C CA . VAL B 1 213 ? 100.895 106.908 115.660 1.00 35.59 252 VAL B CA 1
ATOM 5924 C C . VAL B 1 213 ? 102.218 107.598 115.946 1.00 35.59 252 VAL B C 1
ATOM 5925 O O . VAL B 1 213 ? 102.859 107.340 116.967 1.00 35.59 252 VAL B O 1
ATOM 5929 N N . SER B 1 214 ? 102.646 108.483 115.047 1.00 34.19 253 SER B N 1
ATOM 5930 C CA . SER B 1 214 ? 103.883 109.223 115.231 1.00 34.19 253 SER B CA 1
ATOM 5931 C C . SER B 1 214 ? 103.794 110.163 116.412 1.00 34.19 253 SER B C 1
ATOM 5932 O O . SER B 1 214 ? 104.760 110.311 117.155 1.00 34.19 253 SER B O 1
ATOM 5935 N N . PHE B 1 215 ? 102.652 110.815 116.597 1.00 31.50 254 PHE B N 1
ATOM 5936 C CA . PHE B 1 215 ? 102.477 111.654 117.773 1.00 31.50 254 PHE B CA 1
ATOM 5937 C C . PHE B 1 215 ? 102.787 110.862 119.034 1.00 31.50 254 PHE B C 1
ATOM 5938 O O . PHE B 1 215 ? 103.643 111.247 119.842 1.00 31.50 254 PHE B O 1
ATOM 5946 N N . PHE B 1 216 ? 102.145 109.706 119.181 1.00 31.97 255 PHE B N 1
ATOM 5947 C CA . PHE B 1 216 ? 102.307 108.953 120.421 1.00 31.97 255 PHE B CA 1
ATOM 5948 C C . PHE B 1 216 ? 103.694 108.333 120.530 1.00 31.97 255 PHE B C 1
ATOM 5949 O O . PHE B 1 216 ? 104.313 108.370 121.598 1.00 31.97 255 PHE B O 1
ATOM 5957 N N . VAL B 1 217 ? 104.200 107.762 119.440 1.00 28.46 256 VAL B N 1
ATOM 5958 C CA . VAL B 1 217 ? 105.515 107.132 119.463 1.00 28.46 256 VAL B CA 1
ATOM 5959 C C . VAL B 1 217 ? 106.586 108.160 119.776 1.00 28.46 256 VAL B C 1
ATOM 5960 O O . VAL B 1 217 ? 107.474 107.921 120.592 1.00 28.46 256 VAL B O 1
ATOM 5964 N N . VAL B 1 218 ? 106.511 109.327 119.140 1.00 26.12 257 VAL B N 1
ATOM 5965 C CA . VAL B 1 218 ? 107.494 110.380 119.358 1.00 26.12 257 VAL B CA 1
ATOM 5966 C C . VAL B 1 218 ? 107.457 110.850 120.804 1.00 26.12 257 VAL B C 1
ATOM 5967 O O . VAL B 1 218 ? 108.491 110.924 121.475 1.00 26.12 257 VAL B O 1
ATOM 5971 N N . SER B 1 219 ? 106.262 111.146 121.319 1.00 26.08 258 SER B N 1
ATOM 5972 C CA . SER B 1 219 ? 106.165 111.633 122.691 1.00 26.08 258 SER B CA 1
ATOM 5973 C C . SER B 1 219 ? 106.703 110.609 123.683 1.00 26.08 258 SER B C 1
ATOM 5974 O O . SER B 1 219 ? 107.558 110.922 124.521 1.00 26.08 258 SER B O 1
ATOM 5977 N N . LEU B 1 220 ? 106.229 109.368 123.589 1.00 25.23 259 LEU B N 1
ATOM 5978 C CA . LEU B 1 220 ? 106.614 108.363 124.570 1.00 25.23 259 LEU B CA 1
ATOM 5979 C C . LEU B 1 220 ? 108.075 107.964 124.425 1.00 25.23 259 LEU B C 1
ATOM 5980 O O . LEU B 1 220 ? 108.757 107.734 125.425 1.00 25.23 259 LEU B O 1
ATOM 5985 N N . GLY B 1 221 ? 108.578 107.876 123.197 1.00 22.59 260 GLY B N 1
ATOM 5986 C CA . GLY B 1 221 ? 109.975 107.543 123.007 1.00 22.59 260 GLY B CA 1
ATOM 5987 C C . GLY B 1 221 ? 110.900 108.629 123.507 1.00 22.59 260 GLY B C 1
ATOM 5988 O O . GLY B 1 221 ? 111.957 108.341 124.065 1.00 22.59 260 GLY B O 1
ATOM 5989 N N . GLY B 1 222 ? 110.524 109.890 123.310 1.00 21.06 261 GLY B N 1
ATOM 5990 C CA . GLY B 1 222 ? 111.307 110.964 123.885 1.00 21.06 261 GLY B CA 1
ATOM 5991 C C . GLY B 1 222 ? 111.314 110.910 125.395 1.00 21.06 261 GLY B C 1
ATOM 5992 O O . GLY B 1 222 ? 112.353 111.094 126.026 1.00 21.06 261 GLY B O 1
ATOM 5993 N N . THR B 1 223 ? 110.159 110.642 125.997 1.00 19.78 262 THR B N 1
ATOM 5994 C CA . THR B 1 223 ? 110.118 110.523 127.449 1.00 19.78 262 THR B CA 1
ATOM 5995 C C . THR B 1 223 ? 111.006 109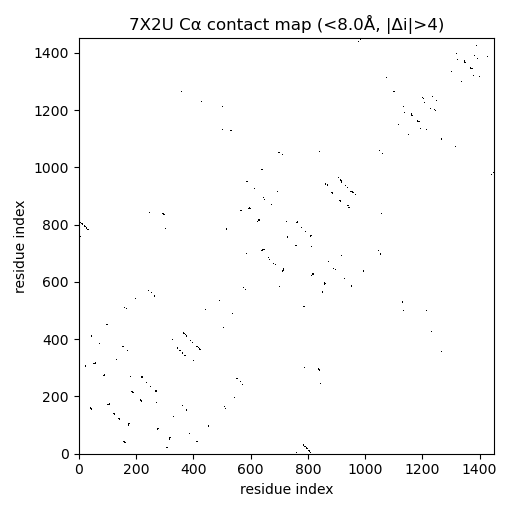.384 127.930 1.00 19.78 262 THR B C 1
ATOM 5996 O O . THR B 1 223 ? 111.719 109.514 128.929 1.00 19.78 262 THR B O 1
ATOM 6000 N N . LEU B 1 224 ? 110.978 108.257 127.227 1.00 19.37 263 LEU B N 1
ATOM 6001 C CA . LEU B 1 224 ? 111.771 107.108 127.640 1.00 19.37 263 LEU B CA 1
ATOM 6002 C C . LEU B 1 224 ? 113.261 107.376 127.483 1.00 19.37 263 LEU B C 1
ATOM 6003 O O . LEU B 1 224 ? 114.061 106.986 128.340 1.00 19.37 263 LEU B O 1
ATOM 6008 N N . VAL B 1 225 ? 113.658 108.031 126.392 1.00 18.27 264 VAL B N 1
ATOM 6009 C CA . VAL B 1 225 ? 115.057 108.413 126.225 1.00 18.27 264 VAL B CA 1
ATOM 6010 C C . VAL B 1 225 ? 115.477 109.343 127.346 1.00 18.27 264 VAL B C 1
ATOM 6011 O O . VAL B 1 225 ? 116.583 109.237 127.886 1.00 18.27 264 VAL B O 1
ATOM 6015 N N . GLY B 1 226 ? 114.601 110.273 127.711 1.00 18.74 265 GLY B N 1
ATOM 6016 C CA . GLY B 1 226 ? 114.918 111.174 128.799 1.00 18.74 265 GLY B CA 1
ATOM 6017 C C . GLY B 1 226 ? 115.101 110.451 130.113 1.00 18.74 265 GLY B C 1
ATOM 6018 O O . GLY B 1 226 ? 115.986 110.783 130.893 1.00 18.74 265 GLY B O 1
ATOM 6019 N N . VAL B 1 227 ? 114.260 109.456 130.379 1.00 17.47 266 VAL B N 1
ATOM 6020 C CA . VAL B 1 227 ? 114.384 108.706 131.625 1.00 17.47 266 VAL B CA 1
ATOM 6021 C C . VAL B 1 227 ? 115.669 107.888 131.638 1.00 17.47 266 VAL B C 1
ATOM 6022 O O . VAL B 1 227 ? 116.361 107.808 132.658 1.00 17.47 266 VAL B O 1
ATOM 6026 N N . VAL B 1 228 ? 116.019 107.281 130.504 1.00 17.07 267 VAL B N 1
ATOM 6027 C CA . VAL B 1 228 ? 117.270 106.533 130.416 1.00 17.07 267 VAL B CA 1
ATOM 6028 C C . VAL B 1 228 ? 118.459 107.449 130.663 1.00 17.07 267 VAL B C 1
ATOM 6029 O O . VAL B 1 228 ? 119.387 107.110 131.406 1.00 17.07 267 VAL B O 1
ATOM 6033 N N . PHE B 1 229 ? 118.450 108.631 130.054 1.00 16.91 268 PHE B N 1
ATOM 6034 C CA . PHE B 1 229 ? 119.577 109.534 130.228 1.00 16.91 268 PHE B CA 1
ATOM 6035 C C . PHE B 1 229 ? 119.591 110.186 131.596 1.00 16.91 268 PHE B C 1
ATOM 6036 O O . PHE B 1 229 ? 120.655 110.573 132.070 1.00 16.91 268 PHE B O 1
ATOM 6044 N N . ALA B 1 230 ? 118.442 110.313 132.250 1.00 18.07 269 ALA B N 1
ATOM 6045 C CA . ALA B 1 230 ? 118.442 110.771 133.630 1.00 18.07 269 ALA B CA 1
ATOM 6046 C C . ALA B 1 230 ? 119.001 109.707 134.551 1.00 18.07 269 ALA B C 1
ATOM 6047 O O . ALA B 1 230 ? 119.653 110.026 135.548 1.00 18.07 269 ALA B O 1
ATOM 6049 N N . PHE B 1 231 ? 118.754 108.438 134.240 1.00 19.47 270 PHE B N 1
ATOM 6050 C CA . PHE B 1 231 ? 119.434 107.373 134.961 1.00 19.47 270 PHE B CA 1
ATOM 6051 C C . PHE B 1 231 ? 120.937 107.461 134.764 1.00 19.47 270 PHE B C 1
ATOM 6052 O O . PHE B 1 231 ? 121.707 107.336 135.719 1.00 19.47 270 PHE B O 1
ATOM 6060 N N . LEU B 1 232 ? 121.375 107.664 133.523 1.00 18.34 271 LEU B N 1
ATOM 6061 C CA . LEU B 1 232 ? 122.806 107.722 133.244 1.00 18.34 271 LEU B CA 1
ATOM 6062 C C . LEU B 1 232 ? 123.457 108.931 133.901 1.00 18.34 271 LEU B C 1
ATOM 6063 O O . LEU B 1 232 ? 124.587 108.848 134.386 1.00 18.34 271 LEU B O 1
ATOM 6068 N N . LEU B 1 233 ? 122.767 110.066 133.909 1.00 19.21 272 LEU B N 1
ATOM 6069 C CA . LEU B 1 233 ? 123.295 111.267 134.539 1.00 19.21 272 LEU B CA 1
ATOM 6070 C C . LEU B 1 233 ? 123.334 111.129 136.050 1.00 19.21 272 LEU B C 1
ATOM 6071 O O . LEU B 1 233 ? 124.287 111.573 136.692 1.00 19.21 272 LEU B O 1
ATOM 6076 N N . SER B 1 234 ? 122.297 110.537 136.641 1.00 22.10 273 SER B N 1
ATOM 6077 C CA . SER B 1 234 ? 122.323 110.272 138.073 1.00 22.10 273 SER B CA 1
ATOM 6078 C C . SER B 1 234 ? 123.430 109.299 138.424 1.00 22.10 273 SER B C 1
ATOM 6079 O O . SER B 1 234 ? 124.023 109.387 139.502 1.00 22.10 273 SER B O 1
ATOM 6082 N N . LEU B 1 235 ? 123.710 108.355 137.533 1.00 21.44 274 LEU B N 1
ATOM 6083 C CA . LEU B 1 235 ? 124.736 107.359 137.795 1.00 21.44 274 LEU B CA 1
ATOM 6084 C C . LEU B 1 235 ? 126.132 107.951 137.710 1.00 21.44 274 LEU B C 1
ATOM 6085 O O . LEU B 1 235 ? 126.986 107.638 138.540 1.00 21.44 274 LEU B O 1
ATOM 6090 N N . VAL B 1 236 ? 126.389 108.801 136.720 1.00 21.14 275 VAL B N 1
ATOM 6091 C CA . VAL B 1 236 ? 127.740 109.309 136.527 1.00 21.14 275 VAL B CA 1
ATOM 6092 C C . VAL B 1 236 ? 128.128 110.281 137.632 1.00 21.14 275 VAL B C 1
ATOM 6093 O O . VAL B 1 236 ? 129.306 110.385 137.979 1.00 21.14 275 VAL B O 1
ATOM 6097 N N . THR B 1 237 ? 127.170 111.002 138.207 1.00 23.58 276 THR B N 1
ATOM 6098 C CA . THR B 1 237 ? 127.487 111.880 139.323 1.00 23.58 276 THR B CA 1
ATOM 6099 C C . THR B 1 237 ? 127.748 111.112 140.602 1.00 23.58 276 THR B C 1
ATOM 6100 O O . THR B 1 237 ? 128.259 111.691 141.563 1.00 23.58 276 THR B O 1
ATOM 6104 N N . ARG B 1 238 ? 127.402 109.831 140.639 1.00 30.13 277 ARG B N 1
ATOM 6105 C CA . ARG B 1 238 ? 127.732 109.009 141.790 1.00 30.13 277 ARG B CA 1
ATOM 6106 C C . ARG B 1 238 ? 129.231 108.855 141.942 1.00 30.13 277 ARG B C 1
ATOM 6107 O O . ARG B 1 238 ? 129.729 108.690 143.057 1.00 30.13 277 ARG B O 1
ATOM 6115 N N . PHE B 1 239 ? 129.966 108.938 140.839 1.00 26.57 278 PHE B N 1
ATOM 6116 C CA . PHE B 1 239 ? 131.389 108.649 140.803 1.00 26.57 278 PHE B CA 1
ATOM 6117 C C . PHE B 1 239 ? 132.244 109.903 140.765 1.00 26.57 278 PHE B C 1
ATOM 6118 O O . PHE B 1 239 ? 133.441 109.824 140.492 1.00 26.57 278 PHE B O 1
ATOM 6126 N N . THR B 1 240 ? 131.662 111.059 141.047 1.00 26.24 279 THR B N 1
ATOM 6127 C CA . THR B 1 240 ? 132.384 112.321 141.008 1.00 26.24 279 THR B CA 1
ATOM 6128 C C . THR B 1 240 ? 132.582 112.891 142.403 1.00 26.24 279 THR B C 1
ATOM 6129 O O . THR B 1 240 ? 132.521 114.102 142.596 1.00 26.24 279 THR B O 1
ATOM 6133 N N . LYS B 1 241 ? 132.795 112.037 143.398 1.00 28.44 280 LYS B N 1
ATOM 6134 C CA . LYS B 1 241 ? 133.067 112.552 144.732 1.00 28.44 280 LYS B CA 1
ATOM 6135 C C . LYS B 1 241 ? 134.399 113.277 144.780 1.00 28.44 280 LYS B C 1
ATOM 6136 O O . LYS B 1 241 ? 134.552 114.245 145.528 1.00 28.44 280 LYS B O 1
ATOM 6142 N N . HIS B 1 242 ? 135.368 112.828 143.990 1.00 26.42 281 HIS B N 1
ATOM 6143 C CA . HIS B 1 242 ? 136.691 113.429 143.968 1.00 26.42 281 HIS B CA 1
ATOM 6144 C C . HIS B 1 242 ? 136.787 114.557 142.951 1.00 26.42 281 HIS B C 1
ATOM 6145 O O . HIS B 1 242 ? 137.169 115.677 143.296 1.00 26.42 281 HIS B O 1
ATOM 6152 N N . VAL B 1 243 ? 136.441 114.285 141.699 1.00 25.50 282 VAL B N 1
ATOM 6153 C CA . VAL B 1 243 ? 136.513 115.300 140.654 1.00 25.50 282 VAL B CA 1
ATOM 6154 C C . VAL B 1 243 ? 135.160 116.000 140.632 1.00 25.50 282 VAL B C 1
ATOM 6155 O O . VAL B 1 243 ? 134.268 115.694 139.841 1.00 25.50 282 VAL B O 1
ATOM 6159 N N . ARG B 1 244 ? 135.006 116.970 141.522 1.00 24.73 283 ARG B N 1
ATOM 6160 C CA . ARG B 1 244 ? 133.746 117.667 141.706 1.00 24.73 283 ARG B CA 1
ATOM 6161 C C . ARG B 1 244 ? 133.556 118.813 140.731 1.00 24.73 283 ARG B C 1
ATOM 6162 O O . ARG B 1 244 ? 132.468 119.388 140.678 1.00 24.73 283 ARG B O 1
ATOM 6170 N N . ILE B 1 245 ? 134.579 119.162 139.961 1.00 23.04 284 ILE B N 1
ATOM 6171 C CA . ILE B 1 245 ? 134.484 120.320 139.085 1.00 23.04 284 ILE B CA 1
ATOM 6172 C C . ILE B 1 245 ? 133.694 120.000 137.829 1.00 23.04 284 ILE B C 1
ATOM 6173 O O . ILE B 1 245 ? 133.093 120.894 137.230 1.00 23.04 284 ILE B O 1
ATOM 6178 N N . ILE B 1 246 ? 133.666 118.734 137.411 1.00 21.41 285 ILE B N 1
ATOM 6179 C CA . ILE B 1 246 ? 133.023 118.368 136.158 1.00 21.41 285 ILE B CA 1
ATOM 6180 C C . ILE B 1 246 ? 131.561 118.021 136.333 1.00 21.41 285 ILE B C 1
ATOM 6181 O O . ILE B 1 246 ? 130.903 117.651 135.354 1.00 21.41 285 ILE B O 1
ATOM 6186 N N . GLU B 1 247 ? 131.034 118.110 137.545 1.00 23.12 286 GLU B N 1
ATOM 6187 C CA . GLU B 1 247 ? 129.639 117.757 137.778 1.00 23.12 286 GLU B CA 1
ATOM 6188 C C . GLU B 1 247 ? 128.665 118.687 137.076 1.00 23.12 286 GLU B C 1
ATOM 6189 O O . GLU B 1 247 ? 127.721 118.191 136.447 1.00 23.12 286 GLU B O 1
ATOM 6195 N N . PRO B 1 248 ? 128.794 120.013 137.158 1.00 20.70 287 PRO B N 1
ATOM 6196 C CA . PRO B 1 248 ? 127.901 120.845 136.351 1.00 20.70 287 PRO B CA 1
ATOM 6197 C C . PRO B 1 248 ? 128.062 120.592 134.872 1.00 20.70 287 PRO B C 1
ATOM 6198 O O . PRO B 1 248 ? 127.092 120.708 134.127 1.00 20.70 287 PRO B O 1
ATOM 6202 N N . GLY B 1 249 ? 129.260 120.232 134.421 1.00 19.61 288 GLY B N 1
ATOM 6203 C CA . GLY B 1 249 ? 129.434 119.882 133.026 1.00 19.61 288 GLY B CA 1
ATOM 6204 C C . GLY B 1 249 ? 128.676 118.634 132.634 1.00 19.61 288 GLY B C 1
ATOM 6205 O O . GLY B 1 249 ? 128.217 118.512 131.501 1.00 19.61 288 GLY B O 1
ATOM 6206 N N . PHE B 1 250 ? 128.550 117.684 133.557 1.00 18.74 289 PHE B N 1
ATOM 6207 C CA . PHE B 1 250 ? 127.815 116.460 133.270 1.00 18.74 289 PHE B CA 1
ATOM 6208 C C . PHE B 1 250 ? 126.326 116.722 133.153 1.00 18.74 289 PHE B C 1
ATOM 6209 O O . PHE B 1 250 ? 125.653 116.149 132.295 1.00 18.74 289 PHE B O 1
ATOM 6217 N N . VAL B 1 251 ? 125.790 117.571 134.023 1.00 18.18 290 VAL B N 1
ATOM 6218 C CA . VAL B 1 251 ? 124.355 117.812 134.039 1.00 18.18 290 VAL B CA 1
ATOM 6219 C C . VAL B 1 251 ? 123.905 118.423 132.728 1.00 18.18 290 VAL B C 1
ATOM 6220 O O . VAL B 1 251 ? 122.803 118.146 132.246 1.00 18.18 290 VAL B O 1
ATOM 6224 N N . PHE B 1 252 ? 124.750 119.247 132.120 1.00 19.35 291 PHE B N 1
ATOM 6225 C CA . PHE B 1 252 ? 124.390 119.914 130.880 1.00 19.35 291 PHE B CA 1
ATOM 6226 C C . PHE B 1 252 ? 124.764 119.101 129.659 1.00 19.35 291 PHE B C 1
ATOM 6227 O O . PHE B 1 252 ? 124.043 119.124 128.663 1.00 19.35 291 PHE B O 1
ATOM 6235 N N . ILE B 1 253 ? 125.893 118.402 129.700 1.00 18.13 292 ILE B N 1
ATOM 6236 C CA . ILE B 1 253 ? 126.307 117.613 128.549 1.00 18.13 292 ILE B CA 1
ATOM 6237 C C . ILE B 1 253 ? 125.419 116.391 128.388 1.00 18.13 292 ILE B C 1
ATOM 6238 O O . ILE B 1 253 ? 125.048 116.028 127.272 1.00 18.13 292 ILE B O 1
ATOM 6243 N N . ILE B 1 254 ? 125.059 115.734 129.486 1.00 17.37 293 ILE B N 1
ATOM 6244 C CA . ILE B 1 254 ? 124.268 114.517 129.351 1.00 17.37 293 ILE B CA 1
ATOM 6245 C C . ILE B 1 254 ? 122.806 114.841 129.075 1.00 17.37 293 ILE B C 1
ATOM 6246 O O . ILE B 1 254 ? 122.135 114.123 128.329 1.00 17.37 293 ILE B O 1
ATOM 6251 N N . SER B 1 255 ? 122.290 115.932 129.637 1.00 17.59 294 SER B N 1
ATOM 6252 C CA . SER B 1 255 ? 120.960 116.387 129.252 1.00 17.59 294 SER B CA 1
ATOM 6253 C C . SER B 1 255 ? 120.922 116.759 127.780 1.00 17.59 294 SER B C 1
ATOM 6254 O O . SER B 1 255 ? 119.980 116.409 127.060 1.00 17.59 294 SER B O 1
ATOM 6257 N N . TYR B 1 256 ? 121.952 117.458 127.311 1.00 17.90 295 TYR B N 1
ATOM 6258 C CA . TYR B 1 256 ? 122.040 117.793 125.898 1.00 17.90 295 TYR B CA 1
ATOM 6259 C C . TYR B 1 256 ? 122.128 116.544 125.041 1.00 17.90 295 TYR B C 1
ATOM 6260 O O . TYR B 1 256 ? 121.555 116.487 123.952 1.00 17.90 295 TYR B O 1
ATOM 6269 N N . LEU B 1 257 ? 122.862 115.541 125.504 1.00 17.19 296 LEU B N 1
ATOM 6270 C CA . LEU B 1 257 ? 122.974 114.306 124.750 1.00 17.19 296 LEU B CA 1
ATOM 6271 C C . LEU B 1 257 ? 121.653 113.564 124.696 1.00 17.19 296 LEU B C 1
ATOM 6272 O O . LEU B 1 257 ? 121.361 112.917 123.695 1.00 17.19 296 LEU B O 1
ATOM 6277 N N . SER B 1 258 ? 120.850 113.630 125.755 1.00 17.24 297 SER B N 1
ATOM 6278 C CA . SER B 1 258 ? 119.497 113.085 125.684 1.00 17.24 297 SER B CA 1
ATOM 6279 C C . SER B 1 258 ? 118.669 113.825 124.651 1.00 17.24 297 SER B C 1
ATOM 6280 O O . SER B 1 258 ? 117.945 113.212 123.855 1.00 17.24 297 SER B O 1
ATOM 6283 N N . TYR B 1 259 ? 118.766 115.151 124.651 1.00 17.62 298 TYR B N 1
ATOM 6284 C CA . TYR B 1 259 ? 118.051 115.940 123.660 1.00 17.62 298 TYR B CA 1
ATOM 6285 C C . TYR B 1 259 ? 118.427 115.515 122.251 1.00 17.62 298 TYR B C 1
ATOM 6286 O O . TYR B 1 259 ? 117.559 115.255 121.415 1.00 17.62 298 TYR B O 1
ATOM 6295 N N . LEU B 1 260 ? 119.720 115.426 121.974 1.00 18.68 299 LEU B N 1
ATOM 6296 C CA . LEU B 1 260 ? 120.166 115.117 120.624 1.00 18.68 299 LEU B CA 1
ATOM 6297 C C . LEU B 1 260 ? 119.934 113.661 120.264 1.00 18.68 299 LEU B C 1
ATOM 6298 O O . LEU B 1 260 ? 119.745 113.344 119.090 1.00 18.68 299 LEU B O 1
ATOM 6303 N N . THR B 1 261 ? 119.966 112.763 121.242 1.00 19.72 300 THR B N 1
ATOM 6304 C CA . THR B 1 261 ? 119.674 111.366 120.972 1.00 19.72 300 THR B CA 1
ATOM 6305 C C . THR B 1 261 ? 118.224 111.182 120.574 1.00 19.72 300 THR B C 1
ATOM 6306 O O . THR B 1 261 ? 117.920 110.389 119.681 1.00 19.72 300 THR B O 1
ATOM 6310 N N . SER B 1 262 ? 117.308 111.898 121.221 1.00 20.01 301 SER B N 1
ATOM 6311 C CA . SER B 1 262 ? 115.935 111.873 120.738 1.00 20.01 301 SER B CA 1
ATOM 6312 C C . SER B 1 262 ? 115.813 112.547 119.384 1.00 20.01 301 SER B C 1
ATOM 6313 O O . SER B 1 262 ? 115.110 112.051 118.502 1.00 20.01 301 SER B O 1
ATOM 6316 N N . GLU B 1 263 ? 116.490 113.675 119.190 1.00 22.79 302 GLU B N 1
ATOM 6317 C CA . GLU B 1 263 ? 116.463 114.300 117.874 1.00 22.79 302 GLU B CA 1
ATOM 6318 C C . GLU B 1 263 ? 117.093 113.395 116.825 1.00 22.79 302 GLU B C 1
ATOM 6319 O O . GLU B 1 263 ? 116.759 113.486 115.642 1.00 22.79 302 GLU B O 1
ATOM 6325 N N . MET B 1 264 ? 118.007 112.520 117.242 1.00 24.01 303 MET B N 1
ATOM 6326 C CA . MET B 1 264 ? 118.617 111.566 116.322 1.00 24.01 303 MET B CA 1
ATOM 6327 C C . MET B 1 264 ? 117.651 110.445 115.973 1.00 24.01 303 MET B C 1
ATOM 6328 O O . MET B 1 264 ? 117.544 110.049 114.810 1.00 24.01 303 MET B O 1
ATOM 6333 N N . LEU B 1 265 ? 116.930 109.932 116.961 1.00 22.40 304 LEU B N 1
ATOM 6334 C CA . LEU B 1 265 ? 115.930 108.901 116.737 1.00 22.40 304 LEU B CA 1
ATOM 6335 C C . LEU B 1 265 ? 114.597 109.467 116.278 1.00 22.40 304 LEU B C 1
ATOM 6336 O O . LEU B 1 265 ? 113.619 108.722 116.207 1.00 22.40 304 LEU B O 1
ATOM 6341 N N . SER B 1 266 ? 114.539 110.761 115.979 1.00 24.14 305 SER B N 1
ATOM 6342 C CA . SER B 1 266 ? 113.328 111.437 115.524 1.00 24.14 305 SER B CA 1
ATOM 6343 C C . SER B 1 266 ? 112.231 111.422 116.577 1.00 24.14 305 SER B C 1
ATOM 6344 O O . SER B 1 266 ? 111.052 111.582 116.266 1.00 24.14 305 SER B O 1
ATOM 6347 N N . LEU B 1 267 ? 112.611 111.238 117.828 1.00 21.71 306 LEU B N 1
ATOM 6348 C CA . LEU B 1 267 ? 111.662 111.247 118.925 1.00 21.71 306 LEU B CA 1
ATOM 6349 C C . LEU B 1 267 ? 111.485 112.678 119.409 1.00 21.71 306 LEU B C 1
ATOM 6350 O O . LEU B 1 267 ? 112.025 113.624 118.834 1.00 21.71 306 LEU B O 1
ATOM 6355 N N . SER B 1 268 ? 110.718 112.851 120.476 1.00 20.79 307 SER B N 1
ATOM 6356 C CA . SER B 1 268 ? 110.522 114.173 121.053 1.00 20.79 307 SER B CA 1
ATOM 6357 C C . SER B 1 268 ? 111.783 114.558 121.798 1.00 20.79 307 SER B C 1
ATOM 6358 O O . SER B 1 268 ? 112.041 114.063 122.893 1.00 20.79 307 SER B O 1
ATOM 6361 N N . ALA B 1 269 ? 112.583 115.434 121.205 1.00 19.31 308 ALA B N 1
ATOM 6362 C CA . ALA B 1 269 ? 113.793 115.873 121.878 1.00 19.31 308 ALA B CA 1
ATOM 6363 C C . ALA B 1 269 ? 113.471 116.711 123.099 1.00 19.31 308 ALA B C 1
ATOM 6364 O O . ALA B 1 269 ? 114.207 116.681 124.085 1.00 19.31 308 ALA B O 1
ATOM 6366 N N . ILE B 1 270 ? 112.383 117.474 123.048 1.00 18.62 309 ILE B N 1
ATOM 6367 C CA . ILE B 1 270 ? 112.003 118.313 124.178 1.00 18.62 309 ILE B CA 1
ATOM 6368 C C . ILE B 1 270 ? 111.618 117.460 125.373 1.00 18.62 309 ILE B C 1
ATOM 6369 O O . ILE B 1 270 ? 112.009 117.744 126.508 1.00 18.62 309 ILE B O 1
ATOM 6374 N N . LEU B 1 271 ? 110.843 116.404 125.145 1.00 19.07 310 LEU B N 1
ATOM 6375 C CA . LEU B 1 271 ? 110.448 115.539 126.246 1.00 19.07 310 LEU B CA 1
ATOM 6376 C C . LEU B 1 271 ? 111.632 114.785 126.819 1.00 19.07 310 LEU B C 1
ATOM 6377 O O . LEU B 1 271 ? 111.629 114.442 128.002 1.00 19.07 310 LEU B O 1
ATOM 6382 N N . ALA B 1 272 ? 112.648 114.512 126.007 1.00 17.80 311 ALA B N 1
ATOM 6383 C CA . ALA B 1 272 ? 113.832 113.838 126.516 1.00 17.80 311 ALA B CA 1
ATOM 6384 C C . ALA B 1 272 ? 114.579 114.716 127.503 1.00 17.80 311 ALA B C 1
ATOM 6385 O O . ALA B 1 272 ? 114.911 114.284 128.607 1.00 17.80 311 ALA B O 1
ATOM 6387 N N . ILE B 1 273 ? 114.862 115.958 127.121 1.00 17.72 312 ILE B N 1
ATOM 6388 C CA . ILE B 1 273 ? 115.576 116.839 128.030 1.00 17.72 312 ILE B CA 1
ATOM 6389 C C . ILE B 1 273 ? 114.655 117.387 129.108 1.00 17.72 312 ILE B C 1
ATOM 6390 O O . ILE B 1 273 ? 115.135 117.826 130.155 1.00 17.72 312 ILE B O 1
ATOM 6395 N N . THR B 1 274 ? 113.339 117.363 128.892 1.00 19.00 313 THR B N 1
ATOM 6396 C CA . THR B 1 274 ? 112.412 117.643 129.982 1.00 19.00 313 THR B CA 1
ATOM 6397 C C . THR B 1 274 ? 112.541 116.598 131.071 1.00 19.00 313 THR B C 1
ATOM 6398 O O . THR B 1 274 ? 112.710 116.929 132.246 1.00 19.00 313 THR B O 1
ATOM 6402 N N . PHE B 1 275 ? 112.464 115.325 130.701 1.00 18.97 314 PHE B N 1
ATOM 6403 C CA . PHE B 1 275 ? 112.504 114.267 131.693 1.00 18.97 314 PHE B CA 1
ATOM 6404 C C . PHE B 1 275 ? 113.914 113.884 132.091 1.00 18.97 314 PHE B C 1
ATOM 6405 O O . PHE B 1 275 ? 114.089 113.223 133.114 1.00 18.97 314 PHE B O 1
ATOM 6413 N N . CYS B 1 276 ? 114.921 114.279 131.323 1.00 20.33 315 CYS B N 1
ATOM 6414 C CA . CYS B 1 276 ? 116.275 114.171 131.833 1.00 20.33 315 CYS B CA 1
ATOM 6415 C C . CYS B 1 276 ? 116.519 115.142 132.967 1.00 20.33 315 CYS B C 1
ATOM 6416 O O . CYS B 1 276 ? 117.483 114.971 133.708 1.00 20.33 315 CYS B O 1
ATOM 6419 N N . GLY B 1 277 ? 115.674 116.154 133.117 1.00 20.12 316 GLY B N 1
ATOM 6420 C CA . GLY B 1 277 ? 115.812 117.094 134.203 1.00 20.12 316 GLY B CA 1
ATOM 6421 C C . GLY B 1 277 ? 114.850 116.782 135.320 1.00 20.12 316 GLY B C 1
ATOM 6422 O O . GLY B 1 277 ? 115.189 116.918 136.494 1.00 20.12 316 GLY B O 1
ATOM 6423 N N . ILE B 1 278 ? 113.641 116.362 134.966 1.00 20.76 317 ILE B N 1
ATOM 6424 C CA . ILE B 1 278 ? 112.657 115.998 135.977 1.00 20.76 317 ILE B CA 1
ATOM 6425 C C . ILE B 1 278 ? 113.127 114.785 136.760 1.00 20.76 317 ILE B C 1
ATOM 6426 O O . ILE B 1 278 ? 113.004 114.731 137.987 1.00 20.76 317 ILE B O 1
ATOM 6431 N N . CYS B 1 279 ? 113.676 113.794 136.069 1.00 21.84 318 CYS B N 1
ATOM 6432 C CA . CYS B 1 279 ? 114.038 112.552 136.732 1.00 21.84 318 CYS B CA 1
ATOM 6433 C C . CYS B 1 279 ? 115.426 112.597 137.356 1.00 21.84 318 CYS B C 1
ATOM 6434 O O . CYS B 1 279 ? 115.649 111.955 138.385 1.00 21.84 318 CYS B O 1
ATOM 6437 N N . CYS B 1 280 ? 116.368 113.338 136.774 1.00 23.24 319 CYS B N 1
ATOM 6438 C CA . CYS B 1 280 ? 117.690 113.423 137.382 1.00 23.24 319 CYS B CA 1
ATOM 6439 C C . CYS B 1 280 ? 117.676 114.243 138.652 1.00 23.24 319 CYS B C 1
ATOM 6440 O O . CYS B 1 280 ? 118.680 114.279 139.359 1.00 23.24 319 CYS B O 1
ATOM 6443 N N . GLN B 1 281 ? 116.564 114.903 138.943 1.00 23.63 320 GLN B N 1
ATOM 6444 C CA . GLN B 1 281 ? 116.538 115.928 139.971 1.00 23.63 320 GLN B CA 1
ATOM 6445 C C . GLN B 1 281 ? 116.896 115.373 141.338 1.00 23.63 320 GLN B C 1
ATOM 6446 O O . GLN B 1 281 ? 117.600 116.028 142.105 1.00 23.63 320 GLN B O 1
ATOM 6452 N N . LYS B 1 282 ? 116.415 114.179 141.669 1.00 25.96 321 LYS B N 1
ATOM 6453 C CA . LYS B 1 282 ? 116.605 113.665 143.020 1.00 25.96 321 LYS B CA 1
ATOM 6454 C C . LYS B 1 282 ? 118.043 113.243 143.266 1.00 25.96 321 LYS B C 1
ATOM 6455 O O . LYS B 1 282 ? 118.613 113.544 144.317 1.00 25.96 321 LYS B O 1
ATOM 6461 N N . TYR B 1 283 ? 118.642 112.529 142.319 1.00 28.11 322 TYR B N 1
ATOM 6462 C CA . TYR B 1 283 ? 119.921 111.888 142.586 1.00 28.11 322 TYR B CA 1
ATOM 6463 C C . TYR B 1 283 ? 121.092 112.763 142.178 1.00 28.11 322 TYR B C 1
ATOM 6464 O O . TYR B 1 283 ? 122.058 112.896 142.930 1.00 28.11 322 TYR B O 1
ATOM 6473 N N . VAL B 1 284 ? 121.036 113.365 140.998 1.00 24.32 323 VAL B N 1
ATOM 6474 C CA . VAL B 1 284 ? 121.796 114.583 140.795 1.00 24.32 323 VAL B CA 1
ATOM 6475 C C . VAL B 1 284 ? 121.347 115.536 141.885 1.00 24.32 323 VAL B C 1
ATOM 6476 O O . VAL B 1 284 ? 120.203 115.465 142.340 1.00 24.32 323 VAL B O 1
ATOM 6480 N N . LYS B 1 285 ? 122.254 116.375 142.365 1.00 25.41 324 LYS B N 1
ATOM 6481 C CA . LYS B 1 285 ? 122.023 117.298 143.471 1.00 25.41 324 LYS B CA 1
ATOM 6482 C C . LYS B 1 285 ? 121.832 116.555 144.786 1.00 25.41 324 LYS B C 1
ATOM 6483 O O . LYS B 1 285 ? 121.639 117.185 145.826 1.00 25.41 324 LYS B O 1
ATOM 6489 N N . ALA B 1 286 ? 121.916 115.233 144.772 1.00 26.25 325 ALA B N 1
ATOM 6490 C CA . ALA B 1 286 ? 122.235 114.473 145.969 1.00 26.25 325 ALA B CA 1
ATOM 6491 C C . ALA B 1 286 ? 123.671 113.993 145.951 1.00 26.25 325 ALA B C 1
ATOM 6492 O O . ALA B 1 286 ? 124.329 113.971 146.990 1.00 26.25 325 ALA B O 1
ATOM 6494 N N . ASN B 1 287 ? 124.169 113.617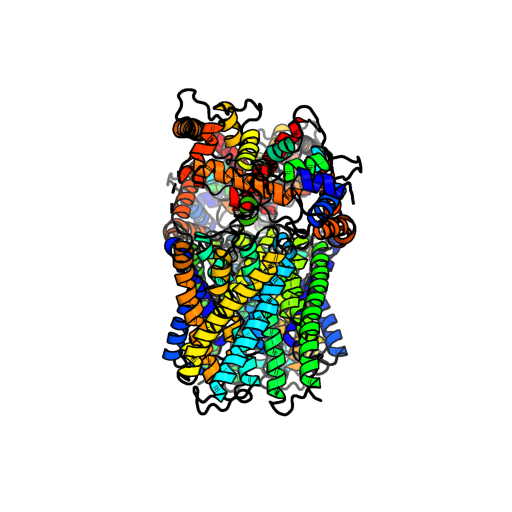 144.777 1.00 26.53 326 ASN B N 1
ATOM 6495 C CA . ASN B 1 287 ? 125.559 113.249 144.581 1.00 26.53 326 ASN B CA 1
ATOM 6496 C C . ASN B 1 287 ? 126.453 114.453 144.325 1.00 26.53 326 ASN B C 1
ATOM 6497 O O . ASN B 1 287 ? 127.600 114.469 144.776 1.00 26.53 326 ASN B O 1
ATOM 6502 N N . ILE B 1 288 ? 125.955 115.449 143.601 1.00 23.93 327 ILE B N 1
ATOM 6503 C CA . ILE B 1 288 ? 126.675 116.695 143.401 1.00 23.93 327 ILE B CA 1
ATOM 6504 C C . ILE B 1 288 ? 126.887 117.410 144.725 1.00 23.93 327 ILE B C 1
ATOM 6505 O O . ILE B 1 288 ? 126.058 117.334 145.637 1.00 23.93 327 ILE B O 1
ATOM 6510 N N . SER B 1 289 ? 128.016 118.103 144.835 1.00 24.32 328 SER B N 1
ATOM 6511 C CA . SER B 1 289 ? 128.303 118.895 146.014 1.00 24.32 328 SER B CA 1
ATOM 6512 C C . SER B 1 289 ? 127.403 120.115 146.075 1.00 24.32 328 SER B C 1
ATOM 6513 O O . SER B 1 289 ? 126.759 120.494 145.100 1.00 24.32 328 SER B O 1
ATOM 6516 N N . GLU B 1 290 ? 127.360 120.730 147.252 1.00 25.12 329 GLU B N 1
ATOM 6517 C CA . GLU B 1 290 ? 126.603 121.962 147.407 1.00 25.12 329 GLU B CA 1
ATOM 6518 C C . GLU B 1 290 ? 127.153 123.049 146.502 1.00 25.12 329 GLU B C 1
ATOM 6519 O O . GLU B 1 290 ? 126.393 123.780 145.865 1.00 25.12 329 GLU B O 1
ATOM 6525 N N . GLN B 1 291 ? 128.476 123.155 146.413 1.00 23.81 330 GLN B N 1
ATOM 6526 C CA . GLN B 1 291 ? 129.092 124.190 145.592 1.00 23.81 330 GLN B CA 1
ATOM 6527 C C . GLN B 1 291 ? 128.877 123.942 144.113 1.00 23.81 330 GLN B C 1
ATOM 6528 O O . GLN B 1 291 ? 128.788 124.890 143.332 1.00 23.81 330 GLN B O 1
ATOM 6534 N N . SER B 1 292 ? 128.823 122.686 143.709 1.00 22.00 331 SER B N 1
ATOM 6535 C CA . SER B 1 292 ? 128.628 122.346 142.311 1.00 22.00 331 SER B CA 1
ATOM 6536 C C . SER B 1 292 ? 127.166 122.309 141.918 1.00 22.00 331 SER B C 1
ATOM 6537 O O . SER B 1 292 ? 126.860 122.199 140.733 1.00 22.00 331 SER B O 1
ATOM 6540 N N . ALA B 1 293 ? 126.256 122.368 142.885 1.00 20.32 332 ALA B N 1
ATOM 6541 C CA . ALA B 1 293 ? 124.838 122.406 142.570 1.00 20.32 332 ALA B CA 1
ATOM 6542 C C . ALA B 1 293 ? 124.341 123.823 142.376 1.00 20.32 332 ALA B C 1
ATOM 6543 O O . ALA B 1 293 ? 123.337 124.029 141.694 1.00 20.32 332 ALA B O 1
ATOM 6545 N N . THR B 1 294 ? 125.007 124.809 142.976 1.00 20.74 333 THR B N 1
ATOM 6546 C CA . THR B 1 294 ? 124.676 126.195 142.673 1.00 20.74 333 THR B CA 1
ATOM 6547 C C . THR B 1 294 ? 125.142 126.568 141.281 1.00 20.74 333 THR B C 1
ATOM 6548 O O . THR B 1 294 ? 124.507 127.385 140.611 1.00 20.74 333 THR B O 1
ATOM 6552 N N . THR B 1 295 ? 126.254 125.996 140.833 1.00 19.33 334 THR B N 1
ATOM 6553 C CA . THR B 1 295 ? 126.682 126.200 139.459 1.00 19.33 334 THR B CA 1
ATOM 6554 C C . THR B 1 295 ? 125.670 125.631 138.485 1.00 19.33 334 THR B C 1
ATOM 6555 O O . THR B 1 295 ? 125.376 126.243 137.458 1.00 19.33 334 THR B O 1
ATOM 6559 N N . VAL B 1 296 ? 125.124 124.457 138.792 1.00 19.38 335 VAL B N 1
ATOM 6560 C CA . VAL B 1 296 ? 124.173 123.820 137.890 1.00 19.38 335 VAL B CA 1
ATOM 6561 C C . VAL B 1 296 ? 122.929 124.673 137.747 1.00 19.38 335 VAL B C 1
ATOM 6562 O O . VAL B 1 296 ? 122.326 124.736 136.673 1.00 19.38 335 VAL B O 1
ATOM 6566 N N . ARG B 1 297 ? 122.523 125.348 138.818 1.00 19.57 336 ARG B N 1
ATOM 6567 C CA . ARG B 1 297 ? 121.265 126.072 138.766 1.00 19.57 336 ARG B CA 1
ATOM 6568 C C . ARG B 1 297 ? 121.453 127.553 138.487 1.00 19.57 336 ARG B C 1
ATOM 6569 O O . ARG B 1 297 ? 120.511 128.210 138.043 1.00 19.57 336 ARG B O 1
ATOM 6577 N N . TYR B 1 298 ? 122.639 128.103 138.733 1.00 20.54 337 TYR B N 1
ATOM 6578 C CA . TYR B 1 298 ? 122.924 129.433 138.208 1.00 20.54 337 TYR B CA 1
ATOM 6579 C C . TYR B 1 298 ? 123.166 129.388 136.714 1.00 20.54 337 TYR B C 1
ATOM 6580 O O . TYR B 1 298 ? 122.835 130.337 136.005 1.00 20.54 337 TYR B O 1
ATOM 6589 N N . THR B 1 299 ? 123.766 128.308 136.226 1.00 20.92 338 THR B N 1
ATOM 6590 C CA . THR B 1 299 ? 124.024 128.176 134.802 1.00 20.92 338 THR B CA 1
ATOM 6591 C C . THR B 1 299 ? 122.764 127.849 134.026 1.00 20.92 338 THR B C 1
ATOM 6592 O O . THR B 1 299 ? 122.679 128.165 132.840 1.00 20.92 338 THR B O 1
ATOM 6596 N N . MET B 1 300 ? 121.780 127.231 134.662 1.00 21.25 339 MET B N 1
ATOM 6597 C CA . MET B 1 300 ? 120.549 126.918 133.955 1.00 21.25 339 MET B CA 1
ATOM 6598 C C . MET B 1 300 ? 119.709 128.158 133.728 1.00 21.25 339 MET B C 1
ATOM 6599 O O . MET B 1 300 ? 119.110 128.317 132.663 1.00 21.25 339 MET B O 1
ATOM 6604 N N . LYS B 1 301 ? 119.635 129.044 134.716 1.00 21.53 340 LYS B N 1
ATOM 6605 C CA . LYS B 1 301 ? 119.010 130.332 134.470 1.00 21.53 340 LYS B CA 1
ATOM 6606 C C . LYS B 1 301 ? 119.882 131.192 133.574 1.00 21.53 340 LYS B C 1
ATOM 6607 O O . LYS B 1 301 ? 119.373 132.052 132.861 1.00 21.53 340 LYS B O 1
ATOM 6613 N N . MET B 1 302 ? 121.199 130.978 133.597 1.00 23.31 341 MET B N 1
ATOM 6614 C CA . MET B 1 302 ? 122.107 131.746 132.700 1.00 23.31 341 MET B CA 1
ATOM 6615 C C . MET B 1 302 ? 121.828 131.342 131.254 1.00 23.31 341 MET B C 1
ATOM 6616 O O . MET B 1 302 ? 121.686 132.238 130.412 1.00 23.31 341 MET B O 1
ATOM 6621 N N . LEU B 1 303 ? 121.752 130.038 130.989 1.00 20.91 342 LEU B N 1
ATOM 6622 C CA . LEU B 1 303 ? 121.567 129.547 129.601 1.00 20.91 342 LEU B CA 1
ATOM 6623 C C . LEU B 1 303 ? 120.146 129.853 129.129 1.00 20.91 342 LEU B C 1
ATOM 6624 O O . LEU B 1 303 ? 120.005 130.315 127.990 1.00 20.91 342 LEU B O 1
ATOM 6629 N N . ALA B 1 304 ? 119.139 129.613 129.972 1.00 20.71 343 ALA B N 1
ATOM 6630 C CA . ALA B 1 304 ? 117.731 129.798 129.547 1.00 20.71 343 ALA B CA 1
ATOM 6631 C C . ALA B 1 304 ? 117.391 131.281 129.385 1.00 20.71 343 ALA B C 1
ATOM 6632 O O . ALA B 1 304 ? 116.705 131.610 128.410 1.00 20.71 343 ALA B O 1
ATOM 6634 N N . SER B 1 305 ? 117.837 132.133 130.311 1.00 21.26 344 SER B N 1
ATOM 6635 C CA . SER B 1 305 ? 117.601 133.590 130.156 1.00 21.26 344 SER B CA 1
ATOM 6636 C C . SER B 1 305 ? 118.219 134.063 128.844 1.00 21.26 344 SER B C 1
ATOM 6637 O O . SER B 1 305 ? 117.519 134.749 128.094 1.00 21.26 344 SER B O 1
ATOM 6640 N N . SER B 1 306 ? 119.474 133.689 128.583 1.00 21.15 345 SER B N 1
ATOM 6641 C CA . SER B 1 306 ? 120.170 134.122 127.347 1.00 21.15 345 SER B CA 1
ATOM 6642 C C . SER B 1 306 ? 119.417 133.597 126.126 1.00 21.15 345 SER B C 1
ATOM 6643 O O . SER B 1 306 ? 119.177 134.386 125.209 1.00 21.15 345 SER B O 1
ATOM 6646 N N . ALA B 1 307 ? 119.048 132.315 126.133 1.00 20.05 346 ALA B N 1
ATOM 6647 C CA . ALA B 1 307 ? 118.342 131.711 124.981 1.00 20.05 346 ALA B CA 1
ATOM 6648 C C . ALA B 1 307 ? 117.031 132.458 124.729 1.00 20.05 346 ALA B C 1
ATOM 6649 O O . ALA B 1 307 ? 116.820 132.893 123.588 1.00 20.05 346 ALA B O 1
ATOM 6651 N N . GLU B 1 308 ? 116.202 132.622 125.764 1.00 23.89 347 GLU B N 1
ATOM 6652 C CA . GLU B 1 308 ? 114.898 133.319 125.611 1.00 23.89 347 GLU B CA 1
ATOM 6653 C C . GLU B 1 308 ? 115.145 134.758 125.159 1.00 23.89 347 GLU B C 1
ATOM 6654 O O . GLU B 1 308 ? 114.401 135.221 124.280 1.00 23.89 347 GLU B O 1
ATOM 6660 N N . THR B 1 309 ? 116.142 135.429 125.740 1.00 21.60 348 THR B N 1
ATOM 6661 C CA . THR B 1 309 ? 116.507 136.805 125.312 1.00 21.60 348 THR B CA 1
ATOM 6662 C C . THR B 1 309 ? 116.748 136.801 123.802 1.00 21.60 348 THR B C 1
ATOM 6663 O O . THR B 1 309 ? 116.090 137.585 123.123 1.00 21.60 348 THR B O 1
ATOM 6667 N N . ILE B 1 310 ? 117.605 135.908 123.301 1.00 20.76 349 ILE B N 1
ATOM 6668 C CA . ILE B 1 310 ? 117.966 135.899 121.852 1.00 20.76 349 ILE B CA 1
ATOM 6669 C C . ILE B 1 310 ? 116.705 135.739 120.992 1.00 20.76 349 ILE B C 1
ATOM 6670 O O . ILE B 1 310 ? 116.567 136.492 120.015 1.00 20.76 349 ILE B O 1
ATOM 6675 N N . ILE B 1 311 ? 115.805 134.820 121.357 1.00 21.53 350 ILE B N 1
ATOM 6676 C CA . ILE B 1 311 ? 114.576 134.579 120.543 1.00 21.53 350 ILE B CA 1
ATOM 6677 C C . ILE B 1 311 ? 113.684 135.824 120.602 1.00 21.53 350 ILE B C 1
ATOM 6678 O O . ILE B 1 311 ? 113.040 136.138 119.589 1.00 21.53 350 ILE B O 1
ATOM 6683 N N . PHE B 1 312 ? 113.669 136.521 121.739 1.00 22.99 351 PHE B N 1
ATOM 6684 C CA . PHE B 1 312 ? 112.831 137.738 121.889 1.00 22.99 351 PHE B CA 1
ATOM 6685 C C . PHE B 1 312 ? 113.480 138.914 121.155 1.00 22.99 351 PHE B C 1
ATOM 6686 O O . PHE B 1 312 ? 112.745 139.824 120.731 1.00 22.99 351 PHE B O 1
ATOM 6694 N N . MET B 1 313 ? 114.805 138.897 121.002 1.00 22.79 352 MET B N 1
ATOM 6695 C CA . MET B 1 313 ? 115.478 139.953 120.204 1.00 22.79 352 MET B CA 1
ATOM 6696 C C . MET B 1 313 ? 115.161 139.676 118.736 1.00 22.79 352 MET B C 1
ATOM 6697 O O . MET B 1 313 ? 114.974 140.643 117.987 1.00 22.79 352 MET B O 1
ATOM 6702 N N . PHE B 1 314 ? 115.071 138.398 118.360 1.00 23.24 353 PHE B N 1
ATOM 6703 C CA . PHE B 1 314 ? 114.699 138.026 116.972 1.00 23.24 353 PHE B CA 1
ATOM 6704 C C . PHE B 1 314 ? 113.230 138.368 116.734 1.00 23.24 353 PHE B C 1
ATOM 6705 O O . PHE B 1 314 ? 112.880 138.719 115.598 1.00 23.24 353 PHE B O 1
ATOM 6713 N N . LEU B 1 315 ? 112.402 138.265 117.775 1.00 24.50 354 LEU B N 1
ATOM 6714 C CA . LEU B 1 315 ? 110.978 138.659 117.639 1.00 24.50 354 LEU B CA 1
ATOM 6715 C C . LEU B 1 315 ? 110.935 140.148 117.312 1.00 24.50 354 LEU B C 1
ATOM 6716 O O . LEU B 1 315 ? 110.213 140.511 116.382 1.00 24.50 354 LEU B O 1
ATOM 6721 N N . GLY B 1 316 ? 111.727 140.954 118.022 1.00 25.07 355 GLY B N 1
ATOM 6722 C CA . GLY B 1 316 ? 111.790 142.396 117.729 1.00 25.07 355 GLY B CA 1
ATOM 6723 C C . GLY B 1 316 ? 112.342 142.669 116.345 1.00 25.07 355 GLY B C 1
ATOM 6724 O O . GLY B 1 316 ? 111.802 143.553 115.678 1.00 25.07 355 GLY B O 1
ATOM 6725 N N . ILE B 1 317 ? 113.364 141.920 115.920 1.00 25.53 356 ILE B N 1
ATOM 6726 C CA . ILE B 1 317 ? 113.996 142.120 114.581 1.00 25.53 356 ILE B CA 1
ATOM 6727 C C . ILE B 1 317 ? 112.964 141.818 113.485 1.00 25.53 356 ILE B C 1
ATOM 6728 O O . ILE B 1 317 ? 112.973 142.518 112.455 1.00 25.53 356 ILE B O 1
ATOM 6733 N N . SER B 1 318 ? 112.076 140.848 113.718 1.00 25.82 357 SER B N 1
ATOM 6734 C CA . SER B 1 318 ? 111.021 140.519 112.727 1.00 25.82 357 SER B CA 1
ATOM 6735 C C . SER B 1 318 ? 109.846 141.489 112.879 1.00 25.82 357 SER B C 1
ATOM 6736 O O . SER B 1 318 ? 109.186 141.776 111.867 1.00 25.82 357 SER B O 1
ATOM 6739 N N . ALA B 1 319 ? 109.600 141.976 114.097 1.00 27.01 358 ALA B N 1
ATOM 6740 C CA . ALA B 1 319 ? 108.449 142.872 114.344 1.00 27.01 358 ALA B CA 1
ATOM 6741 C C . ALA B 1 319 ? 108.751 144.262 113.791 1.00 27.01 358 ALA B C 1
ATOM 6742 O O . ALA B 1 319 ? 107.846 145.113 113.834 1.00 27.01 358 ALA B O 1
ATOM 6744 N N . VAL B 1 320 ? 109.966 144.492 113.287 1.00 27.73 359 VAL B N 1
ATOM 6745 C CA . VAL B 1 320 ? 110.285 145.810 112.662 1.00 27.73 359 VAL B CA 1
ATOM 6746 C C . VAL B 1 320 ? 110.621 145.600 111.184 1.00 27.73 359 VAL B C 1
ATOM 6747 O O . VAL B 1 320 ? 110.756 146.610 110.477 1.00 27.73 359 VAL B O 1
ATOM 6751 N N . ASN B 1 321 ? 110.751 144.344 110.745 1.00 32.77 360 ASN B N 1
ATOM 6752 C CA . ASN B 1 321 ? 111.021 144.041 109.315 1.00 32.77 360 ASN B CA 1
ATOM 6753 C C . ASN B 1 321 ? 109.790 144.438 108.501 1.00 32.77 360 ASN B C 1
ATOM 6754 O O . ASN B 1 321 ? 108.766 143.751 108.630 1.00 32.77 360 ASN B O 1
ATOM 6759 N N . PRO B 1 322 ? 109.848 145.475 107.637 1.00 36.48 361 PRO B N 1
ATOM 6760 C CA . PRO B 1 322 ? 108.659 145.933 106.914 1.00 36.48 361 PRO B CA 1
ATOM 6761 C C . PRO B 1 322 ? 108.343 145.070 105.685 1.00 36.48 361 PRO B C 1
ATOM 6762 O O . PRO B 1 322 ? 107.426 145.407 104.963 1.00 36.48 361 PRO B O 1
ATOM 6766 N N . PHE B 1 323 ? 109.093 143.984 105.483 1.00 37.29 362 PHE B N 1
ATOM 6767 C CA . PHE B 1 323 ? 108.898 143.134 104.283 1.00 37.29 362 PHE B CA 1
ATOM 6768 C C . PHE B 1 323 ? 108.162 141.852 104.676 1.00 37.29 362 PHE B C 1
ATOM 6769 O O . PHE B 1 323 ? 107.715 141.126 103.771 1.00 37.29 362 PHE B O 1
ATOM 6777 N N . ILE B 1 324 ? 108.038 141.582 105.978 1.00 34.86 363 ILE B N 1
ATOM 6778 C CA . ILE B 1 324 ? 107.243 140.396 106.414 1.00 34.86 363 ILE B CA 1
ATOM 6779 C C . ILE B 1 324 ? 105.870 140.866 106.892 1.00 34.86 363 ILE B C 1
ATOM 6780 O O . ILE B 1 324 ? 104.990 140.005 107.061 1.00 34.86 363 ILE B O 1
ATOM 6785 N N . TRP B 1 325 ? 105.693 142.172 107.093 1.00 34.05 364 TRP B N 1
ATOM 6786 C CA . TRP B 1 325 ? 104.414 142.667 107.664 1.00 34.05 364 TRP B CA 1
ATOM 6787 C C . TRP B 1 325 ? 103.251 142.479 106.689 1.00 34.05 364 TRP B C 1
ATOM 6788 O O . TRP B 1 325 ? 103.083 143.335 105.802 1.00 34.05 364 TRP B O 1
ATOM 6799 N N . THR B 1 326 ? 102.485 141.398 106.855 1.00 35.77 365 THR B N 1
ATOM 6800 C CA . THR B 1 326 ? 101.292 141.150 106.007 1.00 35.77 365 THR B CA 1
ATOM 6801 C C . THR B 1 326 ? 100.073 141.160 106.929 1.00 35.77 365 THR B C 1
ATOM 6802 O O . THR B 1 326 ? 99.970 140.251 107.767 1.00 35.77 365 THR B O 1
ATOM 6806 N N . TRP B 1 327 ? 99.199 142.159 106.799 1.00 37.96 366 TRP B N 1
ATOM 6807 C CA . TRP B 1 327 ? 98.065 142.260 107.753 1.00 37.96 366 TRP B CA 1
ATOM 6808 C C . TRP B 1 327 ? 96.738 141.894 107.088 1.00 37.96 366 TRP B C 1
ATOM 6809 O O . TRP B 1 327 ? 96.261 142.687 106.257 1.00 37.96 366 TRP B O 1
ATOM 6820 N N . ASN B 1 328 ? 96.166 140.744 107.449 1.00 37.21 367 ASN B N 1
ATOM 6821 C CA . ASN B 1 328 ? 94.819 140.374 106.940 1.00 37.21 367 ASN B CA 1
ATOM 6822 C C . ASN B 1 328 ? 93.837 140.642 108.079 1.00 37.21 367 ASN B C 1
ATOM 6823 O O . ASN B 1 328 ? 93.955 139.961 109.108 1.00 37.21 367 ASN B O 1
ATOM 6828 N N . THR B 1 329 ? 92.928 141.604 107.902 1.00 37.06 368 THR B N 1
ATOM 6829 C CA . THR B 1 329 ? 91.957 141.974 108.968 1.00 37.06 368 THR B CA 1
ATOM 6830 C C . THR B 1 329 ? 91.351 140.717 109.591 1.00 37.06 368 THR B C 1
ATOM 6831 O O . THR B 1 329 ? 91.536 140.522 110.802 1.00 37.06 368 THR B O 1
ATOM 6835 N N . ALA B 1 330 ? 90.653 139.911 108.789 1.00 35.64 369 ALA B N 1
ATOM 6836 C CA . ALA B 1 330 ? 89.984 138.701 109.316 1.00 35.64 369 ALA B CA 1
ATOM 6837 C C . ALA B 1 330 ? 91.005 137.803 110.014 1.00 35.64 369 ALA B C 1
ATOM 6838 O O . ALA B 1 330 ? 90.836 137.577 111.211 1.00 35.64 369 ALA B O 1
ATOM 6840 N N . PHE B 1 331 ? 92.031 137.339 109.298 1.00 32.47 370 PHE B N 1
ATOM 6841 C CA . PHE B 1 331 ? 93.007 136.385 109.889 1.00 32.47 370 PHE B CA 1
ATOM 6842 C C . PHE B 1 331 ? 93.483 136.860 111.262 1.00 32.47 370 PHE B C 1
ATOM 6843 O O . PHE B 1 331 ? 93.360 136.075 112.207 1.00 32.47 370 PHE B O 1
ATOM 6851 N N . VAL B 1 332 ? 94.001 138.086 111.371 1.00 32.42 371 VAL B N 1
ATOM 6852 C CA . VAL B 1 332 ? 94.576 138.544 112.631 1.00 32.42 371 VAL B CA 1
ATOM 6853 C C . VAL B 1 332 ? 93.503 138.646 113.707 1.00 32.42 371 VAL B C 1
ATOM 6854 O O . VAL B 1 332 ? 93.657 138.120 114.817 1.00 32.42 371 VAL B O 1
ATOM 6858 N N . LEU B 1 333 ? 92.388 139.306 113.393 1.00 33.94 372 LEU B N 1
ATOM 6859 C CA . LEU B 1 333 ? 91.383 139.538 114.422 1.00 33.94 372 LEU B CA 1
ATOM 6860 C C . LEU B 1 333 ? 90.598 138.285 114.755 1.00 33.94 372 LEU B C 1
ATOM 6861 O O . LEU B 1 333 ? 89.880 138.260 115.757 1.00 33.94 372 LEU B O 1
ATOM 6866 N N . LEU B 1 334 ? 90.706 137.240 113.945 1.00 31.96 373 LEU B N 1
ATOM 6867 C CA . LEU B 1 334 ? 90.072 135.992 114.318 1.00 31.96 373 LEU B CA 1
ATOM 6868 C C . LEU B 1 334 ? 91.050 135.034 114.961 1.00 31.96 373 LEU B C 1
ATOM 6869 O O . LEU B 1 334 ? 90.642 134.201 115.771 1.00 31.96 373 LEU B O 1
ATOM 6874 N N . THR B 1 335 ? 92.335 135.135 114.638 1.00 29.12 374 THR B N 1
ATOM 6875 C CA . THR B 1 335 ? 93.320 134.410 115.417 1.00 29.12 374 THR B CA 1
ATOM 6876 C C . THR B 1 335 ? 93.305 134.890 116.854 1.00 29.12 374 THR B C 1
ATOM 6877 O O . THR B 1 335 ? 93.338 134.084 117.783 1.00 29.12 374 THR B O 1
ATOM 6881 N N . LEU B 1 336 ? 93.213 136.202 117.060 1.00 29.29 375 LEU B N 1
ATOM 6882 C CA . LEU B 1 336 ? 93.128 136.709 118.423 1.00 29.29 375 LEU B CA 1
ATOM 6883 C C . LEU B 1 336 ? 91.868 136.217 119.118 1.00 29.29 375 LEU B C 1
ATOM 6884 O O . LEU B 1 336 ? 91.902 135.859 120.298 1.00 29.29 375 LEU B O 1
ATOM 6889 N N . VAL B 1 337 ? 90.745 136.199 118.406 1.00 29.01 376 VAL B N 1
ATOM 6890 C CA . VAL B 1 337 ? 89.489 135.758 119.005 1.00 29.01 376 VAL B CA 1
ATOM 6891 C C . VAL B 1 337 ? 89.490 134.253 119.230 1.00 29.01 376 VAL B C 1
ATOM 6892 O O . VAL B 1 337 ? 89.079 133.773 120.289 1.00 29.01 376 VAL B O 1
ATOM 6896 N N . PHE B 1 338 ? 89.953 133.483 118.246 1.00 28.92 377 PHE B N 1
ATOM 6897 C CA . PHE B 1 338 ? 89.863 132.031 118.348 1.00 28.92 377 PHE B CA 1
ATOM 6898 C C . PHE B 1 338 ? 90.793 131.486 119.419 1.00 28.92 377 PHE B C 1
ATOM 6899 O O . PHE B 1 338 ? 90.388 130.655 120.235 1.00 28.92 377 PHE B O 1
ATOM 6907 N N . ILE B 1 339 ? 92.047 131.932 119.434 1.00 28.00 378 ILE B N 1
ATOM 6908 C CA . ILE B 1 339 ? 92.971 131.424 120.433 1.00 28.00 378 ILE B CA 1
ATOM 6909 C C . ILE B 1 339 ? 92.556 131.821 121.835 1.00 28.00 378 ILE B C 1
ATOM 6910 O O . ILE B 1 339 ? 93.045 131.243 122.806 1.00 28.00 378 ILE B O 1
ATOM 6915 N N . SER B 1 340 ? 91.685 132.812 121.975 1.00 28.36 379 SER B N 1
ATOM 6916 C CA . SER B 1 340 ? 91.242 133.239 123.290 1.00 28.36 379 SER B CA 1
ATOM 6917 C C . SER B 1 340 ? 89.942 132.574 123.696 1.00 28.36 379 SER B C 1
ATOM 6918 O O . SER B 1 340 ? 89.779 132.192 124.855 1.00 28.36 379 SER B O 1
ATOM 6921 N N . VAL B 1 341 ? 89.009 132.437 122.761 1.00 27.91 380 VAL B N 1
ATOM 6922 C CA . VAL B 1 341 ? 87.752 131.768 123.057 1.00 27.91 380 VAL B CA 1
ATOM 6923 C C . VAL B 1 341 ? 87.970 130.274 123.226 1.00 27.91 380 VAL B C 1
ATOM 6924 O O . VAL B 1 341 ? 87.469 129.663 124.172 1.00 27.91 380 VAL B O 1
ATOM 6928 N N . TYR B 1 342 ? 88.722 129.663 122.314 1.00 28.75 381 TYR B N 1
ATOM 6929 C CA . TYR B 1 342 ? 88.912 128.220 122.375 1.00 28.75 381 TYR B CA 1
ATOM 6930 C C . TYR B 1 342 ? 89.789 127.820 123.547 1.00 28.75 381 TYR B C 1
ATOM 6931 O O . TYR B 1 342 ? 89.607 126.743 124.119 1.00 28.75 381 TYR B O 1
ATOM 6940 N N . ARG B 1 343 ? 90.756 128.659 123.904 1.00 27.68 382 ARG B N 1
ATOM 6941 C CA . ARG B 1 343 ? 91.521 128.430 125.120 1.00 27.68 382 ARG B CA 1
ATOM 6942 C C . ARG B 1 343 ? 90.618 128.477 126.337 1.00 27.68 382 ARG B C 1
ATOM 6943 O O . ARG B 1 343 ? 90.749 127.661 127.252 1.00 27.68 382 ARG B O 1
ATOM 6951 N N . ALA B 1 344 ? 89.689 129.430 126.361 1.00 27.04 383 ALA B N 1
ATOM 6952 C CA . ALA B 1 344 ? 88.798 129.576 127.503 1.00 27.04 383 ALA B CA 1
ATOM 6953 C C . ALA B 1 344 ? 87.879 128.377 127.645 1.00 27.04 383 ALA B C 1
ATOM 6954 O O . ALA B 1 344 ? 87.735 127.826 128.738 1.00 27.04 383 ALA B O 1
ATOM 6956 N N . ILE B 1 345 ? 87.236 127.956 126.558 1.00 27.38 384 ILE B N 1
ATOM 6957 C CA . ILE B 1 345 ? 86.304 126.845 126.678 1.00 27.38 384 ILE B CA 1
ATOM 6958 C C . ILE B 1 345 ? 87.032 125.513 126.679 1.00 27.38 384 ILE B C 1
ATOM 6959 O O . ILE B 1 345 ? 86.478 124.510 127.135 1.00 27.38 384 ILE B O 1
ATOM 6964 N N . GLY B 1 346 ? 88.264 125.467 126.187 1.00 27.09 385 GLY B N 1
ATOM 6965 C CA . GLY B 1 346 ? 89.062 124.268 126.368 1.00 27.09 385 GLY B CA 1
ATOM 6966 C C . GLY B 1 346 ? 89.425 124.041 127.820 1.00 27.09 385 GLY B C 1
ATOM 6967 O O . GLY B 1 346 ? 89.380 122.915 128.314 1.00 27.09 385 GLY B O 1
ATOM 6968 N N . VAL B 1 347 ? 89.800 125.108 128.520 1.00 27.65 386 VAL B N 1
ATOM 6969 C CA . VAL B 1 347 ? 90.093 125.003 129.943 1.00 27.65 386 VAL B CA 1
ATOM 6970 C C . VAL B 1 347 ? 88.828 124.696 130.726 1.00 27.65 386 VAL B C 1
ATOM 6971 O O . VAL B 1 347 ? 88.832 123.870 131.641 1.00 27.65 386 VAL B O 1
ATOM 6975 N N . VAL B 1 348 ? 87.722 125.352 130.375 1.00 27.31 387 VAL B N 1
ATOM 6976 C CA . VAL B 1 348 ? 86.465 125.131 131.082 1.00 27.31 387 VAL B CA 1
ATOM 6977 C C . VAL B 1 348 ? 86.020 123.684 130.940 1.00 27.31 387 VAL B C 1
ATOM 6978 O O . VAL B 1 348 ? 85.533 123.071 131.895 1.00 27.31 387 VAL B O 1
ATOM 6982 N N . LEU B 1 349 ? 86.174 123.116 129.746 1.00 28.14 388 LEU B N 1
ATOM 6983 C CA . LEU B 1 349 ? 85.755 121.737 129.524 1.00 28.14 388 LEU B CA 1
ATOM 6984 C C . LEU B 1 349 ? 86.686 120.752 130.214 1.00 28.14 388 LEU B C 1
ATOM 6985 O O . LEU B 1 349 ? 86.229 119.799 130.850 1.00 28.14 388 LEU B O 1
ATOM 6990 N N . GLN B 1 350 ? 87.997 120.952 130.089 1.00 29.62 389 GLN B N 1
ATOM 6991 C CA . GLN B 1 350 ? 88.938 120.052 130.746 1.00 29.62 389 GLN B CA 1
ATOM 6992 C C . GLN B 1 350 ? 88.835 120.141 132.256 1.00 29.62 389 GLN B C 1
ATOM 6993 O O . GLN B 1 350 ? 88.925 119.124 132.946 1.00 29.62 389 GLN B O 1
ATOM 6999 N N . THR B 1 351 ? 88.673 121.346 132.794 1.00 31.48 390 THR B N 1
ATOM 7000 C CA . THR B 1 351 ? 88.551 121.476 134.238 1.00 31.48 390 THR B CA 1
ATOM 7001 C C . THR B 1 351 ? 87.279 120.817 134.740 1.00 31.48 390 THR B C 1
ATOM 7002 O O . THR B 1 351 ? 87.263 120.228 135.824 1.00 31.48 390 THR B O 1
ATOM 7006 N N . TRP B 1 352 ? 86.198 120.913 133.973 1.00 34.79 391 TRP B N 1
ATOM 7007 C CA . TRP B 1 352 ? 84.980 120.219 134.357 1.00 34.79 391 TRP B CA 1
ATOM 7008 C C . TRP B 1 352 ? 85.207 118.719 134.392 1.00 34.79 391 TRP B C 1
ATOM 7009 O O . TRP B 1 352 ? 84.715 118.025 135.286 1.00 34.79 391 TRP B O 1
ATOM 7020 N N . LEU B 1 353 ? 85.945 118.200 133.417 1.00 34.81 392 LEU B N 1
ATOM 7021 C CA . LEU B 1 353 ? 86.201 116.769 133.367 1.00 34.81 392 LEU B CA 1
ATOM 7022 C C . LEU B 1 353 ? 87.112 116.328 134.500 1.00 34.81 392 LEU B C 1
ATOM 7023 O O . LEU B 1 353 ? 86.904 115.264 135.090 1.00 34.81 392 LEU B O 1
ATOM 7028 N N . LEU B 1 354 ? 88.138 117.117 134.808 1.00 34.01 393 LEU B N 1
ATOM 7029 C CA . LEU B 1 354 ? 89.043 116.756 135.891 1.00 34.01 393 LEU B CA 1
ATOM 7030 C C . LEU B 1 354 ? 88.349 116.847 137.235 1.00 34.01 393 LEU B C 1
ATOM 7031 O O . LEU B 1 354 ? 88.557 116.000 138.105 1.00 34.01 393 LEU B O 1
ATOM 7036 N N . ASN B 1 355 ? 87.512 117.867 137.421 1.00 37.02 394 ASN B N 1
ATOM 7037 C CA . ASN B 1 355 ? 86.855 118.075 138.703 1.00 37.02 394 ASN B CA 1
ATOM 7038 C C . ASN B 1 355 ? 85.924 116.934 139.067 1.00 37.02 394 ASN B C 1
ATOM 7039 O O . ASN B 1 355 ? 85.560 116.788 140.236 1.00 37.02 394 ASN B O 1
ATOM 7044 N N . ARG B 1 356 ? 85.515 116.128 138.092 1.00 40.47 395 ARG B N 1
ATOM 7045 C CA . ARG B 1 356 ? 84.707 114.953 138.380 1.00 40.47 395 ARG B CA 1
ATOM 7046 C C . ARG B 1 356 ? 85.475 113.885 139.139 1.00 40.47 395 ARG B C 1
ATOM 7047 O O . ARG B 1 356 ? 84.850 112.989 139.710 1.00 40.47 395 ARG B O 1
ATOM 7055 N N . TYR B 1 357 ? 86.801 113.950 139.158 1.00 40.45 396 TYR B N 1
ATOM 7056 C CA . TYR B 1 357 ? 87.622 112.898 139.736 1.00 40.45 396 TYR B CA 1
ATOM 7057 C C . TYR B 1 357 ? 88.706 113.489 140.615 1.00 40.45 396 TYR B C 1
ATOM 7058 O O . TYR B 1 357 ? 89.819 112.965 140.689 1.00 40.45 396 TYR B O 1
ATOM 7067 N N . ARG B 1 358 ? 88.402 114.583 141.300 1.00 39.22 397 ARG B N 1
ATOM 7068 C CA . ARG B 1 358 ? 89.382 115.270 142.121 1.00 39.22 397 ARG B CA 1
ATOM 7069 C C . ARG B 1 358 ? 88.860 115.422 143.535 1.00 39.22 397 ARG B C 1
ATOM 7070 O O . ARG B 1 358 ? 87.653 115.469 143.772 1.00 39.22 397 ARG B O 1
ATOM 7078 N N . MET B 1 359 ? 89.791 115.504 144.475 1.00 46.81 398 MET B N 1
ATOM 7079 C CA . MET B 1 359 ? 89.462 115.798 145.859 1.00 46.81 398 MET B CA 1
ATOM 7080 C C . MET B 1 359 ? 89.470 117.294 146.129 1.00 46.81 398 MET B C 1
ATOM 7081 O O . MET B 1 359 ? 88.646 117.784 146.904 1.00 46.81 398 MET B O 1
ATOM 7086 N N . VAL B 1 360 ? 90.398 118.042 145.505 1.00 42.69 399 VAL B N 1
ATOM 7087 C CA . VAL B 1 360 ? 90.355 119.511 145.573 1.00 42.69 399 VAL B CA 1
ATOM 7088 C C . VAL B 1 360 ? 89.948 119.992 144.195 1.00 42.69 399 VAL B C 1
ATOM 7089 O O . VAL B 1 360 ? 90.694 119.822 143.228 1.00 42.69 399 VAL B O 1
ATOM 7093 N N . GLN B 1 361 ? 88.776 120.599 144.097 1.00 40.76 400 GLN B N 1
ATOM 7094 C CA . GLN B 1 361 ? 88.322 121.093 142.813 1.00 40.76 400 GLN B CA 1
ATOM 7095 C C . GLN B 1 361 ? 89.201 122.245 142.350 1.00 40.76 400 GLN B C 1
ATOM 7096 O O . GLN B 1 361 ? 89.795 122.964 143.153 1.00 40.76 400 GLN B O 1
ATOM 7102 N N . LEU B 1 362 ? 89.299 122.404 141.038 1.00 37.19 401 LEU B N 1
ATOM 7103 C CA . LEU B 1 362 ? 89.927 123.585 140.465 1.00 37.19 401 LEU B CA 1
ATOM 7104 C C . LEU B 1 362 ? 88.865 124.668 140.363 1.00 37.19 401 LEU B C 1
ATOM 7105 O O . LEU B 1 362 ? 87.979 124.606 139.508 1.00 37.19 401 LEU B O 1
ATOM 7110 N N . GLU B 1 363 ? 88.944 125.658 141.239 1.00 38.93 402 GLU B N 1
ATOM 7111 C CA . GLU B 1 363 ? 87.907 126.660 141.332 1.00 38.93 402 GLU B CA 1
ATOM 7112 C C . GLU B 1 363 ? 87.897 127.524 140.078 1.00 38.93 402 GLU B C 1
ATOM 7113 O O . GLU B 1 363 ? 88.874 127.553 139.332 1.00 38.93 402 GLU B O 1
ATOM 7119 N N . PRO B 1 364 ? 86.798 128.261 139.726 1.00 35.69 403 PRO B N 1
ATOM 7120 C CA . PRO B 1 364 ? 86.775 129.036 138.480 1.00 35.69 403 PRO B CA 1
ATOM 7121 C C . PRO B 1 364 ? 87.927 130.047 138.392 1.00 35.69 403 PRO B C 1
ATOM 7122 O O . PRO B 1 364 ? 88.291 130.404 137.298 1.00 35.69 403 PRO B O 1
ATOM 7126 N N . ILE B 1 365 ? 88.469 130.464 139.538 1.00 34.74 404 ILE B N 1
ATOM 7127 C CA . ILE B 1 365 ? 89.595 131.442 139.547 1.00 34.74 404 ILE B CA 1
ATOM 7128 C C . ILE B 1 365 ? 90.843 130.759 138.975 1.00 34.74 404 ILE B C 1
ATOM 7129 O O . ILE B 1 365 ? 91.577 131.421 138.228 1.00 34.74 404 ILE B O 1
ATOM 7134 N N . ASP B 1 366 ? 91.040 129.468 139.259 1.00 34.93 405 ASP B N 1
ATOM 7135 C CA . ASP B 1 366 ? 92.179 128.717 138.673 1.00 34.93 405 ASP B CA 1
ATOM 7136 C C . ASP B 1 366 ? 91.984 128.655 137.159 1.00 34.93 405 ASP B C 1
ATOM 7137 O O . ASP B 1 366 ? 92.954 128.928 136.426 1.00 34.93 405 ASP B O 1
ATOM 7142 N N . GLN B 1 367 ? 90.766 128.331 136.716 1.00 32.99 406 GLN B N 1
ATOM 7143 C CA . GLN B 1 367 ? 90.464 128.239 135.264 1.00 32.99 406 GLN B CA 1
ATOM 7144 C C . GLN B 1 367 ? 90.674 129.603 134.606 1.00 32.99 406 GLN B C 1
ATOM 7145 O O . GLN B 1 367 ? 91.098 129.628 133.447 1.00 32.99 406 GLN B O 1
ATOM 7151 N N . VAL B 1 368 ? 90.378 130.689 135.323 1.00 32.19 407 VAL B N 1
ATOM 7152 C CA . VAL B 1 368 ? 90.550 132.062 134.765 1.00 32.19 407 VAL B CA 1
ATOM 7153 C C . VAL B 1 368 ? 92.028 132.285 134.432 1.00 32.19 407 VAL B C 1
ATOM 7154 O O . VAL B 1 368 ? 92.303 132.704 133.299 1.00 32.19 407 VAL B O 1
ATOM 7158 N N . VAL B 1 369 ? 92.947 131.980 135.355 1.00 29.64 408 VAL B N 1
ATOM 7159 C CA . VAL B 1 369 ? 94.385 132.279 135.079 1.00 29.64 408 VAL B CA 1
ATOM 7160 C C . VAL B 1 369 ? 94.897 131.333 133.986 1.00 29.64 408 VAL B C 1
ATOM 7161 O O . VAL B 1 369 ? 95.873 131.698 133.314 1.00 29.64 408 VAL B O 1
ATOM 7165 N N . LEU B 1 370 ? 94.247 130.181 133.797 1.00 27.96 409 LEU B N 1
ATOM 7166 C CA . LEU B 1 370 ? 94.645 129.263 132.699 1.00 27.96 409 LEU B CA 1
ATOM 7167 C C . LEU B 1 370 ? 94.142 129.833 131.369 1.00 27.96 409 LEU B C 1
ATOM 7168 O O . LEU B 1 370 ? 94.941 129.901 130.425 1.00 27.96 409 LEU B O 1
ATOM 7173 N N . SER B 1 371 ? 92.876 130.251 131.312 1.00 28.56 410 SER B N 1
ATOM 7174 C CA . SER B 1 371 ? 92.285 130.812 130.070 1.00 28.56 410 SER B CA 1
ATOM 7175 C C . SER B 1 371 ? 92.982 132.120 129.686 1.00 28.56 410 SER B C 1
ATOM 7176 O O . SER B 1 371 ? 93.257 132.312 128.487 1.00 28.56 410 SER B O 1
ATOM 7179 N N . TYR B 1 372 ? 93.255 132.987 130.665 1.00 27.86 411 TYR B N 1
ATOM 7180 C CA . TYR B 1 372 ? 93.900 134.298 130.392 1.00 27.86 411 TYR B CA 1
ATOM 7181 C C . TYR B 1 372 ? 95.420 134.128 130.363 1.00 27.86 411 TYR B C 1
ATOM 7182 O O . TYR B 1 372 ? 96.132 135.118 130.119 1.00 27.86 411 TYR B O 1
ATOM 7191 N N . GLY B 1 373 ? 95.902 132.909 130.606 1.00 28.17 412 GLY B N 1
ATOM 7192 C CA . GLY B 1 373 ? 97.350 132.640 130.581 1.00 28.17 412 GLY B CA 1
ATOM 7193 C C . GLY B 1 373 ? 97.802 132.135 129.228 1.00 28.17 412 GLY B C 1
ATOM 7194 O O . GLY B 1 373 ? 98.530 131.135 129.191 1.00 28.17 412 GLY B O 1
ATOM 7195 N N . GLY B 1 374 ? 97.352 132.766 128.143 1.00 27.47 413 GLY B N 1
ATOM 7196 C CA . GLY B 1 374 ? 97.879 132.387 126.821 1.00 27.47 413 GLY B CA 1
ATOM 7197 C C . GLY B 1 374 ? 99.353 132.725 126.795 1.00 27.47 413 GLY B C 1
ATOM 7198 O O . GLY B 1 374 ? 100.163 131.800 126.742 1.00 27.47 413 GLY B O 1
ATOM 7199 N N . LEU B 1 375 ? 99.693 134.011 126.854 1.00 26.03 414 LEU B N 1
ATOM 7200 C CA . LEU B 1 375 ? 101.118 134.432 126.944 1.00 26.03 414 LEU B CA 1
ATOM 7201 C C . LEU B 1 375 ? 101.959 133.677 125.908 1.00 26.03 414 LEU B C 1
ATOM 7202 O O . LEU B 1 375 ? 103.045 133.207 126.283 1.00 26.03 414 LEU B O 1
ATOM 7207 N N . ARG B 1 376 ? 101.485 133.570 124.661 1.00 25.61 415 ARG B N 1
ATOM 7208 C CA . ARG B 1 376 ? 102.286 132.929 123.583 1.00 25.61 415 ARG B CA 1
ATOM 7209 C C . ARG B 1 376 ? 103.609 133.687 123.492 1.00 25.61 415 ARG B C 1
ATOM 7210 O O . ARG B 1 376 ? 103.559 134.925 123.416 1.00 25.61 415 ARG B O 1
ATOM 7218 N N . GLY B 1 377 ? 104.746 132.985 123.504 1.00 26.12 416 GLY B N 1
ATOM 7219 C CA . GLY B 1 377 ? 106.028 133.714 123.548 1.00 26.12 416 GLY B CA 1
ATOM 7220 C C . GLY B 1 377 ? 107.112 133.169 122.639 1.00 26.12 416 GLY B C 1
ATOM 7221 O O . GLY B 1 377 ? 106.855 133.066 121.428 1.00 26.12 416 GLY B O 1
ATOM 7222 N N . ALA B 1 378 ? 108.281 132.843 123.199 1.00 25.42 417 ALA B N 1
ATOM 7223 C CA . ALA B 1 378 ? 109.453 132.411 122.398 1.00 25.42 417 ALA B CA 1
ATOM 7224 C C . ALA B 1 378 ? 109.132 131.234 121.476 1.00 25.42 417 ALA B C 1
ATOM 7225 O O . ALA B 1 378 ? 109.237 131.420 120.258 1.00 25.42 417 ALA B O 1
ATOM 7227 N N . VAL B 1 379 ? 108.798 130.069 122.036 1.00 24.98 418 VAL B N 1
ATOM 7228 C CA . VAL B 1 379 ? 108.565 128.847 121.208 1.00 24.98 418 VAL B CA 1
ATOM 7229 C C . VAL B 1 379 ? 107.582 129.163 120.079 1.00 24.98 418 VAL B C 1
ATOM 7230 O O . VAL B 1 379 ? 107.960 128.959 118.920 1.00 24.98 418 VAL B O 1
ATOM 7234 N N . ALA B 1 380 ? 106.384 129.655 120.409 1.00 25.62 419 ALA B N 1
ATOM 7235 C CA . ALA B 1 380 ? 105.371 130.006 119.387 1.00 25.62 419 ALA B CA 1
ATOM 7236 C C . ALA B 1 380 ? 106.022 130.815 118.265 1.00 25.62 419 ALA B C 1
ATOM 7237 O O . ALA B 1 380 ? 105.990 130.348 117.119 1.00 25.62 419 ALA B O 1
ATOM 7239 N N . PHE B 1 381 ? 106.594 131.975 118.596 1.00 25.58 420 PHE B N 1
ATOM 7240 C CA . PHE B 1 381 ? 107.204 132.854 117.567 1.00 25.58 420 PHE B CA 1
ATOM 7241 C C . PHE B 1 381 ? 108.267 132.093 116.777 1.00 25.58 420 PHE B C 1
ATOM 7242 O O . PHE B 1 381 ? 108.244 132.174 115.538 1.00 25.58 420 PHE B O 1
ATOM 7250 N N . ALA B 1 382 ? 109.179 131.400 117.462 1.00 25.32 421 ALA B N 1
ATOM 7251 C CA . ALA B 1 382 ? 110.285 130.781 116.742 1.00 25.32 421 ALA B CA 1
ATOM 7252 C C . ALA B 1 382 ? 109.780 129.772 115.729 1.00 25.32 421 ALA B C 1
ATOM 7253 O O . ALA B 1 382 ? 110.248 129.740 114.587 1.00 25.32 421 ALA B O 1
ATOM 7255 N N . LEU B 1 383 ? 108.798 128.965 116.115 1.00 25.45 422 LEU B N 1
ATOM 7256 C CA . LEU B 1 383 ? 108.247 127.981 115.201 1.00 25.45 422 LEU B CA 1
ATOM 7257 C C . LEU B 1 383 ? 107.628 128.615 113.970 1.00 25.45 422 LEU B C 1
ATOM 7258 O O . LEU B 1 383 ? 107.446 127.925 112.967 1.00 25.45 422 LEU B O 1
ATOM 7263 N N . VAL B 1 384 ? 107.294 129.900 114.010 1.00 27.26 423 VAL B N 1
ATOM 7264 C CA . VAL B 1 384 ? 106.709 130.524 112.832 1.00 27.26 423 VAL B CA 1
ATOM 7265 C C . VAL B 1 384 ? 107.793 130.995 111.883 1.00 27.26 423 VAL B C 1
ATOM 7266 O O . VAL B 1 384 ? 107.716 130.770 110.674 1.00 27.26 423 VAL B O 1
ATOM 7270 N N . VAL B 1 385 ? 108.817 131.669 112.404 1.00 27.01 424 VAL B N 1
ATOM 7271 C CA . VAL B 1 385 ? 109.885 132.104 111.524 1.00 27.01 424 VAL B CA 1
ATOM 7272 C C . VAL B 1 385 ? 110.685 130.926 110.995 1.00 27.01 424 VAL B C 1
ATOM 7273 O O . VAL B 1 385 ? 111.375 131.061 109.982 1.00 27.01 424 VAL B O 1
ATOM 7277 N N . LEU B 1 386 ? 110.617 129.770 111.638 1.00 26.47 425 LEU B N 1
ATOM 7278 C CA . LEU B 1 386 ? 111.305 128.621 111.076 1.00 26.47 425 LEU B CA 1
ATOM 7279 C C . LEU B 1 386 ? 110.502 127.929 109.990 1.00 26.47 425 LEU B C 1
ATOM 7280 O O . LEU B 1 386 ? 110.992 126.954 109.415 1.00 26.47 425 LEU B O 1
ATOM 7285 N N . LEU B 1 387 ? 109.293 128.394 109.702 1.00 30.36 426 LEU B N 1
ATOM 7286 C CA . LEU B 1 387 ? 108.494 127.788 108.650 1.00 30.36 426 LEU B CA 1
ATOM 7287 C C . LEU B 1 387 ? 109.214 127.895 107.316 1.00 30.36 426 LEU B C 1
ATOM 7288 O O . LEU B 1 387 ? 109.996 128.816 107.079 1.00 30.36 426 LEU B O 1
ATOM 7293 N N . ASP B 1 388 ? 108.951 126.937 106.438 1.00 39.40 427 ASP B N 1
ATOM 7294 C CA . ASP B 1 388 ? 109.505 127.007 105.097 1.00 39.40 427 ASP B CA 1
ATOM 7295 C C . ASP B 1 388 ? 108.745 128.050 104.293 1.00 39.40 427 ASP B C 1
ATOM 7296 O O . ASP B 1 388 ? 107.534 127.932 104.097 1.00 39.40 427 ASP B O 1
ATOM 7301 N N . GLY B 1 389 ? 109.461 129.071 103.821 1.00 40.72 428 GLY B N 1
ATOM 7302 C CA . GLY B 1 389 ? 108.817 130.204 103.184 1.00 40.72 428 GLY B CA 1
ATOM 7303 C C . GLY B 1 389 ? 108.153 129.889 101.864 1.00 40.72 428 GLY B C 1
ATOM 7304 O O . GLY B 1 389 ? 107.278 130.643 101.431 1.00 40.72 428 GLY B O 1
ATOM 7305 N N . ASP B 1 390 ? 108.551 128.802 101.211 1.00 43.89 429 ASP B N 1
ATOM 7306 C CA . ASP B 1 390 ? 107.947 128.399 99.951 1.00 43.89 429 ASP B CA 1
ATOM 7307 C C . ASP B 1 390 ? 106.997 127.224 100.081 1.00 43.89 429 ASP B C 1
ATOM 7308 O O . ASP B 1 390 ? 106.078 127.102 99.272 1.00 43.89 429 ASP B O 1
ATOM 7313 N N . LYS B 1 391 ? 107.187 126.359 101.075 1.00 42.79 430 LYS B N 1
ATOM 7314 C CA . LYS B 1 391 ? 106.213 125.303 101.306 1.00 42.79 430 LYS B CA 1
ATOM 7315 C C . LYS B 1 391 ? 104.949 125.846 101.952 1.00 42.79 430 LYS B C 1
ATOM 7316 O O . LYS B 1 391 ? 103.864 125.294 101.745 1.00 42.79 430 LYS B O 1
ATOM 7322 N N . VAL B 1 392 ? 105.063 126.915 102.727 1.00 39.97 431 VAL B N 1
ATOM 7323 C CA . VAL B 1 392 ? 103.920 127.614 103.297 1.00 39.97 431 VAL B CA 1
ATOM 7324 C C . VAL B 1 392 ? 103.826 128.949 102.574 1.00 39.97 431 VAL B C 1
ATOM 7325 O O . VAL B 1 392 ? 104.615 129.861 102.836 1.00 39.97 431 VAL B O 1
ATOM 7329 N N . LYS B 1 393 ? 102.866 129.072 101.657 1.00 43.31 432 LYS B N 1
ATOM 7330 C CA . LYS B 1 393 ? 102.808 130.256 100.805 1.00 43.31 432 LYS B CA 1
ATOM 7331 C C . LYS B 1 393 ? 102.571 131.514 101.624 1.00 43.31 432 LYS B C 1
ATOM 7332 O O . LYS B 1 393 ? 103.246 132.529 101.430 1.00 43.31 432 LYS B O 1
ATOM 7338 N N . GLU B 1 394 ? 101.622 131.468 102.548 1.00 39.81 433 GLU B N 1
ATOM 7339 C CA . GLU B 1 394 ? 101.317 132.633 103.372 1.00 39.81 433 GLU B CA 1
ATOM 7340 C C . GLU B 1 394 ? 102.090 132.612 104.681 1.00 39.81 433 GLU B C 1
ATOM 7341 O O . GLU B 1 394 ? 101.514 132.740 105.753 1.00 39.81 433 GLU B O 1
ATOM 7347 N N . LYS B 1 395 ? 103.412 132.462 104.605 1.00 33.36 434 LYS B N 1
ATOM 7348 C CA . LYS B 1 395 ? 104.208 132.438 105.826 1.00 33.36 434 LYS B CA 1
ATOM 7349 C C . LYS B 1 395 ? 104.328 133.822 106.441 1.00 33.36 434 LYS B C 1
ATOM 7350 O O . LYS B 1 395 ? 104.341 133.955 107.665 1.00 33.36 434 LYS B O 1
ATOM 7356 N N . ASN B 1 396 ? 104.426 134.864 105.618 1.00 32.77 435 ASN B N 1
ATOM 7357 C CA . ASN B 1 396 ? 104.574 136.206 106.169 1.00 32.77 435 ASN B CA 1
ATOM 7358 C C . ASN B 1 396 ? 103.344 136.610 106.961 1.00 32.77 435 ASN B C 1
ATOM 7359 O O . ASN B 1 396 ? 103.451 137.293 107.983 1.00 32.77 435 ASN B O 1
ATOM 7364 N N . LEU B 1 397 ? 102.165 136.200 106.507 1.00 32.03 436 LEU B N 1
ATOM 7365 C CA . LEU B 1 397 ? 100.955 136.467 107.273 1.00 32.03 436 LEU B CA 1
ATOM 7366 C C . LEU B 1 397 ? 100.964 135.707 108.590 1.00 32.03 436 LEU B C 1
ATOM 7367 O O . LEU B 1 397 ? 100.530 136.233 109.617 1.00 32.03 436 LEU B O 1
ATOM 7372 N N . PHE B 1 398 ? 101.462 134.471 108.582 1.00 30.31 437 PHE B N 1
ATOM 7373 C CA . PHE B 1 398 ? 101.590 133.722 109.825 1.00 30.31 437 PHE B CA 1
ATOM 7374 C C . PHE B 1 398 ? 102.541 134.416 110.785 1.00 30.31 437 PHE B C 1
ATOM 7375 O O . PHE B 1 398 ? 102.262 134.510 111.981 1.00 30.31 437 PHE B O 1
ATOM 7383 N N . VAL B 1 399 ? 103.677 134.894 110.283 1.00 28.43 438 VAL B N 1
ATOM 7384 C CA . VAL B 1 399 ? 104.647 135.558 111.142 1.00 28.43 438 VAL B CA 1
ATOM 7385 C C . VAL B 1 399 ? 104.064 136.838 111.706 1.00 28.43 438 VAL B C 1
ATOM 7386 O O . VAL B 1 399 ? 104.250 137.154 112.883 1.00 28.43 438 VAL B O 1
ATOM 7390 N N . SER B 1 400 ? 103.352 137.599 110.879 1.00 29.49 439 SER B N 1
ATOM 7391 C CA . SER B 1 400 ? 102.757 138.841 111.348 1.00 29.49 439 SER B CA 1
ATOM 7392 C C . SER B 1 400 ? 101.699 138.580 112.406 1.00 29.49 439 SER B C 1
ATOM 7393 O O . SER B 1 400 ? 101.665 139.254 113.439 1.00 29.49 439 SER B O 1
ATOM 7396 N N . THR B 1 401 ? 100.827 137.604 112.169 1.00 28.54 440 THR B N 1
ATOM 7397 C CA . THR B 1 401 ? 99.797 137.290 113.145 1.00 28.54 440 THR B CA 1
ATOM 7398 C C . THR B 1 401 ? 100.399 136.748 114.427 1.00 28.54 440 THR B C 1
ATOM 7399 O O . THR B 1 401 ? 99.917 137.056 115.515 1.00 28.54 440 THR B O 1
ATOM 7403 N N . THR B 1 402 ? 101.443 135.930 114.325 1.00 26.93 441 THR B N 1
ATOM 7404 C CA . THR B 1 402 ? 102.081 135.405 115.521 1.00 26.93 441 THR B CA 1
ATOM 7405 C C . THR B 1 402 ? 102.767 136.502 116.310 1.00 26.93 441 THR B C 1
ATOM 7406 O O . THR B 1 402 ? 102.723 136.498 117.538 1.00 26.93 441 THR B O 1
ATOM 7410 N N . ILE B 1 403 ? 103.412 137.448 115.634 1.00 25.78 442 ILE B N 1
ATOM 7411 C CA . ILE B 1 403 ? 103.999 138.577 116.342 1.00 25.78 442 ILE B CA 1
ATOM 7412 C C . ILE B 1 403 ? 102.912 139.381 117.035 1.00 25.78 442 ILE B C 1
ATOM 7413 O O . ILE B 1 403 ? 103.041 139.756 118.204 1.00 25.78 442 ILE B O 1
ATOM 7418 N N . ILE B 1 404 ? 101.814 139.643 116.329 1.00 25.44 443 ILE B N 1
ATOM 7419 C CA . ILE B 1 404 ? 100.720 140.406 116.915 1.00 25.44 443 ILE B CA 1
ATOM 7420 C C . ILE B 1 404 ? 100.153 139.681 118.123 1.00 25.44 443 ILE B C 1
ATOM 7421 O O . ILE B 1 404 ? 99.845 140.299 119.142 1.00 25.44 443 ILE B O 1
ATOM 7426 N N . VAL B 1 405 ? 100.008 138.362 118.034 1.00 25.19 444 VAL B N 1
ATOM 7427 C CA . VAL B 1 405 ? 99.461 137.591 119.143 1.00 25.19 444 VAL B CA 1
ATOM 7428 C C . VAL B 1 405 ? 100.444 137.516 120.299 1.00 25.19 444 VAL B C 1
ATOM 7429 O O . VAL B 1 405 ? 100.046 137.557 121.462 1.00 25.19 444 VAL B O 1
ATOM 7433 N N . VAL B 1 406 ? 101.734 137.378 120.009 1.00 24.65 445 VAL B N 1
ATOM 7434 C CA . VAL B 1 406 ? 102.731 137.392 121.071 1.00 24.65 445 VAL B CA 1
ATOM 7435 C C . VAL B 1 406 ? 102.650 138.700 121.834 1.00 24.65 445 VAL B C 1
ATOM 7436 O O . VAL B 1 406 ? 102.622 138.720 123.067 1.00 24.65 445 VAL B O 1
ATOM 7440 N N . PHE B 1 407 ? 102.566 139.811 121.112 1.00 25.02 446 PHE B N 1
ATOM 7441 C CA . PHE B 1 407 ? 102.472 141.099 121.783 1.00 25.02 446 PHE B CA 1
ATOM 7442 C C . PHE B 1 407 ? 101.162 141.241 122.536 1.00 25.02 446 PHE B C 1
ATOM 7443 O O . PHE B 1 407 ? 101.157 141.652 123.697 1.00 25.02 446 PHE B O 1
ATOM 7451 N N . PHE B 1 408 ? 100.049 140.862 121.919 1.00 25.22 447 PHE B N 1
ATOM 7452 C CA . PHE B 1 408 ? 98.765 140.992 122.586 1.00 25.22 447 PHE B CA 1
ATOM 7453 C C . PHE B 1 408 ? 98.716 140.157 123.855 1.00 25.22 447 PHE B C 1
ATOM 7454 O O . PHE B 1 408 ? 98.352 140.656 124.920 1.00 25.22 447 PHE B O 1
ATOM 7462 N N . THR B 1 409 ? 99.094 138.887 123.769 1.00 25.73 448 THR B N 1
ATOM 7463 C CA . THR B 1 409 ? 99.048 138.027 124.940 1.00 25.73 448 THR B CA 1
ATOM 7464 C C . THR B 1 409 ? 100.027 138.489 126.009 1.00 25.73 448 THR B C 1
ATOM 7465 O O . THR B 1 409 ? 99.637 138.700 127.159 1.00 25.73 448 THR B O 1
ATOM 7469 N N . VAL B 1 410 ? 101.297 138.681 125.657 1.00 25.84 449 VAL B N 1
ATOM 7470 C CA . VAL B 1 410 ? 102.284 138.948 126.694 1.00 25.84 449 VAL B CA 1
ATOM 7471 C C . VAL B 1 410 ? 102.080 140.326 127.307 1.00 25.84 449 VAL B C 1
ATOM 7472 O O . VAL B 1 410 ? 102.220 140.499 128.521 1.00 25.84 449 VAL B O 1
ATOM 7476 N N . ILE B 1 411 ? 101.752 141.328 126.502 1.00 26.03 450 ILE B N 1
ATOM 7477 C CA . ILE B 1 411 ? 101.660 142.681 127.019 1.00 26.03 450 ILE B CA 1
ATOM 7478 C C . ILE B 1 411 ? 100.258 142.995 127.515 1.00 26.03 450 ILE B C 1
ATOM 7479 O O . ILE B 1 411 ? 100.087 143.518 128.614 1.00 26.03 450 ILE B O 1
ATOM 7484 N N . PHE B 1 412 ? 99.220 142.686 126.746 1.00 25.78 451 PHE B N 1
ATOM 7485 C CA . PHE B 1 412 ? 97.883 142.994 127.228 1.00 25.78 451 PHE B CA 1
ATOM 7486 C C . PHE B 1 412 ? 97.414 141.984 128.263 1.00 25.78 451 PHE B C 1
ATOM 7487 O O . PHE B 1 412 ? 96.968 142.364 129.346 1.00 25.78 451 PHE B O 1
ATOM 7495 N N . GLN B 1 413 ? 97.480 140.695 127.950 1.00 26.34 452 GLN B N 1
ATOM 7496 C CA . GLN B 1 413 ? 97.036 139.710 128.925 1.00 26.34 452 GLN B CA 1
ATOM 7497 C C . GLN B 1 413 ? 98.039 139.525 130.047 1.00 26.34 452 GLN B C 1
ATOM 7498 O O . GLN B 1 413 ? 97.643 139.283 131.186 1.00 26.34 452 GLN B O 1
ATOM 7504 N N . GLY B 1 414 ? 99.331 139.630 129.756 1.00 25.64 453 GLY B N 1
ATOM 7505 C CA . GLY B 1 414 ? 100.319 139.483 130.804 1.00 25.64 453 GLY B CA 1
ATOM 7506 C C . GLY B 1 414 ? 100.276 140.596 131.826 1.00 25.64 453 GLY B C 1
ATOM 7507 O O . GLY B 1 414 ? 100.646 140.393 132.983 1.00 25.64 453 GLY B O 1
ATOM 7508 N N . LEU B 1 415 ? 99.834 141.781 131.424 1.00 27.03 454 LEU B N 1
ATOM 7509 C CA . LEU B 1 415 ? 99.781 142.908 132.340 1.00 27.03 454 LEU B CA 1
ATOM 7510 C C . LEU B 1 415 ? 98.446 143.030 133.047 1.00 27.03 454 LEU B C 1
ATOM 7511 O O . LEU B 1 415 ? 98.399 143.535 134.172 1.00 27.03 454 LEU B O 1
ATOM 7516 N N . THR B 1 416 ? 97.364 142.588 132.418 1.00 26.43 455 THR B N 1
ATOM 7517 C CA . THR B 1 416 ? 96.035 142.726 132.983 1.00 26.43 455 THR B CA 1
ATOM 7518 C C . THR B 1 416 ? 95.517 141.446 133.610 1.00 26.43 455 THR B C 1
ATOM 7519 O O . THR B 1 416 ? 94.334 141.372 133.940 1.00 26.43 455 THR B O 1
ATOM 7523 N N . ILE B 1 417 ? 96.361 140.432 133.779 1.00 28.00 456 ILE B N 1
ATOM 7524 C CA . ILE B 1 417 ? 95.913 139.250 134.498 1.00 28.00 456 ILE B CA 1
ATOM 7525 C C . ILE B 1 417 ? 95.941 139.471 135.997 1.00 28.00 456 ILE B C 1
ATOM 7526 O O . ILE B 1 417 ? 95.210 138.800 136.726 1.00 28.00 456 ILE B O 1
ATOM 7531 N N . LYS B 1 418 ? 96.760 140.388 136.482 1.00 30.15 457 LYS B N 1
ATOM 7532 C CA . LYS B 1 418 ? 96.786 140.661 137.908 1.00 30.15 457 LYS B CA 1
ATOM 7533 C C . LYS B 1 418 ? 95.593 141.524 138.301 1.00 30.15 457 LYS B C 1
ATOM 7534 O O . LYS B 1 418 ? 94.929 141.214 139.293 1.00 30.15 457 LYS B O 1
ATOM 7540 N N . PRO B 1 419 ? 95.288 142.615 137.585 1.00 30.49 458 PRO B N 1
ATOM 7541 C CA . PRO B 1 419 ? 94.039 143.325 137.886 1.00 30.49 458 PRO B CA 1
ATOM 7542 C C . PRO B 1 419 ? 92.807 142.465 137.716 1.00 30.49 458 PRO B C 1
ATOM 7543 O O . PRO B 1 419 ? 91.876 142.562 138.521 1.00 30.49 458 PRO B O 1
ATOM 7547 N N . LEU B 1 420 ? 92.774 141.618 136.690 1.00 31.67 459 LEU B N 1
ATOM 7548 C CA . LEU B 1 420 ? 91.585 140.819 136.430 1.00 31.67 459 LEU B CA 1
ATOM 7549 C C . LEU B 1 420 ? 91.349 139.807 137.536 1.00 31.67 459 LEU B C 1
ATOM 7550 O O . LEU B 1 420 ? 90.247 139.718 138.081 1.00 31.67 459 LEU B O 1
ATOM 7555 N N . VAL B 1 421 ? 92.374 139.035 137.887 1.00 32.53 460 VAL B N 1
ATOM 7556 C CA . VAL B 1 421 ? 92.214 138.041 138.941 1.00 32.53 460 VAL B CA 1
ATOM 7557 C C . VAL B 1 421 ? 91.863 138.723 140.253 1.00 32.53 460 VAL B C 1
ATOM 7558 O O . VAL B 1 421 ? 90.941 138.309 140.961 1.00 32.53 460 VAL B O 1
ATOM 7562 N N . GLN B 1 422 ? 92.574 139.797 140.580 1.00 34.41 461 GLN B N 1
ATOM 7563 C CA . GLN B 1 422 ? 92.281 140.534 141.799 1.00 34.41 461 GLN B CA 1
ATOM 7564 C C . GLN B 1 422 ? 90.894 141.151 141.774 1.00 34.41 461 GLN B C 1
ATOM 7565 O O . GLN B 1 422 ? 90.313 141.381 142.835 1.00 34.41 461 GLN B O 1
ATOM 7571 N N . TRP B 1 423 ? 90.353 141.431 140.593 1.00 35.38 462 TRP B N 1
ATOM 7572 C CA . TRP B 1 423 ? 88.978 141.901 140.509 1.00 35.38 462 TRP B CA 1
ATOM 7573 C C . TRP B 1 423 ? 87.990 140.764 140.699 1.00 35.38 462 TRP B C 1
ATOM 7574 O O . TRP B 1 423 ? 86.927 140.956 141.294 1.00 35.38 462 TRP B O 1
ATOM 7585 N N . LEU B 1 424 ? 88.319 139.574 140.206 1.00 34.27 463 LEU B N 1
ATOM 7586 C CA . LEU B 1 424 ? 87.370 138.473 140.275 1.00 34.27 463 LEU B CA 1
ATOM 7587 C C . LEU B 1 424 ? 87.259 137.907 141.679 1.00 34.27 463 LEU B C 1
ATOM 7588 O O . LEU B 1 424 ? 86.180 137.456 142.074 1.00 34.27 463 LEU B O 1
ATOM 7593 N N . LYS B 1 425 ? 88.347 137.899 142.441 1.00 36.46 464 LYS B N 1
ATOM 7594 C CA . LYS B 1 425 ? 88.265 137.488 143.841 1.00 36.46 464 LYS B CA 1
ATOM 7595 C C . LYS B 1 425 ? 88.078 138.688 144.763 1.00 36.46 464 LYS B C 1
ATOM 7596 O O . LYS B 1 425 ? 88.808 138.888 145.729 1.00 36.46 464 LYS B O 1
ATOM 7602 N N . VAL B 1 426 ? 87.073 139.496 144.450 1.00 38.31 465 VAL B N 1
ATOM 7603 C CA . VAL B 1 426 ? 86.613 140.578 145.307 1.00 38.31 465 VAL B CA 1
ATOM 7604 C C . VAL B 1 426 ? 85.098 140.650 145.227 1.00 38.31 465 VAL B C 1
ATOM 7605 O O . VAL B 1 426 ? 84.522 140.564 144.143 1.00 38.31 465 VAL B O 1
ATOM 7609 N N . ARG B 1 435 ? 86.976 140.539 162.501 1.00 85.38 474 ARG B N 1
ATOM 7610 C CA . ARG B 1 435 ? 87.659 140.001 161.333 1.00 85.38 474 ARG B CA 1
ATOM 7611 C C . ARG B 1 435 ? 88.909 139.241 161.753 1.00 85.38 474 ARG B C 1
ATOM 7612 O O . ARG B 1 435 ? 89.362 138.343 161.048 1.00 85.38 474 ARG B O 1
ATOM 7620 N N . LEU B 1 436 ? 89.466 139.607 162.910 1.00 85.30 475 LEU B N 1
ATOM 7621 C CA . LEU B 1 436 ? 90.617 138.882 163.440 1.00 85.30 475 LEU B CA 1
ATOM 7622 C C . LEU B 1 436 ? 90.266 137.425 163.712 1.00 85.30 475 LEU B C 1
ATOM 7623 O O . LEU B 1 436 ? 90.977 136.508 163.283 1.00 85.30 475 LEU B O 1
ATOM 7628 N N . ASN B 1 437 ? 89.161 137.194 164.417 1.00 84.20 476 ASN B N 1
ATOM 7629 C CA . ASN B 1 437 ? 88.714 135.828 164.647 1.00 84.20 476 ASN B CA 1
ATOM 7630 C C . ASN B 1 437 ? 88.349 135.149 163.338 1.00 84.20 476 ASN B C 1
ATOM 7631 O O . ASN B 1 437 ? 88.603 133.952 163.158 1.00 84.20 476 ASN B O 1
ATOM 7636 N N . GLU B 1 438 ? 87.747 135.898 162.417 1.00 82.55 477 GLU B N 1
ATOM 7637 C CA . GLU B 1 438 ? 87.438 135.359 161.100 1.00 82.55 477 GLU B CA 1
ATOM 7638 C C . GLU B 1 438 ? 88.682 134.773 160.450 1.00 82.55 477 GLU B C 1
ATOM 7639 O O . GLU B 1 438 ? 88.680 133.624 160.003 1.00 82.55 477 GLU B O 1
ATOM 7645 N N . LYS B 1 439 ? 89.773 135.537 160.431 1.00 78.56 478 LYS B N 1
ATOM 7646 C CA . LYS B 1 439 ? 90.973 135.073 159.746 1.00 78.56 478 LYS B CA 1
ATOM 7647 C C . LYS B 1 439 ? 91.652 133.943 160.507 1.00 78.56 478 LYS B C 1
ATOM 7648 O O . LYS B 1 439 ? 92.134 132.984 159.895 1.00 78.56 478 LYS B O 1
ATOM 7654 N N . LEU B 1 440 ? 91.715 134.035 161.837 1.00 77.72 479 LEU B N 1
ATOM 7655 C CA . LEU B 1 440 ? 92.354 132.969 162.605 1.00 77.72 479 LEU B CA 1
ATOM 7656 C C . LEU B 1 440 ? 91.625 131.645 162.417 1.00 77.72 479 LEU B C 1
ATOM 7657 O O . LEU B 1 440 ? 92.246 130.607 162.158 1.00 77.72 479 LEU B O 1
ATOM 7662 N N . HIS B 1 441 ? 90.302 131.659 162.524 1.00 77.94 480 HIS B N 1
ATOM 7663 C CA . HIS B 1 441 ? 89.567 130.419 162.367 1.00 77.94 480 HIS B CA 1
ATOM 7664 C C . HIS B 1 441 ? 89.498 129.966 160.920 1.00 77.94 480 HIS B C 1
ATOM 7665 O O . HIS B 1 441 ? 89.403 128.765 160.674 1.00 77.94 480 HIS B O 1
ATOM 7672 N N . GLY B 1 442 ? 89.578 130.881 159.955 1.00 73.94 481 GLY B N 1
ATOM 7673 C CA . GLY B 1 442 ? 89.701 130.457 158.574 1.00 73.94 481 GLY B CA 1
ATOM 7674 C C . GLY B 1 442 ? 91.005 129.734 158.309 1.00 73.94 481 GLY B C 1
ATOM 7675 O O . GLY B 1 442 ? 91.036 128.724 157.601 1.00 73.94 481 GLY B O 1
ATOM 7676 N N . ARG B 1 443 ? 92.101 130.236 158.874 1.00 69.20 482 ARG B N 1
ATOM 7677 C CA . ARG B 1 443 ? 93.370 129.536 158.730 1.00 69.20 482 ARG B CA 1
ATOM 7678 C C . ARG B 1 443 ? 93.334 128.192 159.439 1.00 69.20 482 ARG B C 1
ATOM 7679 O O . ARG B 1 443 ? 93.901 127.210 158.948 1.00 69.20 482 ARG B O 1
ATOM 7687 N N . ALA B 1 444 ? 92.669 128.124 160.594 1.00 70.55 483 ALA B N 1
ATOM 7688 C CA . ALA B 1 444 ? 92.494 126.833 161.253 1.00 70.55 483 ALA B CA 1
ATOM 7689 C C . ALA B 1 444 ? 91.697 125.873 160.381 1.00 70.55 483 ALA B C 1
ATOM 7690 O O . ALA B 1 444 ? 92.033 124.690 160.289 1.00 70.55 483 ALA B O 1
ATOM 7692 N N . PHE B 1 445 ? 90.635 126.359 159.735 1.00 71.73 484 PHE B N 1
ATOM 7693 C CA . PHE B 1 445 ? 89.862 125.501 158.845 1.00 71.73 484 PHE B CA 1
ATOM 7694 C C . PHE B 1 445 ? 90.729 124.993 157.706 1.00 71.73 484 PHE B C 1
ATOM 7695 O O . PHE B 1 445 ? 90.653 123.820 157.330 1.00 71.73 484 PHE B O 1
ATOM 7703 N N . ASP B 1 446 ? 91.554 125.872 157.139 1.00 67.82 485 ASP B N 1
ATOM 7704 C CA . ASP B 1 446 ? 92.437 125.462 156.055 1.00 67.82 485 ASP B CA 1
ATOM 7705 C C . ASP B 1 446 ? 93.423 124.403 156.519 1.00 67.82 485 ASP B C 1
ATOM 7706 O O . ASP B 1 446 ? 93.696 123.441 155.797 1.00 67.82 485 ASP B O 1
ATOM 7711 N N . HIS B 1 447 ? 93.968 124.562 157.723 1.00 63.86 486 HIS B N 1
ATOM 7712 C CA . HIS B 1 447 ? 94.918 123.579 158.228 1.00 63.86 486 HIS B CA 1
ATOM 7713 C C . HIS B 1 447 ? 94.245 122.255 158.553 1.00 63.86 486 HIS B C 1
ATOM 7714 O O . HIS B 1 447 ? 94.867 121.200 158.416 1.00 63.86 486 HIS B O 1
ATOM 7721 N N . ILE B 1 448 ? 92.995 122.289 159.003 1.00 66.00 487 ILE B N 1
ATOM 7722 C CA . ILE B 1 448 ? 92.255 121.055 159.231 1.00 66.00 487 ILE B CA 1
ATOM 7723 C C . ILE B 1 448 ? 92.041 120.324 157.920 1.00 66.00 487 ILE B C 1
ATOM 7724 O O . ILE B 1 448 ? 92.232 119.108 157.829 1.00 66.00 487 ILE B O 1
ATOM 7729 N N . LEU B 1 449 ? 91.632 121.052 156.885 1.00 62.56 488 LEU B N 1
ATOM 7730 C CA . LEU B 1 449 ? 91.343 120.412 155.611 1.00 62.56 488 LEU B CA 1
ATOM 7731 C C . LEU B 1 449 ? 92.586 119.769 155.023 1.00 62.56 488 LEU B C 1
ATOM 7732 O O . LEU B 1 449 ? 92.546 118.617 154.583 1.00 62.56 488 LEU B O 1
ATOM 7737 N N . SER B 1 450 ? 93.711 120.479 155.033 1.00 61.17 489 SER B N 1
ATOM 7738 C CA . SER B 1 450 ? 94.927 119.918 154.468 1.00 61.17 489 SER B CA 1
ATOM 7739 C C . SER B 1 450 ? 95.438 118.735 155.267 1.00 61.17 489 SER B C 1
ATOM 7740 O O . SER B 1 450 ? 96.359 118.054 154.810 1.00 61.17 489 SER B O 1
ATOM 7743 N N . ALA B 1 451 ? 94.891 118.492 156.452 1.00 60.70 490 ALA B N 1
ATOM 7744 C CA . ALA B 1 451 ? 95.152 117.258 157.171 1.00 60.70 490 ALA B CA 1
ATOM 7745 C C . ALA B 1 451 ? 94.182 116.161 156.766 1.00 60.70 490 ALA B C 1
ATOM 7746 O O . ALA B 1 451 ? 94.589 115.012 156.579 1.00 60.70 490 ALA B O 1
ATOM 7748 N N . ILE B 1 452 ? 92.903 116.498 156.612 1.00 59.70 491 ILE B N 1
ATOM 7749 C CA . ILE B 1 452 ? 91.919 115.506 156.196 1.00 59.70 491 ILE B CA 1
ATOM 7750 C C . ILE B 1 452 ? 92.166 115.077 154.760 1.00 59.70 491 ILE B C 1
ATOM 7751 O O . ILE B 1 452 ? 92.083 113.891 154.429 1.00 59.70 491 ILE B O 1
ATOM 7756 N N . GLU B 1 453 ? 92.467 116.033 153.884 1.00 59.42 492 GLU B N 1
ATOM 7757 C CA . GLU B 1 453 ? 92.884 115.698 152.530 1.00 59.42 492 GLU B CA 1
ATOM 7758 C C . GLU B 1 453 ? 94.132 114.833 152.524 1.00 59.42 492 GLU B C 1
ATOM 7759 O O . GLU B 1 453 ? 94.351 114.087 151.569 1.00 59.42 492 GLU B O 1
ATOM 7765 N N . ASP B 1 454 ? 94.946 114.912 153.571 1.00 62.29 493 ASP B N 1
ATOM 7766 C CA . ASP B 1 454 ? 96.175 114.142 153.702 1.00 62.29 493 ASP B CA 1
ATOM 7767 C C . ASP B 1 454 ? 95.942 112.777 154.340 1.00 62.29 493 ASP B C 1
ATOM 7768 O O . ASP B 1 454 ? 96.496 111.775 153.885 1.00 62.29 493 ASP B O 1
ATOM 7773 N N . ILE B 1 455 ? 95.148 112.728 155.409 1.00 61.24 494 ILE B N 1
ATOM 7774 C CA . ILE B 1 455 ? 94.869 111.460 156.072 1.00 61.24 494 ILE B CA 1
ATOM 7775 C C . ILE B 1 455 ? 94.214 110.495 155.103 1.00 61.24 494 ILE B C 1
ATOM 7776 O O . ILE B 1 455 ? 94.628 109.339 154.970 1.00 61.24 494 ILE B O 1
ATOM 7781 N N . SER B 1 456 ? 93.195 110.966 154.390 1.00 57.31 495 SER B N 1
ATOM 7782 C CA . SER B 1 456 ? 92.484 110.129 153.439 1.00 57.31 495 SER B CA 1
ATOM 7783 C C . SER B 1 456 ? 93.345 109.739 152.253 1.00 57.31 495 SER B C 1
ATOM 7784 O O . SER B 1 456 ? 92.992 108.801 151.534 1.00 57.31 495 SER B O 1
ATOM 7787 N N . GLY B 1 457 ? 94.444 110.445 152.020 1.00 56.63 496 GLY B N 1
ATOM 7788 C CA . GLY B 1 457 ? 95.424 110.010 151.040 1.00 56.63 496 GLY B CA 1
ATOM 7789 C C . GLY B 1 457 ? 94.880 109.871 149.640 1.00 56.63 496 GLY B C 1
ATOM 7790 O O . GLY B 1 457 ? 95.252 108.936 148.921 1.00 56.63 496 GLY B O 1
ATOM 7791 N N . GLN B 1 458 ? 93.998 110.776 149.235 1.00 52.89 497 GLN B N 1
ATOM 7792 C CA . GLN B 1 458 ? 93.491 110.798 147.874 1.00 52.89 497 GLN B CA 1
ATOM 7793 C C . GLN B 1 458 ? 93.987 112.001 147.095 1.00 52.89 497 GLN B C 1
ATOM 7794 O O . GLN B 1 458 ? 93.544 112.213 145.964 1.00 52.89 497 GLN B O 1
ATOM 7800 N N . ILE B 1 459 ? 94.889 112.798 147.663 1.00 48.10 498 ILE B N 1
ATOM 7801 C CA . ILE B 1 459 ? 95.348 113.991 146.969 1.00 48.10 498 ILE B CA 1
ATOM 7802 C C . ILE B 1 459 ? 96.425 113.612 145.971 1.00 48.10 498 ILE B C 1
ATOM 7803 O O . ILE B 1 459 ? 96.200 113.649 144.763 1.00 48.10 498 ILE B O 1
ATOM 7808 N N . GLY B 1 460 ? 97.575 113.171 146.448 1.00 47.68 499 GLY B N 1
ATOM 7809 C CA . GLY B 1 460 ? 98.611 112.836 145.507 1.00 47.68 499 GLY B CA 1
ATOM 7810 C C . GLY B 1 460 ? 98.272 111.547 144.793 1.00 47.68 499 GLY B C 1
ATOM 7811 O O . GLY B 1 460 ? 97.153 111.037 144.836 1.00 47.68 499 GLY B O 1
ATOM 7812 N N . HIS B 1 461 ? 99.268 111.023 144.095 1.00 42.28 500 HIS B N 1
ATOM 7813 C CA . HIS B 1 461 ? 99.239 109.618 143.719 1.00 42.28 500 HIS B CA 1
ATOM 7814 C C . HIS B 1 461 ? 99.924 108.839 144.835 1.00 42.28 500 HIS B C 1
ATOM 7815 O O . HIS B 1 461 ? 101.042 108.343 144.711 1.00 42.28 500 HIS B O 1
ATOM 7822 N N . ASN B 1 462 ? 99.219 108.772 145.963 1.00 48.18 501 ASN B N 1
ATOM 7823 C CA . ASN B 1 462 ? 99.831 108.308 147.201 1.00 48.18 501 ASN B CA 1
ATOM 7824 C C . ASN B 1 462 ? 100.251 106.850 147.106 1.00 48.18 501 ASN B C 1
ATOM 7825 O O . ASN B 1 462 ? 101.321 106.475 147.592 1.00 48.18 501 ASN B O 1
ATOM 7830 N N . TYR B 1 463 ? 99.418 106.011 146.495 1.00 48.58 502 TYR B N 1
ATOM 7831 C CA . TYR B 1 463 ? 99.775 104.608 146.341 1.00 48.58 502 TYR B CA 1
ATOM 7832 C C . TYR B 1 463 ? 101.015 104.450 145.477 1.00 48.58 502 TYR B C 1
ATOM 7833 O O . TYR B 1 463 ? 101.891 103.636 145.781 1.00 48.58 502 TYR B O 1
ATOM 7842 N N . LEU B 1 464 ? 101.109 105.219 144.396 1.00 44.37 503 LEU B N 1
ATOM 7843 C CA . LEU B 1 464 ? 102.284 105.148 143.540 1.00 44.37 503 LEU B CA 1
ATOM 7844 C C . LEU B 1 464 ? 103.478 105.877 144.137 1.00 44.37 503 LEU B C 1
ATOM 7845 O O . LEU B 1 464 ? 104.619 105.492 143.879 1.00 44.37 503 LEU B O 1
ATOM 7850 N N . ARG B 1 465 ? 103.247 106.937 144.909 1.00 45.21 504 ARG B N 1
ATOM 7851 C CA . ARG B 1 465 ? 104.337 107.549 145.659 1.00 45.21 504 ARG B CA 1
ATOM 7852 C C . ARG B 1 465 ? 104.903 106.582 146.684 1.00 45.21 504 ARG B C 1
ATOM 7853 O O . ARG B 1 465 ? 106.119 106.510 146.878 1.00 45.21 504 ARG B O 1
ATOM 7861 N N . ASP B 1 466 ? 104.030 105.850 147.372 1.00 47.82 505 ASP B N 1
ATOM 7862 C CA . ASP B 1 466 ? 104.490 104.833 148.306 1.00 47.82 505 ASP B CA 1
ATOM 7863 C C . ASP B 1 466 ? 105.261 103.748 147.566 1.00 47.82 505 ASP B C 1
ATOM 7864 O O . ASP B 1 466 ? 106.363 103.366 147.972 1.00 47.82 505 ASP B O 1
ATOM 7869 N N . LYS B 1 467 ? 104.709 103.259 146.456 1.00 46.27 506 LYS B N 1
ATOM 7870 C CA . LYS B 1 467 ? 105.381 102.206 145.708 1.00 46.27 506 LYS B CA 1
ATOM 7871 C C . LYS B 1 467 ? 106.731 102.676 145.195 1.00 46.27 506 LYS B C 1
ATOM 7872 O O . LYS B 1 467 ? 107.716 101.937 145.255 1.00 46.27 506 LYS B O 1
ATOM 7878 N N . TRP B 1 468 ? 106.798 103.905 144.688 1.00 42.56 507 TRP B N 1
ATOM 7879 C CA . TRP B 1 468 ? 108.070 104.430 144.212 1.00 42.56 507 TRP B CA 1
ATOM 7880 C C . TRP B 1 468 ? 109.064 104.569 145.352 1.00 42.56 507 TRP B C 1
ATOM 7881 O O . TRP B 1 468 ? 110.221 104.160 145.231 1.00 42.56 507 TRP B O 1
ATOM 7892 N N . SER B 1 469 ? 108.626 105.136 146.476 1.00 44.64 508 SER B N 1
ATOM 7893 C CA . SER B 1 469 ? 109.537 105.358 147.592 1.00 44.64 508 SER B CA 1
ATOM 7894 C C . SER B 1 469 ? 110.105 104.047 148.106 1.00 44.64 508 SER B C 1
ATOM 7895 O O . SER B 1 469 ? 111.275 103.981 148.491 1.00 44.64 508 SER B O 1
ATOM 7898 N N . HIS B 1 470 ? 109.289 102.997 148.136 1.00 46.50 509 HIS B N 1
ATOM 7899 C CA . HIS B 1 470 ? 109.816 101.668 148.418 1.00 46.50 509 HIS B CA 1
ATOM 7900 C C . HIS B 1 470 ? 110.845 101.252 147.381 1.00 46.50 509 HIS B C 1
ATOM 7901 O O . HIS B 1 470 ? 111.934 100.784 147.724 1.00 46.50 509 HIS B O 1
ATOM 7908 N N . PHE B 1 471 ? 110.515 101.406 146.103 1.00 41.68 510 PHE B N 1
ATOM 7909 C CA . PHE B 1 471 ? 111.452 101.011 145.062 1.00 41.68 510 PHE B CA 1
ATOM 7910 C C . PHE B 1 471 ? 112.665 101.921 145.030 1.00 41.68 510 PHE B C 1
ATOM 7911 O O . PHE B 1 471 ? 113.772 101.465 144.738 1.00 41.68 510 PHE B O 1
ATOM 7919 N N . ASP B 1 472 ? 112.481 103.204 145.313 1.00 42.30 511 ASP B N 1
ATOM 7920 C CA . ASP B 1 472 ? 113.605 104.126 145.303 1.00 42.30 511 ASP B CA 1
ATOM 7921 C C . ASP B 1 472 ? 114.579 103.818 146.430 1.00 42.30 511 ASP B C 1
ATOM 7922 O O . ASP B 1 472 ? 115.794 103.777 146.219 1.00 42.30 511 ASP B O 1
ATOM 7927 N N . ARG B 1 473 ? 114.068 103.593 147.636 1.00 46.77 512 ARG B N 1
ATOM 7928 C CA . ARG B 1 473 ? 114.945 103.417 148.785 1.00 46.77 512 ARG B CA 1
ATOM 7929 C C . ARG B 1 473 ? 115.619 102.057 148.803 1.00 46.77 512 ARG B C 1
ATOM 7930 O O . ARG B 1 473 ? 116.720 101.926 149.346 1.00 46.77 512 ARG B O 1
ATOM 7938 N N . LYS B 1 474 ? 114.987 101.038 148.239 1.00 43.67 513 LYS B N 1
ATOM 7939 C CA . LYS B 1 474 ? 115.547 99.700 148.329 1.00 43.67 513 LYS B CA 1
ATOM 7940 C C . LYS B 1 474 ? 116.388 99.336 147.117 1.00 43.67 513 LYS B C 1
ATOM 7941 O O . LYS B 1 474 ? 117.415 98.668 147.261 1.00 43.67 513 LYS B O 1
ATOM 7947 N N . PHE B 1 475 ? 115.986 99.761 145.924 1.00 41.72 514 PHE B N 1
ATOM 7948 C CA . PHE B 1 475 ? 116.657 99.348 144.702 1.00 41.72 514 PHE B CA 1
ATOM 7949 C C . PHE B 1 475 ? 117.362 100.499 143.999 1.00 41.72 514 PHE B C 1
ATOM 7950 O O . PHE B 1 475 ? 118.563 100.420 143.745 1.00 41.72 514 PHE B O 1
ATOM 7958 N N . LEU B 1 476 ? 116.646 101.570 143.669 1.00 37.68 515 LEU B N 1
ATOM 7959 C CA . LEU B 1 476 ? 117.246 102.618 142.853 1.00 37.68 515 LEU B CA 1
ATOM 7960 C C . LEU B 1 476 ? 118.367 103.330 143.589 1.00 37.68 515 LEU B C 1
ATOM 7961 O O . LEU B 1 476 ? 119.406 103.631 142.998 1.00 37.68 515 LEU B O 1
ATOM 7966 N N . SER B 1 477 ? 118.182 103.611 144.874 1.00 39.96 516 SER B N 1
ATOM 7967 C CA . SER B 1 477 ? 119.218 104.310 145.618 1.00 39.96 516 SER B CA 1
ATOM 7968 C C . SER B 1 477 ? 120.473 103.474 145.775 1.00 39.96 516 SER B C 1
ATOM 7969 O O . SER B 1 477 ? 121.538 104.026 146.051 1.00 39.96 516 SER B O 1
ATOM 7972 N N . ARG B 1 478 ? 120.374 102.157 145.617 1.00 38.91 517 ARG B N 1
ATOM 7973 C CA . ARG B 1 478 ? 121.554 101.316 145.725 1.00 38.91 517 ARG B CA 1
ATOM 7974 C C . ARG B 1 478 ? 122.498 101.497 144.552 1.00 38.91 517 ARG B C 1
ATOM 7975 O O . ARG B 1 478 ? 123.691 101.220 144.689 1.00 38.91 517 ARG B O 1
ATOM 7983 N N . VAL B 1 479 ? 122.002 101.958 143.410 1.00 32.50 518 VAL B N 1
ATOM 7984 C CA . VAL B 1 479 ? 122.838 102.113 142.231 1.00 32.50 518 VAL B CA 1
ATOM 7985 C C . VAL B 1 479 ? 123.078 103.566 141.858 1.00 32.50 518 VAL B C 1
ATOM 7986 O O . VAL B 1 479 ? 124.061 103.848 141.161 1.00 32.50 518 VAL B O 1
ATOM 7990 N N . LEU B 1 480 ? 122.233 104.493 142.292 1.00 30.14 519 LEU B N 1
ATOM 7991 C CA . LEU B 1 480 ? 122.360 105.883 141.897 1.00 30.14 519 LEU B CA 1
ATOM 7992 C C . LEU B 1 480 ? 122.921 106.771 142.989 1.00 30.14 519 LEU B C 1
ATOM 7993 O O . LEU B 1 480 ? 123.252 107.926 142.711 1.00 30.14 519 LEU B O 1
ATOM 7998 N N . MET B 1 481 ? 123.053 106.270 144.206 1.00 40.23 520 MET B N 1
ATOM 7999 C CA . MET B 1 481 ? 123.581 107.036 145.319 1.00 40.23 520 MET B CA 1
ATOM 8000 C C . MET B 1 481 ? 124.818 106.340 145.862 1.00 40.23 520 MET B C 1
ATOM 8001 O O . MET B 1 481 ? 124.905 105.112 145.853 1.00 40.23 520 MET B O 1
ATOM 8006 N N . ARG B 1 482 ? 125.774 107.131 146.338 1.00 38.94 521 ARG B N 1
ATOM 8007 C CA . ARG B 1 482 ? 127.032 106.574 146.813 1.00 38.94 521 ARG B CA 1
ATOM 8008 C C . ARG B 1 482 ? 126.813 105.702 148.043 1.00 38.94 521 ARG B C 1
ATOM 8009 O O . ARG B 1 482 ? 125.859 105.890 148.799 1.00 38.94 521 ARG B O 1
ATOM 8017 N N . ARG B 1 483 ? 127.714 104.732 148.235 1.00 50.47 522 ARG B N 1
ATOM 8018 C CA . ARG B 1 483 ? 127.564 103.783 149.337 1.00 50.47 522 ARG B CA 1
ATOM 8019 C C . ARG B 1 483 ? 127.482 104.504 150.673 1.00 50.47 522 ARG B C 1
ATOM 8020 O O . ARG B 1 483 ? 126.545 104.292 151.450 1.00 50.47 522 ARG B O 1
ATOM 8028 N N . SER B 1 484 ? 128.457 105.368 150.954 1.00 54.63 523 SER B N 1
ATOM 8029 C CA . SER B 1 484 ? 128.442 106.113 152.206 1.00 54.63 523 SER B CA 1
ATOM 8030 C C . SER B 1 484 ? 127.212 106.993 152.309 1.00 54.63 523 SER B C 1
ATOM 8031 O O . SER B 1 484 ? 126.700 107.217 153.410 1.00 54.63 523 SER B O 1
ATOM 8034 N N . ALA B 1 485 ? 126.728 107.505 151.180 1.00 52.26 524 ALA B N 1
ATOM 8035 C CA . ALA B 1 485 ? 125.468 108.232 151.193 1.00 52.26 524 ALA B CA 1
ATOM 8036 C C . ALA B 1 485 ? 124.309 107.303 151.517 1.00 52.26 524 ALA B C 1
ATOM 8037 O O . ALA B 1 485 ? 123.383 107.692 152.230 1.00 52.26 524 ALA B O 1
ATOM 8039 N N . GLN B 1 486 ? 124.342 106.068 151.008 1.00 52.13 525 GLN B N 1
ATOM 8040 C CA . GLN B 1 486 ? 123.309 105.103 151.374 1.00 52.13 525 GLN B CA 1
ATOM 8041 C C . GLN B 1 486 ? 123.347 104.798 152.863 1.00 52.13 525 GLN B C 1
ATOM 8042 O O . GLN B 1 486 ? 122.300 104.724 153.515 1.00 52.13 525 GLN B O 1
ATOM 8048 N N . LYS B 1 487 ? 124.546 104.609 153.419 1.00 58.32 526 LYS B N 1
ATOM 8049 C CA . LYS B 1 487 ? 124.667 104.338 154.847 1.00 58.32 526 LYS B CA 1
ATOM 8050 C C . LYS B 1 487 ? 124.165 105.512 155.677 1.00 58.32 526 LYS B C 1
ATOM 8051 O O . LYS B 1 487 ? 123.431 105.321 156.653 1.00 58.32 526 LYS B O 1
ATOM 8057 N N . SER B 1 488 ? 124.541 106.736 155.298 1.00 61.75 527 SER B N 1
ATOM 8058 C CA . SER B 1 488 ? 124.060 107.911 156.017 1.00 61.75 527 SER B CA 1
ATOM 8059 C C . SER B 1 488 ? 122.549 108.050 155.901 1.00 61.75 527 SER B C 1
ATOM 8060 O O . SER B 1 488 ? 121.871 108.378 156.880 1.00 61.75 527 SER B O 1
ATOM 8063 N N . ARG B 1 489 ? 122.003 107.802 154.709 1.00 61.78 528 ARG B N 1
ATOM 8064 C CA . ARG B 1 489 ? 120.565 107.912 154.505 1.00 61.78 528 ARG B CA 1
ATOM 8065 C C . ARG B 1 489 ? 119.813 106.898 155.348 1.00 61.78 528 ARG B C 1
ATOM 8066 O O . ARG B 1 489 ? 118.799 107.227 155.971 1.00 61.78 528 ARG B O 1
ATOM 8074 N N . ASP B 1 490 ? 120.300 105.660 155.394 1.00 66.48 529 ASP B N 1
ATOM 8075 C CA . ASP B 1 490 ? 119.620 104.652 156.194 1.00 66.48 529 ASP B CA 1
ATOM 8076 C C . ASP B 1 490 ? 119.790 104.910 157.685 1.00 66.48 529 ASP B C 1
ATOM 8077 O O . ASP B 1 490 ? 118.874 104.627 158.462 1.00 66.48 529 ASP B O 1
ATOM 8082 N N . ARG B 1 491 ? 120.924 105.469 158.109 1.00 70.05 530 ARG B N 1
ATOM 8083 C CA . ARG B 1 491 ? 121.055 105.852 159.511 1.00 70.05 530 ARG B CA 1
ATOM 8084 C C . ARG B 1 491 ? 120.068 106.953 159.875 1.00 70.05 530 ARG B C 1
ATOM 8085 O O . ARG B 1 491 ? 119.451 106.915 160.946 1.00 70.05 530 ARG B O 1
ATOM 8093 N N . ILE B 1 492 ? 119.907 107.945 158.997 1.00 69.77 531 ILE B N 1
ATOM 8094 C CA . ILE B 1 492 ? 118.952 109.021 159.252 1.00 69.77 531 ILE B CA 1
ATOM 8095 C C . ILE B 1 492 ? 117.534 108.472 159.299 1.00 69.77 531 ILE B C 1
ATOM 8096 O O . ILE B 1 492 ? 116.737 108.838 160.171 1.00 69.77 531 ILE B O 1
ATOM 8101 N N . LEU B 1 493 ? 117.197 107.583 158.362 1.00 70.79 532 LEU B N 1
ATOM 8102 C CA . LEU B 1 493 ? 115.871 106.976 158.364 1.00 70.79 532 LEU B CA 1
ATOM 8103 C C . LEU B 1 493 ? 115.642 106.134 159.610 1.00 70.79 532 LEU B C 1
ATOM 8104 O O . LEU B 1 493 ? 114.519 106.078 160.117 1.00 70.79 532 LEU B O 1
ATOM 8109 N N . ASN B 1 494 ? 116.685 105.474 160.118 1.00 74.51 533 ASN B N 1
ATOM 8110 C CA . ASN B 1 494 ? 116.547 104.698 161.345 1.00 74.51 533 ASN B CA 1
ATOM 8111 C C . ASN B 1 494 ? 116.320 105.598 162.551 1.00 74.51 533 ASN B C 1
ATOM 8112 O O . ASN B 1 494 ? 115.457 105.312 163.388 1.00 74.51 533 ASN B O 1
ATOM 8117 N N . VAL B 1 495 ? 117.087 106.684 162.669 1.00 76.36 534 VAL B N 1
ATOM 8118 C CA . VAL B 1 495 ? 116.913 107.565 163.818 1.00 76.36 534 VAL B CA 1
ATOM 8119 C C . VAL B 1 495 ? 115.614 108.350 163.736 1.00 76.36 534 VAL B C 1
ATOM 8120 O O . VAL B 1 495 ? 115.117 108.820 164.763 1.00 76.36 534 VAL B O 1
ATOM 8124 N N . PHE B 1 496 ? 115.052 108.524 162.543 1.00 79.27 535 PHE B N 1
ATOM 8125 C CA . PHE B 1 496 ? 113.763 109.188 162.430 1.00 79.27 535 PHE B CA 1
ATOM 8126 C C . PHE B 1 496 ? 112.600 108.211 162.391 1.00 79.27 535 PHE B C 1
ATOM 8127 O O . PHE B 1 496 ? 111.445 108.646 162.422 1.00 79.27 535 PHE B O 1
ATOM 8135 N N . HIS B 1 497 ? 112.875 106.910 162.323 1.00 81.48 536 HIS B N 1
ATOM 8136 C CA . HIS B 1 497 ? 111.812 105.915 162.350 1.00 81.48 536 HIS B CA 1
ATOM 8137 C C . HIS B 1 497 ? 111.263 105.725 163.755 1.00 81.48 536 HIS B C 1
ATOM 8138 O O . HIS B 1 497 ? 110.066 105.472 163.927 1.00 81.48 536 HIS B O 1
ATOM 8145 N N . GLU B 1 498 ? 112.121 105.828 164.770 1.00 83.28 537 GLU B N 1
ATOM 8146 C CA . GLU B 1 498 ? 111.626 105.777 166.139 1.00 83.28 537 GLU B CA 1
ATOM 8147 C C . GLU B 1 498 ? 110.653 106.914 166.408 1.00 83.28 537 GLU B C 1
ATOM 8148 O O . GLU B 1 498 ? 109.701 106.749 167.177 1.00 83.28 537 GLU B O 1
ATOM 8154 N N . LEU B 1 499 ? 110.869 108.061 165.777 1.00 81.99 538 LEU B N 1
ATOM 8155 C CA . LEU B 1 499 ? 109.954 109.193 165.855 1.00 81.99 538 LEU B CA 1
ATOM 8156 C C . LEU B 1 499 ? 108.986 109.171 164.682 1.00 81.99 538 LEU B C 1
ATOM 8157 O O . LEU B 1 499 ? 108.837 110.163 163.972 1.00 81.99 538 LEU B O 1
ATOM 8162 N N . HIS B 1 578 ? 94.871 143.478 161.667 1.00 89.86 617 HIS B N 1
ATOM 8163 C CA . HIS B 1 578 ? 94.370 142.348 160.894 1.00 89.86 617 HIS B CA 1
ATOM 8164 C C . HIS B 1 578 ? 95.432 141.833 159.931 1.00 89.86 617 HIS B C 1
ATOM 8165 O O . HIS B 1 578 ? 95.737 140.644 159.918 1.00 89.86 617 HIS B O 1
ATOM 8172 N N . HIS B 1 579 ? 95.993 142.733 159.119 1.00 90.41 618 HIS B N 1
ATOM 8173 C CA . HIS B 1 579 ? 97.046 142.322 158.196 1.00 90.41 618 HIS B CA 1
ATOM 8174 C C . HIS B 1 579 ? 98.283 141.837 158.934 1.00 90.41 618 HIS B C 1
ATOM 8175 O O . HIS B 1 579 ? 99.025 140.996 158.413 1.00 90.41 618 HIS B O 1
ATOM 8182 N N . THR B 1 580 ? 98.530 142.356 160.137 1.00 88.39 619 THR B N 1
ATOM 8183 C CA . THR B 1 580 ? 99.614 141.830 160.958 1.00 88.39 619 THR B CA 1
ATOM 8184 C C . THR B 1 580 ? 99.429 140.337 161.198 1.00 88.39 619 THR B C 1
ATOM 8185 O O . THR B 1 580 ? 100.325 139.527 160.924 1.00 88.39 619 THR B O 1
ATOM 8189 N N . LEU B 1 581 ? 98.240 139.958 161.670 1.00 85.72 620 LEU B N 1
ATOM 8190 C CA . LEU B 1 581 ? 97.888 138.552 161.828 1.00 85.72 620 LEU B CA 1
ATOM 8191 C C . LEU B 1 581 ? 98.106 137.778 160.535 1.00 85.72 620 LEU B C 1
ATOM 8192 O O . LEU B 1 581 ? 98.649 136.671 160.546 1.00 85.72 620 LEU B O 1
ATOM 8197 N N . GLN B 1 582 ? 97.701 138.358 159.406 1.00 85.47 621 GLN B N 1
ATOM 8198 C CA . GLN B 1 582 ? 97.902 137.687 158.128 1.00 85.47 621 GLN B CA 1
ATOM 8199 C C . GLN B 1 582 ? 99.373 137.390 157.884 1.00 85.47 621 GLN B C 1
ATOM 8200 O O . GLN B 1 582 ? 99.720 136.285 157.454 1.00 85.47 621 GLN B O 1
ATOM 8206 N N . GLN B 1 583 ? 100.250 138.355 158.143 1.00 84.82 622 GLN B N 1
ATOM 8207 C CA . GLN B 1 583 ? 101.668 138.104 157.943 1.00 84.82 622 GLN B CA 1
ATOM 8208 C C . GLN B 1 583 ? 102.257 137.190 159.008 1.00 84.82 622 GLN B C 1
ATOM 8209 O O . GLN B 1 583 ? 103.391 136.730 158.842 1.00 84.82 622 GLN B O 1
ATOM 8215 N N . TYR B 1 584 ? 101.526 136.918 160.091 1.00 85.12 623 TYR B N 1
ATOM 8216 C CA . TYR B 1 584 ? 102.059 136.047 161.134 1.00 85.12 623 TYR B CA 1
ATOM 8217 C C . TYR B 1 584 ? 101.686 134.576 160.961 1.00 85.12 623 TYR B C 1
ATOM 8218 O O . TYR B 1 584 ? 102.505 133.704 161.273 1.00 85.12 623 TYR B O 1
ATOM 8227 N N . LEU B 1 585 ? 100.484 134.272 160.475 1.00 76.31 624 LEU B N 1
ATOM 8228 C CA . LEU B 1 585 ? 100.015 132.892 160.430 1.00 76.31 624 LEU B CA 1
ATOM 8229 C C . LEU B 1 585 ? 100.825 132.032 159.475 1.00 76.31 624 LEU B C 1
ATOM 8230 O O . LEU B 1 585 ? 101.374 132.505 158.479 1.00 76.31 624 LEU B O 1
ATOM 8235 N N . TYR B 1 586 ? 100.887 130.745 159.801 1.00 68.40 625 TYR B N 1
ATOM 8236 C CA . TYR B 1 586 ? 101.460 129.761 158.900 1.00 68.40 625 TYR B CA 1
ATOM 8237 C C . TYR B 1 586 ? 100.616 129.662 157.641 1.00 68.40 625 TYR B C 1
ATOM 8238 O O . TYR B 1 586 ? 99.390 129.782 157.685 1.00 68.40 625 TYR B O 1
ATOM 8247 N N . LYS B 1 587 ? 101.242 129.453 156.569 1.00 60.16 626 LYS B N 1
ATOM 8248 C CA . LYS B 1 587 ? 100.346 129.293 155.441 1.00 60.16 626 LYS B CA 1
ATOM 8249 C C . LYS B 1 587 ? 100.026 127.821 155.235 1.00 60.16 626 LYS B C 1
ATOM 8250 O O . LYS B 1 587 ? 100.859 126.957 155.513 1.00 60.16 626 LYS B O 1
ATOM 8256 N N . PRO B 1 588 ? 98.824 127.500 154.773 1.00 58.23 627 PRO B N 1
ATOM 8257 C CA . PRO B 1 588 ? 98.506 126.101 154.496 1.00 58.23 627 PRO B CA 1
ATOM 8258 C C . PRO B 1 588 ? 99.336 125.588 153.338 1.00 58.23 627 PRO B C 1
ATOM 8259 O O . PRO B 1 588 ? 99.730 126.341 152.449 1.00 58.23 627 PRO B O 1
ATOM 8263 N N . ARG B 1 589 ? 99.600 124.282 153.361 1.00 56.52 628 ARG B N 1
ATOM 8264 C CA . ARG B 1 589 ? 100.461 123.674 152.353 1.00 56.52 628 ARG B CA 1
ATOM 8265 C C . ARG B 1 589 ? 99.961 123.951 150.946 1.00 56.52 628 ARG B C 1
ATOM 8266 O O . ARG B 1 589 ? 100.757 124.033 150.007 1.00 56.52 628 ARG B O 1
ATOM 8274 N N . GLN B 1 590 ? 98.651 124.117 150.785 1.00 53.66 629 GLN B N 1
ATOM 8275 C CA . GLN B 1 590 ? 98.060 124.346 149.476 1.00 53.66 629 GLN B CA 1
ATOM 8276 C C . GLN B 1 590 ? 98.374 125.726 148.924 1.00 53.66 629 GLN B C 1
ATOM 8277 O O . GLN B 1 590 ? 98.168 125.961 147.733 1.00 53.66 629 GLN B O 1
ATOM 8283 N N . GLU B 1 591 ? 98.853 126.644 149.759 1.00 53.20 630 GLU B N 1
ATOM 8284 C CA . GLU B 1 591 ? 98.997 128.041 149.380 1.00 53.20 630 GLU B CA 1
ATOM 8285 C C . GLU B 1 591 ? 100.444 128.496 149.347 1.00 53.20 630 GLU B C 1
ATOM 8286 O O . GLU B 1 591 ? 100.708 129.694 149.438 1.00 53.20 630 GLU B O 1
ATOM 8292 N N . TYR B 1 592 ? 101.385 127.572 149.226 1.00 54.07 631 TYR B N 1
ATOM 8293 C CA . TYR B 1 592 ? 102.778 127.962 149.112 1.00 54.07 631 TYR B CA 1
ATOM 8294 C C . TYR B 1 592 ? 103.012 128.692 147.800 1.00 54.07 631 TYR B C 1
ATOM 8295 O O . TYR B 1 592 ? 102.512 128.293 146.747 1.00 54.07 631 TYR B O 1
ATOM 8304 N N . LYS B 1 593 ? 103.786 129.770 147.869 1.00 43.70 632 LYS B N 1
ATOM 8305 C CA . LYS B 1 593 ? 104.035 130.622 146.714 1.00 43.70 632 LYS B CA 1
ATOM 8306 C C . LYS B 1 593 ? 105.248 130.081 145.972 1.00 43.70 632 LYS B C 1
ATOM 8307 O O . LYS B 1 593 ? 106.380 130.524 146.150 1.00 43.70 632 LYS B O 1
ATOM 8313 N N . HIS B 1 594 ? 104.997 129.079 145.139 1.00 38.93 633 HIS B N 1
ATOM 8314 C CA . HIS B 1 594 ? 106.020 128.563 144.246 1.00 38.93 633 HIS B CA 1
ATOM 8315 C C . HIS B 1 594 ? 106.207 129.517 143.080 1.00 38.93 633 HIS B C 1
ATOM 8316 O O . HIS B 1 594 ? 105.239 130.061 142.551 1.00 38.93 633 HIS B O 1
ATOM 8323 N N . LEU B 1 595 ? 107.451 129.715 142.670 1.00 33.55 634 LEU B N 1
ATOM 8324 C CA . LEU B 1 595 ? 107.719 130.557 141.518 1.00 33.55 634 LEU B CA 1
ATOM 8325 C C . LEU B 1 595 ? 108.732 129.878 140.618 1.00 33.55 634 LEU B C 1
ATOM 8326 O O . LEU B 1 595 ? 109.666 129.235 141.096 1.00 33.55 634 LEU B O 1
ATOM 8331 N N . TYR B 1 596 ? 108.529 130.021 139.315 1.00 26.03 635 TYR B N 1
ATOM 8332 C CA . TYR B 1 596 ? 109.521 129.678 138.312 1.00 26.03 635 TYR B CA 1
ATOM 8333 C C . TYR B 1 596 ? 109.644 130.866 137.379 1.00 26.03 635 TYR B C 1
ATOM 8334 O O . TYR B 1 596 ? 108.635 131.357 136.869 1.00 26.03 635 TYR B O 1
ATOM 8343 N N . SER B 1 597 ? 110.866 131.332 137.155 1.00 29.01 636 SER B N 1
ATOM 8344 C CA . SER B 1 597 ? 111.052 132.563 136.408 1.00 29.01 636 SER B CA 1
ATOM 8345 C C . SER B 1 597 ? 111.775 132.396 135.088 1.00 29.01 636 SER B C 1
ATOM 8346 O O . SER B 1 597 ? 111.479 133.143 134.157 1.00 29.01 636 SER B O 1
ATOM 8349 N N . ARG B 1 598 ? 112.723 131.467 134.993 1.00 25.80 637 ARG B N 1
ATOM 8350 C CA . ARG B 1 598 ? 113.576 131.280 133.820 1.00 25.80 637 ARG B CA 1
ATOM 8351 C C . ARG B 1 598 ? 114.597 132.403 133.716 1.00 25.80 637 ARG B C 1
ATOM 8352 O O . ARG B 1 598 ? 115.544 132.321 132.934 1.00 25.80 637 ARG B O 1
ATOM 8360 N N . HIS B 1 599 ? 114.446 133.429 134.539 1.00 26.26 638 HIS B N 1
ATOM 8361 C CA . HIS B 1 599 ? 115.342 134.567 134.525 1.00 26.26 638 HIS B CA 1
ATOM 8362 C C . HIS B 1 599 ? 115.935 134.873 135.879 1.00 26.26 638 HIS B C 1
ATOM 8363 O O . HIS B 1 599 ? 116.866 135.679 135.953 1.00 26.26 638 HIS B O 1
ATOM 8370 N N . GLU B 1 600 ? 115.423 134.277 136.947 1.00 29.71 639 GLU B N 1
ATOM 8371 C CA . GLU B 1 600 ? 116.013 134.432 138.258 1.00 29.71 639 GLU B CA 1
ATOM 8372 C C . GLU B 1 600 ? 115.727 133.184 139.067 1.00 29.71 639 GLU B C 1
ATOM 8373 O O . GLU B 1 600 ? 114.791 132.440 138.783 1.00 29.71 639 GLU B O 1
ATOM 8379 N N . LEU B 1 601 ? 116.553 132.958 140.075 1.00 29.31 640 LEU B N 1
ATOM 8380 C CA . LEU B 1 601 ? 116.349 131.839 140.977 1.00 29.31 640 LEU B CA 1
ATOM 8381 C C . LEU B 1 601 ? 115.329 132.246 142.024 1.00 29.31 640 LEU B C 1
ATOM 8382 O O . LEU B 1 601 ? 115.507 133.254 142.713 1.00 29.31 640 LEU B O 1
ATOM 8387 N N . THR B 1 602 ? 114.261 131.467 142.140 1.00 37.67 641 THR B N 1
ATOM 8388 C CA . THR B 1 602 ? 113.152 131.768 143.039 1.00 37.67 641 THR B CA 1
ATOM 8389 C C . THR B 1 602 ? 112.913 130.550 143.912 1.00 37.67 641 THR B C 1
ATOM 8390 O O . THR B 1 602 ? 111.987 129.768 143.666 1.00 37.67 641 THR B O 1
ATOM 8394 N N . PRO B 1 603 ? 113.739 130.345 144.931 1.00 47.74 642 PRO B N 1
ATOM 8395 C CA . PRO B 1 603 ? 113.480 129.246 145.860 1.00 47.74 642 PRO B CA 1
ATOM 8396 C C . PRO B 1 603 ? 112.220 129.524 146.657 1.00 47.74 642 PRO B C 1
ATOM 8397 O O . PRO B 1 603 ? 111.998 130.642 147.127 1.00 47.74 642 PRO B O 1
ATOM 8401 N N . THR B 1 604 ? 111.384 128.497 146.788 1.00 55.63 643 THR B N 1
ATOM 8402 C CA . THR B 1 604 ? 110.151 128.619 147.550 1.00 55.63 643 THR B CA 1
ATOM 8403 C C . THR B 1 604 ? 110.481 129.015 148.978 1.00 55.63 643 THR B C 1
ATOM 8404 O O . THR B 1 604 ? 111.065 128.227 149.724 1.00 55.63 643 THR B O 1
ATOM 8408 N N . GLU B 1 605 ? 110.122 130.233 149.366 1.00 62.57 644 GLU B N 1
ATOM 8409 C CA . GLU B 1 605 ? 110.449 130.707 150.700 1.00 62.57 644 GLU B CA 1
ATOM 8410 C C . GLU B 1 605 ? 109.445 130.250 151.745 1.00 62.57 644 GLU B C 1
ATOM 8411 O O . GLU B 1 605 ? 109.612 130.575 152.924 1.00 62.57 644 GLU B O 1
ATOM 8417 N N . ASP B 1 606 ? 108.410 129.520 151.347 1.00 60.46 645 ASP B N 1
ATOM 8418 C CA . ASP B 1 606 ? 107.474 128.948 152.299 1.00 60.46 645 ASP B CA 1
ATOM 8419 C C . ASP B 1 606 ? 107.863 127.547 152.745 1.00 60.46 645 ASP B C 1
ATOM 8420 O O . ASP B 1 606 ? 107.256 127.023 153.681 1.00 60.46 645 ASP B O 1
ATOM 8425 N N . GLU B 1 607 ? 108.856 126.928 152.111 1.00 63.69 646 GLU B N 1
ATOM 8426 C CA . GLU B 1 607 ? 109.364 125.668 152.629 1.00 63.69 646 GLU B CA 1
ATOM 8427 C C . GLU B 1 607 ? 110.075 125.843 153.959 1.00 63.69 646 GLU B C 1
ATOM 8428 O O . GLU B 1 607 ? 110.328 124.848 154.644 1.00 63.69 646 GLU B O 1
ATOM 8434 N N . LYS B 1 608 ? 110.416 127.077 154.329 1.00 66.17 647 LYS B N 1
ATOM 8435 C CA . LYS B 1 608 ? 110.954 127.327 155.659 1.00 66.17 647 LYS B CA 1
ATOM 8436 C C . LYS B 1 608 ? 109.915 127.024 156.727 1.00 66.17 647 LYS B C 1
ATOM 8437 O O . LYS B 1 608 ? 110.245 126.504 157.800 1.00 66.17 647 LYS B O 1
ATOM 8443 N N . GLN B 1 609 ? 108.654 127.348 156.448 1.00 65.11 648 GLN B N 1
ATOM 8444 C CA . GLN B 1 609 ? 107.561 126.962 157.330 1.00 65.11 648 GLN B CA 1
ATOM 8445 C C . GLN B 1 609 ? 107.529 125.458 157.560 1.00 65.11 648 GLN B C 1
ATOM 8446 O O . GLN B 1 609 ? 107.339 125.000 158.694 1.00 65.11 648 GLN B O 1
ATOM 8452 N N . ASP B 1 610 ? 107.700 124.671 156.497 1.00 65.02 649 ASP B N 1
ATOM 8453 C CA . ASP B 1 610 ? 107.647 123.223 156.646 1.00 65.02 649 ASP B CA 1
ATOM 8454 C C . ASP B 1 610 ? 108.707 122.749 157.623 1.00 65.02 649 ASP B C 1
ATOM 8455 O O . ASP B 1 610 ? 108.423 121.959 158.527 1.00 65.02 649 ASP B O 1
ATOM 8460 N N . ARG B 1 611 ? 109.937 123.235 157.462 1.00 69.37 650 ARG B N 1
ATOM 8461 C CA . ARG B 1 611 ? 111.029 122.787 158.318 1.00 69.37 650 ARG B CA 1
ATOM 8462 C C . ARG B 1 611 ? 110.839 123.263 159.750 1.00 69.37 650 ARG B C 1
ATOM 8463 O O . ARG B 1 611 ? 111.126 122.524 160.698 1.00 69.37 650 ARG B O 1
ATOM 8471 N N . GLU B 1 612 ? 110.343 124.488 159.927 1.00 71.15 651 GLU B N 1
ATOM 8472 C CA . GLU B 1 612 ? 110.087 124.994 161.270 1.00 71.15 651 GLU B CA 1
ATOM 8473 C C . GLU B 1 612 ? 109.073 124.126 162.000 1.00 71.15 651 GLU B C 1
ATOM 8474 O O . GLU B 1 612 ? 109.303 123.697 163.139 1.00 71.15 651 GLU B O 1
ATOM 8480 N N . ILE B 1 613 ? 107.942 123.845 161.352 1.00 68.32 652 ILE B N 1
ATOM 8481 C CA . ILE B 1 613 ? 106.920 123.030 161.998 1.00 68.32 652 ILE B CA 1
ATOM 8482 C C . ILE B 1 613 ? 107.398 121.606 162.192 1.00 68.32 652 ILE B C 1
ATOM 8483 O O . ILE B 1 613 ? 107.043 120.957 163.181 1.00 68.32 652 ILE B O 1
ATOM 8488 N N . PHE B 1 614 ? 108.193 121.082 161.261 1.00 72.27 653 PHE B N 1
ATOM 8489 C CA . PHE B 1 614 ? 108.707 119.733 161.434 1.00 72.27 653 PHE B CA 1
ATOM 8490 C C . PHE B 1 614 ? 109.583 119.674 162.673 1.00 72.27 653 PHE B C 1
ATOM 8491 O O . PHE B 1 614 ? 109.494 118.731 163.463 1.00 72.27 653 PHE B O 1
ATOM 8499 N N . HIS B 1 615 ? 110.421 120.688 162.873 1.00 75.42 654 HIS B N 1
ATOM 8500 C CA . HIS B 1 615 ? 111.245 120.707 164.074 1.00 75.42 654 HIS B CA 1
ATOM 8501 C C . HIS B 1 615 ? 110.384 120.813 165.321 1.00 75.42 654 HIS B C 1
ATOM 8502 O O . HIS B 1 615 ? 110.664 120.160 166.328 1.00 75.42 654 HIS B O 1
ATOM 8509 N N . ARG B 1 616 ? 109.332 121.630 165.275 1.00 74.68 655 ARG B N 1
ATOM 8510 C CA . ARG B 1 616 ? 108.475 121.777 166.448 1.00 74.68 655 ARG B CA 1
ATOM 8511 C C . ARG B 1 616 ? 107.775 120.472 166.797 1.00 74.68 655 ARG B C 1
ATOM 8512 O O . ARG B 1 616 ? 107.665 120.114 167.975 1.00 74.68 655 ARG B O 1
ATOM 8520 N N . THR B 1 617 ? 107.293 119.742 165.792 1.00 75.89 656 THR B N 1
ATOM 8521 C CA . THR B 1 617 ? 106.636 118.474 166.087 1.00 75.89 656 THR B CA 1
ATOM 8522 C C . THR B 1 617 ? 107.639 117.412 166.518 1.00 75.89 656 THR B C 1
ATOM 8523 O O . THR B 1 617 ? 107.329 116.596 167.389 1.00 75.89 656 THR B O 1
ATOM 8527 N N . MET B 1 618 ? 108.845 117.414 165.949 1.00 78.65 657 MET B N 1
ATOM 8528 C CA . MET B 1 618 ? 109.851 116.448 166.370 1.00 78.65 657 MET B CA 1
ATOM 8529 C C . MET B 1 618 ? 110.293 116.712 167.804 1.00 78.65 657 MET B C 1
ATOM 8530 O O . MET B 1 618 ? 110.467 115.774 168.588 1.00 78.65 657 MET B O 1
ATOM 8535 N N . ARG B 1 619 ? 110.462 117.984 168.171 1.00 79.18 658 ARG B N 1
ATOM 8536 C CA . ARG B 1 619 ? 110.655 118.332 169.572 1.00 79.18 658 ARG B CA 1
ATOM 8537 C C . ARG B 1 619 ? 109.460 117.907 170.409 1.00 79.18 658 ARG B C 1
ATOM 8538 O O . ARG B 1 619 ? 109.616 117.577 171.589 1.00 79.18 658 ARG B O 1
ATOM 8546 N N . LYS B 1 620 ? 108.261 117.918 169.826 1.00 81.58 659 LYS B N 1
ATOM 8547 C CA . LYS B 1 620 ? 107.117 117.314 170.495 1.00 81.58 659 LYS B CA 1
ATOM 8548 C C . LYS B 1 620 ? 107.154 115.792 170.414 1.00 81.58 659 LYS B C 1
ATOM 8549 O O . LYS B 1 620 ? 106.577 115.118 171.274 1.00 81.58 659 LYS B O 1
ATOM 8555 N N . ARG B 1 621 ? 107.815 115.232 169.395 1.00 80.42 660 ARG B N 1
ATOM 8556 C CA . ARG B 1 621 ? 107.950 113.781 169.320 1.00 80.42 660 ARG B CA 1
ATOM 8557 C C . ARG B 1 621 ? 109.022 113.261 170.262 1.00 80.42 660 ARG B C 1
ATOM 8558 O O . ARG B 1 621 ? 109.074 112.054 170.514 1.00 80.42 660 ARG B O 1
ATOM 8566 N N . LEU B 1 622 ? 109.893 114.135 170.764 1.00 84.15 661 LEU B N 1
ATOM 8567 C CA . LEU B 1 622 ? 110.819 113.735 171.812 1.00 84.15 661 LEU B CA 1
ATOM 8568 C C . LEU B 1 622 ? 110.160 113.715 173.181 1.00 84.15 661 LEU B C 1
ATOM 8569 O O . LEU B 1 622 ? 110.743 113.177 174.124 1.00 84.15 661 LEU B O 1
ATOM 8574 N N . GLU B 1 623 ? 108.962 114.283 173.307 1.00 87.21 662 GLU B N 1
ATOM 8575 C CA . GLU B 1 623 ? 108.272 114.264 174.590 1.00 87.21 662 GLU B CA 1
ATOM 8576 C C . GLU B 1 623 ? 107.950 112.845 175.030 1.00 87.21 662 GLU B C 1
ATOM 8577 O O . GLU B 1 623 ? 107.957 112.552 176.231 1.00 87.21 662 GLU B O 1
ATOM 8583 N N . SER B 1 624 ? 107.668 111.953 174.080 1.00 89.62 663 SER B N 1
ATOM 8584 C CA . SER B 1 624 ? 107.501 110.548 174.424 1.00 89.62 663 SER B CA 1
ATOM 8585 C C . SER B 1 624 ? 108.810 109.908 174.859 1.00 89.62 663 SER B C 1
ATOM 8586 O O . SER B 1 624 ? 108.782 108.849 175.495 1.00 89.62 663 SER B O 1
ATOM 8589 N N . PHE B 1 625 ? 109.945 110.539 174.542 1.00 90.64 664 PHE B N 1
ATOM 8590 C CA . PHE B 1 625 ? 111.278 110.021 174.860 1.00 90.64 664 PHE B CA 1
ATOM 8591 C C . PHE B 1 625 ? 111.544 108.702 174.133 1.00 90.64 664 PHE B C 1
ATOM 8592 O O . PHE B 1 625 ? 112.052 107.738 174.709 1.00 90.64 664 PHE B O 1
ATOM 8600 N N . LYS B 1 626 ? 111.202 108.667 172.850 1.00 88.73 665 LYS B N 1
ATOM 8601 C CA . LYS B 1 626 ? 111.369 107.451 172.065 1.00 88.73 665 LYS B CA 1
ATOM 8602 C C . LYS B 1 626 ? 112.465 107.616 171.017 1.00 88.73 665 LYS B C 1
ATOM 8603 O O . LYS B 1 626 ? 113.644 107.397 171.295 1.00 88.73 665 LYS B O 1
ATOM 8609 N N . ASP C 2 1 ? 178.267 162.729 151.996 1.00 85.84 11 ASP C N 1
ATOM 8610 C CA . ASP C 2 1 ? 178.644 161.374 151.615 1.00 85.84 11 ASP C CA 1
ATOM 8611 C C . ASP C 2 1 ? 179.319 160.653 152.773 1.00 85.84 11 ASP C C 1
ATOM 8612 O O . ASP C 2 1 ? 179.523 159.440 152.734 1.00 85.84 11 ASP C O 1
ATOM 8617 N N . GLU C 2 2 ? 179.680 161.421 153.800 1.00 84.19 12 GLU C N 1
ATOM 8618 C CA . GLU C 2 2 ? 180.303 160.827 154.976 1.00 84.19 12 GLU C CA 1
ATOM 8619 C C . GLU C 2 2 ? 179.336 159.908 155.708 1.00 84.19 12 GLU C C 1
ATOM 8620 O O . GLU C 2 2 ? 179.727 158.833 156.176 1.00 84.19 12 GLU C O 1
ATOM 8626 N N . GLU C 2 3 ? 178.065 160.297 155.802 1.00 82.81 13 GLU C N 1
ATOM 8627 C CA . GLU C 2 3 ? 177.118 159.511 156.585 1.00 82.81 13 GLU C CA 1
ATOM 8628 C C . GLU C 2 3 ? 176.938 158.118 155.993 1.00 82.81 13 GLU C C 1
ATOM 8629 O O . GLU C 2 3 ? 176.873 157.127 156.728 1.00 82.81 13 GLU C O 1
ATOM 8635 N N . LEU C 2 4 ? 176.881 158.024 154.666 1.00 80.64 14 LEU C N 1
ATOM 8636 C CA . LEU C 2 4 ? 176.824 156.758 153.946 1.00 80.64 14 LEU C CA 1
ATOM 8637 C C . LEU C 2 4 ? 178.159 156.035 153.912 1.00 80.64 14 LEU C C 1
ATOM 8638 O O . LEU C 2 4 ? 178.295 155.056 153.171 1.00 80.64 14 LEU C O 1
ATOM 8643 N N . GLU C 2 5 ? 179.148 156.495 154.668 1.00 81.60 15 GLU C N 1
ATOM 8644 C CA . GLU C 2 5 ? 180.472 155.891 154.663 1.00 81.60 15 GLU C CA 1
ATOM 8645 C C . GLU C 2 5 ? 180.798 155.195 155.973 1.00 81.60 15 GLU C C 1
ATOM 8646 O O . GLU C 2 5 ? 181.385 154.110 155.965 1.00 81.60 15 GLU C O 1
ATOM 8652 N N . GLU C 2 6 ? 180.401 155.787 157.101 1.00 82.05 16 GLU C N 1
ATOM 8653 C CA . GLU C 2 6 ? 180.477 155.081 158.374 1.00 82.05 16 GLU C CA 1
ATOM 8654 C C . GLU C 2 6 ? 179.596 153.845 158.356 1.00 82.05 16 GLU C C 1
ATOM 8655 O O . GLU C 2 6 ? 179.975 152.794 158.883 1.00 82.05 16 GLU C O 1
ATOM 8661 N N . ILE C 2 7 ? 178.407 153.957 157.766 1.00 77.17 17 ILE C N 1
ATOM 8662 C CA . ILE C 2 7 ? 177.537 152.797 157.628 1.00 77.17 17 ILE C CA 1
ATOM 8663 C C . ILE C 2 7 ? 178.190 151.750 156.742 1.00 77.17 17 ILE C C 1
ATOM 8664 O O . ILE C 2 7 ? 178.125 150.549 157.025 1.00 77.17 17 ILE C O 1
ATOM 8669 N N . LYS C 2 8 ? 178.838 152.186 155.663 1.00 75.85 18 LYS C N 1
ATOM 8670 C CA . LYS C 2 8 ? 179.498 151.236 154.776 1.00 75.85 18 LYS C CA 1
ATOM 8671 C C . LYS C 2 8 ? 180.613 150.486 155.495 1.00 75.85 18 LYS C C 1
ATOM 8672 O O . LYS C 2 8 ? 180.767 149.275 155.317 1.00 75.85 18 LYS C O 1
ATOM 8678 N N . LYS C 2 9 ? 181.406 151.183 156.308 1.00 77.69 19 LYS C N 1
ATOM 8679 C CA . LYS C 2 9 ? 182.466 150.490 157.034 1.00 77.69 19 LYS C CA 1
ATOM 8680 C C . LYS C 2 9 ? 181.898 149.576 158.112 1.00 77.69 19 LYS C C 1
ATOM 8681 O O . LYS C 2 9 ? 182.324 148.424 158.250 1.00 77.69 19 LYS C O 1
ATOM 8687 N N . GLU C 2 10 ? 180.940 150.075 158.893 1.00 78.25 20 GLU C N 1
ATOM 8688 C CA . GLU C 2 10 ? 180.411 149.291 160.003 1.00 78.25 20 GLU C CA 1
ATOM 8689 C C . GLU C 2 10 ? 179.693 148.048 159.509 1.00 78.25 20 GLU C C 1
ATOM 8690 O O . GLU C 2 10 ? 179.871 146.957 160.062 1.00 78.25 20 GLU C O 1
ATOM 8696 N N . THR C 2 11 ? 178.890 148.188 158.457 1.00 75.49 21 THR C N 1
ATOM 8697 C CA . THR C 2 11 ? 178.096 147.083 157.934 1.00 75.49 21 THR C CA 1
ATOM 8698 C C . THR C 2 11 ? 178.830 146.334 156.829 1.00 75.49 21 THR C C 1
ATOM 8699 O O . THR C 2 11 ? 179.084 145.132 156.943 1.00 75.49 21 THR C O 1
ATOM 8703 N N . GLY C 2 12 ? 179.185 147.037 155.761 1.00 72.69 22 GLY C N 1
ATOM 8704 C CA . GLY C 2 12 ? 179.774 146.421 154.588 1.00 72.69 22 GLY C CA 1
ATOM 8705 C C . GLY C 2 12 ? 179.005 146.681 153.319 1.00 72.69 22 GLY C C 1
ATOM 8706 O O . GLY C 2 12 ? 179.440 146.235 152.249 1.00 72.69 22 GLY C O 1
ATOM 8707 N N . PHE C 2 13 ? 177.890 147.399 153.390 1.00 69.21 23 PHE C N 1
ATOM 8708 C CA . PHE C 2 13 ? 177.050 147.656 152.235 1.00 69.21 23 PHE C CA 1
ATOM 8709 C C . PHE C 2 13 ? 177.781 148.532 151.224 1.00 69.21 23 PHE C C 1
ATOM 8710 O O . PHE C 2 13 ? 178.920 148.957 151.427 1.00 69.21 23 PHE C O 1
ATOM 8718 N N . SER C 2 14 ? 177.112 148.797 150.113 1.00 68.33 24 SER C N 1
ATOM 8719 C CA . SER C 2 14 ? 177.541 149.799 149.155 1.00 68.33 24 SER C CA 1
ATOM 8720 C C . SER C 2 14 ? 176.783 151.093 149.407 1.00 68.33 24 SER C C 1
ATOM 8721 O O . SER C 2 14 ? 175.814 151.132 150.162 1.00 68.33 24 SER C O 1
ATOM 8724 N N . HIS C 2 15 ? 177.237 152.169 148.770 1.00 71.10 25 HIS C N 1
ATOM 8725 C CA . HIS C 2 15 ? 176.541 153.438 148.938 1.00 71.10 25 HIS C CA 1
ATOM 8726 C C . HIS C 2 15 ? 175.123 153.361 148.397 1.00 71.10 25 HIS C C 1
ATOM 8727 O O . HIS C 2 15 ? 174.184 153.852 149.031 1.00 71.10 25 HIS C O 1
ATOM 8734 N N . SER C 2 16 ? 174.942 152.743 147.229 1.00 66.47 26 SER C N 1
ATOM 8735 C CA . SER C 2 16 ? 173.609 152.668 146.641 1.00 66.47 26 SER C CA 1
ATOM 8736 C C . SER C 2 16 ? 172.698 151.752 147.447 1.00 66.47 26 SER C C 1
ATOM 8737 O O . SER C 2 16 ? 171.501 152.029 147.590 1.00 66.47 26 SER C O 1
ATOM 8740 N N . GLN C 2 17 ? 173.241 150.658 147.981 1.00 65.06 27 GLN C N 1
ATOM 8741 C CA . GLN C 2 17 ? 172.451 149.805 148.860 1.00 65.06 27 GLN C CA 1
ATOM 8742 C C . GLN C 2 17 ? 171.993 150.571 150.091 1.00 65.06 27 GLN C C 1
ATOM 8743 O O . GLN C 2 17 ? 170.830 150.474 150.498 1.00 65.06 27 GLN C O 1
ATOM 8749 N N . ILE C 2 18 ? 172.893 151.351 150.688 1.00 67.28 28 ILE C N 1
ATOM 8750 C CA . ILE C 2 18 ? 172.528 152.138 151.858 1.00 67.28 28 ILE C CA 1
ATOM 8751 C C . ILE C 2 18 ? 171.482 153.177 151.494 1.00 67.28 28 ILE C C 1
ATOM 8752 O O . ILE C 2 18 ? 170.554 153.433 152.263 1.00 67.28 28 ILE C O 1
ATOM 8757 N N . THR C 2 19 ? 171.609 153.793 150.321 1.00 66.21 29 THR C N 1
ATOM 8758 C CA . THR C 2 19 ? 170.634 154.799 149.918 1.00 66.21 29 THR C CA 1
ATOM 8759 C C . THR C 2 19 ? 169.254 154.186 149.732 1.00 66.21 29 THR C C 1
ATOM 8760 O O . THR C 2 19 ? 168.249 154.744 150.189 1.00 66.21 29 THR C O 1
ATOM 8764 N N . ARG C 2 20 ? 169.183 153.036 149.065 1.00 63.81 30 ARG C N 1
ATOM 8765 C CA . ARG C 2 20 ? 167.893 152.387 148.869 1.00 63.81 30 ARG C CA 1
ATOM 8766 C C . ARG C 2 20 ? 167.291 151.944 150.194 1.00 63.81 30 ARG C C 1
ATOM 8767 O O . ARG C 2 20 ? 166.085 152.104 150.421 1.00 63.81 30 ARG C O 1
ATOM 8775 N N . LEU C 2 21 ? 168.113 151.399 151.091 1.00 64.66 31 LEU C N 1
ATOM 8776 C CA . LEU C 2 21 ? 167.589 150.990 152.387 1.00 64.66 31 LEU C CA 1
ATOM 8777 C C . LEU C 2 21 ? 167.189 152.187 153.232 1.00 64.66 31 LEU C C 1
ATOM 8778 O O . LEU C 2 21 ? 166.260 152.091 154.033 1.00 64.66 31 LEU C O 1
ATOM 8783 N N . TYR C 2 22 ? 167.847 153.329 153.054 1.00 67.72 32 TYR C N 1
ATOM 8784 C CA . TYR C 2 22 ? 167.416 154.536 153.745 1.00 67.72 32 TYR C CA 1
ATOM 8785 C C . TYR C 2 22 ? 166.080 155.019 153.215 1.00 67.72 32 TYR C C 1
ATOM 8786 O O . TYR C 2 22 ? 165.248 155.521 153.975 1.00 67.72 32 TYR C O 1
ATOM 8795 N N . SER C 2 23 ? 165.872 154.912 151.906 1.00 65.15 33 SER C N 1
ATOM 8796 C CA . SER C 2 23 ? 164.575 155.271 151.351 1.00 65.15 33 SER C CA 1
ATOM 8797 C C . SER C 2 23 ? 163.488 154.362 151.902 1.00 65.15 33 SER C C 1
ATOM 8798 O O . SER C 2 23 ? 162.398 154.825 152.255 1.00 65.15 33 SER C O 1
ATOM 8801 N N . ARG C 2 24 ? 163.782 153.067 152.014 1.00 63.45 34 ARG C N 1
ATOM 8802 C CA . ARG C 2 24 ? 162.831 152.147 152.631 1.00 63.45 34 ARG C CA 1
ATOM 8803 C C . ARG C 2 24 ? 162.584 152.501 154.091 1.00 63.45 34 ARG C C 1
ATOM 8804 O O . ARG C 2 24 ? 161.455 152.412 154.576 1.00 63.45 34 ARG C O 1
ATOM 8812 N N . PHE C 2 25 ? 163.633 152.897 154.808 1.00 68.72 35 PHE C N 1
ATOM 8813 C CA . PHE C 2 25 ? 163.494 153.274 156.210 1.00 68.72 35 PHE C CA 1
ATOM 8814 C C . PHE C 2 25 ? 162.582 154.483 156.365 1.00 68.72 35 PHE C C 1
ATOM 8815 O O . PHE C 2 25 ? 161.608 154.455 157.127 1.00 68.72 35 PHE C O 1
ATOM 8823 N N . THR C 2 26 ? 162.875 155.552 155.632 1.00 69.41 36 THR C N 1
ATOM 8824 C CA . THR C 2 26 ? 162.057 156.751 155.720 1.00 69.41 36 THR C CA 1
ATOM 8825 C C . THR C 2 26 ? 160.653 156.531 155.180 1.00 69.41 36 THR C C 1
ATOM 8826 O O . THR C 2 26 ? 159.745 157.287 155.536 1.00 69.41 36 THR C O 1
ATOM 8830 N N . SER C 2 27 ? 160.450 155.526 154.330 1.00 69.45 37 SER C N 1
ATOM 8831 C CA . SER C 2 27 ? 159.087 155.156 153.978 1.00 69.45 37 SER C CA 1
ATOM 8832 C C . SER C 2 27 ? 158.413 154.421 155.124 1.00 69.45 37 SER C C 1
ATOM 8833 O O . SER C 2 27 ? 157.225 154.623 155.384 1.00 69.45 37 SER C O 1
ATOM 8836 N N . LEU C 2 28 ? 159.157 153.563 155.817 1.00 70.89 38 LEU C N 1
ATOM 8837 C CA . LEU C 2 28 ? 158.651 152.847 156.980 1.00 70.89 38 LEU C CA 1
ATOM 8838 C C . LEU C 2 28 ? 158.397 153.767 158.154 1.00 70.89 38 LEU C C 1
ATOM 8839 O O . LEU C 2 28 ? 157.749 153.352 159.119 1.00 70.89 38 LEU C O 1
ATOM 8844 N N . ASP C 2 29 ? 158.871 155.003 158.087 1.00 76.19 39 ASP C N 1
ATOM 8845 C CA . ASP C 2 29 ? 158.776 155.931 159.209 1.00 76.19 39 ASP C CA 1
ATOM 8846 C C . ASP C 2 29 ? 157.521 156.780 159.148 1.00 76.19 39 ASP C C 1
ATOM 8847 O O . ASP C 2 29 ? 157.565 157.974 159.450 1.00 76.19 39 ASP C O 1
ATOM 8852 N N . LYS C 2 30 ? 156.403 156.205 158.706 1.00 76.77 40 LYS C N 1
ATOM 8853 C CA . LYS C 2 30 ? 155.119 156.888 158.781 1.00 76.77 40 LYS C CA 1
ATOM 8854 C C . LYS C 2 30 ? 154.934 157.434 160.186 1.00 76.77 40 LYS C C 1
ATOM 8855 O O . LYS C 2 30 ? 154.820 156.671 161.148 1.00 76.77 40 LYS C O 1
ATOM 8861 N N . GLY C 2 31 ? 154.905 158.754 160.306 1.00 80.50 41 GLY C N 1
ATOM 8862 C CA . GLY C 2 31 ? 155.044 159.438 161.575 1.00 80.50 41 GLY C CA 1
ATOM 8863 C C . GLY C 2 31 ? 156.257 160.339 161.644 1.00 80.50 41 GLY C C 1
ATOM 8864 O O . GLY C 2 31 ? 156.259 161.299 162.427 1.00 80.50 41 GLY C O 1
ATOM 8865 N N . GLU C 2 32 ? 157.287 160.055 160.850 1.00 80.61 42 GLU C N 1
ATOM 8866 C CA . GLU C 2 32 ? 158.433 160.937 160.654 1.00 80.61 42 GLU C CA 1
ATOM 8867 C C . GLU C 2 32 ? 159.065 161.328 161.990 1.00 80.61 42 GLU C C 1
ATOM 8868 O O . GLU C 2 32 ? 159.201 162.501 162.339 1.00 80.61 42 GLU C O 1
ATOM 8874 N N . ASN C 2 33 ? 159.446 160.305 162.741 1.00 80.10 43 ASN C N 1
ATOM 8875 C CA . ASN C 2 33 ? 160.060 160.478 164.047 1.00 80.10 43 ASN C CA 1
ATOM 8876 C C . ASN C 2 33 ? 161.580 160.462 163.995 1.00 80.10 43 ASN C C 1
ATOM 8877 O O . ASN C 2 33 ? 162.221 160.518 165.049 1.00 80.10 43 ASN C O 1
ATOM 8882 N N . GLY C 2 34 ? 162.173 160.381 162.804 1.00 78.90 44 GLY C N 1
ATOM 8883 C CA . GLY C 2 34 ? 163.601 160.190 162.671 1.00 78.90 44 GLY C CA 1
ATOM 8884 C C . GLY C 2 34 ? 164.100 158.831 163.102 1.00 78.90 44 GLY C C 1
ATOM 8885 O O . GLY C 2 34 ? 165.279 158.523 162.885 1.00 78.90 44 GLY C O 1
ATOM 8886 N N . THR C 2 35 ? 163.245 158.009 163.698 1.00 77.51 45 THR C N 1
ATOM 8887 C CA . THR C 2 35 ? 163.591 156.683 164.174 1.00 77.51 45 THR C CA 1
ATOM 8888 C C . THR C 2 35 ? 162.411 155.774 163.862 1.00 77.51 45 THR C C 1
ATOM 8889 O O . THR C 2 35 ? 161.500 156.152 163.124 1.00 77.51 45 THR C O 1
ATOM 8893 N N . LEU C 2 36 ? 162.407 154.569 164.422 1.00 74.91 46 LEU C N 1
ATOM 8894 C CA . LEU C 2 36 ? 161.404 153.595 164.025 1.00 74.91 46 LEU C CA 1
ATOM 8895 C C . LEU C 2 36 ? 161.070 152.709 165.218 1.00 74.91 46 LEU C C 1
ATOM 8896 O O . LEU C 2 36 ? 161.966 152.275 165.943 1.00 74.91 46 LEU C O 1
ATOM 8901 N N . SER C 2 37 ? 159.782 152.447 165.418 1.00 77.08 47 SER C N 1
ATOM 8902 C CA . SER C 2 37 ? 159.286 151.785 166.618 1.00 77.08 47 SER C CA 1
ATOM 8903 C C . SER C 2 37 ? 158.790 150.378 166.300 1.00 77.08 47 SER C C 1
ATOM 8904 O O . SER C 2 37 ? 158.826 149.921 165.157 1.00 77.08 47 SER C O 1
ATOM 8907 N N . ARG C 2 38 ? 158.321 149.687 167.342 1.00 76.86 48 ARG C N 1
ATOM 8908 C CA . ARG C 2 38 ? 157.798 148.334 167.171 1.00 76.86 48 ARG C CA 1
ATOM 8909 C C . ARG C 2 38 ? 156.603 148.329 166.234 1.00 76.86 48 ARG C C 1
ATOM 8910 O O . ARG C 2 38 ? 156.501 147.489 165.335 1.00 76.86 48 ARG C O 1
ATOM 8918 N N . GLU C 2 39 ? 155.681 149.264 166.435 1.00 79.47 49 GLU C N 1
ATOM 8919 C CA . GLU C 2 39 ? 154.464 149.286 165.641 1.00 79.47 49 GLU C CA 1
ATOM 8920 C C . GLU C 2 39 ? 154.713 149.733 164.210 1.00 79.47 49 GLU C C 1
ATOM 8921 O O . GLU C 2 39 ? 153.922 149.393 163.326 1.00 79.47 49 GLU C O 1
ATOM 8927 N N . ASP C 2 40 ? 155.788 150.480 163.958 1.00 76.23 50 ASP C N 1
ATOM 8928 C CA . 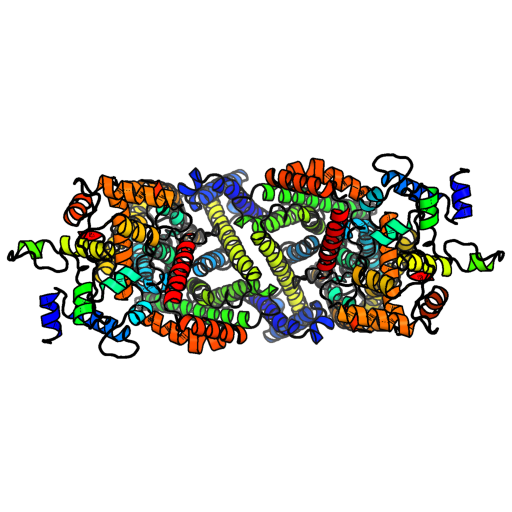ASP C 2 40 ? 156.136 150.811 162.581 1.00 76.23 50 ASP C CA 1
ATOM 8929 C C . ASP C 2 40 ? 156.527 149.567 161.799 1.00 76.23 50 ASP C C 1
ATOM 8930 O O . ASP C 2 40 ? 156.164 149.422 160.628 1.00 76.23 50 ASP C O 1
ATOM 8935 N N . PHE C 2 41 ? 157.282 148.666 162.425 1.00 72.77 51 PHE C N 1
ATOM 8936 C CA . PHE C 2 41 ? 157.539 147.368 161.815 1.00 72.77 51 PHE C CA 1
ATOM 8937 C C . PHE C 2 41 ? 156.264 146.549 161.717 1.00 72.77 51 PHE C C 1
ATOM 8938 O O . PHE C 2 41 ? 156.001 145.919 160.689 1.00 72.77 51 PHE C O 1
ATOM 8946 N N . GLN C 2 42 ? 155.466 146.543 162.784 1.00 76.06 52 GLN C N 1
ATOM 8947 C CA . GLN C 2 42 ? 154.230 145.777 162.797 1.00 76.06 52 GLN C CA 1
ATOM 8948 C C . GLN C 2 42 ? 153.279 146.227 161.708 1.00 76.06 52 GLN C C 1
ATOM 8949 O O . GLN C 2 42 ? 152.439 145.441 161.262 1.00 76.06 52 GLN C O 1
ATOM 8955 N N . ARG C 2 43 ? 153.397 147.478 161.273 1.00 74.86 53 ARG C N 1
ATOM 8956 C CA . ARG C 2 43 ? 152.530 148.014 160.240 1.00 74.86 53 ARG C CA 1
ATOM 8957 C C . ARG C 2 43 ? 152.804 147.376 158.884 1.00 74.86 53 ARG C C 1
ATOM 8958 O O . ARG C 2 43 ? 151.976 147.501 157.976 1.00 74.86 53 ARG C O 1
ATOM 8966 N N . ILE C 2 44 ? 153.931 146.687 158.734 1.00 67.48 54 ILE C N 1
ATOM 8967 C CA . ILE C 2 44 ? 154.235 146.003 157.472 1.00 67.48 54 ILE C CA 1
ATOM 8968 C C . ILE C 2 44 ? 153.213 144.897 157.242 1.00 67.48 54 ILE C C 1
ATOM 8969 O O . ILE C 2 44 ? 152.999 144.056 158.136 1.00 67.48 54 ILE C O 1
ATOM 8974 N N . PRO C 2 45 ? 152.561 144.843 156.080 1.00 66.39 55 PRO C N 1
ATOM 8975 C CA . PRO C 2 45 ? 151.393 143.962 155.931 1.00 66.39 55 PRO C CA 1
ATOM 8976 C C . PRO C 2 45 ? 151.664 142.491 156.151 1.00 66.39 55 PRO C C 1
ATOM 8977 O O . PRO C 2 45 ? 150.800 141.798 156.697 1.00 66.39 55 PRO C O 1
ATOM 8981 N N . GLU C 2 46 ? 152.821 141.979 155.745 1.00 65.09 56 GLU C N 1
ATOM 8982 C CA . GLU C 2 46 ? 153.048 140.539 155.777 1.00 65.09 56 GLU C CA 1
ATOM 8983 C C . GLU C 2 46 ? 154.116 140.134 156.779 1.00 65.09 56 GLU C C 1
ATOM 8984 O O . GLU C 2 46 ? 154.692 139.051 156.657 1.00 65.09 56 GLU C O 1
ATOM 8990 N N . LEU C 2 47 ? 154.399 140.982 157.763 1.00 63.57 57 LEU C N 1
ATOM 8991 C CA . LEU C 2 47 ? 155.142 140.518 158.925 1.00 63.57 57 LEU C CA 1
ATOM 8992 C C . LEU C 2 47 ? 154.220 139.870 159.945 1.00 63.57 57 LEU C C 1
ATOM 8993 O O . LEU C 2 47 ? 154.632 138.943 160.648 1.00 63.57 57 LEU C O 1
ATOM 8998 N N . ALA C 2 48 ? 152.975 140.344 160.040 1.00 65.88 58 ALA C N 1
ATOM 8999 C CA . ALA C 2 48 ? 151.981 139.696 160.883 1.00 65.88 58 ALA C CA 1
ATOM 9000 C C . ALA C 2 48 ? 151.639 138.304 160.386 1.00 65.88 58 ALA C C 1
ATOM 9001 O O . ALA C 2 48 ? 151.128 137.489 161.158 1.00 65.88 58 ALA C O 1
ATOM 9003 N N . ILE C 2 49 ? 151.899 138.024 159.111 1.00 64.61 59 ILE C N 1
ATOM 9004 C CA . ILE C 2 49 ? 151.743 136.683 158.572 1.00 64.61 59 ILE C CA 1
ATOM 9005 C C . ILE C 2 49 ? 152.918 135.788 158.934 1.00 64.61 59 ILE C C 1
ATOM 9006 O O . ILE C 2 49 ? 152.766 134.564 158.990 1.00 64.61 59 ILE C O 1
ATOM 9011 N N . ASN C 2 50 ? 154.078 136.363 159.191 1.00 64.96 60 ASN C N 1
ATOM 9012 C CA . ASN C 2 50 ? 155.254 135.564 159.489 1.00 64.96 60 ASN C CA 1
ATOM 9013 C C . ASN C 2 50 ? 155.113 134.928 160.862 1.00 64.96 60 ASN C C 1
ATOM 9014 O O . ASN C 2 50 ? 154.836 135.632 161.836 1.00 64.96 60 ASN C O 1
ATOM 9019 N N . PRO C 2 51 ? 155.285 133.613 160.982 1.00 65.69 61 PRO C N 1
ATOM 9020 C CA . PRO C 2 51 ? 155.239 133.002 162.315 1.00 65.69 61 PRO C CA 1
ATOM 9021 C C . PRO C 2 51 ? 156.296 133.543 163.252 1.00 65.69 61 PRO C C 1
ATOM 9022 O O . PRO C 2 51 ? 156.047 133.662 164.454 1.00 65.69 61 PRO C O 1
ATOM 9026 N N . LEU C 2 52 ? 157.470 133.885 162.737 1.00 68.00 62 LEU C N 1
ATOM 9027 C CA . LEU C 2 52 ? 158.549 134.429 163.544 1.00 68.00 62 LEU C CA 1
ATOM 9028 C C . LEU C 2 52 ? 158.670 135.939 163.423 1.00 68.00 62 LEU C C 1
ATOM 9029 O O . LEU C 2 52 ? 159.705 136.492 163.797 1.00 68.00 62 LEU C O 1
ATOM 9034 N N . GLY C 2 53 ? 157.641 136.615 162.913 1.00 69.78 63 GLY C N 1
ATOM 9035 C CA . GLY C 2 53 ? 157.771 138.032 162.614 1.00 69.78 63 GLY C CA 1
ATOM 9036 C C . GLY C 2 53 ? 158.054 138.879 163.837 1.00 69.78 63 GLY C C 1
ATOM 9037 O O . GLY C 2 53 ? 158.872 139.801 163.789 1.00 69.78 63 GLY C O 1
ATOM 9038 N N . ASP C 2 54 ? 157.383 138.582 164.949 1.00 73.93 64 ASP C N 1
ATOM 9039 C CA . ASP C 2 54 ? 157.560 139.383 166.155 1.00 73.93 64 ASP C CA 1
ATOM 9040 C C . ASP C 2 54 ? 158.969 139.251 166.712 1.00 73.93 64 ASP C C 1
ATOM 9041 O O . ASP C 2 54 ? 159.548 140.233 167.187 1.00 73.93 64 ASP C O 1
ATOM 9046 N N . ARG C 2 55 ? 159.537 138.047 166.672 1.00 74.03 65 ARG C N 1
ATOM 9047 C CA . ARG C 2 55 ? 160.914 137.880 167.115 1.00 74.03 65 ARG C CA 1
ATOM 9048 C C . ARG C 2 55 ? 161.874 138.655 166.223 1.00 74.03 65 ARG C C 1
ATOM 9049 O O . ARG C 2 55 ? 162.844 139.240 166.710 1.00 74.03 65 ARG C O 1
ATOM 9057 N N . ILE C 2 56 ? 161.619 138.671 164.914 1.00 70.41 66 ILE C N 1
ATOM 9058 C CA . ILE C 2 56 ? 162.436 139.462 163.998 1.00 70.41 66 ILE C CA 1
ATOM 9059 C C . ILE C 2 56 ? 162.384 140.931 164.392 1.00 70.41 66 ILE C C 1
ATOM 9060 O O . ILE C 2 56 ? 163.417 141.600 164.549 1.00 70.41 66 ILE C O 1
ATOM 9065 N N . ILE C 2 57 ? 161.169 141.447 164.572 1.00 71.13 67 ILE C N 1
ATOM 9066 C CA . ILE C 2 57 ? 161.000 142.853 164.908 1.00 71.13 67 ILE C CA 1
ATOM 9067 C C . ILE C 2 57 ? 161.729 143.174 166.201 1.00 71.13 67 ILE C C 1
ATOM 9068 O O . ILE C 2 57 ? 162.469 144.158 166.287 1.00 71.13 67 ILE C O 1
ATOM 9073 N N . ASN C 2 58 ? 161.560 142.330 167.218 1.00 72.50 68 ASN C N 1
ATOM 9074 C CA . ASN C 2 58 ? 162.248 142.566 168.480 1.00 72.50 68 ASN C CA 1
ATOM 9075 C C . ASN C 2 58 ? 163.755 142.548 168.287 1.00 72.50 68 ASN C C 1
ATOM 9076 O O . ASN C 2 58 ? 164.470 143.375 168.860 1.00 72.50 68 ASN C O 1
ATOM 9081 N N . ALA C 2 59 ? 164.255 141.623 167.469 1.00 72.11 69 ALA C N 1
ATOM 9082 C CA . ALA C 2 59 ? 165.685 141.559 167.211 1.00 72.11 69 ALA C CA 1
ATOM 9083 C C . ALA C 2 59 ? 166.200 142.814 166.536 1.00 72.11 69 ALA C C 1
ATOM 9084 O O . ALA C 2 59 ? 167.392 143.115 166.642 1.00 72.11 69 ALA C O 1
ATOM 9086 N N . PHE C 2 60 ? 165.338 143.547 165.834 1.00 72.34 70 PHE C N 1
ATOM 9087 C CA . PHE C 2 60 ? 165.801 144.783 165.213 1.00 72.34 70 PHE C CA 1
ATOM 9088 C C . PHE C 2 60 ? 166.169 145.839 166.246 1.00 72.34 70 PHE C C 1
ATOM 9089 O O . PHE C 2 60 ? 166.993 146.715 165.966 1.00 72.34 70 PHE C O 1
ATOM 9097 N N . PHE C 2 61 ? 165.594 145.774 167.413 1.00 76.27 71 PHE C N 1
ATOM 9098 C CA . PHE C 2 61 ? 165.833 146.769 168.441 1.00 76.27 71 PHE C CA 1
ATOM 9099 C C . PHE C 2 61 ? 166.841 146.263 169.464 1.00 76.27 71 PHE C C 1
ATOM 9100 O O . PHE C 2 61 ? 166.924 145.059 169.720 1.00 76.27 71 PHE C O 1
ATOM 9108 N N . PRO C 2 62 ? 167.625 147.155 170.063 1.00 82.08 72 PRO C N 1
ATOM 9109 C CA . PRO C 2 62 ? 168.543 146.722 171.118 1.00 82.08 72 PRO C CA 1
ATOM 9110 C C . PRO C 2 62 ? 167.784 146.389 172.388 1.00 82.08 72 PRO C C 1
ATOM 9111 O O . PRO C 2 62 ? 166.700 146.916 172.649 1.00 82.08 72 PRO C O 1
ATOM 9115 N N . GLU C 2 63 ? 168.370 145.494 173.179 1.00 86.97 73 GLU C N 1
ATOM 9116 C CA . GLU C 2 63 ? 167.782 145.129 174.460 1.00 86.97 73 GLU C CA 1
ATOM 9117 C C . GLU C 2 63 ? 167.644 146.361 175.344 1.00 86.97 73 GLU C C 1
ATOM 9118 O O . GLU C 2 63 ? 168.585 147.145 175.494 1.00 86.97 73 GLU C O 1
ATOM 9124 N N . GLY C 2 64 ? 166.475 146.530 175.926 1.00 86.95 74 GLY C N 1
ATOM 9125 C CA . GLY C 2 64 ? 166.197 147.707 176.736 1.00 86.95 74 GLY C CA 1
ATOM 9126 C C . GLY C 2 64 ? 165.545 148.845 175.990 1.00 86.95 74 GLY C C 1
ATOM 9127 O O . GLY C 2 64 ? 164.503 149.346 176.408 1.00 86.95 74 GLY C O 1
ATOM 9128 N N . GLU C 2 65 ? 166.147 149.267 174.882 1.00 86.43 75 GLU C N 1
ATOM 9129 C CA . GLU C 2 65 ? 165.565 150.338 174.091 1.00 86.43 75 GLU C CA 1
ATOM 9130 C C . GLU C 2 65 ? 164.282 149.863 173.421 1.00 86.43 75 GLU C C 1
ATOM 9131 O O . GLU C 2 65 ? 164.028 148.665 173.278 1.00 86.43 75 GLU C O 1
ATOM 9137 N N . ASP C 2 66 ? 163.457 150.830 173.023 1.00 84.31 76 ASP C N 1
ATOM 9138 C CA . ASP C 2 66 ? 162.208 150.543 172.331 1.00 84.31 76 ASP C CA 1
ATOM 9139 C C . ASP C 2 66 ? 162.121 151.283 171.002 1.00 84.31 76 ASP C C 1
ATOM 9140 O O . ASP C 2 66 ? 161.020 151.502 170.491 1.00 84.31 76 ASP C O 1
ATOM 9145 N N . GLN C 2 67 ? 163.262 151.671 170.438 1.00 79.77 77 GLN C N 1
ATOM 9146 C CA . GLN C 2 67 ? 163.304 152.350 169.153 1.00 79.77 77 GLN C CA 1
ATOM 9147 C C . GLN C 2 67 ? 164.623 152.030 168.471 1.00 79.77 77 GLN C C 1
ATOM 9148 O O . GLN C 2 67 ? 165.588 151.609 169.111 1.00 79.77 77 GLN C O 1
ATOM 9154 N N . VAL C 2 68 ? 164.651 152.224 167.157 1.00 75.80 78 VAL C N 1
ATOM 9155 C CA . VAL C 2 68 ? 165.851 152.000 166.362 1.00 75.80 78 VAL C CA 1
ATOM 9156 C C . VAL C 2 68 ? 165.973 153.121 165.342 1.00 75.80 78 VAL C C 1
ATOM 9157 O O . VAL C 2 68 ? 164.971 153.585 164.790 1.00 75.80 78 VAL C O 1
ATOM 9161 N N . ASN C 2 69 ? 167.192 153.588 165.125 1.00 73.25 79 ASN C N 1
ATOM 9162 C CA . ASN C 2 69 ? 167.447 154.587 164.108 1.00 73.25 79 ASN C CA 1
ATOM 9163 C C . ASN C 2 69 ? 167.995 153.891 162.869 1.00 73.25 79 ASN C C 1
ATOM 9164 O O . ASN C 2 69 ? 168.063 152.662 162.803 1.00 73.25 79 ASN C O 1
ATOM 9169 N N . PHE C 2 70 ? 168.393 154.677 161.871 1.00 70.10 80 PHE C N 1
ATOM 9170 C CA . PHE C 2 70 ? 168.839 154.085 160.617 1.00 70.10 80 PHE C CA 1
ATOM 9171 C C . PHE C 2 70 ? 170.108 153.270 160.804 1.00 70.10 80 PHE C C 1
ATOM 9172 O O . PHE C 2 70 ? 170.284 152.232 160.161 1.00 70.10 80 PHE C O 1
ATOM 9180 N N . ARG C 2 71 ? 171.016 153.726 161.664 1.00 72.84 81 ARG C N 1
ATOM 9181 C CA . ARG C 2 71 ? 172.244 152.971 161.883 1.00 72.84 81 ARG C CA 1
ATOM 9182 C C . ARG C 2 71 ? 171.948 151.607 162.486 1.00 72.84 81 ARG C C 1
ATOM 9183 O O . ARG C 2 71 ? 172.547 150.605 162.089 1.00 72.84 81 ARG C O 1
ATOM 9191 N N . GLY C 2 72 ? 171.030 151.546 163.450 1.00 71.30 82 GLY C N 1
ATOM 9192 C CA . GLY C 2 72 ? 170.649 150.259 164.005 1.00 71.30 82 GLY C CA 1
ATOM 9193 C C . GLY C 2 72 ? 169.918 149.391 163.001 1.00 71.30 82 GLY C C 1
ATOM 9194 O O . GLY C 2 72 ? 170.125 148.175 162.950 1.00 71.30 82 GLY C O 1
ATOM 9195 N N . PHE C 2 73 ? 169.040 150.004 162.204 1.00 68.19 83 PHE C N 1
ATOM 9196 C CA . PHE C 2 73 ? 168.390 149.305 161.102 1.00 68.19 83 PHE C CA 1
ATOM 9197 C C . PHE C 2 73 ? 169.423 148.617 160.229 1.00 68.19 83 PHE C C 1
ATOM 9198 O O . PHE C 2 73 ? 169.335 147.416 159.966 1.00 68.19 83 PHE C O 1
ATOM 9206 N N . MET C 2 74 ? 170.448 149.361 159.818 1.00 69.74 84 MET C N 1
ATOM 9207 C CA . MET C 2 74 ? 171.465 148.807 158.936 1.00 69.74 84 MET C CA 1
ATOM 9208 C C . MET C 2 74 ? 172.327 147.773 159.649 1.00 69.74 84 MET C C 1
ATOM 9209 O O . MET C 2 74 ? 172.738 146.783 159.042 1.00 69.74 84 MET C O 1
ATOM 9214 N N . ARG C 2 75 ? 172.623 147.985 160.930 1.00 71.57 85 ARG C N 1
ATOM 9215 C CA . ARG C 2 75 ? 173.430 147.016 161.662 1.00 71.57 85 ARG C CA 1
ATOM 9216 C C . ARG C 2 75 ? 172.726 145.673 161.733 1.00 71.57 85 ARG C C 1
ATOM 9217 O O . ARG C 2 75 ? 173.303 144.637 161.389 1.00 71.57 85 ARG C O 1
ATOM 9225 N N . THR C 2 76 ? 171.468 145.672 162.165 1.00 70.94 86 THR C N 1
ATOM 9226 C CA . THR C 2 76 ? 170.732 144.420 162.245 1.00 70.94 86 THR C CA 1
ATOM 9227 C C . THR C 2 76 ? 170.324 143.896 160.881 1.00 70.94 86 THR C C 1
ATOM 9228 O O . THR C 2 76 ? 169.928 142.733 160.776 1.00 70.94 86 THR C O 1
ATOM 9232 N N . LEU C 2 77 ? 170.400 144.717 159.842 1.00 67.74 87 LEU C N 1
ATOM 9233 C CA . LEU C 2 77 ? 170.038 144.295 158.505 1.00 67.74 87 LEU C CA 1
ATOM 9234 C C . LEU C 2 77 ? 171.229 143.819 157.696 1.00 67.74 87 LEU C C 1
ATOM 9235 O O . LEU C 2 77 ? 171.039 143.210 156.642 1.00 67.74 87 LEU C O 1
ATOM 9240 N N . ALA C 2 78 ? 172.445 144.088 158.158 1.00 71.56 88 ALA C N 1
ATOM 9241 C CA . ALA C 2 78 ? 173.647 143.698 157.442 1.00 71.56 88 ALA C CA 1
ATOM 9242 C C . ALA C 2 78 ? 174.081 142.273 157.727 1.00 71.56 88 ALA C C 1
ATOM 9243 O O . ALA C 2 78 ? 174.991 141.781 157.056 1.00 71.56 88 ALA C O 1
ATOM 9245 N N . HIS C 2 79 ? 173.469 141.599 158.699 1.00 73.53 89 HIS C N 1
ATOM 9246 C CA . HIS C 2 79 ? 173.800 140.200 158.924 1.00 73.53 89 HIS C CA 1
ATOM 9247 C C . HIS C 2 79 ? 173.396 139.327 157.749 1.00 73.53 89 HIS C C 1
ATOM 9248 O O . HIS C 2 79 ? 173.868 138.194 157.639 1.00 73.53 89 HIS C O 1
ATOM 9255 N N . PHE C 2 80 ? 172.534 139.825 156.874 1.00 68.98 90 PHE C N 1
ATOM 9256 C CA . PHE C 2 80 ? 171.971 139.033 155.797 1.00 68.98 90 PHE C CA 1
ATOM 9257 C C . PHE C 2 80 ? 172.610 139.332 154.457 1.00 68.98 90 PHE C C 1
ATOM 9258 O O . PHE C 2 80 ? 172.114 138.870 153.427 1.00 68.98 90 PHE C O 1
ATOM 9266 N N . ARG C 2 81 ? 173.693 140.090 154.446 1.00 72.87 91 ARG C N 1
ATOM 9267 C CA . ARG C 2 81 ? 174.486 140.204 153.241 1.00 72.87 91 ARG C CA 1
ATOM 9268 C C . ARG C 2 81 ? 175.181 138.877 152.965 1.00 72.87 91 ARG C C 1
ATOM 9269 O O . ARG C 2 81 ? 175.623 138.203 153.897 1.00 72.87 91 ARG C O 1
ATOM 9277 N N . PRO C 2 82 ? 175.301 138.476 151.708 1.00 76.24 92 PRO C N 1
ATOM 9278 C CA . PRO C 2 82 ? 176.102 137.297 151.397 1.00 76.24 92 PRO C CA 1
ATOM 9279 C C . PRO C 2 82 ? 177.579 137.606 151.558 1.00 76.24 92 PRO C C 1
ATOM 9280 O O . PRO C 2 82 ? 178.008 138.760 151.524 1.00 76.24 92 PRO C O 1
ATOM 9284 N N . ILE C 2 83 ? 178.364 136.554 151.758 1.00 88.69 93 ILE C N 1
ATOM 9285 C CA . ILE C 2 83 ? 179.815 136.672 151.808 1.00 88.69 93 ILE C CA 1
ATOM 9286 C C . ILE C 2 83 ? 180.386 136.270 150.460 1.00 88.69 93 ILE C C 1
ATOM 9287 O O . ILE C 2 83 ? 179.985 135.253 149.884 1.00 88.69 93 ILE C O 1
ATOM 9292 N N . GLU C 2 84 ? 181.309 137.078 149.952 1.00 104.38 94 GLU C N 1
ATOM 9293 C CA . GLU C 2 84 ? 182.051 136.769 148.741 1.00 104.38 94 GLU C CA 1
ATOM 9294 C C . GLU C 2 84 ? 183.406 136.183 149.121 1.00 104.38 94 GLU C C 1
ATOM 9295 O O . GLU C 2 84 ? 184.114 136.739 149.968 1.00 104.38 94 GLU C O 1
ATOM 9301 N N . ASP C 2 85 ? 183.754 135.053 148.500 1.00 116.91 95 ASP C N 1
ATOM 9302 C CA . ASP C 2 85 ? 184.947 134.307 148.895 1.00 116.91 95 ASP C CA 1
ATOM 9303 C C . ASP C 2 85 ? 186.225 135.086 148.595 1.00 116.91 95 ASP C C 1
ATOM 9304 O O . ASP C 2 85 ? 187.134 135.156 149.433 1.00 116.91 95 ASP C O 1
ATOM 9309 N N . ASN C 2 86 ? 186.313 135.675 147.399 1.00 118.81 96 ASN C N 1
ATOM 9310 C CA . ASN C 2 86 ? 187.506 136.423 147.016 1.00 118.81 96 ASN C CA 1
ATOM 9311 C C . ASN C 2 86 ? 187.743 137.631 147.913 1.00 118.81 96 ASN C C 1
ATOM 9312 O O . ASN C 2 86 ? 188.886 138.087 148.026 1.00 118.81 96 ASN C O 1
ATOM 9317 N N . GLU C 2 87 ? 186.691 138.166 148.538 1.00 118.05 97 GLU C N 1
ATOM 9318 C CA . GLU C 2 87 ? 186.866 139.273 149.474 1.00 118.05 97 GLU C CA 1
ATOM 9319 C C . GLU C 2 87 ? 187.632 138.835 150.715 1.00 118.05 97 GLU C C 1
ATOM 9320 O O . GLU C 2 87 ? 188.614 139.475 151.110 1.00 118.05 97 GLU C O 1
ATOM 9326 N N . LYS C 2 88 ? 187.198 137.742 151.346 1.00 117.08 98 LYS C N 1
ATOM 9327 C CA . LYS C 2 88 ? 187.862 137.279 152.556 1.00 117.08 98 LYS C CA 1
ATOM 9328 C C . LYS C 2 88 ? 189.193 136.607 152.260 1.00 117.08 98 LYS C C 1
ATOM 9329 O O . LYS C 2 88 ? 190.035 136.511 153.158 1.00 117.08 98 LYS C O 1
ATOM 9335 N N . SER C 2 89 ? 189.405 136.148 151.026 1.00 119.69 99 SER C N 1
ATOM 9336 C CA . SER C 2 89 ? 190.692 135.576 150.648 1.00 119.69 99 SER C CA 1
ATOM 9337 C C . SER C 2 89 ? 191.739 136.632 150.321 1.00 119.69 99 SER C C 1
ATOM 9338 O O . SER C 2 89 ? 192.909 136.281 150.139 1.00 119.69 99 SER C O 1
ATOM 9341 N N . LYS C 2 90 ? 191.350 137.907 150.242 1.00 121.82 100 LYS C N 1
ATOM 9342 C CA . LYS C 2 90 ? 192.233 138.977 149.784 1.00 121.82 100 LYS C CA 1
ATOM 9343 C C . LYS C 2 90 ? 192.905 139.714 150.940 1.00 121.82 100 LYS C C 1
ATOM 9344 O O . LYS C 2 90 ? 194.135 139.718 151.045 1.00 121.82 100 LYS C O 1
ATOM 9350 N N . ASP C 2 91 ? 192.120 140.334 151.816 1.00 121.26 101 ASP C N 1
ATOM 9351 C CA . ASP C 2 91 ? 192.635 141.081 152.964 1.00 121.26 101 ASP C CA 1
ATOM 9352 C C . ASP C 2 91 ? 192.211 140.346 154.233 1.00 121.26 101 ASP C C 1
ATOM 9353 O O . ASP C 2 91 ? 191.130 140.581 154.776 1.00 121.26 101 ASP C O 1
ATOM 9358 N N . VAL C 2 92 ? 193.078 139.454 154.704 1.00 116.99 102 VAL C N 1
ATOM 9359 C CA . VAL C 2 92 ? 192.821 138.670 155.906 1.00 116.99 102 VAL C CA 1
ATOM 9360 C C . VAL C 2 92 ? 193.344 139.471 157.094 1.00 116.99 102 VAL C C 1
ATOM 9361 O O . VAL C 2 92 ? 194.549 139.522 157.346 1.00 116.99 102 VAL C O 1
ATOM 9365 N N . ASN C 2 93 ? 192.430 140.108 157.822 1.00 113.24 103 ASN C N 1
ATOM 9366 C CA . ASN C 2 93 ? 192.770 140.825 159.043 1.00 113.24 103 ASN C CA 1
ATOM 9367 C C . ASN C 2 93 ? 192.032 140.289 160.260 1.00 113.24 103 ASN C C 1
ATOM 9368 O O . ASN C 2 93 ? 192.657 140.064 161.304 1.00 113.24 103 ASN C O 1
ATOM 9373 N N . GLY C 2 94 ? 190.719 140.076 160.161 1.00 107.63 104 GLY C N 1
ATOM 9374 C CA . GLY C 2 94 ? 189.948 139.581 161.277 1.00 107.63 104 GLY C CA 1
ATOM 9375 C C . GLY C 2 94 ? 188.543 139.147 160.902 1.00 107.63 104 GLY C C 1
ATOM 9376 O O . GLY C 2 94 ? 188.024 139.490 159.835 1.00 107.63 104 GLY C O 1
ATOM 9377 N N . PRO C 2 95 ? 187.890 138.364 161.795 1.00 104.06 105 PRO C N 1
ATOM 9378 C CA . PRO C 2 95 ? 186.518 137.896 161.559 1.00 104.06 105 PRO C CA 1
ATOM 9379 C C . PRO C 2 95 ? 185.459 138.879 162.051 1.00 104.06 105 PRO C C 1
ATOM 9380 O O . PRO C 2 95 ? 184.502 138.506 162.740 1.00 104.06 105 PRO C O 1
ATOM 9384 N N . GLU C 2 96 ? 185.613 140.142 161.684 1.00 98.91 106 GLU C N 1
ATOM 9385 C CA . GLU C 2 96 ? 184.694 141.204 162.073 1.00 98.91 106 GLU C CA 1
ATOM 9386 C C . GLU C 2 96 ? 183.327 141.212 161.380 1.00 98.91 106 GLU C C 1
ATOM 9387 O O . GLU C 2 96 ? 182.366 141.684 161.999 1.00 98.91 106 GLU C O 1
ATOM 9393 N N . PRO C 2 97 ? 183.176 140.750 160.130 1.00 89.73 107 PRO C N 1
ATOM 9394 C CA . PRO C 2 97 ? 181.970 141.111 159.372 1.00 89.73 107 PRO C CA 1
ATOM 9395 C C . PRO C 2 97 ? 180.688 140.717 160.086 1.00 89.73 107 PRO C C 1
ATOM 9396 O O . PRO C 2 97 ? 180.553 139.605 160.598 1.00 89.73 107 PRO C O 1
ATOM 9400 N N . LEU C 2 98 ? 179.740 141.651 160.107 1.00 81.77 108 LEU C N 1
ATOM 9401 C CA . LEU C 2 98 ? 178.424 141.389 160.664 1.00 81.77 108 LEU C CA 1
ATOM 9402 C C . LEU C 2 98 ? 177.632 140.394 159.835 1.00 81.77 108 LEU C C 1
ATOM 9403 O O . LEU C 2 98 ? 176.602 139.908 160.307 1.00 81.77 108 LEU C O 1
ATOM 9408 N N . ASN C 2 99 ? 178.076 140.089 158.618 1.00 80.20 109 ASN C N 1
ATOM 9409 C CA . ASN C 2 99 ? 177.423 139.099 157.779 1.00 80.20 109 ASN C CA 1
ATOM 9410 C C . ASN C 2 99 ? 178.146 137.761 157.784 1.00 80.20 109 ASN C C 1
ATOM 9411 O O . ASN C 2 99 ? 177.941 136.956 156.874 1.00 80.20 109 ASN C O 1
ATOM 9416 N N . SER C 2 100 ? 178.995 137.511 158.775 1.00 81.36 110 SER C N 1
ATOM 9417 C CA . SER C 2 100 ? 179.687 136.235 158.840 1.00 81.36 110 SER C CA 1
ATOM 9418 C C . SER C 2 100 ? 178.707 135.131 159.211 1.00 81.36 110 SER C C 1
ATOM 9419 O O . SER C 2 100 ? 177.618 135.383 159.730 1.00 81.36 110 SER C O 1
ATOM 9422 N N . ARG C 2 101 ? 179.106 133.889 158.934 1.00 81.67 111 ARG C N 1
ATOM 9423 C CA . ARG C 2 101 ? 178.209 132.766 159.182 1.00 81.67 111 ARG C CA 1
ATOM 9424 C C . ARG C 2 101 ? 177.821 132.686 160.651 1.00 81.67 111 ARG C C 1
ATOM 9425 O O . ARG C 2 101 ? 176.645 132.477 160.986 1.00 81.67 111 ARG C O 1
ATOM 9433 N N . SER C 2 102 ? 178.792 132.866 161.545 1.00 79.74 112 SER C N 1
ATOM 9434 C CA . SER C 2 102 ? 178.479 132.849 162.965 1.00 79.74 112 SER C CA 1
ATOM 9435 C C . SER C 2 102 ? 177.519 133.962 163.336 1.00 79.74 112 SER C C 1
ATOM 9436 O O . SER C 2 102 ? 176.739 133.811 164.275 1.00 79.74 112 SER C O 1
ATOM 9439 N N . ASN C 2 103 ? 177.542 135.076 162.610 1.00 78.70 113 ASN C N 1
ATOM 9440 C CA . ASN C 2 103 ? 176.655 136.179 162.961 1.00 78.70 113 ASN C CA 1
ATOM 9441 C C . ASN C 2 103 ? 175.214 135.895 162.559 1.00 78.70 113 ASN C C 1
ATOM 9442 O O . ASN C 2 103 ? 174.287 136.222 163.306 1.00 78.70 113 ASN C O 1
ATOM 9447 N N . LYS C 2 104 ? 174.996 135.292 161.392 1.00 75.54 114 LYS C N 1
ATOM 9448 C CA . LYS C 2 104 ? 173.650 134.849 161.048 1.00 75.54 114 LYS C CA 1
ATOM 9449 C C . LYS C 2 104 ? 173.159 133.790 162.026 1.00 75.54 114 LYS C C 1
ATOM 9450 O O . LYS C 2 104 ? 171.996 133.815 162.467 1.00 75.54 114 LYS C O 1
ATOM 9456 N N . LEU C 2 105 ? 174.039 132.851 162.380 1.00 78.28 115 LEU C N 1
ATOM 9457 C CA . LEU C 2 105 ? 173.682 131.848 163.373 1.00 78.28 115 LEU C CA 1
ATOM 9458 C C . LEU C 2 105 ? 173.304 132.502 164.693 1.00 78.28 115 LEU C C 1
ATOM 9459 O O . LEU C 2 105 ? 172.328 132.103 165.336 1.00 78.28 115 LEU C O 1
ATOM 9464 N N . HIS C 2 106 ? 174.051 133.527 165.100 1.00 79.65 116 HIS C N 1
ATOM 9465 C CA . HIS C 2 106 ? 173.756 134.219 166.344 1.00 79.65 116 HIS C CA 1
ATOM 9466 C C . HIS C 2 106 ? 172.456 134.997 166.262 1.00 79.65 116 HIS C C 1
ATOM 9467 O O . HIS C 2 106 ? 171.761 135.136 167.269 1.00 79.65 116 HIS C O 1
ATOM 9474 N N . PHE C 2 107 ? 172.122 135.531 165.089 1.00 75.99 117 PHE C N 1
ATOM 9475 C CA . PHE C 2 107 ? 170.849 136.224 164.938 1.00 75.99 117 PHE C CA 1
ATOM 9476 C C . PHE C 2 107 ? 169.687 135.266 165.166 1.00 75.99 117 PHE C C 1
ATOM 9477 O O . PHE C 2 107 ? 168.783 135.532 165.974 1.00 75.99 117 PHE C O 1
ATOM 9485 N N . ALA C 2 108 ? 169.712 134.123 164.481 1.00 77.50 118 ALA C N 1
ATOM 9486 C CA . ALA C 2 108 ? 168.662 133.133 164.702 1.00 77.50 118 ALA C CA 1
ATOM 9487 C C . ALA C 2 108 ? 168.659 132.652 166.148 1.00 77.50 118 ALA C C 1
ATOM 9488 O O . ALA C 2 108 ? 167.595 132.416 166.737 1.00 77.50 118 ALA C O 1
ATOM 9490 N N . PHE C 2 109 ? 169.846 132.512 166.739 1.00 82.63 119 PHE C N 1
ATOM 9491 C CA . PHE C 2 109 ? 169.951 132.100 168.131 1.00 82.63 119 PHE C CA 1
ATOM 9492 C C . PHE C 2 109 ? 169.246 133.088 169.048 1.00 82.63 119 PHE C C 1
ATOM 9493 O O . PHE C 2 109 ? 168.401 132.704 169.863 1.00 82.63 119 PHE C O 1
ATOM 9501 N N . ARG C 2 110 ? 169.573 134.373 168.919 1.00 79.08 120 ARG C N 1
ATOM 9502 C CA . ARG C 2 110 ? 168.933 135.393 169.735 1.00 79.08 120 ARG C CA 1
ATOM 9503 C C . ARG C 2 110 ? 167.438 135.433 169.511 1.00 79.08 120 ARG C C 1
ATOM 9504 O O . ARG C 2 110 ? 166.702 135.895 170.388 1.00 79.08 120 ARG C O 1
ATOM 9512 N N . LEU C 2 111 ? 166.970 134.991 168.346 1.00 78.29 121 LEU C N 1
ATOM 9513 C CA . LEU C 2 111 ? 165.536 134.752 168.207 1.00 78.29 121 LEU C CA 1
ATOM 9514 C C . LEU C 2 111 ? 165.080 133.619 169.112 1.00 78.29 121 LEU C C 1
ATOM 9515 O O . LEU C 2 111 ? 164.052 133.726 169.787 1.00 78.29 121 LEU C O 1
ATOM 9520 N N . TYR C 2 112 ? 165.820 132.513 169.127 1.00 81.24 122 TYR C N 1
ATOM 9521 C CA . TYR C 2 112 ? 165.434 131.405 169.995 1.00 81.24 122 TYR C CA 1
ATOM 9522 C C . TYR C 2 112 ? 165.540 131.794 171.462 1.00 81.24 122 TYR C C 1
ATOM 9523 O O . TYR C 2 112 ? 164.666 131.458 172.268 1.00 81.24 122 TYR C O 1
ATOM 9532 N N . ASP C 2 113 ? 166.600 132.510 171.822 1.00 85.95 123 ASP C N 1
ATOM 9533 C CA . ASP C 2 113 ? 166.876 132.901 173.202 1.00 85.95 123 ASP C CA 1
ATOM 9534 C C . ASP C 2 113 ? 166.204 134.239 173.466 1.00 85.95 123 ASP C C 1
ATOM 9535 O O . ASP C 2 113 ? 166.799 135.301 173.291 1.00 85.95 123 ASP C O 1
ATOM 9540 N N . LEU C 2 114 ? 164.946 134.193 173.905 1.00 84.15 124 LEU C N 1
ATOM 9541 C CA . LEU C 2 114 ? 164.241 135.426 174.233 1.00 84.15 124 LEU C CA 1
ATOM 9542 C C . LEU C 2 114 ? 164.814 136.110 175.462 1.00 84.15 124 LEU C C 1
ATOM 9543 O O . LEU C 2 114 ? 164.600 137.312 175.644 1.00 84.15 124 LEU C O 1
ATOM 9548 N N . ASP C 2 115 ? 165.522 135.373 176.307 1.00 87.08 125 ASP C N 1
ATOM 9549 C CA . ASP C 2 115 ? 166.173 135.932 177.478 1.00 87.08 125 ASP C CA 1
ATOM 9550 C C . ASP C 2 115 ? 167.550 136.505 177.172 1.00 87.08 125 ASP C C 1
ATOM 9551 O O . ASP C 2 115 ? 168.106 137.222 178.010 1.00 87.08 125 ASP C O 1
ATOM 9556 N N . LYS C 2 116 ? 168.096 136.230 175.987 1.00 87.73 126 LYS C N 1
ATOM 9557 C CA . LYS C 2 116 ? 169.472 136.589 175.647 1.00 87.73 126 LYS C CA 1
ATOM 9558 C C . LYS C 2 116 ? 170.457 135.983 176.641 1.00 87.73 126 LYS C C 1
ATOM 9559 O O . LYS C 2 116 ? 171.495 136.571 176.949 1.00 87.73 126 LYS C O 1
ATOM 9565 N N . ASP C 2 117 ? 170.121 134.790 177.134 1.00 90.02 127 ASP C N 1
ATOM 9566 C CA . ASP C 2 117 ? 170.923 134.095 178.129 1.00 90.02 127 ASP C CA 1
ATOM 9567 C C . ASP C 2 117 ? 172.238 133.592 177.545 1.00 90.02 127 ASP C C 1
ATOM 9568 O O . ASP C 2 117 ? 173.177 133.333 178.304 1.00 90.02 127 ASP C O 1
ATOM 9573 N N . GLU C 2 118 ? 172.330 133.489 176.217 1.00 90.07 128 GLU C N 1
ATOM 9574 C CA . GLU C 2 118 ? 173.388 132.842 175.438 1.00 90.07 128 GLU C CA 1
ATOM 9575 C C . GLU C 2 118 ? 173.158 131.332 175.437 1.00 90.07 128 GLU C C 1
ATOM 9576 O O . GLU C 2 118 ? 173.878 130.608 174.755 1.00 90.07 128 GLU C O 1
ATOM 9582 N N . LYS C 2 119 ? 172.135 130.842 176.134 1.00 89.33 129 LYS C N 1
ATOM 9583 C CA . LYS C 2 119 ? 171.760 129.436 176.116 1.00 89.33 129 LYS C CA 1
ATOM 9584 C C . LYS C 2 119 ? 170.253 129.319 175.938 1.00 89.33 129 LYS C C 1
ATOM 9585 O O . LYS C 2 119 ? 169.490 130.104 176.509 1.00 89.33 129 LYS C O 1
ATOM 9591 N N . ILE C 2 120 ? 169.826 128.347 175.138 1.00 87.34 130 ILE C N 1
ATOM 9592 C CA . ILE C 2 120 ? 168.410 128.101 174.890 1.00 87.34 130 ILE C CA 1
ATOM 9593 C C . ILE C 2 120 ? 167.953 126.977 175.804 1.00 87.34 130 ILE C C 1
ATOM 9594 O O . ILE C 2 120 ? 168.434 125.843 175.696 1.00 87.34 130 ILE C O 1
ATOM 9599 N N . SER C 2 121 ? 167.021 127.285 176.696 1.00 87.40 131 SER C N 1
ATOM 9600 C CA . SER C 2 121 ? 166.459 126.268 177.561 1.00 87.40 131 SER C CA 1
ATOM 9601 C C . SER C 2 121 ? 165.390 125.481 176.814 1.00 87.40 131 SER C C 1
ATOM 9602 O O . SER C 2 121 ? 165.043 125.779 175.670 1.00 87.40 131 SER C O 1
ATOM 9605 N N . ARG C 2 122 ? 164.867 124.452 177.478 1.00 86.95 132 ARG C N 1
ATOM 9606 C CA . ARG C 2 122 ? 163.754 123.715 176.897 1.00 86.95 132 ARG C CA 1
ATOM 9607 C C . ARG C 2 122 ? 162.529 124.600 176.757 1.00 86.95 132 ARG C C 1
ATOM 9608 O O . ARG C 2 122 ? 161.780 124.474 175.783 1.00 86.95 132 ARG C O 1
ATOM 9616 N N . ASP C 2 123 ? 162.312 125.503 177.713 1.00 86.35 133 ASP C N 1
ATOM 9617 C CA . ASP C 2 123 ? 161.152 126.381 177.649 1.00 86.35 133 ASP C CA 1
ATOM 9618 C C . ASP C 2 123 ? 161.233 127.329 176.459 1.00 86.35 133 ASP C C 1
ATOM 9619 O O . ASP C 2 123 ? 160.239 127.531 175.757 1.00 86.35 133 ASP C O 1
ATOM 9624 N N . GLU C 2 124 ? 162.407 127.914 176.212 1.00 85.63 134 GLU C N 1
ATOM 9625 C CA . GLU C 2 124 ? 162.551 128.840 175.092 1.00 85.63 134 GLU C CA 1
ATOM 9626 C C . GLU C 2 124 ? 162.357 128.124 173.759 1.00 85.63 134 GLU C C 1
ATOM 9627 O O . GLU C 2 124 ? 161.646 128.612 172.869 1.00 85.63 134 GLU C O 1
ATOM 9633 N N . LEU C 2 125 ? 162.979 126.954 173.611 1.00 83.02 135 LEU C N 1
ATOM 9634 C CA . LEU C 2 125 ? 162.821 126.178 172.388 1.00 83.02 135 LEU C CA 1
ATOM 9635 C C . LEU C 2 125 ? 161.377 125.760 172.184 1.00 83.02 135 LEU C C 1
ATOM 9636 O O . LEU C 2 125 ? 160.870 125.786 171.061 1.00 83.02 135 LEU C O 1
ATOM 9641 N N . LEU C 2 126 ? 160.703 125.351 173.253 1.00 83.64 136 LEU C N 1
ATOM 9642 C CA . LEU C 2 126 ? 159.306 124.963 173.130 1.00 83.64 136 LEU C CA 1
ATOM 9643 C C . LEU C 2 126 ? 158.445 126.160 172.762 1.00 83.64 136 LEU C C 1
ATOM 9644 O O . LEU C 2 126 ? 157.496 126.032 171.986 1.00 83.64 136 LEU C O 1
ATOM 9649 N N . GLN C 2 127 ? 158.768 127.333 173.303 1.00 81.81 137 GLN C N 1
ATOM 9650 C CA . GLN C 2 127 ? 158.011 128.535 172.978 1.00 81.81 137 GLN C CA 1
ATOM 9651 C C . GLN C 2 127 ? 158.132 128.870 171.500 1.00 81.81 137 GLN C C 1
ATOM 9652 O O . GLN C 2 127 ? 157.134 129.168 170.831 1.00 81.81 137 GLN C O 1
ATOM 9658 N N . VAL C 2 128 ? 159.352 128.815 170.966 1.00 78.89 138 VAL C N 1
ATOM 9659 C CA . VAL C 2 128 ? 159.534 129.133 169.553 1.00 78.89 138 VAL C CA 1
ATOM 9660 C C . VAL C 2 128 ? 158.932 128.043 168.668 1.00 78.89 138 VAL C C 1
ATOM 9661 O O . VAL C 2 128 ? 158.375 128.334 167.604 1.00 78.89 138 VAL C O 1
ATOM 9665 N N . LEU C 2 129 ? 159.023 126.777 169.086 1.00 78.08 139 LEU C N 1
ATOM 9666 C CA . LEU C 2 129 ? 158.379 125.704 168.337 1.00 78.08 139 LEU C CA 1
ATOM 9667 C C . LEU C 2 129 ? 156.876 125.900 168.277 1.00 78.08 139 LEU C C 1
ATOM 9668 O O . LEU C 2 129 ? 156.257 125.686 167.231 1.00 78.08 139 LEU C O 1
ATOM 9673 N N . ARG C 2 130 ? 156.268 126.291 169.394 1.00 79.04 140 ARG C N 1
ATOM 9674 C CA . ARG C 2 130 ? 154.849 126.606 169.383 1.00 79.04 140 ARG C CA 1
ATOM 9675 C C . ARG C 2 130 ? 154.575 127.758 168.433 1.00 79.04 140 ARG C C 1
ATOM 9676 O O . ARG C 2 130 ? 153.623 127.714 167.645 1.00 79.04 140 ARG C O 1
ATOM 9684 N N . MET C 2 131 ? 155.422 128.785 168.465 1.00 75.08 141 MET C N 1
A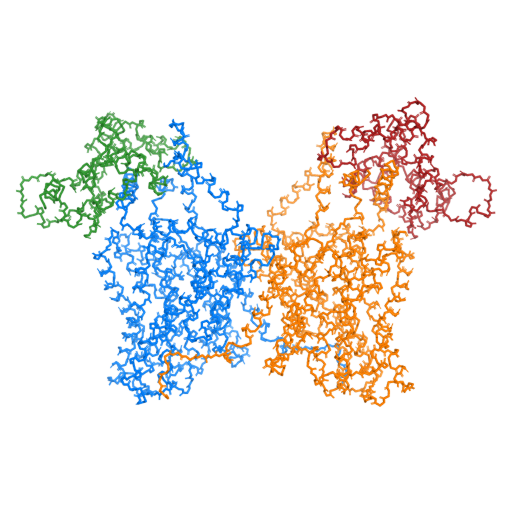TOM 9685 C CA . MET C 2 131 ? 155.153 129.980 167.679 1.00 75.08 141 MET C CA 1
ATOM 9686 C C . MET C 2 131 ? 155.242 129.712 166.182 1.00 75.08 141 MET C C 1
ATOM 9687 O O . MET C 2 131 ? 154.684 130.481 165.394 1.00 75.08 141 MET C O 1
ATOM 9692 N N . MET C 2 132 ? 155.887 128.618 165.774 1.00 71.58 142 MET C N 1
ATOM 9693 C CA . MET C 2 132 ? 156.163 128.357 164.366 1.00 71.58 142 MET C CA 1
ATOM 9694 C C . MET C 2 132 ? 155.692 126.974 163.928 1.00 71.58 142 MET C C 1
ATOM 9695 O O . MET C 2 132 ? 156.191 126.429 162.943 1.00 71.58 142 MET C O 1
ATOM 9700 N N . VAL C 2 133 ? 154.712 126.405 164.624 1.00 74.50 143 VAL C N 1
ATOM 9701 C CA . VAL C 2 133 ? 154.115 125.128 164.244 1.00 74.50 143 VAL C CA 1
ATOM 9702 C C . VAL C 2 133 ? 152.602 125.245 164.363 1.00 74.50 143 VAL C C 1
ATOM 9703 O O . VAL C 2 133 ? 152.090 125.882 165.289 1.00 74.50 143 VAL C O 1
ATOM 9707 N N . GLY C 2 134 ? 151.893 124.629 163.419 1.00 78.16 144 GLY C N 1
ATOM 9708 C CA . GLY C 2 134 ? 150.452 124.785 163.360 1.00 78.16 144 GLY C CA 1
ATOM 9709 C C . GLY C 2 134 ? 149.772 124.384 164.654 1.00 78.16 144 GLY C C 1
ATOM 9710 O O . GLY C 2 134 ? 150.202 123.470 165.356 1.00 78.16 144 GLY C O 1
ATOM 9711 N N . VAL C 2 135 ? 148.684 125.092 164.965 1.00 79.77 145 VAL C N 1
ATOM 9712 C CA . VAL C 2 135 ? 147.985 124.902 166.229 1.00 79.77 145 VAL C CA 1
ATOM 9713 C C . VAL C 2 135 ? 147.405 123.505 166.361 1.00 79.77 145 VAL C C 1
ATOM 9714 O O . VAL C 2 135 ? 147.185 123.034 167.481 1.00 79.77 145 VAL C O 1
ATOM 9718 N N . ASN C 2 136 ? 147.151 122.825 165.243 1.00 84.03 146 ASN C N 1
ATOM 9719 C CA . ASN C 2 136 ? 146.483 121.530 165.302 1.00 84.03 146 ASN C CA 1
ATOM 9720 C C . ASN C 2 136 ? 147.306 120.498 166.057 1.00 84.03 146 ASN C C 1
ATOM 9721 O O . ASN C 2 136 ? 146.748 119.534 166.592 1.00 84.03 146 ASN C O 1
ATOM 9726 N N . ILE C 2 137 ? 148.625 120.676 166.113 1.00 86.05 147 ILE C N 1
ATOM 9727 C CA . ILE C 2 137 ? 149.482 119.667 166.718 1.00 86.05 147 ILE C CA 1
ATOM 9728 C C . ILE C 2 137 ? 149.257 119.627 168.223 1.00 86.05 147 ILE C C 1
ATOM 9729 O O . ILE C 2 137 ? 148.992 120.654 168.865 1.00 86.05 147 ILE C O 1
ATOM 9734 N N . SER C 2 138 ? 149.335 118.427 168.787 1.00 91.96 148 SER C N 1
ATOM 9735 C CA . SER C 2 138 ? 149.231 118.263 170.228 1.00 91.96 148 SER C CA 1
ATOM 9736 C C . SER C 2 138 ? 150.495 118.764 170.907 1.00 91.96 148 SER C C 1
ATOM 9737 O O . SER C 2 138 ? 151.608 118.524 170.434 1.00 91.96 148 SER C O 1
ATOM 9740 N N . ASP C 2 139 ? 150.321 119.446 172.038 1.00 91.54 149 ASP C N 1
ATOM 9741 C CA . ASP C 2 139 ? 151.478 119.947 172.769 1.00 91.54 149 ASP C CA 1
ATOM 9742 C C . ASP C 2 139 ? 152.352 118.820 173.301 1.00 91.54 149 ASP C C 1
ATOM 9743 O O . ASP C 2 139 ? 153.523 119.055 173.609 1.00 91.54 149 ASP C O 1
ATOM 9748 N N . GLU C 2 140 ? 151.816 117.603 173.414 1.00 94.16 150 GLU C N 1
ATOM 9749 C CA . GLU C 2 140 ? 152.658 116.463 173.760 1.00 94.16 150 GLU C CA 1
ATOM 9750 C C . GLU C 2 140 ? 153.673 116.182 172.661 1.00 94.16 150 GLU C C 1
ATOM 9751 O O . GLU C 2 140 ? 154.862 115.981 172.938 1.00 94.16 150 GLU C O 1
ATOM 9757 N N . GLN C 2 141 ? 153.217 116.162 171.407 1.00 93.14 151 GLN C N 1
ATOM 9758 C CA . GLN C 2 141 ? 154.134 115.984 170.288 1.00 93.14 151 GLN C CA 1
ATOM 9759 C C . GLN C 2 141 ? 155.144 117.117 170.236 1.00 93.14 151 GLN C C 1
ATOM 9760 O O . GLN C 2 141 ? 156.321 116.902 169.931 1.00 93.14 151 GLN C O 1
ATOM 9766 N N . LEU C 2 142 ? 154.696 118.332 170.535 1.00 89.21 152 LEU C N 1
ATOM 9767 C CA . LEU C 2 142 ? 155.580 119.488 170.500 1.00 89.21 152 LEU C CA 1
ATOM 9768 C C . LEU C 2 142 ? 156.650 119.402 171.583 1.00 89.21 152 LEU C C 1
ATOM 9769 O O . LEU C 2 142 ? 157.818 119.723 171.337 1.00 89.21 152 LEU C O 1
ATOM 9774 N N . GLY C 2 143 ? 156.276 118.960 172.784 1.00 90.37 153 GLY C N 1
ATOM 9775 C CA . GLY C 2 143 ? 157.268 118.756 173.827 1.00 90.37 153 GLY C CA 1
ATOM 9776 C C . GLY C 2 143 ? 158.227 117.631 173.495 1.00 90.37 153 GLY C C 1
ATOM 9777 O O . GLY C 2 143 ? 159.422 117.710 173.794 1.00 90.37 153 GLY C O 1
ATOM 9778 N N . SER C 2 144 ? 157.718 116.567 172.871 1.00 91.83 154 SER C N 1
ATOM 9779 C CA . SER C 2 144 ? 158.596 115.503 172.401 1.00 91.83 154 SER C CA 1
ATOM 9780 C C . SER C 2 144 ? 159.608 116.041 171.403 1.00 91.83 154 SER C C 1
ATOM 9781 O O . SER C 2 144 ? 160.800 115.724 171.480 1.00 91.83 154 SER C O 1
ATOM 9784 N N . ILE C 2 145 ? 159.146 116.876 170.470 1.00 89.34 155 ILE C N 1
ATOM 9785 C CA . ILE C 2 145 ? 160.036 117.484 169.486 1.00 89.34 155 ILE C CA 1
ATOM 9786 C C . ILE C 2 145 ? 161.085 118.341 170.179 1.00 89.34 155 ILE C C 1
ATOM 9787 O O . ILE C 2 145 ? 162.276 118.263 169.869 1.00 89.34 155 ILE C O 1
ATOM 9792 N N . ALA C 2 146 ? 160.657 119.164 171.135 1.00 89.61 156 ALA C N 1
ATOM 9793 C CA . ALA C 2 146 ? 161.587 120.069 171.803 1.00 89.61 156 ALA C CA 1
ATOM 9794 C C . ALA C 2 146 ? 162.668 119.300 172.551 1.00 89.61 156 ALA C C 1
ATOM 9795 O O . ALA C 2 146 ? 163.865 119.591 172.422 1.00 89.61 156 ALA C O 1
ATOM 9797 N N . ASP C 2 147 ? 162.263 118.312 173.346 1.00 91.14 157 ASP C N 1
ATOM 9798 C CA . ASP C 2 147 ? 163.239 117.595 174.154 1.00 91.14 157 ASP C CA 1
ATOM 9799 C C . ASP C 2 147 ? 164.123 116.699 173.299 1.00 91.14 157 ASP C C 1
ATOM 9800 O O . ASP C 2 147 ? 165.324 116.575 173.568 1.00 91.14 157 ASP C O 1
ATOM 9805 N N . ARG C 2 148 ? 163.569 116.089 172.246 1.00 91.15 158 ARG C N 1
ATOM 9806 C CA . ARG C 2 148 ? 164.409 115.343 171.317 1.00 91.15 158 ARG C CA 1
ATOM 9807 C C . ARG C 2 148 ? 165.417 116.261 170.642 1.00 91.15 158 ARG C C 1
ATOM 9808 O O . ARG C 2 148 ? 166.576 115.883 170.445 1.00 91.15 158 ARG C O 1
ATOM 9816 N N . THR C 2 149 ? 164.992 117.474 170.286 1.00 90.57 159 THR C N 1
ATOM 9817 C CA . THR C 2 149 ? 165.890 118.438 169.665 1.00 90.57 159 THR C CA 1
ATOM 9818 C C . THR C 2 149 ? 167.046 118.779 170.589 1.00 90.57 159 THR C C 1
ATOM 9819 O O . THR C 2 149 ? 168.215 118.753 170.183 1.00 90.57 159 THR C O 1
ATOM 9823 N N . ILE C 2 150 ? 166.738 119.102 171.845 1.00 90.95 160 ILE C N 1
ATOM 9824 C CA . ILE C 2 150 ? 167.806 119.437 172.782 1.00 90.95 160 ILE C CA 1
ATOM 9825 C C . ILE C 2 150 ? 168.732 118.248 172.979 1.00 90.95 160 ILE C C 1
ATOM 9826 O O . ILE C 2 150 ? 169.960 118.389 172.951 1.00 90.95 160 ILE C O 1
ATOM 9831 N N . GLN C 2 151 ? 168.162 117.054 173.151 1.00 92.05 161 GLN C N 1
ATOM 9832 C CA . GLN C 2 151 ? 168.982 115.874 173.386 1.00 92.05 161 GLN C CA 1
ATOM 9833 C C . GLN C 2 151 ? 169.910 115.598 172.209 1.00 92.05 161 GLN C C 1
ATOM 9834 O O . GLN C 2 151 ? 171.083 115.259 172.403 1.00 92.05 161 GLN C O 1
ATOM 9840 N N . GLU C 2 152 ? 169.412 115.747 170.981 1.00 91.62 162 GLU C N 1
ATOM 9841 C CA . GLU C 2 152 ? 170.242 115.480 169.815 1.00 91.62 162 GLU C CA 1
ATOM 9842 C C . GLU C 2 152 ? 171.206 116.613 169.512 1.00 91.62 162 GLU C C 1
ATOM 9843 O O . GLU C 2 152 ? 172.130 116.420 168.717 1.00 91.62 162 GLU C O 1
ATOM 9849 N N . ALA C 2 153 ? 170.998 117.791 170.093 1.00 91.53 163 ALA C N 1
ATOM 9850 C CA . ALA C 2 153 ? 171.918 118.904 169.917 1.00 91.53 163 ALA C CA 1
ATOM 9851 C C . ALA C 2 153 ? 172.837 119.090 171.110 1.00 91.53 163 ALA C C 1
ATOM 9852 O O . ALA C 2 153 ? 174.052 119.205 170.940 1.00 91.53 163 ALA C O 1
ATOM 9854 N N . ASP C 2 154 ? 172.286 119.108 172.323 1.00 93.20 164 ASP C N 1
ATOM 9855 C CA . ASP C 2 154 ? 173.094 119.266 173.529 1.00 93.20 164 ASP C CA 1
ATOM 9856 C C . ASP C 2 154 ? 173.863 117.970 173.743 1.00 93.20 164 ASP C C 1
ATOM 9857 O O . ASP C 2 154 ? 173.491 117.104 174.537 1.00 93.20 164 ASP C O 1
ATOM 9862 N N . GLN C 2 155 ? 174.958 117.831 173.001 1.00 93.64 165 GLN C N 1
ATOM 9863 C CA . GLN C 2 155 ? 175.847 116.706 173.237 1.00 93.64 165 GLN C CA 1
ATOM 9864 C C . GLN C 2 155 ? 176.578 116.825 174.567 1.00 93.64 165 GLN C C 1
ATOM 9865 O O . GLN C 2 155 ? 177.194 115.849 175.007 1.00 93.64 165 GLN C O 1
ATOM 9871 N N . ASP C 2 156 ? 176.526 117.992 175.206 1.00 94.27 166 ASP C N 1
ATOM 9872 C CA . ASP C 2 156 ? 176.878 118.124 176.609 1.00 94.27 166 ASP C CA 1
ATOM 9873 C C . ASP C 2 156 ? 175.731 117.596 177.470 1.00 94.27 166 ASP C C 1
ATOM 9874 O O . ASP C 2 156 ? 174.716 117.107 176.967 1.00 94.27 166 ASP C O 1
ATOM 9879 N N . GLY C 2 157 ? 175.888 117.687 178.785 1.00 94.29 167 GLY C N 1
ATOM 9880 C CA . GLY C 2 157 ? 174.909 117.171 179.719 1.00 94.29 167 GLY C CA 1
ATOM 9881 C C . GLY C 2 157 ? 174.008 118.196 180.371 1.00 94.29 167 GLY C C 1
ATOM 9882 O O . GLY C 2 157 ? 173.353 117.871 181.368 1.00 94.29 167 GLY C O 1
ATOM 9883 N N . ASP C 2 158 ? 173.947 119.417 179.849 1.00 94.41 168 ASP C N 1
ATOM 9884 C CA . ASP C 2 158 ? 173.272 120.512 180.529 1.00 94.41 168 ASP C CA 1
ATOM 9885 C C . ASP C 2 158 ? 171.815 120.676 180.113 1.00 94.41 168 ASP C C 1
ATOM 9886 O O . ASP C 2 158 ? 171.148 121.586 180.615 1.00 94.41 168 ASP C O 1
ATOM 9891 N N . SER C 2 159 ? 171.322 119.840 179.194 1.00 92.87 169 SER C N 1
ATOM 9892 C CA . SER C 2 159 ? 169.928 119.875 178.734 1.00 92.87 169 SER C CA 1
ATOM 9893 C C . SER C 2 159 ? 169.548 121.255 178.197 1.00 92.87 169 SER C C 1
ATOM 9894 O O . SER C 2 159 ? 168.408 121.706 178.327 1.00 92.87 169 SER C O 1
ATOM 9897 N N . ILE C 2 160 ? 170.515 121.927 177.584 1.00 92.71 170 ILE C N 1
ATOM 9898 C CA . ILE C 2 160 ? 170.338 123.267 177.041 1.00 92.71 170 ILE C CA 1
ATOM 9899 C C . ILE C 2 160 ? 171.048 123.339 175.699 1.00 92.71 170 ILE C C 1
ATOM 9900 O O . ILE C 2 160 ? 172.163 122.830 175.551 1.00 92.71 170 ILE C O 1
ATOM 9905 N N . ALA C 2 161 ? 170.401 123.963 174.718 1.00 89.43 171 ALA C N 1
ATOM 9906 C CA . ALA C 2 161 ? 171.034 124.213 173.428 1.00 89.43 171 ALA C CA 1
ATOM 9907 C C . ALA C 2 161 ? 171.787 125.533 173.538 1.00 89.43 171 ALA C C 1
ATOM 9908 O O . ALA C 2 161 ? 171.285 126.611 173.216 1.00 89.43 171 ALA C O 1
ATOM 9910 N N . SER C 2 162 ? 173.011 125.447 174.042 1.00 89.34 172 SER C N 1
ATOM 9911 C CA . SER C 2 162 ? 173.847 126.630 174.107 1.00 89.34 172 SER C CA 1
ATOM 9912 C C . SER C 2 162 ? 174.489 126.887 172.748 1.00 89.34 172 SER C C 1
ATOM 9913 O O . SER C 2 162 ? 174.468 126.038 171.852 1.00 89.34 172 SER C O 1
ATOM 9916 N N . PHE C 2 163 ? 175.081 128.077 172.613 1.00 86.99 173 PHE C N 1
ATOM 9917 C CA . PHE C 2 163 ? 175.432 128.593 171.293 1.00 86.99 173 PHE C CA 1
ATOM 9918 C C . PHE C 2 163 ? 176.415 127.697 170.557 1.00 86.99 173 PHE C C 1
ATOM 9919 O O . PHE C 2 163 ? 176.248 127.450 169.357 1.00 86.99 173 PHE C O 1
ATOM 9927 N N . THR C 2 164 ? 177.458 127.222 171.234 1.00 89.29 174 THR C N 1
ATOM 9928 C CA . THR C 2 164 ? 178.435 126.399 170.531 1.00 89.29 174 THR C CA 1
ATOM 9929 C C . THR C 2 164 ? 177.804 125.123 169.997 1.00 89.29 174 THR C C 1
ATOM 9930 O O . THR C 2 164 ? 178.188 124.643 168.927 1.00 89.29 174 THR C O 1
ATOM 9934 N N . GLU C 2 165 ? 176.824 124.573 170.715 1.00 89.89 175 GLU C N 1
ATOM 9935 C CA . GLU C 2 165 ? 176.116 123.401 170.215 1.00 89.89 175 GLU C CA 1
ATOM 9936 C C . GLU C 2 165 ? 175.244 123.744 169.018 1.00 89.89 175 GLU C C 1
ATOM 9937 O O . GLU C 2 165 ? 175.054 122.904 168.132 1.00 89.89 175 GLU C O 1
ATOM 9943 N N . PHE C 2 166 ? 174.718 124.969 168.968 1.00 85.00 176 PHE C N 1
ATOM 9944 C CA . PHE C 2 166 ? 173.929 125.397 167.818 1.00 85.00 176 PHE C CA 1
ATOM 9945 C C . PHE C 2 166 ? 174.756 125.350 166.540 1.00 85.00 176 PHE C C 1
ATOM 9946 O O . PHE C 2 166 ? 174.323 124.797 165.523 1.00 85.00 176 PHE C O 1
ATOM 9954 N N . VAL C 2 167 ? 175.962 125.917 166.579 1.00 85.05 177 VAL C N 1
ATOM 9955 C CA . VAL C 2 167 ? 176.813 125.919 165.395 1.00 85.05 177 VAL C CA 1
ATOM 9956 C C . VAL C 2 167 ? 177.186 124.497 165.004 1.00 85.05 177 VAL C C 1
ATOM 9957 O O . VAL C 2 167 ? 177.196 124.146 163.818 1.00 85.05 177 VAL C O 1
ATOM 9961 N N . LYS C 2 168 ? 177.499 123.657 165.991 1.00 87.71 178 LYS C N 1
ATOM 9962 C CA . LYS C 2 168 ? 177.875 122.280 165.693 1.00 87.71 178 LYS C CA 1
ATOM 9963 C C . LYS C 2 168 ? 176.739 121.531 165.014 1.00 87.71 178 LYS C C 1
ATOM 9964 O O . LYS C 2 168 ? 176.961 120.809 164.036 1.00 87.71 178 LYS C O 1
ATOM 9970 N N . VAL C 2 169 ? 175.512 121.692 165.509 1.00 84.62 179 VAL C N 1
ATOM 9971 C CA . VAL C 2 169 ? 174.411 120.971 164.886 1.00 84.62 179 VAL C CA 1
ATOM 9972 C C . VAL C 2 169 ? 174.064 121.578 163.532 1.00 84.62 179 VAL C C 1
ATOM 9973 O O . VAL C 2 169 ? 173.560 120.880 162.645 1.00 84.62 179 VAL C O 1
ATOM 9977 N N . LEU C 2 170 ? 174.358 122.861 163.325 1.00 83.34 180 LEU C N 1
ATOM 9978 C CA . LEU C 2 170 ? 174.111 123.497 162.038 1.00 83.34 180 LEU C CA 1
ATOM 9979 C C . LEU C 2 170 ? 175.300 123.419 161.092 1.00 83.34 180 LEU C C 1
ATOM 9980 O O . LEU C 2 170 ? 175.260 124.029 160.020 1.00 83.34 180 LEU C O 1
ATOM 9985 N N . GLU C 2 171 ? 176.346 122.677 161.454 1.00 84.06 181 GLU C N 1
ATOM 9986 C CA . GLU C 2 171 ? 177.522 122.585 160.597 1.00 84.06 181 GLU C CA 1
ATOM 9987 C C . GLU C 2 171 ? 177.194 121.989 159.236 1.00 84.06 181 GLU C C 1
ATOM 9988 O O . GLU C 2 171 ? 177.982 122.120 158.294 1.00 84.06 181 GLU C O 1
ATOM 9994 N N . LYS C 2 172 ? 176.052 121.321 159.114 1.00 82.09 182 LYS C N 1
ATOM 9995 C CA . LYS C 2 172 ? 175.666 120.715 157.848 1.00 82.09 182 LYS C CA 1
ATOM 9996 C C . LYS C 2 172 ? 174.847 121.648 156.964 1.00 82.09 182 LYS C C 1
ATOM 9997 O O . LYS C 2 172 ? 174.829 121.469 155.741 1.00 82.09 182 LYS C O 1
ATOM 10003 N N . VAL C 2 173 ? 174.182 122.640 157.548 1.00 82.20 183 VAL C N 1
ATOM 10004 C CA . VAL C 2 173 ? 173.270 123.507 156.808 1.00 82.20 183 VAL C CA 1
ATOM 10005 C C . VAL C 2 173 ? 174.024 124.677 156.201 1.00 82.20 183 VAL C C 1
ATOM 10006 O O . VAL C 2 173 ? 174.852 125.318 156.859 1.00 82.20 183 VAL C O 1
ATOM 10010 N N . ASP C 2 174 ? 173.722 124.970 154.936 1.00 81.47 184 ASP C N 1
ATOM 10011 C CA . ASP C 2 174 ? 174.285 126.125 154.242 1.00 81.47 184 ASP C CA 1
ATOM 10012 C C . ASP C 2 174 ? 173.606 127.383 154.772 1.00 81.47 184 ASP C C 1
ATOM 10013 O O . ASP C 2 174 ? 172.713 127.963 154.149 1.00 81.47 184 ASP C O 1
ATOM 10018 N N . VAL C 2 175 ? 174.040 127.806 155.960 1.00 79.29 185 VAL C N 1
ATOM 10019 C CA . VAL C 2 175 ? 173.584 129.078 156.506 1.00 79.29 185 VAL C CA 1
ATOM 10020 C C . VAL C 2 175 ? 173.966 130.211 155.568 1.00 79.29 185 VAL C C 1
ATOM 10021 O O . VAL C 2 175 ? 173.205 131.166 155.379 1.00 79.29 185 VAL C O 1
ATOM 10025 N N . GLU C 2 176 ? 175.144 130.112 154.952 1.00 80.86 186 GLU C N 1
ATOM 10026 C CA . GLU C 2 176 ? 175.650 131.171 154.091 1.00 80.86 186 GLU C CA 1
ATOM 10027 C C . GLU C 2 176 ? 174.740 131.454 152.909 1.00 80.86 186 GLU C C 1
ATOM 10028 O O . GLU C 2 176 ? 174.791 132.557 152.358 1.00 80.86 186 GLU C O 1
ATOM 10034 N N . GLN C 2 177 ? 173.926 130.492 152.496 1.00 76.92 187 GLN C N 1
ATOM 10035 C CA . GLN C 2 177 ? 173.037 130.677 151.358 1.00 76.92 187 GLN C CA 1
ATOM 10036 C C . GLN C 2 177 ? 171.585 130.869 151.754 1.00 76.92 187 GLN C C 1
ATOM 10037 O O . GLN C 2 177 ? 170.900 131.703 151.165 1.00 76.92 187 GLN C O 1
ATOM 10043 N N . LYS C 2 178 ? 171.087 130.128 152.732 1.00 74.87 188 LYS C N 1
ATOM 10044 C CA . LYS C 2 178 ? 169.673 130.229 153.050 1.00 74.87 188 LYS C CA 1
ATOM 10045 C C . LYS C 2 178 ? 169.364 131.369 154.006 1.00 74.87 188 LYS C C 1
ATOM 10046 O O . LYS C 2 178 ? 168.195 131.569 154.347 1.00 74.87 188 LYS C O 1
ATOM 10052 N N . MET C 2 179 ? 170.374 132.109 154.447 1.00 72.93 189 MET C N 1
ATOM 10053 C CA . MET C 2 179 ? 170.191 133.367 155.156 1.00 72.93 189 MET C CA 1
ATOM 10054 C C . MET C 2 179 ? 171.144 134.414 154.596 1.00 72.93 189 MET C C 1
ATOM 10055 O O . MET C 2 179 ? 171.952 135.018 155.299 1.00 72.93 189 MET C O 1
ATOM 10060 N N . SER C 2 180 ? 171.093 134.600 153.286 1.00 69.98 190 SER C N 1
ATOM 10061 C CA . SER C 2 180 ? 171.817 135.669 152.624 1.00 69.98 190 SER C CA 1
ATOM 10062 C C . SER C 2 180 ? 170.900 136.326 151.610 1.00 69.98 190 SER C C 1
ATOM 10063 O O . SER C 2 180 ? 170.051 135.669 151.005 1.00 69.98 190 SER C O 1
ATOM 10066 N N . ILE C 2 181 ? 171.077 137.627 151.425 1.00 63.32 191 ILE C N 1
ATOM 10067 C CA . ILE C 2 181 ? 170.183 138.412 150.588 1.00 63.32 191 ILE C CA 1
ATOM 10068 C C . ILE C 2 181 ? 170.983 139.323 149.673 1.00 63.32 191 ILE C C 1
ATOM 10069 O O . ILE C 2 181 ? 171.882 140.036 150.127 1.00 63.32 191 ILE C O 1
ATOM 10074 N N . ARG C 2 182 ? 170.634 139.324 148.392 1.00 56.66 192 ARG C N 1
ATOM 10075 C CA . ARG C 2 182 ? 171.147 140.303 147.442 1.00 56.66 192 ARG C CA 1
ATOM 10076 C C . ARG C 2 182 ? 170.362 141.593 147.627 1.00 56.66 192 ARG C C 1
ATOM 10077 O O . ARG C 2 182 ? 169.322 141.805 147.008 1.00 56.66 192 ARG C O 1
ATOM 10085 N N . PHE C 2 183 ? 170.852 142.467 148.497 1.00 58.59 193 PHE C N 1
ATOM 10086 C CA . PHE C 2 183 ? 170.240 143.779 148.625 1.00 58.59 193 PHE C CA 1
ATOM 10087 C C . PHE C 2 183 ? 170.489 144.585 147.360 1.00 58.59 193 PHE C C 1
ATOM 10088 O O . PHE C 2 183 ? 171.600 144.611 146.829 1.00 58.59 193 PHE C O 1
ATOM 10096 N N . LEU C 2 184 ? 169.444 145.236 146.872 1.00 56.93 194 LEU C N 1
ATOM 10097 C CA . LEU C 2 184 ? 169.523 145.912 145.593 1.00 56.93 194 LEU C CA 1
ATOM 10098 C C . LEU C 2 184 ? 170.346 147.189 145.702 1.00 56.93 194 LEU C C 1
ATOM 10099 O O . LEU C 2 184 ? 170.513 147.764 146.778 1.00 56.93 194 LEU C O 1
ATOM 10104 N N . HIS C 2 185 ? 170.866 147.625 144.561 1.00 62.46 195 HIS C N 1
ATOM 10105 C CA . HIS C 2 185 ? 171.712 148.806 144.502 1.00 62.46 195 HIS C CA 1
ATOM 10106 C C . HIS C 2 185 ? 170.901 150.034 144.112 1.00 62.46 195 HIS C C 1
ATOM 10107 O O . HIS C 2 185 ? 169.744 149.922 143.714 1.00 62.46 195 HIS C O 1
ATOM 10114 N N . ASP D 2 1 ? 77.647 93.330 151.935 1.00 86.28 11 ASP D N 1
ATOM 10115 C CA . ASP D 2 1 ? 77.275 94.687 151.557 1.00 86.28 11 ASP D CA 1
ATOM 10116 C C . ASP D 2 1 ? 76.598 95.407 152.714 1.00 86.28 11 ASP D C 1
ATOM 10117 O O . ASP D 2 1 ? 76.397 96.620 152.677 1.00 86.28 11 ASP D O 1
ATOM 10122 N N . GLU D 2 2 ? 76.231 94.636 153.738 1.00 84.61 12 GLU D N 1
ATOM 10123 C CA . GLU D 2 2 ? 75.606 95.229 154.914 1.00 84.61 12 GLU D CA 1
ATOM 10124 C C . GLU D 2 2 ? 76.573 96.145 155.651 1.00 84.61 12 GLU D C 1
ATOM 10125 O O . GLU D 2 2 ? 76.183 97.219 156.119 1.00 84.61 12 GLU D O 1
ATOM 10131 N N . GLU D 2 3 ? 77.842 95.753 155.748 1.00 83.35 13 GLU D N 1
ATOM 10132 C CA . GLU D 2 3 ? 78.788 96.535 156.537 1.00 83.35 13 GLU D CA 1
ATOM 10133 C C . GLU D 2 3 ? 78.974 97.929 155.948 1.00 83.35 13 GLU D C 1
ATOM 10134 O O . GLU D 2 3 ? 79.039 98.918 156.686 1.00 83.35 13 GLU D O 1
ATOM 10140 N N . LEU D 2 4 ? 79.035 98.025 154.621 1.00 81.22 14 LEU D N 1
ATOM 10141 C CA . LEU D 2 4 ? 79.097 99.293 153.905 1.00 81.22 14 LEU D CA 1
ATOM 10142 C C . LEU D 2 4 ? 77.765 100.019 153.868 1.00 81.22 14 LEU D C 1
ATOM 10143 O O . LEU D 2 4 ? 77.633 101.000 153.129 1.00 81.22 14 LEU D O 1
ATOM 10148 N N . GLU D 2 5 ? 76.772 99.560 154.620 1.00 82.68 15 GLU D N 1
ATOM 10149 C CA . GLU D 2 5 ? 75.449 100.167 154.612 1.00 82.68 15 GLU D CA 1
ATOM 10150 C C . GLU D 2 5 ? 75.120 100.860 155.922 1.00 82.68 15 GLU D C 1
ATOM 10151 O O . GLU D 2 5 ? 74.536 101.947 155.915 1.00 82.68 15 GLU D O 1
ATOM 10157 N N . GLU D 2 6 ? 75.513 100.265 157.050 1.00 83.16 16 GLU D N 1
ATOM 10158 C CA . GLU D 2 6 ? 75.433 100.967 158.324 1.00 83.16 16 GLU D CA 1
ATOM 10159 C C . GLU D 2 6 ? 76.317 102.202 158.312 1.00 83.16 16 GLU D C 1
ATOM 10160 O O . GLU D 2 6 ? 75.939 103.253 158.840 1.00 83.16 16 GLU D O 1
ATOM 10166 N N . ILE D 2 7 ? 77.508 102.088 157.726 1.00 78.12 17 ILE D N 1
ATOM 10167 C CA . ILE D 2 7 ? 78.381 103.247 157.594 1.00 78.12 17 ILE D CA 1
ATOM 10168 C C . ILE D 2 7 ? 77.733 104.297 156.708 1.00 78.12 17 ILE D C 1
ATOM 10169 O O . ILE D 2 7 ? 77.801 105.498 156.994 1.00 78.12 17 ILE D O 1
ATOM 10174 N N . LYS D 2 8 ? 77.088 103.866 155.625 1.00 76.59 18 LYS D N 1
ATOM 10175 C CA . LYS D 2 8 ? 76.433 104.819 154.738 1.00 76.59 18 LYS D CA 1
ATOM 10176 C C . LYS D 2 8 ? 75.318 105.570 155.456 1.00 76.59 18 LYS D C 1
ATOM 10177 O O . LYS D 2 8 ? 75.167 106.782 155.280 1.00 76.59 18 LYS D O 1
ATOM 10183 N N . LYS D 2 9 ? 74.520 104.873 156.264 1.00 78.37 19 LYS D N 1
ATOM 10184 C CA . LYS D 2 9 ? 73.459 105.567 156.989 1.00 78.37 19 LYS D CA 1
ATOM 10185 C C . LYS D 2 9 ? 74.026 106.476 158.070 1.00 78.37 19 LYS D C 1
ATOM 10186 O O . LYS D 2 9 ? 73.602 107.629 158.209 1.00 78.37 19 LYS D O 1
ATOM 10192 N N . GLU D 2 10 ? 74.981 105.974 158.853 1.00 79.32 20 GLU D N 1
ATOM 10193 C CA . GLU D 2 10 ? 75.507 106.754 159.967 1.00 79.32 20 GLU D CA 1
ATOM 10194 C C . GLU D 2 10 ? 76.229 107.997 159.478 1.00 79.32 20 GLU D C 1
ATOM 10195 O O . GLU D 2 10 ? 76.052 109.086 160.034 1.00 79.32 20 GLU D O 1
ATOM 10201 N N . THR D 2 11 ? 77.035 107.857 158.429 1.00 76.37 21 THR D N 1
ATOM 10202 C CA . THR D 2 11 ? 77.834 108.962 157.911 1.00 76.37 21 THR D CA 1
ATOM 10203 C C . THR D 2 11 ? 77.105 109.715 156.805 1.00 76.37 21 THR D C 1
ATOM 10204 O O . THR D 2 11 ? 76.854 110.917 156.921 1.00 76.37 21 THR D O 1
ATOM 10208 N N . GLY D 2 12 ? 76.753 109.015 155.734 1.00 73.50 22 GLY D N 1
ATOM 10209 C CA . GLY D 2 12 ? 76.169 109.635 154.561 1.00 73.50 22 GLY D CA 1
ATOM 10210 C C . GLY D 2 12 ? 76.942 109.377 153.294 1.00 73.50 22 GLY D C 1
ATOM 10211 O O . GLY D 2 12 ? 76.511 109.826 152.224 1.00 73.50 22 GLY D O 1
ATOM 10212 N N . PHE D 2 13 ? 78.055 108.655 153.367 1.00 69.84 23 PHE D N 1
ATOM 10213 C CA . PHE D 2 13 ? 78.898 108.400 152.214 1.00 69.84 23 PHE D CA 1
ATOM 10214 C C . PHE D 2 13 ? 78.168 107.527 151.199 1.00 69.84 23 PHE D C 1
ATOM 10215 O O . PHE D 2 13 ? 77.028 107.105 151.397 1.00 69.84 23 PHE D O 1
ATOM 10223 N N . SER D 2 14 ? 78.841 107.264 150.090 1.00 68.77 24 SER D N 1
ATOM 10224 C CA . SER D 2 14 ? 78.412 106.265 149.128 1.00 68.77 24 SER D CA 1
ATOM 10225 C C . SER D 2 14 ? 79.166 104.969 149.379 1.00 68.77 24 SER D C 1
ATOM 10226 O O . SER D 2 14 ? 80.133 104.925 150.137 1.00 68.77 24 SER D O 1
ATOM 10229 N N . HIS D 2 15 ? 78.713 103.895 148.738 1.00 71.63 25 HIS D N 1
ATOM 10230 C CA . HIS D 2 15 ? 79.405 102.624 148.906 1.00 71.63 25 HIS D CA 1
ATOM 10231 C C . HIS D 2 15 ? 80.826 102.699 148.370 1.00 71.63 25 HIS D C 1
ATOM 10232 O O . HIS D 2 15 ? 81.761 102.205 149.006 1.00 71.63 25 HIS D O 1
ATOM 10239 N N . SER D 2 16 ? 81.011 103.319 147.203 1.00 66.58 26 SER D N 1
ATOM 10240 C CA . SER D 2 16 ? 82.347 103.393 146.620 1.00 66.58 26 SER D CA 1
ATOM 10241 C C . SER D 2 16 ? 83.258 104.305 147.431 1.00 66.58 26 SER D C 1
ATOM 10242 O O . SER D 2 16 ? 84.453 104.025 147.577 1.00 66.58 26 SER D O 1
ATOM 10245 N N . GLN D 2 17 ? 82.715 105.399 147.966 1.00 65.29 27 GLN D N 1
ATOM 10246 C CA . GLN D 2 17 ? 83.504 106.248 148.850 1.00 65.29 27 GLN D CA 1
ATOM 10247 C C . GLN D 2 17 ? 83.955 105.478 150.081 1.00 65.29 27 GLN D C 1
ATOM 10248 O O . GLN D 2 17 ? 85.118 105.571 150.492 1.00 65.29 27 GLN D O 1
ATOM 10254 N N . ILE D 2 18 ? 83.052 104.698 150.672 1.00 67.61 28 ILE D N 1
ATOM 10255 C CA . ILE D 2 18 ? 83.411 103.908 151.842 1.00 67.61 28 ILE D CA 1
ATOM 10256 C C . ILE D 2 18 ? 84.456 102.868 151.479 1.00 67.61 28 ILE D C 1
ATOM 10257 O O . ILE D 2 18 ? 85.380 102.608 152.250 1.00 67.61 28 ILE D O 1
ATOM 10262 N N . THR D 2 19 ? 84.332 102.255 150.304 1.00 66.68 29 THR D N 1
ATOM 10263 C CA . THR D 2 19 ? 85.306 101.247 149.903 1.00 66.68 29 THR D CA 1
ATOM 10264 C C . THR D 2 19 ? 86.688 101.858 149.723 1.00 66.68 29 THR D C 1
ATOM 10265 O O . THR D 2 19 ? 87.689 101.297 150.181 1.00 66.68 29 THR D O 1
ATOM 10269 N N . ARG D 2 20 ? 86.763 103.010 149.059 1.00 63.78 30 ARG D N 1
ATOM 10270 C CA . ARG D 2 20 ? 88.056 103.655 148.868 1.00 63.78 30 ARG D CA 1
ATOM 10271 C C . ARG D 2 20 ? 88.654 104.094 150.196 1.00 63.78 30 ARG D C 1
ATOM 10272 O O . ARG D 2 20 ? 89.859 103.931 150.427 1.00 63.78 30 ARG D O 1
ATOM 10280 N N . LEU D 2 21 ? 87.830 104.639 151.092 1.00 64.77 31 LEU D N 1
ATOM 10281 C CA . LEU D 2 21 ? 88.351 105.044 152.391 1.00 64.77 31 LEU D CA 1
ATOM 10282 C C . LEU D 2 21 ? 88.746 103.843 153.234 1.00 64.77 31 LEU D C 1
ATOM 10283 O O . LEU D 2 21 ? 89.672 103.936 154.038 1.00 64.77 31 LEU D O 1
ATOM 10288 N N . TYR D 2 22 ? 88.086 102.704 153.051 1.00 67.98 32 TYR D N 1
ATOM 10289 C CA . TYR D 2 22 ? 88.511 101.495 153.741 1.00 67.98 32 TYR D CA 1
ATOM 10290 C C . TYR D 2 22 ? 89.848 101.010 153.214 1.00 67.98 32 TYR D C 1
ATOM 10291 O O . TYR D 2 22 ? 90.677 100.503 153.976 1.00 67.98 32 TYR D O 1
ATOM 10300 N N . SER D 2 23 ? 90.061 101.119 151.906 1.00 65.19 33 SER D N 1
ATOM 10301 C CA . SER D 2 23 ? 91.359 100.759 151.355 1.00 65.19 33 SER D CA 1
ATOM 10302 C C . SER D 2 23 ? 92.446 101.664 151.912 1.00 65.19 33 SER D C 1
ATOM 10303 O O . SER D 2 23 ? 93.534 101.198 152.268 1.00 65.19 33 SER D O 1
ATOM 10306 N N . ARG D 2 24 ? 92.155 102.959 152.026 1.00 63.54 34 ARG D N 1
ATOM 10307 C CA . ARG D 2 24 ? 93.106 103.875 152.648 1.00 63.54 34 ARG D CA 1
ATOM 10308 C C . ARG D 2 24 ? 93.346 103.517 154.108 1.00 63.54 34 ARG D C 1
ATOM 10309 O O . ARG D 2 24 ? 94.474 103.602 154.597 1.00 63.54 34 ARG D O 1
ATOM 10317 N N . PHE D 2 25 ? 92.294 103.122 154.821 1.00 68.95 35 PHE D N 1
ATOM 10318 C CA . PHE D 2 25 ? 92.428 102.741 156.222 1.00 68.95 35 PHE D CA 1
ATOM 10319 C C . PHE D 2 25 ? 93.337 101.530 156.377 1.00 68.95 35 PHE D C 1
ATOM 10320 O O . PHE D 2 25 ? 94.308 101.554 157.142 1.00 68.95 35 PHE D O 1
ATOM 10328 N N . THR D 2 26 ? 93.044 100.463 155.640 1.00 69.74 36 THR D N 1
ATOM 10329 C CA . THR D 2 26 ? 93.859 99.262 155.729 1.00 69.74 36 THR D CA 1
ATOM 10330 C C . THR D 2 26 ? 95.264 99.480 155.194 1.00 69.74 36 THR D C 1
ATOM 10331 O O . THR D 2 26 ? 96.170 98.722 155.551 1.00 69.74 36 THR D O 1
ATOM 10335 N N . SER D 2 27 ? 95.473 100.486 154.347 1.00 69.80 37 SER D N 1
ATOM 10336 C CA . SER D 2 27 ? 96.838 100.855 154.000 1.00 69.80 37 SER D CA 1
ATOM 10337 C C . SER D 2 27 ? 97.510 101.585 155.151 1.00 69.80 37 SER D C 1
ATOM 10338 O O . SER D 2 27 ? 98.697 101.380 155.415 1.00 69.80 37 SER D O 1
ATOM 10341 N N . LEU D 2 28 ? 96.765 102.444 155.844 1.00 71.07 38 LEU D N 1
ATOM 10342 C CA . LEU D 2 28 ? 97.269 103.156 157.009 1.00 71.07 38 LEU D CA 1
ATOM 10343 C C . LEU D 2 28 ? 97.517 102.232 158.182 1.00 71.07 38 LEU D C 1
ATOM 10344 O O . LEU D 2 28 ? 98.163 102.644 159.150 1.00 71.07 38 LEU D O 1
ATOM 10349 N N . ASP D 2 29 ? 97.040 100.997 158.110 1.00 76.70 39 ASP D N 1
ATOM 10350 C CA . ASP D 2 29 ? 97.129 100.067 159.231 1.00 76.70 39 ASP D CA 1
ATOM 10351 C C . ASP D 2 29 ? 98.382 99.215 159.172 1.00 76.70 39 ASP D C 1
ATOM 10352 O O . ASP D 2 29 ? 98.335 98.020 159.471 1.00 76.70 39 ASP D O 1
ATOM 10357 N N . LYS D 2 30 ? 99.504 99.788 158.735 1.00 77.52 40 LYS D N 1
ATOM 10358 C CA . LYS D 2 30 ? 100.786 99.102 158.813 1.00 77.52 40 LYS D CA 1
ATOM 10359 C C . LYS D 2 30 ? 100.965 98.553 160.218 1.00 77.52 40 LYS D C 1
ATOM 10360 O O . LYS D 2 30 ? 101.077 99.313 161.182 1.00 77.52 40 LYS D O 1
ATOM 10366 N N . GLY D 2 31 ? 100.991 97.232 160.334 1.00 81.07 41 GLY D N 1
ATOM 10367 C CA . GLY D 2 31 ? 100.845 96.545 161.602 1.00 81.07 41 GLY D CA 1
ATOM 10368 C C . GLY D 2 31 ? 99.631 95.648 161.664 1.00 81.07 41 GLY D C 1
ATOM 10369 O O . GLY D 2 31 ? 99.624 94.686 162.445 1.00 81.07 41 GLY D O 1
ATOM 10370 N N . GLU D 2 32 ? 98.604 95.936 160.867 1.00 81.21 42 GLU D N 1
ATOM 10371 C CA . GLU D 2 32 ? 97.456 95.056 160.665 1.00 81.21 42 GLU D CA 1
ATOM 10372 C C . GLU D 2 32 ? 96.819 94.664 161.998 1.00 81.21 42 GLU D C 1
ATOM 10373 O O . GLU D 2 32 ? 96.679 93.491 162.344 1.00 81.21 42 GLU D O 1
ATOM 10379 N N . ASN D 2 33 ? 96.438 95.686 162.750 1.00 81.11 43 ASN D N 1
ATOM 10380 C CA . ASN D 2 33 ? 95.819 95.511 164.053 1.00 81.11 43 ASN D CA 1
ATOM 10381 C C . ASN D 2 33 ? 94.299 95.531 163.996 1.00 81.11 43 ASN D C 1
ATOM 10382 O O . ASN D 2 33 ? 93.654 95.474 165.048 1.00 81.11 43 ASN D O 1
ATOM 10387 N N . GLY D 2 34 ? 93.710 95.616 162.804 1.00 79.18 44 GLY D N 1
ATOM 10388 C CA . GLY D 2 34 ? 92.283 95.810 162.666 1.00 79.18 44 GLY D CA 1
ATOM 10389 C C . GLY D 2 34 ? 91.786 97.169 163.099 1.00 79.18 44 GLY D C 1
ATOM 10390 O O . GLY D 2 34 ? 90.609 97.481 162.879 1.00 79.18 44 GLY D O 1
ATOM 10391 N N . THR D 2 35 ? 92.641 97.988 163.700 1.00 77.89 45 THR D N 1
ATOM 10392 C CA . THR D 2 35 ? 92.296 99.314 164.178 1.00 77.89 45 THR D CA 1
ATOM 10393 C C . THR D 2 35 ? 93.479 100.221 163.872 1.00 77.89 45 THR D C 1
ATOM 10394 O O . THR D 2 35 ? 94.392 99.843 163.136 1.00 77.89 45 THR D O 1
ATOM 10398 N N . LEU D 2 36 ? 93.484 101.424 164.434 1.00 75.11 46 LEU D N 1
ATOM 10399 C CA . LEU D 2 36 ? 94.491 102.398 164.043 1.00 75.11 46 LEU D CA 1
ATOM 10400 C C . LEU D 2 36 ? 94.823 103.280 165.239 1.00 75.11 46 LEU D C 1
ATOM 10401 O O . LEU D 2 36 ? 93.925 103.714 165.963 1.00 75.11 46 LEU D O 1
ATOM 10406 N N . SER D 2 37 ? 96.110 103.538 165.445 1.00 77.01 47 SER D N 1
ATOM 10407 C CA . SER D 2 37 ? 96.604 104.197 166.647 1.00 77.01 47 SER D CA 1
ATOM 10408 C C . SER D 2 37 ? 97.104 105.603 166.334 1.00 77.01 47 SER D C 1
ATOM 10409 O O . SER D 2 37 ? 97.073 106.063 165.193 1.00 77.01 47 SER D O 1
ATOM 10412 N N . ARG D 2 38 ? 97.571 106.291 167.380 1.00 76.45 48 ARG D N 1
ATOM 10413 C CA . ARG D 2 38 ? 98.097 107.642 167.214 1.00 76.45 48 ARG D CA 1
ATOM 10414 C C . ARG D 2 38 ? 99.296 107.647 166.281 1.00 76.45 48 ARG D C 1
ATOM 10415 O O . ARG D 2 38 ? 99.402 108.489 165.384 1.00 76.45 48 ARG D O 1
ATOM 10423 N N . GLU D 2 39 ? 100.215 106.709 166.483 1.00 78.28 49 GLU D N 1
ATOM 10424 C CA . GLU D 2 39 ? 101.435 106.687 165.693 1.00 78.28 49 GLU D CA 1
ATOM 10425 C C . GLU D 2 39 ? 101.190 106.244 164.260 1.00 78.28 49 GLU D C 1
ATOM 10426 O O . GLU D 2 39 ? 101.985 106.584 163.379 1.00 78.28 49 GLU D O 1
ATOM 10432 N N . ASP D 2 40 ? 100.114 105.500 164.002 1.00 75.75 50 ASP D N 1
ATOM 10433 C CA . ASP D 2 40 ? 99.770 105.172 162.624 1.00 75.75 50 ASP D CA 1
ATOM 10434 C C . ASP D 2 40 ? 99.384 106.420 161.844 1.00 75.75 50 ASP D C 1
ATOM 10435 O O . ASP D 2 40 ? 99.752 106.567 160.674 1.00 75.75 50 ASP D O 1
ATOM 10440 N N . PHE D 2 41 ? 98.629 107.321 162.469 1.00 72.43 51 PHE D N 1
ATOM 10441 C CA . PHE D 2 41 ? 98.377 108.621 161.861 1.00 72.43 51 PHE D CA 1
ATOM 10442 C C . PHE D 2 41 ? 99.654 109.437 161.769 1.00 72.43 51 PHE D C 1
ATOM 10443 O O . PHE D 2 41 ? 99.922 110.069 160.744 1.00 72.43 51 PHE D O 1
ATOM 10451 N N . GLN D 2 42 ? 100.448 109.439 162.839 1.00 75.23 52 GLN D N 1
ATOM 10452 C CA . GLN D 2 42 ? 101.687 110.202 162.858 1.00 75.23 52 GLN D CA 1
ATOM 10453 C C . GLN D 2 42 ? 102.640 109.752 161.771 1.00 75.23 52 GLN D C 1
ATOM 10454 O O . GLN D 2 42 ? 103.483 110.537 161.330 1.00 75.23 52 GLN D O 1
ATOM 10460 N N . ARG D 2 43 ? 102.520 108.503 161.333 1.00 73.97 53 ARG D N 1
ATOM 10461 C CA . ARG D 2 43 ? 103.390 107.967 160.302 1.00 73.97 53 ARG D CA 1
ATOM 10462 C C . ARG D 2 43 ? 103.122 108.608 158.946 1.00 73.97 53 ARG D C 1
ATOM 10463 O O . ARG D 2 43 ? 103.952 108.485 158.041 1.00 73.97 53 ARG D O 1
ATOM 10471 N N . ILE D 2 44 ? 101.997 109.301 158.794 1.00 66.83 54 ILE D N 1
ATOM 10472 C CA . ILE D 2 44 ? 101.699 109.989 157.532 1.00 66.83 54 ILE D CA 1
ATOM 10473 C C . ILE D 2 44 ? 102.724 111.093 157.309 1.00 66.83 54 ILE D C 1
ATOM 10474 O O . ILE D 2 44 ? 102.936 111.931 158.205 1.00 66.83 54 ILE D O 1
ATOM 10479 N N . PRO D 2 45 ? 103.380 111.148 156.149 1.00 65.72 55 PRO D N 1
ATOM 10480 C CA . PRO D 2 45 ? 104.551 112.026 156.006 1.00 65.72 55 PRO D CA 1
ATOM 10481 C C . PRO D 2 45 ? 104.282 113.497 156.228 1.00 65.72 55 PRO D C 1
ATOM 10482 O O . PRO D 2 45 ? 105.146 114.188 156.779 1.00 65.72 55 PRO D O 1
ATOM 10486 N N . GLU D 2 46 ? 103.128 114.014 155.820 1.00 64.95 56 GLU D N 1
ATOM 10487 C CA . GLU D 2 46 ? 102.904 115.453 155.855 1.00 64.95 56 GLU D CA 1
ATOM 10488 C C . GLU D 2 46 ? 101.833 115.859 156.854 1.00 64.95 56 GLU D C 1
ATOM 10489 O O . GLU D 2 46 ? 101.260 116.943 156.732 1.00 64.95 56 GLU D O 1
ATOM 10495 N N . LEU D 2 47 ? 101.545 115.010 157.834 1.00 63.35 57 LEU D N 1
ATOM 10496 C CA . LEU D 2 47 ? 100.799 115.472 158.995 1.00 63.35 57 LEU D CA 1
ATOM 10497 C C . LEU D 2 47 ? 101.720 116.116 160.020 1.00 63.35 57 LEU D C 1
ATOM 10498 O O . LEU D 2 47 ? 101.307 117.042 160.724 1.00 63.35 57 LEU D O 1
ATOM 10503 N N . ALA D 2 48 ? 102.963 115.638 160.118 1.00 65.90 58 ALA D N 1
ATOM 10504 C CA . ALA D 2 48 ? 103.956 116.282 160.966 1.00 65.90 58 ALA D CA 1
ATOM 10505 C C . ALA D 2 48 ? 104.302 117.675 160.474 1.00 65.90 58 ALA D C 1
ATOM 10506 O O . ALA D 2 48 ? 104.812 118.487 161.249 1.00 65.90 58 ALA D O 1
ATOM 10508 N N . ILE D 2 49 ? 104.047 117.958 159.198 1.00 64.46 59 ILE D N 1
ATOM 10509 C CA . ILE D 2 49 ? 104.208 119.300 158.663 1.00 64.46 59 ILE D CA 1
ATOM 10510 C C . ILE D 2 49 ? 103.034 120.197 159.023 1.00 64.46 59 ILE D C 1
ATOM 10511 O O . ILE D 2 49 ? 103.188 121.420 159.083 1.00 64.46 59 ILE D O 1
ATOM 10516 N N . ASN D 2 50 ? 101.872 119.624 159.274 1.00 64.61 60 ASN D N 1
ATOM 10517 C CA . ASN D 2 50 ? 100.696 120.425 159.570 1.00 64.61 60 ASN D CA 1
ATOM 10518 C C . ASN D 2 50 ? 100.835 121.058 160.945 1.00 64.61 60 ASN D C 1
ATOM 10519 O O . ASN D 2 50 ? 101.107 120.350 161.919 1.00 64.61 60 ASN D O 1
ATOM 10524 N N . PRO D 2 51 ? 100.665 122.372 161.069 1.00 65.63 61 PRO D N 1
ATOM 10525 C CA . PRO D 2 51 ? 100.708 122.981 162.402 1.00 65.63 61 PRO D CA 1
ATOM 10526 C C . PRO D 2 51 ? 99.646 122.440 163.335 1.00 65.63 61 PRO D C 1
ATOM 10527 O O . PRO D 2 51 ? 99.891 122.317 164.538 1.00 65.63 61 PRO D O 1
ATOM 10531 N N . LEU D 2 52 ? 98.474 122.101 162.815 1.00 68.15 62 LEU D N 1
ATOM 10532 C CA . LEU D 2 52 ? 97.391 121.558 163.617 1.00 68.15 62 LEU D CA 1
ATOM 10533 C C . LEU D 2 52 ? 97.266 120.049 163.492 1.00 68.15 62 LEU D C 1
ATOM 10534 O O . LEU D 2 52 ? 96.229 119.497 163.861 1.00 68.15 62 LEU D O 1
ATOM 10539 N N . GLY D 2 53 ? 98.296 119.371 162.984 1.00 69.49 63 GLY D N 1
ATOM 10540 C CA . GLY D 2 53 ? 98.163 117.956 162.681 1.00 69.49 63 GLY D CA 1
ATOM 10541 C C . GLY D 2 53 ? 97.874 117.106 163.901 1.00 69.49 63 GLY D C 1
ATOM 10542 O O . GLY D 2 53 ? 97.055 116.186 163.849 1.00 69.49 63 GLY D O 1
ATOM 10543 N N . ASP D 2 54 ? 98.543 117.399 165.016 1.00 73.23 64 ASP D N 1
ATOM 10544 C CA . ASP D 2 54 ? 98.359 116.595 166.220 1.00 73.23 64 ASP D CA 1
ATOM 10545 C C . ASP D 2 54 ? 96.948 116.730 166.772 1.00 73.23 64 ASP D C 1
ATOM 10546 O O . ASP D 2 54 ? 96.366 115.748 167.243 1.00 73.23 64 ASP D O 1
ATOM 10551 N N . ARG D 2 55 ? 96.384 117.935 166.733 1.00 73.80 65 ARG D N 1
ATOM 10552 C CA . ARG D 2 55 ? 95.005 118.104 167.172 1.00 73.80 65 ARG D CA 1
ATOM 10553 C C . ARG D 2 55 ? 94.047 117.333 166.275 1.00 73.80 65 ARG D C 1
ATOM 10554 O O . ARG D 2 55 ? 93.074 116.750 166.757 1.00 73.80 65 ARG D O 1
ATOM 10562 N N . ILE D 2 56 ? 94.307 117.320 164.966 1.00 70.11 66 ILE D N 1
ATOM 10563 C CA . ILE D 2 56 ? 93.491 116.532 164.046 1.00 70.11 66 ILE D CA 1
ATOM 10564 C C . ILE D 2 56 ? 93.538 115.063 164.437 1.00 70.11 66 ILE D C 1
ATOM 10565 O O . ILE D 2 56 ? 92.503 114.396 164.589 1.00 70.11 66 ILE D O 1
ATOM 10570 N N . ILE D 2 57 ? 94.751 114.544 164.620 1.00 70.76 67 ILE D N 1
ATOM 10571 C CA . ILE D 2 57 ? 94.915 113.136 164.953 1.00 70.76 67 ILE D CA 1
ATOM 10572 C C . ILE D 2 57 ? 94.181 112.814 166.243 1.00 70.76 67 ILE D C 1
ATOM 10573 O O . ILE D 2 57 ? 93.439 111.831 166.324 1.00 70.76 67 ILE D O 1
ATOM 10578 N N . ASN D 2 58 ? 94.349 113.655 167.263 1.00 72.25 68 ASN D N 1
ATOM 10579 C CA . ASN D 2 58 ? 93.656 113.418 168.522 1.00 72.25 68 ASN D CA 1
ATOM 10580 C C . ASN D 2 58 ? 92.150 113.440 168.323 1.00 72.25 68 ASN D C 1
ATOM 10581 O O . ASN D 2 58 ? 91.431 112.613 168.892 1.00 72.25 68 ASN D O 1
ATOM 10586 N N . ALA D 2 59 ? 91.655 114.367 167.506 1.00 72.08 69 ALA D N 1
ATOM 10587 C CA . ALA D 2 59 ? 90.226 114.435 167.243 1.00 72.08 69 ALA D CA 1
ATOM 10588 C C . ALA D 2 59 ? 89.710 113.183 166.564 1.00 72.08 69 ALA D C 1
ATOM 10589 O O . ALA D 2 59 ? 88.517 112.885 166.664 1.00 72.08 69 ALA D O 1
ATOM 10591 N N . PHE D 2 60 ? 90.574 112.450 165.863 1.00 72.35 70 PHE D N 1
ATOM 10592 C CA . PHE D 2 60 ? 90.110 111.216 165.237 1.00 72.35 70 PHE D CA 1
ATOM 10593 C C . PHE D 2 60 ? 89.736 110.159 166.267 1.00 72.35 70 PHE D C 1
ATOM 10594 O O . PHE D 2 60 ? 88.911 109.285 165.982 1.00 72.35 70 PHE D O 1
ATOM 10602 N N . PHE D 2 61 ? 90.307 110.220 167.435 1.00 76.05 71 PHE D N 1
ATOM 10603 C CA . PHE D 2 61 ? 90.062 109.223 168.461 1.00 76.05 71 PHE D CA 1
ATOM 10604 C C . PHE D 2 61 ? 89.052 109.729 169.481 1.00 76.05 71 PHE D C 1
ATOM 10605 O O . PHE D 2 61 ? 88.970 110.933 169.740 1.00 76.05 71 PHE D O 1
ATOM 10613 N N . PRO D 2 62 ? 88.263 108.838 170.076 1.00 82.18 72 PRO D N 1
ATOM 10614 C CA . PRO D 2 62 ? 87.343 109.270 171.128 1.00 82.18 72 PRO D CA 1
ATOM 10615 C C . PRO D 2 62 ? 88.098 109.598 172.402 1.00 82.18 72 PRO D C 1
ATOM 10616 O O . PRO D 2 62 ? 89.180 109.068 172.665 1.00 82.18 72 PRO D O 1
ATOM 10620 N N . GLU D 2 63 ? 87.512 110.493 173.193 1.00 87.59 73 GLU D N 1
ATOM 10621 C CA . GLU D 2 63 ? 88.096 110.854 174.476 1.00 87.59 73 GLU D CA 1
ATOM 10622 C C . GLU D 2 63 ? 88.228 109.619 175.358 1.00 87.59 73 GLU D C 1
ATOM 10623 O O . GLU D 2 63 ? 87.285 108.837 175.503 1.00 87.59 73 GLU D O 1
ATOM 10629 N N . GLY D 2 64 ? 89.395 109.446 175.943 1.00 87.07 74 GLY D N 1
ATOM 10630 C CA . GLY D 2 64 ? 89.668 108.267 176.752 1.00 87.07 74 GLY D CA 1
ATOM 10631 C C . GLY D 2 64 ? 90.320 107.129 176.005 1.00 87.07 74 GLY D C 1
ATOM 10632 O O . GLY D 2 64 ? 91.359 106.624 176.426 1.00 87.07 74 GLY D O 1
ATOM 10633 N N . GLU D 2 65 ? 89.721 106.710 174.895 1.00 86.59 75 GLU D N 1
ATOM 10634 C CA . GLU D 2 65 ? 90.303 105.641 174.103 1.00 86.59 75 GLU D CA 1
ATOM 10635 C C . GLU D 2 65 ? 91.589 106.114 173.439 1.00 86.59 75 GLU D C 1
ATOM 10636 O O . GLU D 2 65 ? 91.847 107.312 173.299 1.00 86.59 75 GLU D O 1
ATOM 10642 N N . ASP D 2 66 ? 92.413 105.146 173.040 1.00 85.01 76 ASP D N 1
ATOM 10643 C CA . ASP D 2 66 ? 93.666 105.432 172.354 1.00 85.01 76 ASP D CA 1
ATOM 10644 C C . ASP D 2 66 ? 93.755 104.695 171.024 1.00 85.01 76 ASP D C 1
ATOM 10645 O O . ASP D 2 66 ? 94.857 104.475 170.516 1.00 85.01 76 ASP D O 1
ATOM 10650 N N . GLN D 2 67 ? 92.615 104.310 170.455 1.00 80.19 77 GLN D N 1
ATOM 10651 C CA . GLN D 2 67 ? 92.576 103.634 169.168 1.00 80.19 77 GLN D CA 1
ATOM 10652 C C . GLN D 2 67 ? 91.260 103.960 168.482 1.00 80.19 77 GLN D C 1
ATOM 10653 O O . GLN D 2 67 ? 90.294 104.381 169.119 1.00 80.19 77 GLN D O 1
ATOM 10659 N N . VAL D 2 68 ? 91.236 103.769 167.167 1.00 75.84 78 VAL D N 1
ATOM 10660 C CA . VAL D 2 68 ? 90.039 103.997 166.369 1.00 75.84 78 VAL D CA 1
ATOM 10661 C C . VAL D 2 68 ? 89.918 102.879 165.346 1.00 75.84 78 VAL D C 1
ATOM 10662 O O . VAL D 2 68 ? 90.920 102.413 164.796 1.00 75.84 78 VAL D O 1
ATOM 10666 N N . ASN D 2 69 ? 88.699 102.415 165.124 1.00 73.74 79 ASN D N 1
ATOM 10667 C CA . ASN D 2 69 ? 88.445 101.419 164.103 1.00 73.74 79 ASN D CA 1
ATOM 10668 C C . ASN D 2 69 ? 87.903 102.119 162.865 1.00 73.74 79 ASN D C 1
ATOM 10669 O O . ASN D 2 69 ? 87.838 103.349 162.801 1.00 73.74 79 ASN D O 1
ATOM 10674 N N . PHE D 2 70 ? 87.506 101.336 161.863 1.00 70.41 80 PHE D N 1
ATOM 10675 C CA . PHE D 2 70 ? 87.066 101.932 160.609 1.00 70.41 80 PHE D CA 1
ATOM 10676 C C . PHE D 2 70 ? 85.798 102.750 160.794 1.00 70.41 80 PHE D C 1
ATOM 10677 O O . PHE D 2 70 ? 85.627 103.790 160.152 1.00 70.41 80 PHE D O 1
ATOM 10685 N N . ARG D 2 71 ? 84.887 102.293 161.650 1.00 73.56 81 ARG D N 1
ATOM 10686 C CA . ARG D 2 71 ? 83.660 103.051 161.866 1.00 73.56 81 ARG D CA 1
ATOM 10687 C C . ARG D 2 71 ? 83.956 104.413 162.474 1.00 73.56 81 ARG D C 1
ATOM 10688 O O . ARG D 2 71 ? 83.361 105.417 162.076 1.00 73.56 81 ARG D O 1
ATOM 10696 N N . GLY D 2 72 ? 84.871 104.470 163.440 1.00 72.24 82 GLY D N 1
ATOM 10697 C CA . GLY D 2 72 ? 85.253 105.755 164.000 1.00 72.24 82 GLY D CA 1
ATOM 10698 C C . GLY D 2 72 ? 85.989 106.623 163.000 1.00 72.24 82 GLY D C 1
ATOM 10699 O O . GLY D 2 72 ? 85.785 107.840 162.951 1.00 72.24 82 GLY D O 1
ATOM 10700 N N . PHE D 2 73 ? 86.869 106.010 162.205 1.00 68.78 83 PHE D N 1
ATOM 10701 C CA . PHE D 2 73 ? 87.524 106.710 161.107 1.00 68.78 83 PHE D CA 1
ATOM 10702 C C . PHE D 2 73 ? 86.495 107.402 160.232 1.00 68.78 83 PHE D C 1
ATOM 10703 O O . PHE D 2 73 ? 86.587 108.604 159.972 1.00 68.78 83 PHE D O 1
ATOM 10711 N N . MET D 2 74 ? 85.471 106.662 159.816 1.00 70.21 84 MET D N 1
ATOM 10712 C CA . MET D 2 74 ? 84.457 107.220 158.932 1.00 70.21 84 MET D CA 1
ATOM 10713 C C . MET D 2 74 ? 83.596 108.254 159.644 1.00 70.21 84 MET D C 1
ATOM 10714 O O . MET D 2 74 ? 83.189 109.247 159.038 1.00 70.21 84 MET D O 1
ATOM 10719 N N . ARG D 2 75 ? 83.295 108.040 160.923 1.00 72.59 85 ARG D N 1
ATOM 10720 C CA . ARG D 2 75 ? 82.488 109.009 161.655 1.00 72.59 85 ARG D CA 1
ATOM 10721 C C . ARG D 2 75 ? 83.194 110.350 161.731 1.00 72.59 85 ARG D C 1
ATOM 10722 O O . ARG D 2 75 ? 82.620 111.388 161.389 1.00 72.59 85 ARG D O 1
ATOM 10730 N N . THR D 2 76 ? 84.451 110.347 162.168 1.00 71.45 86 THR D N 1
ATOM 10731 C CA . THR D 2 76 ? 85.189 111.597 162.253 1.00 71.45 86 THR D CA 1
ATOM 10732 C C . THR D 2 76 ? 85.604 112.124 160.892 1.00 71.45 86 THR D C 1
ATOM 10733 O O . THR D 2 76 ? 86.002 113.286 160.791 1.00 71.45 86 THR D O 1
ATOM 10737 N N . LEU D 2 77 ? 85.529 111.305 159.851 1.00 68.15 87 LEU D N 1
ATOM 10738 C CA . LEU D 2 77 ? 85.897 111.730 158.516 1.00 68.15 87 LEU D CA 1
ATOM 10739 C C . LEU D 2 77 ? 84.709 112.211 157.704 1.00 68.15 87 LEU D C 1
ATOM 10740 O O . LEU D 2 77 ? 84.904 112.822 156.652 1.00 68.15 87 LEU D O 1
ATOM 10745 N N . ALA D 2 78 ? 83.491 111.943 158.161 1.00 72.31 88 ALA D N 1
ATOM 10746 C CA . ALA D 2 78 ? 82.293 112.338 157.442 1.00 72.31 88 ALA D CA 1
ATOM 10747 C C . ALA D 2 78 ? 81.861 113.763 157.729 1.00 72.31 88 ALA D C 1
ATOM 10748 O O . ALA D 2 78 ? 80.954 114.258 157.056 1.00 72.31 88 ALA D O 1
ATOM 10750 N N . HIS D 2 79 ? 82.471 114.433 158.705 1.00 74.47 89 HIS D N 1
ATOM 10751 C CA . HIS D 2 79 ? 82.142 115.833 158.931 1.00 74.47 89 HIS D CA 1
ATOM 10752 C C . HIS D 2 79 ? 82.552 116.707 157.761 1.00 74.47 89 HIS D C 1
ATOM 10753 O O . HIS D 2 79 ? 82.083 117.842 157.652 1.00 74.47 89 HIS D O 1
ATOM 10760 N N . PHE D 2 80 ? 83.416 116.209 156.887 1.00 69.88 90 PHE D N 1
ATOM 10761 C CA . PHE D 2 80 ? 83.984 117.002 155.814 1.00 69.88 90 PHE D CA 1
ATOM 10762 C C . PHE D 2 80 ? 83.349 116.708 154.471 1.00 69.88 90 PHE D C 1
ATOM 10763 O O . PHE D 2 80 ? 83.849 117.171 153.444 1.00 69.88 90 PHE D O 1
ATOM 10771 N N . ARG D 2 81 ? 82.265 115.952 154.454 1.00 73.55 91 ARG D N 1
ATOM 10772 C CA . ARG D 2 81 ? 81.476 115.843 153.247 1.00 73.55 91 ARG D CA 1
ATOM 10773 C C . ARG D 2 81 ? 80.784 117.172 152.971 1.00 73.55 91 ARG D C 1
ATOM 10774 O O . ARG D 2 81 ? 80.341 117.845 153.903 1.00 73.55 91 ARG D O 1
ATOM 10782 N N . PRO D 2 82 ? 80.670 117.576 151.715 1.00 76.74 92 PRO D N 1
ATOM 10783 C CA . PRO D 2 82 ? 79.872 118.758 151.404 1.00 76.74 92 PRO D CA 1
ATOM 10784 C C . PRO D 2 82 ? 78.394 118.452 151.559 1.00 76.74 92 PRO D C 1
ATOM 10785 O O . PRO D 2 82 ? 77.962 117.299 151.521 1.00 76.74 92 PRO D O 1
ATOM 10789 N N . ILE D 2 83 ? 77.611 119.506 151.759 1.00 89.31 93 ILE D N 1
ATOM 10790 C CA . ILE D 2 83 ? 76.159 119.391 151.803 1.00 89.31 93 ILE D CA 1
ATOM 10791 C C . ILE D 2 83 ? 75.594 119.797 150.455 1.00 89.31 93 ILE D C 1
ATOM 10792 O O . ILE D 2 83 ? 75.999 120.815 149.883 1.00 89.31 93 ILE D O 1
ATOM 10797 N N . GLU D 2 84 ? 74.671 118.992 149.942 1.00 105.21 94 GLU D N 1
ATOM 10798 C CA . GLU D 2 84 ? 73.934 119.306 148.729 1.00 105.21 94 GLU D CA 1
ATOM 10799 C C . GLU D 2 84 ? 72.578 119.894 149.106 1.00 105.21 94 GLU D C 1
ATOM 10800 O O . GLU D 2 84 ? 71.867 119.338 149.950 1.00 105.21 94 GLU D O 1
ATOM 10806 N N . ASP D 2 85 ? 72.235 121.026 148.486 1.00 118.05 95 ASP D N 1
ATOM 10807 C CA . ASP D 2 85 ? 71.043 121.774 148.879 1.00 118.05 95 ASP D CA 1
ATOM 10808 C C . ASP D 2 85 ? 69.764 120.999 148.573 1.00 118.05 95 ASP D C 1
ATOM 10809 O O . ASP D 2 85 ? 68.852 120.929 149.407 1.00 118.05 95 ASP D O 1
ATOM 10814 N N . ASN D 2 86 ? 69.679 120.413 147.375 1.00 120.40 96 ASN D N 1
ATOM 10815 C CA . ASN D 2 86 ? 68.486 119.668 146.987 1.00 120.40 96 ASN D CA 1
ATOM 10816 C C . ASN D 2 86 ? 68.243 118.459 147.879 1.00 120.40 96 ASN D C 1
ATOM 10817 O O . ASN D 2 86 ? 67.098 118.005 147.987 1.00 120.40 96 ASN D O 1
ATOM 10822 N N . GLU D 2 87 ? 69.291 117.920 148.507 1.00 120.21 97 GLU D N 1
ATOM 10823 C CA . GLU D 2 87 ? 69.111 116.811 149.440 1.00 120.21 97 GLU D CA 1
ATOM 10824 C C . GLU D 2 87 ? 68.341 117.248 150.679 1.00 120.21 97 GLU D C 1
ATOM 10825 O O . GLU D 2 87 ? 67.356 116.609 151.069 1.00 120.21 97 GLU D O 1
ATOM 10831 N N . LYS D 2 88 ? 68.776 118.338 151.314 1.00 118.46 98 LYS D N 1
ATOM 10832 C CA . LYS D 2 88 ? 68.109 118.801 152.523 1.00 118.46 98 LYS D CA 1
ATOM 10833 C C . LYS D 2 88 ? 66.780 119.476 152.224 1.00 118.46 98 LYS D C 1
ATOM 10834 O O . LYS D 2 88 ? 65.935 119.572 153.119 1.00 118.46 98 LYS D O 1
ATOM 10840 N N . SER D 2 89 ? 66.573 119.939 150.991 1.00 121.68 99 SER D N 1
ATOM 10841 C CA . SER D 2 89 ? 65.289 120.514 150.610 1.00 121.68 99 SER D CA 1
ATOM 10842 C C . SER D 2 89 ? 64.241 119.461 150.276 1.00 121.68 99 SER D C 1
ATOM 10843 O O . SER D 2 89 ? 63.072 119.816 150.092 1.00 121.68 99 SER D O 1
ATOM 10846 N N . LYS D 2 90 ? 64.627 118.186 150.196 1.00 123.84 100 LYS D N 1
ATOM 10847 C CA . LYS D 2 90 ? 63.743 117.119 149.732 1.00 123.84 100 LYS D CA 1
ATOM 10848 C C . LYS D 2 90 ? 63.066 116.380 150.884 1.00 123.84 100 LYS D C 1
ATOM 10849 O O . LYS D 2 90 ? 61.835 116.379 150.985 1.00 123.84 100 LYS D O 1
ATOM 10855 N N . ASP D 2 91 ? 63.847 115.757 151.761 1.00 123.54 101 ASP D N 1
ATOM 10856 C CA . ASP D 2 91 ? 63.326 115.008 152.906 1.00 123.54 101 ASP D CA 1
ATOM 10857 C C . ASP D 2 91 ? 63.747 115.739 154.178 1.00 123.54 101 ASP D C 1
ATOM 10858 O O . ASP D 2 91 ? 64.826 115.501 154.724 1.00 123.54 101 ASP D O 1
ATOM 10863 N N . VAL D 2 92 ? 62.880 116.632 154.648 1.00 119.08 102 VAL D N 1
ATOM 10864 C CA . VAL D 2 92 ? 63.135 117.413 155.853 1.00 119.08 102 VAL D CA 1
ATOM 10865 C C . VAL D 2 92 ? 62.606 116.610 157.037 1.00 119.08 102 VAL D C 1
ATOM 10866 O O . VAL D 2 92 ? 61.400 116.561 157.286 1.00 119.08 102 VAL D O 1
ATOM 10870 N N . ASN D 2 93 ? 63.517 115.969 157.767 1.00 115.73 103 ASN D N 1
ATOM 10871 C CA . ASN D 2 93 ? 63.171 115.250 158.985 1.00 115.73 103 ASN D CA 1
ATOM 10872 C C . ASN D 2 93 ? 63.905 115.781 160.205 1.00 115.73 103 ASN D C 1
ATOM 10873 O O . ASN D 2 93 ? 63.278 116.005 161.248 1.00 115.73 103 ASN D O 1
ATOM 10878 N N . GLY D 2 94 ? 65.219 115.992 160.112 1.00 109.17 104 GLY D N 1
ATOM 10879 C CA . GLY D 2 94 ? 65.988 116.483 161.232 1.00 109.17 104 GLY D CA 1
ATOM 10880 C C . GLY D 2 94 ? 67.395 116.914 160.862 1.00 109.17 104 GLY D C 1
ATOM 10881 O O . GLY D 2 94 ? 67.917 116.572 159.796 1.00 109.17 104 GLY D O 1
ATOM 10882 N N . PRO D 2 95 ? 68.046 117.693 161.760 1.00 104.64 105 PRO D N 1
ATOM 10883 C CA . PRO D 2 95 ? 69.421 118.159 161.529 1.00 104.64 105 PRO D CA 1
ATOM 10884 C C . PRO D 2 95 ? 70.475 117.172 162.023 1.00 104.64 105 PRO D C 1
ATOM 10885 O O . PRO D 2 95 ? 71.431 117.541 162.715 1.00 104.64 105 PRO D O 1
ATOM 10889 N N . GLU D 2 96 ? 70.320 115.911 161.652 1.00 99.98 106 GLU D N 1
ATOM 10890 C CA . GLU D 2 96 ? 71.235 114.846 162.042 1.00 99.98 106 GLU D CA 1
ATOM 10891 C C . GLU D 2 96 ? 72.604 114.836 161.354 1.00 99.98 106 GLU D C 1
ATOM 10892 O O . GLU D 2 96 ? 73.563 114.361 161.975 1.00 99.98 106 GLU D O 1
ATOM 10898 N N . PRO D 2 97 ? 72.761 115.301 160.105 1.00 90.79 107 PRO D N 1
ATOM 10899 C CA . PRO D 2 97 ? 73.969 114.939 159.350 1.00 90.79 107 PRO D CA 1
ATOM 10900 C C . PRO D 2 97 ? 75.249 115.328 160.069 1.00 90.79 107 PRO D C 1
ATOM 10901 O O . PRO D 2 97 ? 75.385 116.439 160.585 1.00 90.79 107 PRO D O 1
ATOM 10905 N N . LEU D 2 98 ? 76.195 114.392 160.091 1.00 82.68 108 LEU D N 1
ATOM 10906 C CA . LEU D 2 98 ? 77.510 114.650 160.653 1.00 82.68 108 LEU D CA 1
ATOM 10907 C C . LEU D 2 98 ? 78.307 115.645 159.829 1.00 82.68 108 LEU D C 1
ATOM 10908 O O . LEU D 2 98 ? 79.337 116.127 160.306 1.00 82.68 108 LEU D O 1
ATOM 10913 N N . ASN D 2 99 ? 77.867 115.954 158.611 1.00 80.92 109 ASN D N 1
ATOM 10914 C CA . ASN D 2 99 ? 78.525 116.944 157.777 1.00 80.92 109 ASN D CA 1
ATOM 10915 C C . ASN D 2 99 ? 77.805 118.284 157.783 1.00 80.92 109 ASN D C 1
ATOM 10916 O O . ASN D 2 99 ? 78.016 119.091 156.875 1.00 80.92 109 ASN D O 1
ATOM 10921 N N . SER D 2 100 ? 76.954 118.534 158.772 1.00 82.33 110 SER D N 1
ATOM 10922 C CA . SER D 2 100 ? 76.265 119.810 158.837 1.00 82.33 110 SER D CA 1
ATOM 10923 C C . SER D 2 100 ? 77.245 120.912 159.215 1.00 82.33 110 SER D C 1
ATOM 10924 O O . SER D 2 100 ? 78.333 120.656 159.736 1.00 82.33 110 SER D O 1
ATOM 10927 N N . ARG D 2 101 ? 76.851 122.155 158.939 1.00 82.94 111 ARG D N 1
ATOM 10928 C CA . ARG D 2 101 ? 77.749 123.276 159.193 1.00 82.94 111 ARG D CA 1
ATOM 10929 C C . ARG D 2 101 ? 78.133 123.351 160.663 1.00 82.94 111 ARG D C 1
ATOM 10930 O O . ARG D 2 101 ? 79.307 123.557 161.002 1.00 82.94 111 ARG D O 1
ATOM 10938 N N . SER D 2 102 ? 77.157 123.171 161.553 1.00 80.76 112 SER D N 1
ATOM 10939 C CA . SER D 2 102 ? 77.466 123.184 162.974 1.00 80.76 112 SER D CA 1
ATOM 10940 C C . SER D 2 102 ? 78.423 122.068 163.346 1.00 80.76 112 SER D C 1
ATOM 10941 O O . SER D 2 102 ? 79.199 122.215 164.287 1.00 80.76 112 SER D O 1
ATOM 10944 N N . ASN D 2 103 ? 78.400 120.956 162.617 1.00 79.81 113 ASN D N 1
ATOM 10945 C CA . ASN D 2 103 ? 79.282 119.851 162.969 1.00 79.81 113 ASN D CA 1
ATOM 10946 C C . ASN D 2 103 ? 80.726 120.132 162.573 1.00 79.81 113 ASN D C 1
ATOM 10947 O O . ASN D 2 103 ? 81.649 119.801 163.322 1.00 79.81 113 ASN D O 1
ATOM 10952 N N . LYS D 2 104 ? 80.949 120.737 161.407 1.00 76.56 114 LYS D N 1
ATOM 10953 C CA . LYS D 2 104 ? 82.297 121.178 161.069 1.00 76.56 114 LYS D CA 1
ATOM 10954 C C . LYS D 2 104 ? 82.787 122.233 162.052 1.00 76.56 114 LYS D C 1
ATOM 10955 O O . LYS D 2 104 ? 83.949 122.205 162.496 1.00 76.56 114 LYS D O 1
ATOM 10961 N N . LEU D 2 105 ? 81.908 123.174 162.405 1.00 79.61 115 LEU D N 1
ATOM 10962 C CA . LEU D 2 105 ? 82.264 124.173 163.401 1.00 79.61 115 LEU D CA 1
ATOM 10963 C C . LEU D 2 105 ? 82.636 123.515 164.721 1.00 79.61 115 LEU D C 1
ATOM 10964 O O . LEU D 2 105 ? 83.610 123.911 165.368 1.00 79.61 115 LEU D O 1
ATOM 10969 N N . HIS D 2 106 ? 81.885 122.491 165.123 1.00 80.27 116 HIS D N 1
ATOM 10970 C CA . HIS D 2 106 ? 82.174 121.796 166.366 1.00 80.27 116 HIS D CA 1
ATOM 10971 C C . HIS D 2 106 ? 83.473 121.015 166.287 1.00 80.27 116 HIS D C 1
ATOM 10972 O O . HIS D 2 106 ? 84.164 120.872 167.296 1.00 80.27 116 HIS D O 1
ATOM 10979 N N . PHE D 2 107 ? 83.810 120.483 165.114 1.00 76.57 117 PHE D N 1
ATOM 10980 C CA . PHE D 2 107 ? 85.082 119.787 164.966 1.00 76.57 117 PHE D CA 1
ATOM 10981 C C . PHE D 2 107 ? 86.245 120.742 165.200 1.00 76.57 117 PHE D C 1
ATOM 10982 O O . PHE D 2 107 ? 87.145 120.473 166.010 1.00 76.57 117 PHE D O 1
ATOM 10990 N N . ALA D 2 108 ? 86.225 121.887 164.517 1.00 77.87 118 ALA D N 1
ATOM 10991 C CA . ALA D 2 108 ? 87.277 122.874 164.744 1.00 77.87 118 ALA D CA 1
ATOM 10992 C C . ALA D 2 108 ? 87.275 123.351 166.191 1.00 77.87 118 ALA D C 1
ATOM 10993 O O . ALA D 2 108 ? 88.338 123.583 166.784 1.00 77.87 118 ALA D O 1
ATOM 10995 N N . PHE D 2 109 ? 86.087 123.493 166.778 1.00 83.09 119 PHE D N 1
ATOM 10996 C CA . PHE D 2 109 ? 85.978 123.902 168.171 1.00 83.09 119 PHE D CA 1
ATOM 10997 C C . PHE D 2 109 ? 86.678 122.910 169.088 1.00 83.09 119 PHE D C 1
ATOM 10998 O O . PHE D 2 109 ? 87.521 123.291 169.906 1.00 83.09 119 PHE D O 1
ATOM 11006 N N . ARG D 2 110 ? 86.348 121.626 168.955 1.00 79.66 120 ARG D N 1
ATOM 11007 C CA . ARG D 2 110 ? 86.983 120.603 169.771 1.00 79.66 120 ARG D CA 1
ATOM 11008 C C . ARG D 2 110 ? 88.479 120.560 169.551 1.00 79.66 120 ARG D C 1
ATOM 11009 O O . ARG D 2 110 ? 89.211 120.095 170.430 1.00 79.66 120 ARG D O 1
ATOM 11017 N N . LEU D 2 111 ? 88.952 121.004 168.389 1.00 78.56 121 LEU D N 1
ATOM 11018 C CA . LEU D 2 111 ? 90.386 121.240 168.256 1.00 78.56 121 LEU D CA 1
ATOM 11019 C C . LEU D 2 111 ? 90.843 122.370 169.165 1.00 78.56 121 LEU D C 1
ATOM 11020 O O . LEU D 2 111 ? 91.868 122.259 169.843 1.00 78.56 121 LEU D O 1
ATOM 11025 N N . TYR D 2 112 ? 90.105 123.477 169.179 1.00 81.45 122 TYR D N 1
ATOM 11026 C CA . TYR D 2 112 ? 90.491 124.583 170.051 1.00 81.45 122 TYR D CA 1
ATOM 11027 C C . TYR D 2 112 ? 90.379 124.190 171.517 1.00 81.45 122 TYR D C 1
ATOM 11028 O O . TYR D 2 112 ? 91.250 124.522 172.327 1.00 81.45 122 TYR D O 1
ATOM 11037 N N . ASP D 2 113 ? 89.315 123.475 171.873 1.00 86.51 123 ASP D N 1
ATOM 11038 C CA . ASP D 2 113 ? 89.034 123.082 173.251 1.00 86.51 123 ASP D CA 1
ATOM 11039 C C . ASP D 2 113 ? 89.702 121.742 173.513 1.00 86.51 123 ASP D C 1
ATOM 11040 O O . ASP D 2 113 ? 89.105 120.682 173.334 1.00 86.51 123 ASP D O 1
ATOM 11045 N N . LEU D 2 114 ? 90.959 121.784 173.956 1.00 84.57 124 LEU D N 1
ATOM 11046 C CA . LEU D 2 114 ? 91.660 120.549 174.285 1.00 84.57 124 LEU D CA 1
ATOM 11047 C C . LEU D 2 114 ? 91.081 119.863 175.510 1.00 84.57 124 LEU D C 1
ATOM 11048 O O . LEU D 2 114 ? 91.292 118.660 175.690 1.00 84.57 124 LEU D O 1
ATOM 11053 N N . ASP D 2 115 ? 90.372 120.600 176.354 1.00 87.78 125 ASP D N 1
ATOM 11054 C CA . ASP D 2 115 ? 89.716 120.040 177.522 1.00 87.78 125 ASP D CA 1
ATOM 11055 C C . ASP D 2 115 ? 88.339 119.470 177.209 1.00 87.78 125 ASP D C 1
ATOM 11056 O O . ASP D 2 115 ? 87.778 118.752 178.044 1.00 87.78 125 ASP D O 1
ATOM 11061 N N . LYS D 2 116 ? 87.798 119.750 176.024 1.00 88.60 126 LYS D N 1
ATOM 11062 C CA . LYS D 2 116 ? 86.422 119.395 175.678 1.00 88.60 126 LYS D CA 1
ATOM 11063 C C . LYS D 2 116 ? 85.435 120.000 176.670 1.00 88.60 126 LYS D C 1
ATOM 11064 O O . LYS D 2 116 ? 84.394 119.414 176.973 1.00 88.60 126 LYS D O 1
ATOM 11070 N N . ASP D 2 117 ? 85.771 121.191 177.167 1.00 90.91 127 ASP D N 1
ATOM 11071 C CA . ASP D 2 117 ? 84.967 121.886 178.161 1.00 90.91 127 ASP D CA 1
ATOM 11072 C C . ASP D 2 117 ? 83.656 122.393 177.574 1.00 90.91 127 ASP D C 1
ATOM 11073 O O . ASP D 2 117 ? 82.715 122.652 178.330 1.00 90.91 127 ASP D O 1
ATOM 11078 N N . GLU D 2 118 ? 83.569 122.499 176.245 1.00 90.66 128 GLU D N 1
ATOM 11079 C CA . GLU D 2 118 ? 82.514 123.151 175.464 1.00 90.66 128 GLU D CA 1
ATOM 11080 C C . GLU D 2 118 ? 82.748 124.660 175.468 1.00 90.66 128 GLU D C 1
ATOM 11081 O O . GLU D 2 118 ? 82.032 125.387 174.785 1.00 90.66 128 GLU D O 1
ATOM 11087 N N . LYS D 2 119 ? 83.770 125.146 176.170 1.00 90.01 129 LYS D N 1
ATOM 11088 C CA . LYS D 2 119 ? 84.148 126.552 176.156 1.00 90.01 129 LYS D CA 1
ATOM 11089 C C . LYS D 2 119 ? 85.656 126.665 175.984 1.00 90.01 129 LYS D C 1
ATOM 11090 O O . LYS D 2 119 ? 86.416 125.877 176.555 1.00 90.01 129 LYS D O 1
ATOM 11096 N N . ILE D 2 120 ? 86.088 127.639 175.187 1.00 87.72 130 ILE D N 1
ATOM 11097 C CA . ILE D 2 120 ? 87.506 127.882 174.945 1.00 87.72 130 ILE D CA 1
ATOM 11098 C C . ILE D 2 120 ? 87.961 129.002 175.863 1.00 87.72 130 ILE D C 1
ATOM 11099 O O . ILE D 2 120 ? 87.484 130.138 175.756 1.00 87.72 130 ILE D O 1
ATOM 11104 N N . SER D 2 121 ? 88.890 128.690 176.757 1.00 87.46 131 SER D N 1
ATOM 11105 C CA . SER D 2 121 ? 89.452 129.704 177.626 1.00 87.46 131 SER D CA 1
ATOM 11106 C C . SER D 2 121 ? 90.524 130.490 176.885 1.00 87.46 131 SER D C 1
ATOM 11107 O O . SER D 2 121 ? 90.874 130.194 175.741 1.00 87.46 131 SER D O 1
ATOM 11110 N N . ARG D 2 122 ? 91.048 131.516 177.553 1.00 86.86 132 ARG D N 1
ATOM 11111 C CA . ARG D 2 122 ? 92.165 132.252 176.978 1.00 86.86 132 ARG D CA 1
ATOM 11112 C C . ARG D 2 122 ? 93.388 131.365 176.840 1.00 86.86 132 ARG D C 1
ATOM 11113 O O . ARG D 2 122 ? 94.140 131.491 175.869 1.00 86.86 132 ARG D O 1
ATOM 11121 N N . ASP D 2 123 ? 93.599 130.459 177.795 1.00 86.38 133 ASP D N 1
ATOM 11122 C CA . ASP D 2 123 ? 94.758 129.579 177.732 1.00 86.38 133 ASP D CA 1
ATOM 11123 C C . ASP D 2 123 ? 94.679 128.634 176.540 1.00 86.38 133 ASP D C 1
ATOM 11124 O O . ASP D 2 123 ? 95.675 128.431 175.841 1.00 86.38 133 ASP D O 1
ATOM 11129 N N . GLU D 2 124 ? 93.504 128.051 176.287 1.00 85.36 134 GLU D N 1
ATOM 11130 C CA . GLU D 2 124 ? 93.362 127.129 175.164 1.00 85.36 134 GLU D CA 1
ATOM 11131 C C . GLU D 2 124 ? 93.562 127.848 173.834 1.00 85.36 134 GLU D C 1
ATOM 11132 O O . GLU D 2 124 ? 94.275 127.360 172.946 1.00 85.36 134 GLU D O 1
ATOM 11138 N N . LEU D 2 125 ? 92.943 129.019 173.686 1.00 82.80 135 LEU D N 1
ATOM 11139 C CA . LEU D 2 125 ? 93.107 129.798 172.466 1.00 82.80 135 LEU D CA 1
ATOM 11140 C C . LEU D 2 125 ? 94.552 130.213 172.267 1.00 82.80 135 LEU D C 1
ATOM 11141 O O . LEU D 2 125 ? 95.063 130.189 171.146 1.00 82.80 135 LEU D O 1
ATOM 11146 N N . LEU D 2 126 ? 95.224 130.618 173.340 1.00 83.51 136 LEU D N 1
ATOM 11147 C CA . LEU D 2 126 ? 96.622 131.003 173.222 1.00 83.51 136 LEU D CA 1
ATOM 11148 C C . LEU D 2 126 ? 97.482 129.805 172.855 1.00 83.51 136 LEU D C 1
ATOM 11149 O O . LEU D 2 126 ? 98.434 129.932 172.082 1.00 83.51 136 LEU D O 1
ATOM 11154 N N . GLN D 2 127 ? 97.154 128.631 173.392 1.00 81.57 137 GLN D N 1
ATOM 11155 C CA . GLN D 2 127 ? 97.910 127.429 173.067 1.00 81.57 137 GLN D CA 1
ATOM 11156 C C . GLN D 2 127 ? 97.793 127.097 171.588 1.00 81.57 137 GLN D C 1
ATOM 11157 O O . GLN D 2 127 ? 98.792 126.799 170.921 1.00 81.57 137 GLN D O 1
ATOM 11163 N N . VAL D 2 128 ? 96.575 127.156 171.050 1.00 78.85 138 VAL D N 1
ATOM 11164 C CA . VAL D 2 128 ? 96.397 126.842 169.635 1.00 78.85 138 VAL D CA 1
ATOM 11165 C C . VAL D 2 128 ? 97.004 127.933 168.755 1.00 78.85 138 VAL D C 1
ATOM 11166 O O . VAL D 2 128 ? 97.564 127.643 167.692 1.00 78.85 138 VAL D O 1
ATOM 11170 N N . LEU D 2 129 ? 96.915 129.198 169.176 1.00 78.18 139 LEU D N 1
ATOM 11171 C CA . LEU D 2 129 ? 97.564 130.271 168.432 1.00 78.18 139 LEU D CA 1
ATOM 11172 C C . LEU D 2 129 ? 99.067 130.072 168.376 1.00 78.18 139 LEU D C 1
ATOM 11173 O O . LEU D 2 129 ? 99.690 130.287 167.333 1.00 78.18 139 LEU D O 1
ATOM 11178 N N . ARG D 2 130 ? 99.670 129.677 169.494 1.00 78.90 140 ARG D N 1
ATOM 11179 C CA . ARG D 2 130 ? 101.088 129.359 169.487 1.00 78.90 140 ARG D CA 1
ATOM 11180 C C . ARG D 2 130 ? 101.363 128.208 168.535 1.00 78.90 140 ARG D C 1
ATOM 11181 O O . ARG D 2 130 ? 102.317 128.252 167.751 1.00 78.90 140 ARG D O 1
ATOM 11189 N N . MET D 2 131 ? 100.514 127.183 168.562 1.00 74.99 141 MET D N 1
ATOM 11190 C CA . MET D 2 131 ? 100.783 125.989 167.774 1.00 74.99 141 MET D CA 1
ATOM 11191 C C . MET D 2 131 ? 100.699 126.261 166.278 1.00 74.99 141 MET D C 1
ATOM 11192 O O . MET D 2 131 ? 101.258 125.492 165.490 1.00 74.99 141 MET D O 1
ATOM 11197 N N . MET D 2 132 ? 100.058 127.358 165.870 1.00 71.85 142 MET D N 1
ATOM 11198 C CA . MET D 2 132 ? 99.787 127.623 164.462 1.00 71.85 142 MET D CA 1
ATOM 11199 C C . MET D 2 132 ? 100.263 129.006 164.028 1.00 71.85 142 MET D C 1
ATOM 11200 O O . MET D 2 132 ? 99.769 129.554 163.043 1.00 71.85 142 MET D O 1
ATOM 11205 N N . VAL D 2 133 ? 101.242 129.571 164.729 1.00 74.78 143 VAL D N 1
ATOM 11206 C CA . VAL D 2 133 ? 101.843 130.848 164.354 1.00 74.78 143 VAL D CA 1
ATOM 11207 C C . VAL D 2 133 ? 103.355 130.727 164.478 1.00 74.78 143 VAL D C 1
ATOM 11208 O O . VAL D 2 133 ? 103.862 130.086 165.404 1.00 74.78 143 VAL D O 1
ATOM 11212 N N . GLY D 2 134 ? 104.069 131.343 163.538 1.00 78.12 144 GLY D N 1
ATOM 11213 C CA . GLY D 2 134 ? 105.510 131.184 163.483 1.00 78.12 144 GLY D CA 1
ATOM 11214 C C . GLY D 2 134 ? 106.186 131.581 164.780 1.00 78.12 144 GLY D C 1
ATOM 11215 O O . GLY D 2 134 ? 105.756 132.494 165.483 1.00 78.12 144 GLY D O 1
ATOM 11216 N N . VAL D 2 135 ? 107.271 130.869 165.094 1.00 80.21 145 VAL D N 1
ATOM 11217 C CA . VAL D 2 135 ? 107.966 131.055 166.361 1.00 80.21 145 VAL D CA 1
ATOM 11218 C C . VAL D 2 135 ? 108.550 132.450 166.498 1.00 80.21 145 VAL D C 1
ATOM 11219 O O . VAL D 2 135 ? 108.767 132.918 167.619 1.00 80.21 145 VAL D O 1
ATOM 11223 N N . ASN D 2 136 ? 108.809 133.132 165.382 1.00 84.22 146 ASN D N 1
ATOM 11224 C CA . ASN D 2 136 ? 109.480 134.426 165.446 1.00 84.22 146 ASN D CA 1
ATOM 11225 C C . ASN D 2 136 ? 108.656 135.458 166.201 1.00 84.22 146 ASN D C 1
ATOM 11226 O O . ASN D 2 136 ? 109.214 136.419 166.740 1.00 84.22 146 ASN D O 1
ATOM 11231 N N . ILE D 2 137 ? 107.337 135.282 166.253 1.00 86.06 147 ILE D N 1
ATOM 11232 C CA . ILE D 2 137 ? 106.480 136.292 166.857 1.00 86.06 147 ILE D CA 1
ATOM 11233 C C . ILE D 2 137 ? 106.700 136.328 168.362 1.00 86.06 147 ILE D C 1
ATOM 11234 O O . ILE D 2 137 ? 106.961 135.299 169.003 1.00 86.06 147 ILE D O 1
ATOM 11239 N N . SER D 2 138 ? 106.623 137.527 168.929 1.00 91.50 148 SER D N 1
ATOM 11240 C CA . SER D 2 138 ? 106.723 137.687 170.371 1.00 91.50 148 SER D CA 1
ATOM 11241 C C . SER D 2 138 ? 105.455 137.188 171.044 1.00 91.50 148 SER D C 1
ATOM 11242 O O . SER D 2 138 ? 104.343 137.431 170.568 1.00 91.50 148 SER D O 1
ATOM 11245 N N . ASP D 2 139 ? 105.623 136.502 172.174 1.00 91.05 149 ASP D N 1
ATOM 11246 C CA . ASP D 2 139 ? 104.462 136.003 172.900 1.00 91.05 149 ASP D CA 1
ATOM 11247 C C . ASP D 2 139 ? 103.589 137.130 173.431 1.00 91.05 149 ASP D C 1
ATOM 11248 O O . ASP D 2 139 ? 102.417 136.896 173.735 1.00 91.05 149 ASP D O 1
ATOM 11253 N N . GLU D 2 140 ? 104.127 138.345 173.549 1.00 93.13 150 GLU D N 1
ATOM 11254 C CA . GLU D 2 140 ? 103.287 139.487 173.896 1.00 93.13 150 GLU D CA 1
ATOM 11255 C C . GLU D 2 140 ? 102.277 139.772 172.794 1.00 93.13 150 GLU D C 1
ATOM 11256 O O . GLU D 2 140 ? 101.087 139.975 173.067 1.00 93.13 150 GLU D O 1
ATOM 11262 N N . GLN D 2 141 ? 102.737 139.794 171.541 1.00 92.20 151 GLN D N 1
ATOM 11263 C CA . GLN D 2 141 ? 101.824 139.977 170.420 1.00 92.20 151 GLN D CA 1
ATOM 11264 C C . GLN D 2 141 ? 100.812 138.847 170.362 1.00 92.20 151 GLN D C 1
ATOM 11265 O O . GLN D 2 141 ? 99.636 139.065 170.052 1.00 92.20 151 GLN D O 1
ATOM 11271 N N . LEU D 2 142 ? 101.256 137.629 170.659 1.00 88.73 152 LEU D N 1
ATOM 11272 C CA . LEU D 2 142 ? 100.369 136.475 170.618 1.00 88.73 152 LEU D CA 1
ATOM 11273 C C . LEU D 2 142 ? 99.296 136.562 171.697 1.00 88.73 152 LEU D C 1
ATOM 11274 O O . LEU D 2 142 ? 98.128 136.244 171.447 1.00 88.73 152 LEU D O 1
ATOM 11279 N N . GLY D 2 143 ? 99.667 137.000 172.901 1.00 89.74 153 GLY D N 1
ATOM 11280 C CA . GLY D 2 143 ? 98.672 137.203 173.941 1.00 89.74 153 GLY D CA 1
ATOM 11281 C C . GLY D 2 143 ? 97.717 138.332 173.609 1.00 89.74 153 GLY D C 1
ATOM 11282 O O . GLY D 2 143 ? 96.520 138.255 173.903 1.00 89.74 153 GLY D O 1
ATOM 11283 N N . SER D 2 144 ? 98.230 139.396 172.989 1.00 90.87 154 SER D N 1
ATOM 11284 C CA . SER D 2 144 ? 97.356 140.463 172.519 1.00 90.87 154 SER D CA 1
ATOM 11285 C C . SER D 2 144 ? 96.346 139.930 171.516 1.00 90.87 154 SER D C 1
ATOM 11286 O O . SER D 2 144 ? 95.155 140.250 171.590 1.00 90.87 154 SER D O 1
ATOM 11289 N N . ILE D 2 145 ? 96.809 139.096 170.583 1.00 88.84 155 ILE D N 1
ATOM 11290 C CA . ILE D 2 145 ? 95.922 138.492 169.594 1.00 88.84 155 ILE D CA 1
ATOM 11291 C C . ILE D 2 145 ? 94.868 137.636 170.281 1.00 88.84 155 ILE D C 1
ATOM 11292 O O . ILE D 2 145 ? 93.678 137.718 169.968 1.00 88.84 155 ILE D O 1
ATOM 11297 N N . ALA D 2 146 ? 95.291 136.810 171.237 1.00 89.35 156 ALA D N 1
ATOM 11298 C CA . ALA D 2 146 ? 94.357 135.905 171.899 1.00 89.35 156 ALA D CA 1
ATOM 11299 C C . ALA D 2 146 ? 93.275 136.675 172.646 1.00 89.35 156 ALA D C 1
ATOM 11300 O O . ALA D 2 146 ? 92.077 136.387 172.511 1.00 89.35 156 ALA D O 1
ATOM 11302 N N . ASP D 2 147 ? 93.679 137.660 173.444 1.00 90.82 157 ASP D N 1
ATOM 11303 C CA . ASP D 2 147 ? 92.702 138.377 174.251 1.00 90.82 157 ASP D CA 1
ATOM 11304 C C . ASP D 2 147 ? 91.823 139.278 173.394 1.00 90.82 157 ASP D C 1
ATOM 11305 O O . ASP D 2 147 ? 90.622 139.404 173.661 1.00 90.82 157 ASP D O 1
ATOM 11310 N N . ARG D 2 148 ? 92.382 139.889 172.345 1.00 90.47 158 ARG D N 1
ATOM 11311 C CA . ARG D 2 148 ? 91.547 140.639 171.415 1.00 90.47 158 ARG D CA 1
ATOM 11312 C C . ARG D 2 148 ? 90.539 139.725 170.735 1.00 90.47 158 ARG D C 1
ATOM 11313 O O . ARG D 2 148 ? 89.382 140.106 170.534 1.00 90.47 158 ARG D O 1
ATOM 11321 N N . THR D 2 149 ? 90.963 138.511 170.377 1.00 90.53 159 THR D N 1
ATOM 11322 C CA . THR D 2 149 ? 90.065 137.551 169.751 1.00 90.53 159 THR D CA 1
ATOM 11323 C C . THR D 2 149 ? 88.905 137.210 170.670 1.00 90.53 159 THR D C 1
ATOM 11324 O O . THR D 2 149 ? 87.737 137.240 170.260 1.00 90.53 159 THR D O 1
ATOM 11328 N N . ILE D 2 150 ? 89.208 136.884 171.926 1.00 91.11 160 ILE D N 1
ATOM 11329 C CA . ILE D 2 150 ? 88.136 136.549 172.859 1.00 91.11 160 ILE D CA 1
ATOM 11330 C C . ILE D 2 150 ? 87.212 137.740 173.055 1.00 91.11 160 ILE D C 1
ATOM 11331 O O . ILE D 2 150 ? 85.984 137.602 173.023 1.00 91.11 160 ILE D O 1
ATOM 11336 N N . GLN D 2 151 ? 87.784 138.932 173.232 1.00 92.07 161 GLN D N 1
ATOM 11337 C CA . GLN D 2 151 ? 86.965 140.114 173.467 1.00 92.07 161 GLN D CA 1
ATOM 11338 C C . GLN D 2 151 ? 86.042 140.394 172.288 1.00 92.07 161 GLN D C 1
ATOM 11339 O O . GLN D 2 151 ? 84.870 140.735 172.479 1.00 92.07 161 GLN D O 1
ATOM 11345 N N . GLU D 2 152 ? 86.544 140.248 171.062 1.00 91.61 162 GLU D N 1
ATOM 11346 C CA . GLU D 2 152 ? 85.719 140.518 169.893 1.00 91.61 162 GLU D CA 1
ATOM 11347 C C . GLU D 2 152 ? 84.754 139.388 169.584 1.00 91.61 162 GLU D C 1
ATOM 11348 O O . GLU D 2 152 ? 83.833 139.585 168.786 1.00 91.61 162 GLU D O 1
ATOM 11354 N N . ALA D 2 153 ? 84.957 138.209 170.163 1.00 91.92 163 ALA D N 1
ATOM 11355 C CA . ALA D 2 153 ? 84.035 137.098 169.981 1.00 91.92 163 ALA D CA 1
ATOM 11356 C C . ALA D 2 153 ? 83.112 136.912 171.171 1.00 91.92 163 ALA D C 1
ATOM 11357 O O . ALA D 2 153 ? 81.897 136.799 170.997 1.00 91.92 163 ALA D O 1
ATOM 11359 N N . ASP D 2 154 ? 83.658 136.890 172.386 1.00 94.11 164 ASP D N 1
ATOM 11360 C CA . ASP D 2 154 ? 82.846 136.730 173.589 1.00 94.11 164 ASP D CA 1
ATOM 11361 C C . ASP D 2 154 ? 82.079 138.028 173.803 1.00 94.11 164 ASP D C 1
ATOM 11362 O O . ASP D 2 154 ? 82.451 138.891 174.600 1.00 94.11 164 ASP D O 1
ATOM 11367 N N . GLN D 2 155 ? 80.987 138.171 173.057 1.00 94.93 165 GLN D N 1
ATOM 11368 C CA . GLN D 2 155 ? 80.100 139.297 173.293 1.00 94.93 165 GLN D CA 1
ATOM 11369 C C . GLN D 2 155 ? 79.364 139.176 174.620 1.00 94.93 165 GLN D C 1
ATOM 11370 O O . GLN D 2 155 ? 78.748 140.153 175.061 1.00 94.93 165 GLN D O 1
ATOM 11376 N N . ASP D 2 156 ? 79.411 138.008 175.257 1.00 95.32 166 ASP D N 1
ATOM 11377 C CA . ASP D 2 156 ? 79.054 137.874 176.658 1.00 95.32 166 ASP D CA 1
ATOM 11378 C C . ASP D 2 156 ? 80.200 138.397 177.524 1.00 95.32 166 ASP D C 1
ATOM 11379 O O . ASP D 2 156 ? 81.217 138.885 177.026 1.00 95.32 166 ASP D O 1
ATOM 11384 N N . GLY D 2 157 ? 80.038 138.303 178.839 1.00 94.92 167 GLY D N 1
ATOM 11385 C CA . GLY D 2 157 ? 81.014 138.815 179.777 1.00 94.92 167 GLY D CA 1
ATOM 11386 C C . GLY D 2 157 ? 81.911 137.786 180.429 1.00 94.92 167 GLY D C 1
ATOM 11387 O O . GLY D 2 157 ? 82.564 138.107 181.430 1.00 94.92 167 GLY D O 1
ATOM 11388 N N . ASP D 2 158 ? 81.971 136.567 179.905 1.00 95.09 168 ASP D N 1
ATOM 11389 C CA . ASP D 2 158 ? 82.642 135.468 180.585 1.00 95.09 168 ASP D CA 1
ATOM 11390 C C . ASP D 2 158 ? 84.099 135.303 180.174 1.00 95.09 168 ASP D C 1
ATOM 11391 O O . ASP D 2 158 ? 84.762 134.390 180.675 1.00 95.09 168 ASP D O 1
ATOM 11396 N N . SER D 2 159 ? 84.598 136.139 179.258 1.00 93.37 169 SER D N 1
ATOM 11397 C CA . SER D 2 159 ? 85.993 136.102 178.803 1.00 93.37 169 SER D CA 1
ATOM 11398 C C . SER D 2 159 ? 86.372 134.723 178.264 1.00 93.37 169 SER D C 1
ATOM 11399 O O . SER D 2 159 ? 87.510 134.269 178.397 1.00 93.37 169 SER D O 1
ATOM 11402 N N . ILE D 2 160 ? 85.405 134.054 177.646 1.00 93.53 170 ILE D N 1
ATOM 11403 C CA . ILE D 2 160 ? 85.580 132.715 177.100 1.00 93.53 170 ILE D CA 1
ATOM 11404 C C . ILE D 2 160 ? 84.876 132.648 175.756 1.00 93.53 170 ILE D C 1
ATOM 11405 O O . ILE D 2 160 ? 83.762 133.160 175.605 1.00 93.53 170 ILE D O 1
ATOM 11410 N N . ALA D 2 161 ? 85.524 132.024 174.775 1.00 90.38 171 ALA D N 1
ATOM 11411 C CA . ALA D 2 161 ? 84.895 131.779 173.483 1.00 90.38 171 ALA D CA 1
ATOM 11412 C C . ALA D 2 161 ? 84.138 130.461 173.587 1.00 90.38 171 ALA D C 1
ATOM 11413 O O . ALA D 2 161 ? 84.639 129.382 173.264 1.00 90.38 171 ALA D O 1
ATOM 11415 N N . SER D 2 162 ? 82.914 130.548 174.087 1.00 90.31 172 SER D N 1
ATOM 11416 C CA . SER D 2 162 ? 82.075 129.366 174.147 1.00 90.31 172 SER D CA 1
ATOM 11417 C C . SER D 2 162 ? 81.436 129.114 172.784 1.00 90.31 172 SER D C 1
ATOM 11418 O O . SER D 2 162 ? 81.462 129.965 171.890 1.00 90.31 172 SER D O 1
ATOM 11421 N N . PHE D 2 163 ? 80.842 127.926 172.645 1.00 87.86 173 PHE D N 1
ATOM 11422 C CA . PHE D 2 163 ? 80.494 127.414 171.323 1.00 87.86 173 PHE D CA 1
ATOM 11423 C C . PHE D 2 163 ? 79.516 128.314 170.585 1.00 87.86 173 PHE D C 1
ATOM 11424 O O . PHE D 2 163 ? 79.687 128.563 169.387 1.00 87.86 173 PHE D O 1
ATOM 11432 N N . THR D 2 164 ? 78.472 128.790 171.260 1.00 90.59 174 THR D N 1
ATOM 11433 C CA . THR D 2 164 ? 77.499 129.617 170.556 1.00 90.59 174 THR D CA 1
ATOM 11434 C C . THR D 2 164 ? 78.135 130.892 170.027 1.00 90.59 174 THR D C 1
ATOM 11435 O O . THR D 2 164 ? 77.756 131.376 168.956 1.00 90.59 174 THR D O 1
ATOM 11439 N N . GLU D 2 165 ? 79.114 131.438 170.749 1.00 91.32 175 GLU D N 1
ATOM 11440 C CA . GLU D 2 165 ? 79.826 132.610 170.254 1.00 91.32 175 GLU D CA 1
ATOM 11441 C C . GLU D 2 165 ? 80.701 132.268 169.059 1.00 91.32 175 GLU D C 1
ATOM 11442 O O . GLU D 2 165 ? 80.896 133.110 168.176 1.00 91.32 175 GLU D O 1
ATOM 11448 N N . PHE D 2 166 ? 81.224 131.042 169.009 1.00 86.29 176 PHE D N 1
ATOM 11449 C CA . PHE D 2 166 ? 82.016 130.615 167.860 1.00 86.29 176 PHE D CA 1
ATOM 11450 C C . PHE D 2 166 ? 81.194 130.667 166.580 1.00 86.29 176 PHE D C 1
ATOM 11451 O O . PHE D 2 166 ? 81.632 131.221 165.565 1.00 86.29 176 PHE D O 1
ATOM 11459 N N . VAL D 2 167 ? 79.987 130.102 166.613 1.00 86.26 177 VAL D N 1
ATOM 11460 C CA . VAL D 2 167 ? 79.139 130.105 165.426 1.00 86.26 177 VAL D CA 1
ATOM 11461 C C . VAL D 2 167 ? 78.771 131.529 165.037 1.00 86.26 177 VAL D C 1
ATOM 11462 O O . VAL D 2 167 ? 78.766 131.883 163.852 1.00 86.26 177 VAL D O 1
ATOM 11466 N N . LYS D 2 168 ? 78.456 132.368 166.026 1.00 89.25 178 LYS D N 1
ATOM 11467 C CA . LYS D 2 168 ? 78.085 133.746 165.729 1.00 89.25 178 LYS D CA 1
ATOM 11468 C C . LYS D 2 168 ? 79.224 134.494 165.056 1.00 89.25 178 LYS D C 1
ATOM 11469 O O . LYS D 2 168 ? 79.007 135.219 164.078 1.00 89.25 178 LYS D O 1
ATOM 11475 N N . VAL D 2 169 ? 80.449 134.329 165.554 1.00 86.33 179 VAL D N 1
ATOM 11476 C CA . VAL D 2 169 ? 81.555 135.049 164.937 1.00 86.33 179 VAL D CA 1
ATOM 11477 C C . VAL D 2 169 ? 81.905 134.444 163.583 1.00 86.33 179 VAL D C 1
ATOM 11478 O O . VAL D 2 169 ? 82.414 135.143 162.699 1.00 86.33 179 VAL D O 1
ATOM 11482 N N . LEU D 2 170 ? 81.608 133.163 163.372 1.00 84.97 180 LEU D N 1
ATOM 11483 C CA . LEU D 2 170 ? 81.858 132.529 162.084 1.00 84.97 180 LEU D CA 1
ATOM 11484 C C . LEU D 2 170 ? 80.673 132.611 161.134 1.00 84.97 180 LEU D C 1
ATOM 11485 O O . LEU D 2 170 ? 80.714 132.004 160.061 1.00 84.97 180 LEU D O 1
ATOM 11490 N N . GLU D 2 171 ? 79.627 133.355 161.495 1.00 86.02 181 GLU D N 1
ATOM 11491 C CA . GLU D 2 171 ? 78.454 133.452 160.633 1.00 86.02 181 GLU D CA 1
ATOM 11492 C C . GLU D 2 171 ? 78.788 134.050 159.275 1.00 86.02 181 GLU D C 1
ATOM 11493 O O . GLU D 2 171 ? 78.003 133.923 158.330 1.00 86.02 181 GLU D O 1
ATOM 11499 N N . LYS D 2 172 ? 79.932 134.716 159.158 1.00 83.90 182 LYS D N 1
ATOM 11500 C CA . LYS D 2 172 ? 80.324 135.324 157.896 1.00 83.90 182 LYS D CA 1
ATOM 11501 C C . LYS D 2 172 ? 81.144 134.392 157.012 1.00 83.90 182 LYS D C 1
ATOM 11502 O O . LYS D 2 172 ? 81.166 134.573 155.789 1.00 83.90 182 LYS D O 1
ATOM 11508 N N . VAL D 2 173 ? 81.805 133.396 157.596 1.00 83.85 183 VAL D N 1
ATOM 11509 C CA . VAL D 2 173 ? 82.717 132.529 156.857 1.00 83.85 183 VAL D CA 1
ATOM 11510 C C . VAL D 2 173 ? 81.962 131.362 156.244 1.00 83.85 183 VAL D C 1
ATOM 11511 O O . VAL D 2 173 ? 81.131 130.722 156.898 1.00 83.85 183 VAL D O 1
ATOM 11515 N N . ASP D 2 174 ? 82.268 131.072 154.980 1.00 83.02 184 ASP D N 1
ATOM 11516 C CA . ASP D 2 174 ? 81.705 129.919 154.281 1.00 83.02 184 ASP D CA 1
ATOM 11517 C C . ASP D 2 174 ? 82.379 128.658 154.810 1.00 83.02 184 ASP D C 1
ATOM 11518 O O . ASP D 2 174 ? 83.273 128.078 154.189 1.00 83.02 184 ASP D O 1
ATOM 11523 N N . VAL D 2 175 ? 81.940 128.234 155.996 1.00 80.85 185 VAL D N 1
ATOM 11524 C CA . VAL D 2 175 ? 82.392 126.959 156.541 1.00 80.85 185 VAL D CA 1
ATOM 11525 C C . VAL D 2 175 ? 82.010 125.829 155.599 1.00 80.85 185 VAL D C 1
ATOM 11526 O O . VAL D 2 175 ? 82.769 124.873 155.411 1.00 80.85 185 VAL D O 1
ATOM 11530 N N . GLU D 2 176 ? 80.834 125.933 154.979 1.00 82.12 186 GLU D N 1
ATOM 11531 C CA . GLU D 2 176 ? 80.329 124.877 154.114 1.00 82.12 186 GLU D CA 1
ATOM 11532 C C . GLU D 2 176 ? 81.242 124.594 152.935 1.00 82.12 186 GLU D C 1
ATOM 11533 O O . GLU D 2 176 ? 81.190 123.493 152.380 1.00 82.12 186 GLU D O 1
ATOM 11539 N N . GLN D 2 177 ? 82.060 125.556 152.526 1.00 78.07 187 GLN D N 1
ATOM 11540 C CA . GLN D 2 177 ? 82.953 125.372 151.391 1.00 78.07 187 GLN D CA 1
ATOM 11541 C C . GLN D 2 177 ? 84.403 125.175 151.791 1.00 78.07 187 GLN D C 1
ATOM 11542 O O . GLN D 2 177 ? 85.088 124.341 151.203 1.00 78.07 187 GLN D O 1
ATOM 11548 N N . LYS D 2 178 ? 84.898 125.913 152.773 1.00 76.00 188 LYS D N 1
ATOM 11549 C CA . LYS D 2 178 ? 86.312 125.807 153.095 1.00 76.00 188 LYS D CA 1
ATOM 11550 C C . LYS D 2 178 ? 86.615 124.665 154.049 1.00 76.00 188 LYS D C 1
ATOM 11551 O O . LYS D 2 178 ? 87.782 124.461 154.394 1.00 76.00 188 LYS D O 1
ATOM 11557 N N . MET D 2 179 ? 85.601 123.926 154.485 1.00 73.99 189 MET D N 1
ATOM 11558 C CA . MET D 2 179 ? 85.779 122.666 155.193 1.00 73.99 189 MET D CA 1
ATOM 11559 C C . MET D 2 179 ? 84.826 121.622 154.626 1.00 73.99 189 MET D C 1
ATOM 11560 O O . MET D 2 179 ? 84.014 121.018 155.326 1.00 73.99 189 MET D O 1
ATOM 11565 N N . SER D 2 180 ? 84.881 121.439 153.316 1.00 70.64 190 SER D N 1
ATOM 11566 C CA . SER D 2 180 ? 84.157 120.374 152.650 1.00 70.64 190 SER D CA 1
ATOM 11567 C C . SER D 2 180 ? 85.076 119.717 151.637 1.00 70.64 190 SER D C 1
ATOM 11568 O O . SER D 2 180 ? 85.928 120.373 151.036 1.00 70.64 190 SER D O 1
ATOM 11571 N N . ILE D 2 181 ? 84.896 118.416 151.449 1.00 63.72 191 ILE D N 1
ATOM 11572 C CA . ILE D 2 181 ? 85.792 117.632 150.613 1.00 63.72 191 ILE D CA 1
ATOM 11573 C C . ILE D 2 181 ? 84.992 116.724 149.693 1.00 63.72 191 ILE D C 1
ATOM 11574 O O . ILE D 2 181 ? 84.090 116.012 150.142 1.00 63.72 191 ILE D O 1
ATOM 11579 N N . ARG D 2 182 ? 85.346 116.726 148.413 1.00 56.93 192 ARG D N 1
ATOM 11580 C CA . ARG D 2 182 ? 84.834 115.750 147.458 1.00 56.93 192 ARG D CA 1
ATOM 11581 C C . ARG D 2 182 ? 85.615 114.458 147.643 1.00 56.93 192 ARG D C 1
ATOM 11582 O O . ARG D 2 182 ? 86.657 114.245 147.027 1.00 56.93 192 ARG D O 1
ATOM 11590 N N . PHE D 2 183 ? 85.120 113.583 148.510 1.00 58.79 193 PHE D N 1
ATOM 11591 C CA . PHE D 2 183 ? 85.729 112.269 148.636 1.00 58.79 193 PHE D CA 1
ATOM 11592 C C . PHE D 2 183 ? 85.483 111.467 147.369 1.00 58.79 193 PHE D C 1
ATOM 11593 O O . PHE D 2 183 ? 84.373 111.445 146.834 1.00 58.79 193 PHE D O 1
ATOM 11601 N N . LEU D 2 184 ? 86.528 110.815 146.883 1.00 56.63 194 LEU D N 1
ATOM 11602 C CA . LEU D 2 184 ? 86.452 110.142 145.602 1.00 56.63 194 LEU D CA 1
ATOM 11603 C C . LEU D 2 184 ? 85.625 108.867 145.705 1.00 56.63 194 LEU D C 1
ATOM 11604 O O . LEU D 2 184 ? 85.453 108.290 146.779 1.00 56.63 194 LEU D O 1
ATOM 11609 N N . HIS D 2 185 ? 85.108 108.435 144.561 1.00 61.86 195 HIS D N 1
ATOM 11610 C CA . HIS D 2 185 ? 84.260 107.256 144.497 1.00 61.86 195 HIS D CA 1
ATOM 11611 C C . HIS D 2 185 ? 85.069 106.027 144.107 1.00 61.86 195 HIS D C 1
ATOM 11612 O O . HIS D 2 185 ? 86.227 106.136 143.713 1.00 61.86 195 HIS D O 1
#

Radius of gyration: 38.66 Å; Cα contacts (8 Å, |Δi|>4): 2215; chains: 4; bounding box: 130×67×83 Å

Solvent-accessible surface area: 60627 Å² total; per-residue (Å²): 119,38,10,105,33,70,57,132,76,80,72,77,0,48,101,12,23,25,53,3,63,8,24,22,43,0,8,75,25,4,21,46,18,25,124,42,119,164,57,35,9,61,36,5,19,8,3,32,0,0,67,22,0,60,83,22,1,26,108,15,141,76,59,120,80,22,106,72,40,96,12,47,67,67,56,0,24,4,105,9,0,4,22,1,1,7,0,4,0,4,44,0,36,40,113,7,0,72,9,17,52,44,6,0,66,34,2,0,30,74,6,2,59,80,7,4,36,19,2,0,93,22,0,56,37,24,37,110,70,49,119,12,31,154,21,121,22,30,68,18,14,0,25,0,0,1,0,0,2,3,2,1,16,0,8,24,0,0,43,1,1,2,69,30,18,32,28,8,27,0,3,0,0,0,0,0,2,2,3,6,1,5,0,5,0,14,5,16,3,68,11,32,45,46,9,14,50,41,19,68,126,86,32,69,54,93,7,59,87,82,5,105,69,4,17,114,61,15,16,122,17,0,31,114,15,0,65,70,30,2,78,79,0,2,46,15,0,22,93,0,121,75,5,49,11,9,0,0,11,0,0,22,23,10,0,38,6,0,1,0,15,0,33,24,65,35,28,6,8,3,14,0,2,0,18,0,0,0,40,0,22,106,8,0,86,52,1,11,22,127,65,0,11,3,0,0,69,14,3,2,4,32,70,0,10,22,4,6,1,20,0,2,1,20,0,0,6,20,9,35,21,69,167,25,105,51,141,24,76,17,0,1,88,41,0,26,72,30,2,38,73,44,6,33,71,3,5,75,99,14,0,148,78,26,26,150,153,31,12,57,36,5,71,92,29,4,30,40,1,1,25,51,0,1,1,4,3,6,10,0,0,0,0,0,24,14,8,56,47,102,103,0,112,40,23,55,2,0,0,0,0,0,3,40,0,0,36,69,0,0,53,95,12,0,56,43,0,39,76,47,0,92,173,76,92,154,179,5,1,55,60,0,3,3,22,0,0,31,0,0,22,2,0,0,2,11,0,0,14,8,59,14,84,38,156,102,66,67,116,133,50,92,80,4,112,97,100,31,0,154,63,5,14,42,169,70,32,24,134,47,40,70,170,87,66,104,70,82,125,97,28,36,94,143,64,2,84,139,58,10,9,54,2,41,47,58,5,51,14,50,6,26,12,6,54,37,25,101,25,133,17,68,128,20,16,133,43,6,51,82,45,12,43,139,124,29,88,106,66,170,152,121,38,9,105,35,70,60,134,76,79,72,78,0,48,103,13,24,26,56,3,63,6,24,23,42,1,9,75,25,4,23,45,17,26,122,42,117,164,59,34,9,61,36,5,19,7,4,32,0,0,68,21,0,60,84,22,0,27,109,15,144,75,61,122,78,18,107,74,38,96,12,49,67,67,58,0,25,4,104,11,0,3,21,2,1,6,0,4,0,4,45,0,34,42,114,7,0,74,8,16,51,43,6,0,66,32,3,0,31,73,4,2,58,78,7,3,37,20,2,0,94,22,0,55,39,23,38,112,73,47,119,12,32,154,21,124,22,30,68,18,14,0,24,0,0,0,0,0,1,2,2,0,16,0,7,24,0,0,41,2,1,2,68,29,19,33,29,8,26,1,3,0,0,0,1,0,2,2,4,5,0,4,0,5,0,13,4,16,3,68,12,32,46,46,10,15,51,42,20,67,124,85,32,70,53,93,8,58,88,83,4,106,68,4,20,115,59,15,16,121,17,0,32,115,14,0,67,70,28,2,78,79,0,2,46,14,0,23,94,0,120,74,4,48,12,10,0,0,11,0,0,19,24,9,0,39,5,0,1,0,14,0,31,23,64,34,26,6,8,3,14,0,1,0,18,0,0,0,41,0,24,108,7,0,89,53,1,10,21,129,63,0,11,4,0,0,68,13,4,2,4,32,68,0,11,24,4,5,0,18,0,0,0,19,0,0,4,16,13,33,24,72,169,26,95,52,139,24,79,18,0,2,88,39,0,26,74,30,2,40,73,44,8,32,72,3,4,75,101,13,0,147,80,25,26,152,151,31,11,56,35,5,74,93,28,4,29,38,0,0,24,51,0,1,1,4,3,3,10,0,0,0,0,0,29,13,8,54,47,101,101,1,113,39,29,53,1,0,2,0,0,0,2,40,0,0,35,68,0,0,54,97,11,0,56,44,0,38,77,46,0,93,172,77,92,153,180,5,2,56,57,0,2,4,21,0,0,31,1,0,23,1,0,0,2,12,0,0,15,10,59,15,83,40,155,98,66,69,116,132,51,92,80,4,111,98,100,30,0,152,64,6,14,44,168,68,30,23,133,47,39,68,170,89,65,104,72,85,145,103,55,94,145,64,1,84,139,61,10,11,55,3,43,48,60,4,50,14,51,7,25,14,7,54,40,24,103,26,134,17,68,127,20,17,132,46,7,50,83,45,13,43,140,122,33,88,104,68,170,154,146,102,92,46,64,70,6,74,152,68,7,26,0,34,86,46,18,0,73,94,0,103,67,26,4,67,49,4,12,98,74,162,106,61,21,1,29,76,89,10,0,39,76,5,109,40,4,14,25,14,7,0,0,33,11,0,2,61,19,5,12,59,132,71,108,100,76,6,69,23,107,4,0,0,94,12,0,0,20,0,36,28,49,85,101,122,104,106,73,146,107,129,151,38,127,139,64,44,9,22,56,57,37,0,0,65,0,0,2,57,2,1,1,85,100,107,65,86,66,0,40,110,94,21,2,38,96,0,0,61,41,0,1,9,76,143,13,45,99,148,80,0,10,50,3,0,71,120,1,9,140,72,7,8,137,91,72,82,82,35,5,19,31,90,12,1,35,106,34,0,112,182,16,91,0,47,106,54,0,21,3,111,5,31,135,144,103,92,46,67,72,6,74,154,69,8,26,0,34,87,45,20,0,72,94,0,105,69,25,4,67,50,3,10,96,73,162,107,62,23,2,26,76,116,10,0,54,110,5,108,41,4,14,26,15,8,0,0,34,11,0,2,61,20,5,12,58,130,73,109,100,76,7,68,23,106,5,0,0,95,11,0,0,21,0,37,28,50,85,101,124,104,105,72,146,106,129,151,38,129,139,63,44,7,22,56,58,38,0,0,64,0,0,1,58,2,1,1,84,102,106,66,86,67,1,39,111,94,22,3,37,97,0,0,62,44,0,0,10,74,141,13,45,98,148,80,1,11,52,4,0,70,122,1,8,140,73,7,9,134,91,71,81,79,35,6,19,30,91,10,2,36,107,35,0,113,182,17,90,0,47,106,52,0,20,3,110,6,31,137

Nearest PDB structures (foldseek):
  7x2u-assembly1_D  TM=1.005E+00  e=7.000E-29  Homo sapiens
  7dsv-assembly1_D  TM=9.704E-01  e=2.068E-22  Homo sapiens
  2ct9-assembly3_B  TM=8.848E-01  e=5.415E-22  Rattus norvegicus
  2e30-assembly1_A  TM=7.527E-01  e=6.205E-19  Homo sapiens
  5b8i-assembly1_B  TM=9.230E-01  e=7.744E-13  Coccidioides immitis RS